Protein AF-A0A803LCQ5-F1 (afdb_monomer_lite)

pLDDT: mean 76.27, std 20.14, range [21.22, 98.44]

Sequence (984 aa):
MEDTMEASMRVIMSWDYETSDISPNTSLFNHHSREEVLEFMRAVKDLHAALQYFSSTSNFSYHYPSHKKISLGGHSIFSLSDPSSGCNNNNNNNNDLAVFTVSNNNYHEDSTTEEASTMADLKLIADCMMSAGFGKKCLKIYKLTRRSFVEDALLKLGARKLKKSQVQKLDWETIDAKMTKWLNSIKICVKIFSHEKNLCEHLFSACTLPSVTESCFSDVCKESALILFRIPGKLAKHAKKSPDKIFKFLTLYEGMSQDTSEIEKIFSSEFTSVIRSQLRSSIGRVTEGVKTMEADFEAHVYKDSSKGVVSGGGIHPLTKYEMNYMVNLSYHASALDKILADYPVSLQSPLPESYFEGETMWSPVALHFAWLILILLGKLDSKSELCKDASLSYLFLANNLQYVVTKVKSTKLYNVLGEKWVNKHSSKVVQYAANYERMGWGRVISSLPKDLTVEISLDKVKECFKRFNVDFEEEYRKEVDWVVQDSKLRDKMKNSIIRKVDARYRKMYDKYKVVLAKTREKGKIDYVVKFTPEDLKNYLSDLLDGHEEDDVVSPSIEKVETTLHDRKENPVLQRRSRRLLLLAVVSSGIGEETYAPRNILKGKEESPSSKDSLEEMDEFFKDSIEKLLSKSKISPQEIDILVINVSMFASEPCLASRVVNHYKMRDDVKVYNLSGMGCSASLISISIVQSVFKHEKERYALVVTSESLSSNWYTGNDRSMILSNCLFRSGGSAILLTNKWGLRKKAMLKLKCLVRTHHGGRDDSYGCCMQMEDSVGRLGFHLSKNLPISAARCLVDNLKELAPKILPTKEVVRFVLAVMARRFFSGPNKQAGNKPSINFKTGVEHFCIHTGGKAVIDGLGENLKLSEYDLEPARMTLHRFGNTSAGSLWYVLGYMESKKRLKKGDRVLMVSFGAGFKCNSCLWEVVRDLDGCDNVWKEFIEDYPPKNLANPYLEMFGWIQNEDASTFPEDHEAKMNYYQEKMN

Foldseek 3Di:
DVVLLVVLVVLQPVQDPPPDPDDPLDASDNDPDPVSLVSNLVSLVSNLVVVVVVVVPPDDDDDDPPVPSLLSNLLNLLVVPDPPPPDDDDDDDDCVCVVVPPDPDDDDDDDDPVNVVSLVSLLSSQLSCVVSVNNVSNLVSLLVSLLVVLLVVLVVLPLDQDDLVVLLPDDPVVLLVVLVSLLVCVVVNLVSLVVLLVSLCSSCVVPPDCVSSLLSSLSRCPVSLLSSLQSQLSNLQRPDAELVCLLSLLSSLVSLPVCLVSVCVSQVDPSSVVSNVSNVSSSVSSLVSNLVRLVNVLVVLLPDPDLDDDWQLAADVSLVVLLVSLLSCLVSLVSVLVSQVPPPPPPVDPDDPVVCPPVVPAGRSLVSVVSSVVSNLVVLLVSLVSDPFVLSSLSNSLQSLVSSLVSCVVGSVCVRNHDVNSVVSVVVSVVSLVRSCCRQCVQLLVLFDPDPPDPDDPVSLLVSLQSNVVSVVVSLVRFQQHARPDVVSVVVSLVVSLCSNLVRVVVSCVVCVVVVVPDPPVPPPCVRNVDDSVRVNVSSVSGRHHPDPDDDDDDDDDDDDDDPDDDPAAPQLDDVVVLLLLVLLLQFLAADQAAAFPCVVNRNLPPQDLVSLVVLLVVQLCVFVVVVCVVVVHQLQQAQEEEEEEAPDADVVGSQVVSCVVSVYDPNHHYHYDYNWWLQVLLVSVVVVVVVCVPDAFHKYKYWYFYRCRNAQFSDDDSQFSSCNSFAGGDIHIDMDHRRPVCLLVDFKDFQDKFKFAPLVDPLLQPQWDFDADPVRTTGIGHDPCLLVLLVVRVVVRCVVVVVRFADPVLVVVLVVVVVCCVVVDDPPDDPDDDRDRQNVRRAVAEQEQLRGDVRLVSVCVNNVHDCVRSQLSSVLCHNHGRRMNRSSVSSVLLCLQVQVAAAQGKYKHWTAGNSGMIMITIIGGHHRRNNPDDPCNPCSVCPPPPDSSHVSCVLPVVSVVDDPVPQDPDDVSNVVVSVVSRD

Organism: Chenopodium quinoa (NCBI:txid63459)

Radius of gyration: 40.97 Å; chains: 1; bounding box: 96×91×131 Å

Secondary structure (DSSP, 8-state):
-HHHHHHHHHHHHTT-GGGS---TTS-SSSS--HHHHHHHHHHHHHHHHHHHHHHHSS-------HHHHHHHHHHHHHHH--TTTT--S---SS-TTGGG---SS-------HHHHHHHHHHHHHHHHHHHTT-HHHHHHHHHHHHHHHHHHHHHHHT-----HHHHTT--HHHHHHHHHHHHHHHHHHHHHHHHHHHHHHHHTTTSS-HHHHHHHHHHHHHHHHHHHTTTHHHHHHHS---GGGHHHHHHHHHHHHHTHHHHHHHT-SSTTHHHHHHHHHHHHHHHHHHHHHHHHHHHHHHT-----PPGGG---HHHHHHHHHHHHHHTTHHHHHHHHTT------SSS-GGGTTT-TT--HHHHHHHHHHHHHHHHHHHHHTTSSSHHHHHHHHHHHHHHHHHHHHTSTTHHHHHHHHHHHHHHHHHHHHHHHHHHSTHHHHHHS-S---S---HHHHHHHHHHHHHHHHHHHHHHTT-----HHHHHHHHHHHHHHHHHHHHHHHHHHHHHHTTSS-TTTSTTT----HHHHHHHHHSTTT-S--S---------------S----TTS-THHHHHHHHHHHHHT--TT----TTGGGT-TTS--HHHHHHHHHHHHHHHHHHHHHHHT--GGG--EEEEE-SS---SS-HHHHHHHHHT--TT-EEEEE-S-GGGHHHHHHHHHHHHHTTS-S-EEEEEEE---TTT---S--HHHHHHHHHB-S-EEEEEEE--GGGTTT-SEEEEEEEEE---S-HHHHTTEEEEE-TTS-EEEEE-TTHHHHHHHHHHHHHHHHHHHHS-HHHHHHHHHHHHHHHHH--TT---PPPP---GGGT-SEEEE--S-HHHHHHHHHHHT--HHHHHHHHHHHHHH-B-GGGHHHHHHHHHHHTT---TT-EEEEEEE-STT-EEEEEEEE-S-----S-TTTTTTTT-S-S--S-HHHHHHGGGGTS-GGGS-SSHHHHHHHHHHTT-

Structure (mmCIF, N/CA/C/O backbone):
data_AF-A0A803LCQ5-F1
#
_entry.id   AF-A0A803LCQ5-F1
#
loop_
_atom_site.group_PDB
_atom_site.id
_atom_site.type_symbol
_atom_site.label_atom_id
_atom_site.label_alt_id
_atom_site.label_comp_id
_atom_site.label_asym_id
_atom_site.label_entity_id
_atom_site.label_seq_id
_atom_site.pdbx_PDB_ins_code
_atom_site.Cartn_x
_atom_site.Cartn_y
_atom_site.Cartn_z
_atom_site.occupancy
_atom_site.B_iso_or_equiv
_atom_site.auth_seq_id
_atom_site.auth_comp_id
_atom_site.auth_asym_id
_atom_site.auth_atom_id
_atom_site.pdbx_PDB_model_num
ATOM 1 N N . MET A 1 1 ? 64.372 9.054 -49.537 1.00 61.84 1 MET A N 1
ATOM 2 C CA . MET A 1 1 ? 63.220 9.986 -49.384 1.00 61.84 1 MET A CA 1
ATOM 3 C C . MET A 1 1 ? 62.149 9.683 -50.415 1.00 61.84 1 MET A C 1
ATOM 5 O O . MET A 1 1 ? 60.997 9.552 -50.029 1.00 61.84 1 MET A O 1
ATOM 9 N N . GLU A 1 2 ? 62.497 9.525 -51.694 1.00 51.59 2 GLU A N 1
ATOM 10 C CA . GLU A 1 2 ? 61.549 9.023 -52.703 1.00 51.59 2 GLU A CA 1
ATOM 11 C C . GLU A 1 2 ? 61.060 7.608 -52.338 1.00 51.59 2 GLU A C 1
ATOM 13 O O . GLU A 1 2 ? 59.860 7.367 -52.292 1.00 51.59 2 GLU A O 1
ATOM 18 N N . ASP A 1 3 ? 61.965 6.731 -51.897 1.00 58.62 3 ASP A N 1
ATOM 19 C CA . ASP A 1 3 ? 61.662 5.388 -51.362 1.00 58.62 3 ASP A CA 1
ATOM 20 C C . ASP A 1 3 ? 60.721 5.450 -50.148 1.00 58.62 3 ASP A C 1
ATOM 22 O O . ASP A 1 3 ? 59.783 4.667 -50.020 1.00 58.62 3 ASP A O 1
ATOM 26 N N . THR A 1 4 ? 60.951 6.422 -49.260 1.00 59.69 4 THR A N 1
ATOM 27 C CA . THR A 1 4 ? 60.127 6.695 -48.073 1.00 59.69 4 THR A CA 1
ATOM 28 C C . THR A 1 4 ? 58.711 7.113 -48.474 1.00 59.69 4 THR A C 1
ATOM 30 O O . THR A 1 4 ? 57.734 6.664 -47.874 1.00 59.69 4 THR A O 1
ATOM 33 N N . MET A 1 5 ? 58.597 7.943 -49.514 1.00 56.19 5 MET A N 1
ATOM 34 C CA . MET A 1 5 ? 57.328 8.387 -50.084 1.00 56.19 5 MET A CA 1
ATOM 35 C C . MET A 1 5 ? 56.580 7.223 -50.748 1.00 56.19 5 MET A C 1
ATOM 37 O O . MET A 1 5 ? 55.389 7.052 -50.503 1.00 56.19 5 MET A O 1
ATOM 41 N N . GLU A 1 6 ? 57.269 6.394 -51.536 1.00 55.91 6 GLU A N 1
ATOM 42 C CA . GLU A 1 6 ? 56.669 5.268 -52.259 1.00 55.91 6 GLU A CA 1
ATOM 43 C C . GLU A 1 6 ? 56.252 4.120 -51.322 1.00 55.91 6 GLU A C 1
ATOM 45 O O . GLU A 1 6 ? 55.155 3.578 -51.462 1.00 55.91 6 GLU A O 1
ATOM 50 N N . ALA A 1 7 ? 57.072 3.780 -50.321 1.00 61.62 7 ALA A N 1
ATOM 51 C CA . ALA A 1 7 ? 56.710 2.812 -49.285 1.00 61.62 7 ALA A CA 1
ATOM 52 C C . ALA A 1 7 ? 55.478 3.283 -48.493 1.00 61.62 7 ALA A C 1
ATOM 54 O O . ALA A 1 7 ? 54.523 2.525 -48.317 1.00 61.62 7 ALA A O 1
ATOM 55 N N . SER A 1 8 ? 55.449 4.562 -48.102 1.00 59.44 8 SER A N 1
ATOM 56 C CA . SER A 1 8 ? 54.298 5.154 -47.413 1.00 59.44 8 SER A CA 1
ATOM 57 C C . SER A 1 8 ? 53.042 5.179 -48.289 1.00 59.44 8 SER A C 1
ATOM 59 O O . SER A 1 8 ? 51.948 4.886 -47.810 1.00 59.44 8 SER A O 1
ATOM 61 N N . MET A 1 9 ? 53.174 5.484 -49.585 1.00 55.78 9 MET A N 1
ATOM 62 C CA . MET A 1 9 ? 52.055 5.419 -50.529 1.00 55.78 9 MET A CA 1
ATOM 63 C C . MET A 1 9 ? 51.518 3.995 -50.685 1.00 55.78 9 MET A C 1
ATOM 65 O O . MET A 1 9 ? 50.300 3.832 -50.689 1.00 55.78 9 MET A O 1
ATOM 69 N N . ARG A 1 10 ? 52.378 2.967 -50.741 1.00 58.88 10 ARG A N 1
ATOM 70 C CA . ARG A 1 10 ? 51.946 1.558 -50.790 1.00 58.88 10 ARG A CA 1
ATOM 71 C C . ARG A 1 10 ? 51.113 1.170 -49.561 1.00 58.88 10 ARG A C 1
ATOM 73 O O . ARG A 1 10 ? 50.017 0.645 -49.734 1.00 58.88 10 ARG A O 1
ATOM 80 N N . VAL A 1 11 ? 51.572 1.516 -48.354 1.00 61.47 11 VAL A N 1
ATOM 81 C CA . VAL A 1 11 ? 50.850 1.267 -47.083 1.00 61.47 11 VAL A CA 1
ATOM 82 C C . VAL A 1 11 ? 49.527 2.042 -46.984 1.00 61.47 11 VAL A C 1
ATOM 84 O O . VAL A 1 11 ? 48.614 1.613 -46.287 1.00 61.47 11 VAL A O 1
ATOM 87 N N . ILE A 1 12 ? 49.383 3.173 -47.682 1.00 58.53 12 ILE A N 1
ATOM 88 C CA . ILE A 1 12 ? 48.133 3.954 -47.716 1.00 58.53 12 ILE A CA 1
ATOM 89 C C . ILE A 1 12 ? 47.180 3.465 -48.824 1.00 58.53 12 ILE A C 1
ATOM 91 O O . ILE A 1 12 ? 45.964 3.526 -48.651 1.00 58.53 12 ILE A O 1
ATOM 95 N N . MET A 1 13 ? 47.701 2.969 -49.952 1.00 55.12 13 MET A N 1
ATOM 96 C CA . MET A 1 13 ? 46.905 2.476 -51.086 1.00 55.12 13 MET A CA 1
ATOM 97 C C . MET A 1 13 ? 46.366 1.052 -50.902 1.00 55.12 13 MET A C 1
ATOM 99 O O . MET A 1 13 ? 45.404 0.692 -51.572 1.00 55.12 13 MET A O 1
ATOM 103 N N . SER A 1 14 ? 46.900 0.256 -49.971 1.00 54.22 14 SER A N 1
ATOM 104 C CA . SER A 1 14 ? 46.355 -1.073 -49.640 1.00 54.22 14 SER A CA 1
ATOM 105 C C . SER A 1 14 ? 44.959 -1.053 -48.990 1.00 54.22 14 SER A C 1
ATOM 107 O O . SER A 1 14 ? 44.373 -2.112 -48.792 1.00 54.22 14 SER A O 1
ATOM 109 N N . TRP A 1 15 ? 44.416 0.130 -48.678 1.00 54.56 15 TRP A N 1
ATOM 110 C CA . TRP A 1 15 ? 43.130 0.338 -47.991 1.00 54.56 15 TRP A CA 1
ATOM 111 C C . TRP A 1 15 ? 42.105 1.079 -48.868 1.00 54.56 15 TRP A C 1
ATOM 113 O O . TRP A 1 15 ? 41.286 1.854 -48.368 1.00 54.56 15 TRP A O 1
ATOM 123 N N . ASP A 1 16 ? 42.189 0.922 -50.192 1.00 46.50 16 ASP A N 1
ATOM 124 C CA . ASP A 1 16 ? 41.364 1.689 -51.126 1.00 46.50 16 ASP A CA 1
ATOM 125 C C . ASP A 1 16 ? 39.941 1.127 -51.274 1.00 46.50 16 ASP A C 1
ATOM 127 O O . ASP A 1 16 ? 39.741 -0.017 -51.675 1.00 46.50 16 ASP A O 1
ATOM 131 N N . TYR A 1 17 ? 38.934 1.948 -50.972 1.00 45.78 17 TYR A N 1
ATOM 132 C CA . TYR A 1 17 ? 37.535 1.506 -50.851 1.00 45.78 17 TYR A CA 1
ATOM 133 C C . TYR A 1 17 ? 36.795 1.389 -52.199 1.00 45.78 17 TYR A C 1
ATOM 135 O O . TYR A 1 17 ? 35.650 0.950 -52.233 1.00 45.78 17 TYR A O 1
ATOM 143 N N . GLU A 1 18 ? 37.411 1.787 -53.319 1.00 39.31 18 GLU A N 1
ATOM 144 C CA . GLU A 1 18 ? 36.764 1.819 -54.646 1.00 39.31 18 GLU A CA 1
ATOM 145 C C . GLU A 1 18 ? 36.667 0.435 -55.336 1.00 39.31 18 GLU A C 1
ATOM 147 O O . GLU A 1 18 ? 36.181 0.347 -56.461 1.00 39.31 18 GLU A O 1
ATOM 152 N N . THR A 1 19 ? 37.093 -0.651 -54.676 1.00 38.41 19 THR A N 1
ATOM 153 C CA . THR A 1 19 ? 37.156 -2.017 -55.245 1.00 38.41 19 THR A CA 1
ATOM 154 C C . THR A 1 19 ? 36.374 -3.091 -54.471 1.00 38.41 19 THR A C 1
ATOM 156 O O . THR A 1 19 ? 36.505 -4.272 -54.794 1.00 38.41 19 THR A O 1
ATOM 159 N N . SER A 1 20 ? 35.555 -2.735 -53.469 1.00 36.69 20 SER A N 1
ATOM 160 C CA . SER A 1 20 ? 34.793 -3.723 -52.679 1.00 36.69 20 SER A CA 1
ATOM 161 C C . SER A 1 20 ? 33.344 -3.308 -52.380 1.00 36.69 20 SER A C 1
ATOM 163 O O . SER A 1 20 ? 33.081 -2.196 -51.926 1.00 36.69 20 SER A O 1
ATOM 165 N N . ASP A 1 21 ? 32.399 -4.229 -52.610 1.00 36.62 21 ASP A N 1
ATOM 166 C CA . ASP A 1 21 ? 30.954 -4.064 -52.363 1.00 36.62 21 ASP A CA 1
ATOM 167 C C . ASP A 1 21 ? 30.620 -4.127 -50.857 1.00 36.62 21 ASP A C 1
ATOM 169 O O . ASP A 1 21 ? 30.003 -5.073 -50.360 1.00 36.62 21 ASP A O 1
ATOM 173 N N . ILE A 1 22 ? 31.070 -3.123 -50.100 1.00 37.59 22 ILE A N 1
ATOM 174 C CA . ILE A 1 22 ? 30.958 -3.065 -48.637 1.00 37.59 22 ILE A CA 1
ATOM 175 C C . ILE A 1 22 ? 30.169 -1.820 -48.196 1.00 37.59 22 ILE A C 1
ATOM 177 O O . ILE A 1 22 ? 30.219 -0.756 -48.812 1.00 37.59 22 ILE A O 1
ATOM 181 N N . SER A 1 23 ? 29.365 -1.971 -47.137 1.00 32.66 23 SER A N 1
ATOM 182 C CA . SER A 1 23 ? 28.371 -0.968 -46.734 1.00 32.66 23 SER A CA 1
ATOM 183 C C . SER A 1 23 ? 28.989 0.306 -46.124 1.00 32.66 23 SER A C 1
ATOM 185 O O . SER A 1 23 ? 30.032 0.222 -45.477 1.00 32.66 23 SER A O 1
ATOM 187 N N . PRO A 1 24 ? 28.300 1.468 -46.170 1.00 38.53 24 PRO A N 1
ATOM 188 C CA . PRO A 1 24 ? 28.792 2.720 -45.573 1.00 38.53 24 PRO A CA 1
ATOM 189 C C . PRO A 1 24 ? 29.022 2.713 -44.049 1.00 38.53 24 PRO A C 1
ATOM 191 O O . PRO A 1 24 ? 29.529 3.699 -43.520 1.00 38.53 24 PRO A O 1
ATOM 194 N N . ASN A 1 25 ? 28.631 1.645 -43.344 1.00 35.56 25 ASN A N 1
ATOM 195 C CA . ASN A 1 25 ? 28.748 1.505 -41.888 1.00 35.56 25 ASN A CA 1
ATOM 196 C C . ASN A 1 25 ? 29.865 0.528 -41.463 1.00 35.56 25 ASN A C 1
ATOM 198 O O . ASN A 1 25 ? 29.903 0.113 -40.306 1.00 35.56 25 ASN A O 1
ATOM 202 N N . THR A 1 26 ? 30.734 0.099 -42.381 1.00 36.03 26 THR A N 1
ATOM 203 C CA . THR A 1 26 ? 31.749 -0.930 -42.108 1.00 36.03 26 THR A CA 1
ATOM 204 C C . THR A 1 26 ? 33.104 -0.302 -41.746 1.00 36.03 26 THR A C 1
ATOM 206 O O . THR A 1 26 ? 33.487 0.731 -42.297 1.00 36.03 26 THR A O 1
ATOM 209 N N . SER A 1 27 ? 33.816 -0.905 -40.784 1.00 41.69 27 SER A N 1
ATOM 210 C CA . SER A 1 27 ? 35.098 -0.406 -40.255 1.00 41.69 27 SER A CA 1
ATOM 211 C C . SER A 1 27 ? 36.146 -0.182 -41.354 1.00 41.69 27 SER A C 1
ATOM 213 O O . SER A 1 27 ? 36.173 -0.899 -42.351 1.00 41.69 27 SER A O 1
ATOM 215 N N . LEU A 1 28 ? 37.043 0.792 -41.151 1.00 42.94 28 LEU A N 1
ATOM 216 C CA . LEU A 1 28 ? 38.211 0.984 -42.021 1.00 42.94 28 LEU A CA 1
ATOM 217 C C . LEU A 1 28 ? 39.282 -0.103 -41.796 1.00 42.94 28 LEU A C 1
ATOM 219 O O . LEU A 1 28 ? 40.047 -0.410 -42.703 1.00 42.94 28 LEU A O 1
ATOM 223 N N . PHE A 1 29 ? 39.313 -0.683 -40.593 1.00 53.62 29 PHE A N 1
ATOM 224 C CA . PHE A 1 29 ? 40.199 -1.778 -40.201 1.00 53.62 29 PHE A CA 1
ATOM 225 C C . PHE A 1 29 ? 39.332 -3.015 -39.950 1.00 53.62 29 PHE A C 1
ATOM 227 O O . PHE A 1 29 ? 38.492 -3.010 -39.044 1.00 53.62 29 PHE A O 1
ATOM 234 N N . ASN A 1 30 ? 39.473 -4.044 -40.790 1.00 43.56 30 ASN A N 1
ATOM 235 C CA . ASN A 1 30 ? 38.623 -5.244 -40.743 1.00 43.56 30 ASN A CA 1
ATOM 236 C C . ASN A 1 30 ? 39.026 -6.233 -39.636 1.00 43.56 30 ASN A C 1
ATOM 238 O O . ASN A 1 30 ? 38.240 -7.112 -39.284 1.00 43.56 30 ASN A O 1
ATOM 242 N N . HIS A 1 31 ? 40.213 -6.060 -39.053 1.00 46.31 31 HIS A N 1
ATOM 243 C CA . HIS A 1 31 ? 40.632 -6.721 -37.826 1.00 46.31 31 HIS A CA 1
ATOM 244 C C . HIS A 1 31 ? 41.037 -5.661 -36.796 1.00 46.31 31 HIS A C 1
ATOM 246 O O . HIS A 1 31 ? 41.550 -4.601 -37.141 1.00 46.31 31 HIS A O 1
ATOM 252 N N . HIS A 1 32 ? 40.787 -5.927 -35.513 1.00 48.62 32 HIS A N 1
ATOM 253 C CA . HIS A 1 32 ? 41.060 -4.979 -34.426 1.00 48.62 32 HIS A CA 1
ATOM 254 C C . HIS A 1 32 ? 42.548 -4.959 -34.016 1.00 48.62 32 HIS A C 1
ATOM 256 O O . HIS A 1 32 ? 42.859 -4.898 -32.827 1.00 48.62 32 HIS A O 1
ATOM 262 N N . SER A 1 33 ? 43.486 -5.041 -34.969 1.00 51.88 33 SER A N 1
ATOM 263 C CA . SER A 1 33 ? 44.906 -4.930 -34.635 1.00 51.88 33 SER A CA 1
ATOM 264 C C . SER A 1 33 ? 45.298 -3.458 -34.481 1.00 51.88 33 SER A C 1
ATOM 266 O O . SER A 1 33 ? 45.124 -2.615 -35.363 1.00 51.88 33 SER A O 1
ATOM 268 N N . ARG A 1 34 ? 45.843 -3.131 -33.309 1.00 53.91 34 ARG A N 1
ATOM 269 C CA . ARG A 1 34 ? 46.372 -1.794 -33.007 1.00 53.91 34 ARG A CA 1
ATOM 270 C C . ARG A 1 34 ? 47.593 -1.456 -33.874 1.00 53.91 34 ARG A C 1
ATOM 272 O O . ARG A 1 34 ? 47.919 -0.288 -34.077 1.00 53.91 34 ARG A O 1
ATOM 279 N N . GLU A 1 35 ? 48.256 -2.485 -34.393 1.00 59.62 35 GLU A N 1
ATOM 280 C CA . GLU A 1 35 ? 49.462 -2.393 -35.210 1.00 59.62 35 GLU A CA 1
ATOM 281 C C . GLU A 1 35 ? 49.161 -1.833 -36.607 1.00 59.62 35 GLU A C 1
ATOM 283 O O . GLU A 1 35 ? 49.857 -0.903 -37.013 1.00 59.62 35 GLU A O 1
ATOM 288 N N . GLU A 1 36 ? 48.078 -2.270 -37.269 1.00 61.28 36 GLU A N 1
ATOM 289 C CA . GLU A 1 36 ? 47.590 -1.701 -38.544 1.00 61.28 36 GLU A CA 1
ATOM 290 C C . GLU A 1 36 ? 47.362 -0.183 -38.438 1.00 61.28 36 GLU A C 1
ATOM 292 O O . GLU A 1 36 ? 47.822 0.594 -39.280 1.00 61.28 36 GLU A O 1
ATOM 297 N N . VAL A 1 37 ? 46.704 0.261 -37.359 1.00 59.12 37 VAL A N 1
ATOM 298 C CA . VAL A 1 37 ? 46.457 1.688 -37.100 1.00 59.12 37 VAL A CA 1
ATOM 299 C C . VAL A 1 37 ? 47.781 2.431 -36.911 1.00 59.12 37 VAL A C 1
ATOM 301 O O . VAL A 1 37 ? 48.004 3.469 -37.534 1.00 59.12 37 VAL A O 1
ATOM 304 N N . LEU A 1 38 ? 48.691 1.904 -36.087 1.00 62.19 38 LEU A N 1
ATOM 305 C CA . LEU A 1 38 ? 49.995 2.522 -35.828 1.00 62.19 38 LEU A CA 1
ATOM 306 C C . LEU A 1 38 ? 50.917 2.524 -37.057 1.00 62.19 38 LEU A C 1
ATOM 308 O O . LEU A 1 38 ? 51.780 3.395 -37.164 1.00 62.19 38 LEU A O 1
ATOM 312 N N . GLU A 1 39 ? 50.791 1.562 -37.969 1.00 67.38 39 GLU A N 1
ATOM 313 C CA . GLU A 1 39 ? 51.532 1.496 -39.233 1.00 67.38 39 GLU A CA 1
ATOM 314 C C . GLU A 1 39 ? 51.004 2.510 -40.256 1.00 67.38 39 GLU A C 1
ATOM 316 O O . GLU A 1 39 ? 51.773 3.357 -40.719 1.00 67.38 39 GLU A O 1
ATOM 321 N N . PHE A 1 40 ? 49.691 2.532 -40.511 1.00 65.25 40 PHE A N 1
ATOM 322 C CA . PHE A 1 40 ? 49.046 3.546 -41.357 1.00 65.25 40 PHE A CA 1
ATOM 323 C C . PHE A 1 40 ? 49.377 4.973 -40.882 1.00 65.25 40 PHE A C 1
ATOM 325 O O . PHE A 1 40 ? 49.702 5.861 -41.672 1.00 65.25 40 PHE A O 1
ATOM 332 N N . MET A 1 41 ? 49.368 5.187 -39.565 1.00 61.38 41 MET A N 1
ATOM 333 C CA . MET A 1 41 ? 49.677 6.473 -38.936 1.00 61.38 41 MET A CA 1
ATOM 334 C C . MET A 1 41 ? 51.159 6.873 -39.010 1.00 61.38 41 MET A C 1
ATOM 336 O O . MET A 1 41 ? 51.459 8.068 -38.968 1.00 61.38 41 MET A O 1
ATOM 340 N N . ARG A 1 42 ? 52.086 5.913 -39.145 1.00 65.69 42 ARG A N 1
ATOM 341 C CA . ARG A 1 42 ? 53.497 6.187 -39.472 1.00 65.69 42 ARG A CA 1
ATOM 342 C C . ARG A 1 42 ? 53.633 6.570 -40.943 1.00 65.69 42 ARG A C 1
ATOM 344 O O . ARG A 1 42 ? 54.080 7.679 -41.221 1.00 65.69 42 ARG A O 1
ATOM 351 N N . ALA A 1 43 ? 53.094 5.761 -41.857 1.00 64.19 43 ALA A N 1
ATOM 352 C CA . ALA A 1 43 ? 53.097 6.047 -43.294 1.00 64.19 43 ALA A CA 1
ATOM 353 C C . ALA A 1 43 ? 52.511 7.434 -43.635 1.00 64.19 43 ALA A C 1
ATOM 355 O O . ALA A 1 43 ? 53.071 8.165 -44.448 1.00 64.19 43 ALA A O 1
ATOM 356 N N . VAL A 1 44 ? 51.423 7.862 -42.980 1.00 61.12 44 VAL A N 1
ATOM 357 C CA . VAL A 1 44 ? 50.856 9.211 -43.181 1.00 61.12 44 VAL A CA 1
ATOM 358 C C . VAL A 1 44 ? 51.804 10.327 -42.712 1.00 61.12 44 VAL A C 1
ATOM 360 O O . VAL A 1 44 ? 51.873 11.369 -43.370 1.00 61.12 44 VAL A O 1
ATOM 363 N N . LYS A 1 45 ? 52.553 10.135 -41.617 1.00 62.09 45 LYS A N 1
ATOM 364 C CA . LYS A 1 45 ? 53.551 11.111 -41.137 1.00 62.09 45 LYS A CA 1
ATOM 365 C C . LYS A 1 45 ? 54.778 11.155 -42.042 1.00 62.09 45 LYS A C 1
ATOM 367 O O . LYS A 1 45 ? 55.197 12.247 -42.424 1.00 62.09 45 LYS A O 1
ATOM 372 N N . ASP A 1 46 ? 55.297 9.997 -42.430 1.00 64.50 46 ASP A N 1
ATOM 373 C CA . ASP A 1 46 ? 56.504 9.871 -43.248 1.00 64.50 46 ASP A CA 1
ATOM 374 C C . ASP A 1 46 ? 56.264 10.393 -44.677 1.00 64.50 46 ASP A C 1
ATOM 376 O O . ASP A 1 46 ? 57.071 11.163 -45.203 1.00 64.50 46 ASP A O 1
ATOM 380 N N . LEU A 1 47 ? 55.087 10.116 -45.257 1.00 62.66 47 LEU A N 1
ATOM 381 C CA . LEU A 1 47 ? 54.622 10.743 -46.500 1.00 62.66 47 LEU A CA 1
ATOM 382 C C . LEU A 1 47 ? 54.514 12.271 -46.372 1.00 62.66 47 LEU A C 1
ATOM 384 O O . LEU A 1 47 ? 54.908 12.993 -47.287 1.00 62.66 47 LEU A O 1
ATOM 388 N N . HIS A 1 48 ? 53.993 12.790 -45.256 1.00 59.72 48 HIS A N 1
ATOM 389 C CA . HIS A 1 48 ? 53.872 14.237 -45.061 1.00 59.72 48 HIS A CA 1
ATOM 390 C C . HIS A 1 48 ? 55.245 14.917 -44.918 1.00 59.72 48 HIS A C 1
ATOM 392 O O . HIS A 1 48 ? 55.462 15.977 -45.503 1.00 59.72 48 HIS A O 1
ATOM 398 N N . ALA A 1 49 ? 56.188 14.291 -44.207 1.00 62.81 49 ALA A N 1
ATOM 399 C CA . ALA A 1 49 ? 57.564 14.770 -44.083 1.00 62.81 49 ALA A CA 1
ATOM 400 C C . ALA A 1 49 ? 58.304 14.758 -45.434 1.00 62.81 49 ALA A C 1
ATOM 402 O O . ALA A 1 49 ? 58.953 15.746 -45.786 1.00 62.81 49 ALA A O 1
ATOM 403 N N . ALA A 1 50 ? 58.149 13.692 -46.228 1.00 62.00 50 ALA A N 1
ATOM 404 C CA . ALA A 1 50 ? 58.685 13.623 -47.587 1.00 62.00 50 ALA A CA 1
ATOM 405 C C . ALA A 1 50 ? 58.103 14.729 -48.485 1.00 62.00 50 ALA A C 1
ATOM 407 O O . ALA A 1 50 ? 58.853 15.460 -49.130 1.00 62.00 50 ALA A O 1
ATOM 408 N N . LEU A 1 51 ? 56.779 14.928 -48.475 1.00 59.16 51 LEU A N 1
ATOM 409 C CA . LEU A 1 51 ? 56.125 15.979 -49.262 1.00 59.16 51 LEU A CA 1
ATOM 410 C C . LEU A 1 51 ? 56.556 17.396 -48.846 1.00 59.16 51 LEU A C 1
ATOM 412 O O . LEU A 1 51 ? 56.706 18.252 -49.716 1.00 59.16 51 LEU A O 1
ATOM 416 N N . GLN A 1 52 ? 56.803 17.665 -47.558 1.00 59.44 52 GLN A N 1
ATOM 417 C CA . GLN A 1 52 ? 57.360 18.954 -47.118 1.00 59.44 52 GLN A CA 1
ATOM 418 C C . GLN A 1 52 ? 58.805 19.150 -47.607 1.00 59.44 52 GLN A C 1
ATOM 420 O O . GLN A 1 52 ? 59.135 20.218 -48.125 1.00 59.44 52 GLN A O 1
ATOM 425 N N . TYR A 1 53 ? 59.647 18.116 -47.526 1.00 63.16 53 TYR A N 1
ATOM 426 C CA . TYR A 1 53 ? 61.022 18.141 -48.039 1.00 63.16 53 TYR A CA 1
ATOM 427 C C . TYR A 1 53 ? 61.065 18.437 -49.551 1.00 63.16 53 TYR A C 1
ATOM 429 O O . TYR A 1 53 ? 61.753 19.368 -49.979 1.00 63.16 53 TYR A O 1
ATOM 437 N N . PHE A 1 54 ? 60.239 17.748 -50.344 1.00 58.19 54 PHE A N 1
ATOM 438 C CA . PHE A 1 54 ? 60.091 17.991 -51.786 1.00 58.19 54 PHE A CA 1
ATOM 439 C C . PHE A 1 54 ? 59.337 19.284 -52.146 1.00 58.19 54 PHE A C 1
ATOM 441 O O . PHE A 1 54 ? 59.414 19.736 -53.281 1.00 58.19 54 PHE A O 1
ATOM 448 N N . SER A 1 55 ? 58.649 19.923 -51.193 1.00 54.72 55 SER A N 1
ATOM 449 C CA . SER A 1 55 ? 58.089 21.274 -51.379 1.00 54.72 55 SER A CA 1
ATOM 450 C C . SER A 1 55 ? 59.118 22.381 -51.111 1.00 54.72 55 SER A C 1
ATOM 452 O O . SER A 1 55 ? 58.980 23.486 -51.629 1.00 54.72 55 SER A O 1
ATOM 454 N N . SER A 1 56 ? 60.145 22.103 -50.297 1.00 54.81 56 SER A N 1
ATOM 455 C CA . SER A 1 56 ? 61.251 23.035 -50.009 1.00 54.81 56 SER A CA 1
ATOM 456 C C . SER A 1 56 ? 62.413 22.958 -51.007 1.00 54.81 56 SER A C 1
ATOM 458 O O . SER A 1 56 ? 63.178 23.912 -51.134 1.00 54.81 56 SER A O 1
ATOM 460 N N . THR A 1 57 ? 62.537 21.848 -51.739 1.00 51.06 57 THR A N 1
ATOM 461 C CA . THR A 1 57 ? 63.507 21.669 -52.827 1.00 51.06 57 THR A CA 1
ATOM 462 C C . THR A 1 57 ? 62.795 21.870 -54.165 1.00 51.06 57 THR A C 1
ATOM 464 O O . THR A 1 57 ? 61.813 21.203 -54.466 1.00 51.06 57 THR A O 1
ATOM 467 N N . SER A 1 58 ? 63.235 22.847 -54.962 1.00 46.03 58 SER A N 1
ATOM 468 C CA . SER A 1 58 ? 62.441 23.418 -56.062 1.00 46.03 58 SER A CA 1
ATOM 469 C C . SER A 1 58 ? 62.427 22.571 -57.347 1.00 46.03 58 SER A C 1
ATOM 471 O O . SER A 1 58 ? 62.873 23.035 -58.394 1.00 46.03 58 SER A O 1
ATOM 473 N N . ASN A 1 59 ? 61.937 21.330 -57.267 1.00 51.00 59 ASN A N 1
ATOM 474 C CA . ASN A 1 59 ? 61.694 20.439 -58.407 1.00 51.00 59 ASN A CA 1
ATOM 475 C C . ASN A 1 59 ? 60.697 19.324 -58.027 1.00 51.00 59 ASN A C 1
ATOM 477 O O . ASN A 1 59 ? 61.102 18.207 -57.721 1.00 51.00 59 ASN A O 1
ATOM 481 N N . PHE A 1 60 ? 59.387 19.595 -58.075 1.00 43.56 60 PHE A N 1
ATOM 482 C CA . PHE A 1 60 ? 58.375 18.532 -58.008 1.00 43.56 60 PHE A CA 1
ATOM 483 C C . PHE A 1 60 ? 57.139 18.858 -58.855 1.00 43.56 60 PHE A C 1
ATOM 485 O O . PHE A 1 60 ? 56.559 19.936 -58.738 1.00 43.56 60 PHE A O 1
ATOM 492 N N . SER A 1 61 ? 56.732 17.917 -59.713 1.00 42.44 61 SER A N 1
ATOM 493 C CA . SER A 1 61 ? 55.585 18.059 -60.620 1.00 42.44 61 SER A CA 1
ATOM 494 C C . SER A 1 61 ? 54.843 16.727 -60.761 1.00 42.44 61 SER A C 1
ATOM 496 O O . SER A 1 61 ? 54.989 16.014 -61.749 1.00 42.44 61 SER A O 1
ATOM 498 N N . TYR A 1 62 ? 54.061 16.376 -59.737 1.00 43.31 62 TYR A N 1
ATOM 499 C CA . TYR A 1 62 ? 53.129 15.247 -59.764 1.00 43.31 62 TYR A CA 1
ATOM 500 C C . TYR A 1 62 ? 51.869 15.565 -58.950 1.00 43.31 62 TYR A C 1
ATOM 502 O O . TYR A 1 62 ? 51.942 16.063 -57.827 1.00 43.31 62 TYR A O 1
ATOM 510 N N . HIS A 1 63 ? 50.700 15.261 -59.515 1.00 42.16 63 HIS A N 1
ATOM 511 C CA . HIS A 1 63 ? 49.395 15.502 -58.895 1.00 42.16 63 HIS A CA 1
ATOM 512 C C . HIS A 1 63 ? 48.898 14.215 -58.211 1.00 42.16 63 HIS A C 1
ATOM 514 O O . HIS A 1 63 ? 48.619 13.236 -58.897 1.00 42.16 63 HIS A O 1
ATOM 520 N N . TYR A 1 64 ? 48.753 14.211 -56.878 1.00 47.62 64 TYR A N 1
ATOM 521 C CA . TYR A 1 64 ? 48.311 13.031 -56.113 1.00 47.62 64 TYR A CA 1
ATOM 522 C C . TYR A 1 64 ? 47.049 13.289 -55.255 1.00 47.62 64 TYR A C 1
ATOM 524 O O . TYR A 1 64 ? 46.958 14.321 -54.586 1.00 47.62 64 TYR A O 1
ATOM 532 N N . PRO A 1 65 ? 46.071 12.356 -55.204 1.00 42.09 65 PRO A N 1
ATOM 533 C CA . PRO A 1 65 ? 44.755 12.568 -54.581 1.00 42.09 65 PRO A CA 1
ATOM 534 C C . PRO A 1 65 ? 44.695 12.297 -53.057 1.00 42.09 65 PRO A C 1
ATOM 536 O O . PRO A 1 65 ? 43.648 11.923 -52.521 1.00 42.09 65 PRO A O 1
ATOM 539 N N . SER A 1 66 ? 45.792 12.500 -52.320 1.00 44.56 66 SER A N 1
ATOM 540 C CA . SER A 1 66 ? 45.901 12.165 -50.884 1.00 44.56 66 SER A CA 1
ATOM 541 C C . SER A 1 66 ? 44.924 12.939 -49.976 1.00 44.56 66 SER A C 1
ATOM 543 O O . SER A 1 66 ? 44.429 12.405 -48.982 1.00 44.56 66 SER A O 1
ATOM 545 N N . HIS A 1 67 ? 44.569 14.178 -50.340 1.00 40.50 67 HIS A N 1
ATOM 546 C CA . HIS A 1 67 ? 43.773 15.105 -49.517 1.00 40.50 67 HIS A CA 1
ATOM 547 C C . HIS A 1 67 ? 42.330 14.661 -49.187 1.00 40.50 67 HIS A C 1
ATOM 549 O O . HIS A 1 67 ? 41.679 15.286 -48.336 1.00 40.50 67 HIS A O 1
ATOM 555 N N . LYS A 1 68 ? 41.805 13.625 -49.860 1.00 38.25 68 LYS A N 1
ATOM 556 C CA . LYS A 1 68 ? 40.440 13.103 -49.656 1.00 38.25 68 LYS A CA 1
ATOM 557 C C . LYS A 1 68 ? 40.391 11.950 -48.641 1.00 38.25 68 LYS A C 1
ATOM 559 O O . LYS A 1 68 ? 39.533 11.970 -47.762 1.00 38.25 68 LYS A O 1
ATOM 564 N N . LYS A 1 69 ? 41.314 10.983 -48.728 1.00 45.34 69 LYS A N 1
ATOM 565 C CA . LYS A 1 69 ? 41.202 9.668 -48.057 1.00 45.34 69 LYS A CA 1
ATOM 566 C C . LYS A 1 69 ? 41.412 9.723 -46.537 1.00 45.34 69 LYS A C 1
ATOM 568 O O . LYS A 1 69 ? 40.604 9.166 -45.799 1.00 45.34 69 LYS A O 1
ATOM 573 N N . ILE A 1 70 ? 42.360 10.537 -46.053 1.00 44.25 70 ILE A N 1
ATOM 574 C CA . ILE A 1 70 ? 42.559 10.816 -44.608 1.00 44.25 70 ILE A CA 1
ATOM 575 C C . ILE A 1 70 ? 41.264 11.339 -43.942 1.00 44.25 70 ILE A C 1
ATOM 577 O O . ILE A 1 70 ? 41.029 11.131 -42.753 1.00 44.25 70 ILE A O 1
ATOM 581 N N . SER A 1 71 ? 40.382 11.993 -44.709 1.00 38.09 71 SER A N 1
ATOM 582 C CA . SER A 1 71 ? 39.121 12.541 -44.199 1.00 38.09 71 SER A CA 1
ATOM 583 C C . SER A 1 71 ? 38.014 11.502 -43.979 1.00 38.09 71 SER A C 1
ATOM 585 O O . SER A 1 71 ? 37.048 11.843 -43.299 1.00 38.09 71 SER A O 1
ATOM 587 N N . LEU A 1 72 ? 38.113 10.292 -44.550 1.00 40.28 72 LEU A N 1
ATOM 588 C CA . LEU A 1 72 ? 37.143 9.211 -44.324 1.00 40.28 72 LEU A CA 1
ATOM 589 C C . LEU A 1 72 ? 37.515 8.389 -43.087 1.00 40.28 72 LEU A C 1
ATOM 591 O O . LEU A 1 72 ? 36.670 8.210 -42.217 1.00 40.28 72 LEU A O 1
ATOM 595 N N . GLY A 1 73 ? 38.783 7.979 -42.954 1.00 42.84 73 GLY A N 1
ATOM 596 C CA . GLY A 1 73 ? 39.237 7.188 -41.803 1.00 42.84 73 GLY A CA 1
ATOM 597 C C . GLY A 1 73 ? 38.929 7.855 -40.459 1.00 42.84 73 GLY A C 1
ATOM 598 O O . GLY A 1 73 ? 38.372 7.223 -39.566 1.00 42.84 73 GLY A O 1
ATOM 599 N N . GLY A 1 74 ? 39.163 9.168 -40.347 1.00 40.72 74 GLY A N 1
ATOM 600 C CA . GLY A 1 74 ? 38.789 9.928 -39.149 1.00 40.72 74 GLY A CA 1
ATOM 601 C C . GLY A 1 74 ? 37.285 9.898 -38.829 1.00 40.72 74 GLY A C 1
ATOM 602 O O . GLY A 1 74 ? 36.918 9.860 -37.659 1.00 40.72 74 GLY A O 1
ATOM 603 N N . HIS A 1 75 ? 36.400 9.866 -39.833 1.00 38.59 75 HIS A N 1
ATOM 604 C CA . HIS A 1 75 ? 34.955 9.748 -39.601 1.00 38.59 75 HIS A CA 1
ATOM 605 C C . HIS A 1 75 ? 34.568 8.369 -39.040 1.00 38.59 75 HIS A C 1
ATOM 607 O O . HIS A 1 75 ? 33.800 8.305 -38.076 1.00 38.59 75 HIS A O 1
ATOM 613 N N . SER A 1 76 ? 35.119 7.286 -39.596 1.00 37.62 76 SER A N 1
ATOM 614 C CA . SER A 1 76 ? 34.834 5.918 -39.139 1.00 37.62 76 SER A CA 1
ATOM 615 C C . SER A 1 76 ? 35.387 5.644 -37.736 1.00 37.62 76 SER A C 1
ATOM 617 O O . SER A 1 76 ? 34.730 4.998 -36.928 1.00 37.62 76 SER A O 1
ATOM 619 N N . ILE A 1 77 ? 36.563 6.179 -37.387 1.00 40.59 77 ILE A N 1
ATOM 620 C CA . ILE A 1 77 ? 37.167 5.913 -36.070 1.00 40.59 77 ILE A CA 1
ATOM 621 C C . ILE A 1 77 ? 36.460 6.700 -34.953 1.00 40.59 77 ILE A C 1
ATOM 623 O O . ILE A 1 77 ? 36.159 6.131 -33.907 1.00 40.59 77 ILE A O 1
ATOM 627 N N . PHE A 1 78 ? 36.077 7.965 -35.184 1.00 37.34 78 PHE A N 1
ATOM 628 C CA . PHE A 1 78 ? 35.277 8.728 -34.207 1.00 37.34 78 PHE A CA 1
ATOM 629 C C . PHE A 1 78 ? 33.842 8.192 -34.016 1.00 37.34 78 PHE A C 1
ATOM 631 O O . PHE A 1 78 ? 33.154 8.646 -33.102 1.00 37.34 78 PHE A O 1
ATOM 638 N N . SER A 1 79 ? 33.381 7.250 -34.850 1.00 36.34 79 SER A N 1
ATOM 639 C CA . SER A 1 79 ? 32.130 6.499 -34.641 1.00 36.34 79 SER A CA 1
ATOM 640 C C . SER A 1 79 ? 32.337 5.101 -34.037 1.00 36.34 79 SER A C 1
ATOM 642 O O . SER A 1 79 ? 31.387 4.552 -33.490 1.00 36.34 79 SER A O 1
ATOM 644 N N . LEU A 1 80 ? 33.562 4.559 -34.057 1.00 34.00 80 LEU A N 1
ATOM 645 C CA . LEU A 1 80 ? 33.930 3.310 -33.371 1.00 34.00 80 LEU A CA 1
ATOM 646 C C . LEU A 1 80 ? 34.207 3.501 -31.872 1.00 34.00 80 LEU A C 1
ATOM 648 O O . LEU A 1 80 ? 34.074 2.559 -31.101 1.00 34.00 80 LEU A O 1
ATOM 652 N N . SER A 1 81 ? 34.538 4.717 -31.431 1.00 37.41 81 SER A N 1
ATOM 653 C CA . SER A 1 81 ? 34.692 5.065 -30.012 1.00 37.41 81 SER A CA 1
ATOM 654 C C . SER A 1 81 ? 33.347 5.264 -29.281 1.00 37.41 81 SER A C 1
ATOM 656 O O . SER A 1 81 ? 33.168 6.239 -28.545 1.00 37.41 81 SER A O 1
ATOM 658 N N . ASP A 1 82 ? 32.388 4.369 -29.520 1.00 35.75 82 ASP A N 1
ATOM 659 C CA . ASP A 1 82 ? 31.126 4.247 -28.788 1.00 35.75 82 ASP A CA 1
ATOM 660 C C . ASP A 1 82 ? 31.203 2.973 -27.922 1.00 35.75 82 ASP A C 1
ATOM 662 O O . ASP A 1 82 ? 31.179 1.873 -28.478 1.00 35.75 82 ASP A O 1
ATOM 666 N N . PRO A 1 83 ? 31.286 3.069 -26.576 1.00 31.55 83 PRO A N 1
ATOM 667 C CA . PRO A 1 83 ? 31.447 1.904 -25.693 1.00 31.55 83 PRO A CA 1
ATOM 668 C C . PRO A 1 83 ? 30.292 0.883 -25.717 1.00 31.55 83 PRO A C 1
ATOM 670 O O . PRO A 1 83 ? 30.287 -0.057 -24.927 1.00 31.55 83 PRO A O 1
ATOM 673 N N . SER A 1 84 ? 29.279 1.070 -26.571 1.00 34.06 84 SER A N 1
ATOM 674 C CA . SER A 1 84 ? 28.108 0.198 -26.683 1.00 34.06 84 SER A CA 1
ATOM 675 C C . SER A 1 84 ? 28.142 -0.805 -27.846 1.00 34.06 84 SER A C 1
ATOM 677 O O . SER A 1 84 ? 27.314 -1.719 -27.864 1.00 34.06 84 SER A O 1
ATOM 679 N N . SER A 1 85 ? 29.100 -0.728 -28.782 1.00 29.61 85 SER A N 1
ATOM 680 C CA . SER A 1 85 ? 29.151 -1.623 -29.960 1.00 29.61 85 SER A CA 1
ATOM 681 C C . SER A 1 85 ? 29.572 -3.078 -29.665 1.00 29.61 85 SER A C 1
ATOM 683 O O . SER A 1 85 ? 29.773 -3.860 -30.592 1.00 29.61 85 SER A O 1
ATOM 685 N N . GLY A 1 86 ? 29.676 -3.457 -28.386 1.00 28.30 86 GLY A N 1
ATOM 686 C CA . GLY A 1 86 ? 30.004 -4.804 -27.901 1.00 28.30 86 GLY A CA 1
ATOM 687 C C . GLY A 1 86 ? 28.807 -5.685 -27.502 1.00 28.30 86 GLY A C 1
ATOM 688 O O . GLY A 1 86 ? 29.017 -6.734 -26.901 1.00 28.30 86 GLY A O 1
ATOM 689 N N . CYS A 1 87 ? 27.559 -5.297 -27.802 1.00 24.08 87 CYS A N 1
ATOM 690 C CA . CYS A 1 87 ? 26.366 -6.085 -27.454 1.00 24.08 87 CYS A CA 1
ATOM 691 C C . CYS A 1 87 ? 25.448 -6.342 -28.658 1.00 24.08 87 CYS A C 1
ATOM 693 O O . CYS A 1 87 ? 24.831 -5.430 -29.205 1.00 24.08 87 CYS A O 1
ATOM 695 N N . ASN A 1 88 ? 25.316 -7.615 -29.042 1.00 23.58 88 ASN A N 1
ATOM 696 C CA . ASN A 1 88 ? 24.437 -8.046 -30.129 1.00 23.58 88 ASN A CA 1
ATOM 697 C C . ASN A 1 88 ? 22.987 -8.252 -29.634 1.00 23.58 88 ASN A C 1
ATOM 699 O O . ASN A 1 88 ? 22.749 -8.559 -28.465 1.00 23.58 88 ASN A O 1
ATOM 703 N N . ASN A 1 89 ? 21.998 -8.080 -30.513 1.00 30.50 89 ASN A N 1
ATOM 704 C CA . ASN A 1 89 ? 20.580 -8.060 -30.133 1.00 30.50 89 ASN A CA 1
ATOM 705 C C . ASN A 1 89 ? 20.087 -9.404 -29.565 1.00 30.50 89 ASN A C 1
ATOM 707 O O . ASN A 1 89 ? 20.009 -10.376 -30.314 1.00 30.50 89 ASN A O 1
ATOM 711 N N . ASN A 1 90 ? 19.642 -9.424 -28.297 1.00 27.69 90 ASN A N 1
ATOM 712 C CA . ASN A 1 90 ? 18.344 -9.991 -27.866 1.00 27.69 90 ASN A CA 1
ATOM 713 C C . ASN A 1 90 ? 18.161 -9.985 -26.330 1.00 27.69 90 ASN A C 1
ATOM 715 O O . ASN A 1 90 ? 18.589 -10.922 -25.660 1.00 27.69 90 ASN A O 1
ATOM 719 N N . ASN A 1 91 ? 17.438 -8.995 -25.784 1.00 26.20 91 ASN A N 1
ATOM 720 C CA . ASN A 1 91 ? 16.325 -9.188 -24.827 1.00 26.20 91 ASN A CA 1
ATOM 721 C C . ASN A 1 91 ? 15.776 -7.848 -24.302 1.00 26.20 91 ASN A C 1
ATOM 723 O O . ASN A 1 91 ? 16.528 -6.972 -23.892 1.00 26.20 91 ASN A O 1
ATOM 727 N N . ASN A 1 92 ? 14.448 -7.717 -24.215 1.00 35.25 92 ASN A N 1
ATOM 728 C CA . ASN A 1 92 ? 13.819 -6.627 -23.460 1.00 35.25 92 ASN A CA 1
ATOM 729 C C . ASN A 1 92 ? 13.879 -6.934 -21.955 1.00 35.25 92 ASN A C 1
ATOM 731 O O . ASN A 1 92 ? 13.194 -7.865 -21.539 1.00 35.25 92 ASN A O 1
ATOM 735 N N . ASN A 1 93 ? 14.613 -6.145 -21.153 1.00 27.08 93 ASN A N 1
ATOM 736 C CA . ASN A 1 93 ? 14.276 -5.824 -19.748 1.00 27.08 93 ASN A CA 1
ATOM 737 C C . ASN A 1 93 ? 15.300 -4.868 -19.085 1.00 27.08 93 ASN A C 1
ATOM 739 O O . ASN A 1 93 ? 16.319 -5.322 -18.579 1.00 27.08 93 ASN A O 1
ATOM 743 N N . ASN A 1 94 ? 14.961 -3.574 -19.000 1.00 29.38 94 ASN A N 1
ATOM 744 C CA . ASN A 1 94 ? 15.337 -2.577 -17.968 1.00 29.38 94 ASN A CA 1
ATOM 745 C C . ASN A 1 94 ? 16.799 -2.398 -17.466 1.00 29.38 94 ASN A C 1
ATOM 747 O O . ASN A 1 94 ? 17.003 -1.521 -16.626 1.00 29.38 94 ASN A O 1
ATOM 751 N N . ASN A 1 95 ? 17.807 -3.127 -17.950 1.00 27.16 95 ASN A N 1
ATOM 752 C CA . ASN A 1 95 ? 19.175 -3.077 -17.406 1.00 27.16 95 ASN A CA 1
ATOM 753 C C . ASN A 1 95 ? 20.139 -2.110 -18.125 1.00 27.16 95 ASN A C 1
ATOM 755 O O . ASN A 1 95 ? 21.261 -1.929 -17.654 1.00 27.16 95 ASN A O 1
ATOM 759 N N . ASP A 1 96 ? 19.707 -1.413 -19.181 1.00 27.34 96 ASP A N 1
ATOM 760 C CA . ASP A 1 96 ? 20.543 -0.513 -20.010 1.00 27.34 96 ASP A CA 1
ATOM 761 C C . ASP A 1 96 ? 21.071 0.750 -19.284 1.00 27.34 96 ASP A C 1
ATOM 763 O O . ASP A 1 96 ? 21.649 1.644 -19.901 1.00 27.34 96 ASP A O 1
ATOM 767 N N . LEU A 1 97 ? 20.869 0.851 -17.966 1.00 30.58 97 LEU A N 1
ATOM 768 C CA . LEU A 1 97 ? 21.470 1.877 -17.110 1.00 30.58 97 LEU A CA 1
ATOM 769 C C . LEU A 1 97 ? 22.750 1.394 -16.397 1.00 30.58 97 LEU A C 1
ATOM 771 O O . LEU A 1 97 ? 23.469 2.220 -15.839 1.00 30.58 97 LEU A O 1
ATOM 775 N N . ALA A 1 98 ? 23.055 0.089 -16.440 1.00 26.41 98 ALA A N 1
ATOM 776 C CA . ALA A 1 98 ? 24.175 -0.522 -15.718 1.00 26.41 98 ALA A CA 1
ATOM 777 C C . ALA A 1 98 ? 25.547 0.067 -16.104 1.00 26.41 98 ALA A C 1
ATOM 779 O O . ALA A 1 98 ? 26.386 0.300 -15.234 1.00 26.41 98 ALA A O 1
ATOM 780 N N . VAL A 1 99 ? 25.741 0.385 -17.391 1.00 29.53 99 VAL A N 1
ATOM 781 C CA . VAL A 1 99 ? 26.994 0.939 -17.950 1.00 29.53 99 VAL A CA 1
ATOM 782 C C . VAL A 1 99 ? 27.331 2.329 -17.379 1.00 29.53 99 VAL A C 1
ATOM 784 O O . VAL A 1 99 ? 28.489 2.724 -17.351 1.00 29.53 99 VAL A O 1
ATOM 787 N N . PHE A 1 100 ? 26.344 3.061 -16.845 1.00 28.73 100 PHE A N 1
ATOM 788 C CA . PHE A 1 100 ? 26.553 4.371 -16.206 1.00 28.73 100 PHE A CA 1
ATOM 789 C C . PHE A 1 100 ? 26.546 4.324 -14.668 1.00 28.73 100 PHE A C 1
ATOM 791 O O . PHE A 1 100 ? 26.635 5.369 -14.021 1.00 28.73 100 PHE A O 1
ATOM 798 N N . THR A 1 101 ? 26.484 3.131 -14.067 1.00 24.78 101 THR A N 1
ATOM 799 C CA . THR A 1 101 ? 26.587 2.918 -12.611 1.00 24.78 101 THR A CA 1
ATOM 800 C C . THR A 1 101 ? 27.953 2.383 -12.178 1.00 24.78 101 THR A C 1
ATOM 802 O O . THR A 1 101 ? 28.045 1.533 -11.294 1.00 24.78 101 THR A O 1
ATOM 805 N N . VAL A 1 102 ? 29.033 2.940 -12.736 1.00 26.83 102 VAL A N 1
ATOM 806 C CA . VAL A 1 102 ? 30.356 2.835 -12.106 1.00 26.83 102 VAL A CA 1
ATOM 807 C C . VAL A 1 102 ? 30.338 3.620 -10.789 1.00 26.83 102 VAL A C 1
ATOM 809 O O . VAL A 1 102 ? 30.263 4.850 -10.770 1.00 26.83 102 VAL A O 1
ATOM 812 N N . SER A 1 103 ? 30.360 2.854 -9.699 1.00 25.62 103 SER A N 1
ATOM 813 C CA . SER A 1 103 ? 30.869 3.168 -8.361 1.00 25.62 103 SER A CA 1
ATOM 814 C C . SER A 1 103 ? 30.661 4.589 -7.817 1.00 25.62 103 SER A C 1
ATOM 816 O O . SER A 1 103 ? 31.394 5.527 -8.118 1.00 25.62 103 SER A O 1
ATOM 818 N N . ASN A 1 104 ? 29.740 4.715 -6.854 1.00 24.50 104 ASN A N 1
ATOM 819 C CA . ASN A 1 104 ? 29.704 5.850 -5.919 1.00 24.50 104 ASN A CA 1
ATOM 820 C C . ASN A 1 104 ? 30.551 5.595 -4.646 1.00 24.50 104 ASN A C 1
ATOM 822 O O . ASN A 1 104 ? 30.346 6.258 -3.635 1.00 24.50 104 ASN A O 1
ATOM 826 N N . ASN A 1 105 ? 31.473 4.628 -4.692 1.00 24.56 105 ASN A N 1
ATOM 827 C CA . ASN A 1 105 ? 32.404 4.269 -3.621 1.00 24.56 105 ASN A CA 1
ATOM 828 C C . ASN A 1 105 ? 33.809 4.093 -4.210 1.00 24.56 105 ASN A C 1
ATOM 830 O O . ASN A 1 105 ? 33.953 3.408 -5.217 1.00 24.56 105 ASN A O 1
ATOM 834 N N . ASN A 1 106 ? 34.799 4.662 -3.520 1.00 22.09 106 ASN A N 1
ATOM 835 C CA . ASN A 1 106 ? 36.247 4.612 -3.755 1.00 22.09 106 ASN A CA 1
ATOM 836 C C . ASN A 1 106 ? 36.767 5.085 -5.126 1.00 22.09 106 ASN A C 1
ATOM 838 O O . ASN A 1 106 ? 36.412 4.578 -6.185 1.00 22.09 106 ASN A O 1
ATOM 842 N N . TYR A 1 107 ? 37.754 5.983 -5.066 1.00 24.94 107 TYR A N 1
ATOM 843 C CA . TYR A 1 107 ? 38.833 5.981 -6.048 1.00 24.94 107 TYR A CA 1
ATOM 844 C C . TYR A 1 107 ? 39.627 4.683 -5.850 1.00 24.94 107 TYR A C 1
ATOM 846 O O . TYR A 1 107 ? 40.315 4.543 -4.842 1.00 24.94 107 TYR A O 1
ATOM 854 N N . HIS A 1 108 ? 39.534 3.760 -6.800 1.00 23.22 108 HIS A N 1
ATOM 855 C CA . HIS A 1 108 ? 40.581 2.775 -7.053 1.00 23.22 108 HIS A CA 1
ATOM 856 C C . HIS A 1 108 ? 40.887 2.764 -8.545 1.00 23.22 108 HIS A C 1
ATOM 858 O O . HIS A 1 108 ? 40.013 3.012 -9.378 1.00 23.22 108 HIS A O 1
ATOM 864 N N . GLU A 1 109 ? 42.155 2.532 -8.854 1.00 29.27 109 GLU A N 1
ATOM 865 C CA . GLU A 1 109 ? 42.664 2.400 -10.208 1.00 29.27 109 GLU A CA 1
ATOM 866 C C . GLU A 1 109 ? 42.206 1.055 -10.780 1.00 29.27 109 GLU A C 1
ATOM 868 O O . GLU A 1 109 ? 42.649 0.018 -10.308 1.00 29.27 109 GLU A O 1
ATOM 873 N N . ASP A 1 110 ? 41.300 1.092 -11.759 1.00 28.25 110 ASP A N 1
ATOM 874 C CA . ASP A 1 110 ? 41.134 0.062 -12.795 1.00 28.25 110 ASP A CA 1
ATOM 875 C C . ASP A 1 110 ? 40.179 0.600 -13.878 1.00 28.25 110 ASP A C 1
ATOM 877 O O . ASP A 1 110 ? 38.991 0.280 -13.947 1.00 28.25 110 ASP A O 1
ATOM 881 N N . SER A 1 111 ? 40.699 1.484 -14.735 1.00 29.44 111 SER A N 1
ATOM 882 C CA . SER A 1 111 ? 40.096 1.709 -16.055 1.00 29.44 111 SER A CA 1
ATOM 883 C C . SER A 1 111 ? 40.335 0.464 -16.901 1.00 29.44 111 SER A C 1
ATOM 885 O O . SER A 1 111 ? 41.484 0.019 -16.985 1.00 29.44 111 SER A O 1
ATOM 887 N N . THR A 1 112 ? 39.307 -0.075 -17.559 1.00 38.81 112 THR A N 1
ATOM 888 C CA . THR A 1 112 ? 39.486 -1.289 -18.367 1.00 38.81 112 THR A CA 1
ATOM 889 C C . THR A 1 112 ? 40.518 -1.056 -19.477 1.00 38.81 112 THR A C 1
ATOM 891 O O . THR A 1 112 ? 40.614 0.033 -20.054 1.00 38.81 112 THR A O 1
ATOM 894 N N . THR A 1 113 ? 41.342 -2.067 -19.761 1.00 46.09 113 THR A N 1
ATOM 895 C CA . THR A 1 113 ? 42.548 -1.906 -20.593 1.00 46.09 113 THR A CA 1
ATOM 896 C C . THR A 1 113 ? 42.239 -1.467 -22.031 1.00 46.09 113 THR A C 1
ATOM 898 O O . THR A 1 113 ? 43.064 -0.807 -22.664 1.00 46.09 113 THR A O 1
ATOM 901 N N . GLU A 1 114 ? 41.039 -1.772 -22.534 1.00 43.78 114 GLU A N 1
ATOM 902 C CA . GLU A 1 114 ? 40.548 -1.340 -23.850 1.00 43.78 114 GLU A CA 1
ATOM 903 C C . GLU A 1 114 ? 40.154 0.147 -23.891 1.00 43.78 114 GLU A C 1
ATOM 905 O O . GLU A 1 114 ? 40.484 0.836 -24.860 1.00 43.78 114 GLU A O 1
ATOM 910 N N . GLU A 1 115 ? 39.508 0.683 -22.848 1.00 47.19 115 GLU A N 1
ATOM 911 C CA . GLU A 1 115 ? 39.122 2.103 -22.788 1.00 47.19 115 GLU A CA 1
ATOM 912 C C . GLU A 1 115 ? 40.361 3.009 -22.797 1.00 47.19 115 GLU A C 1
ATOM 914 O O . GLU A 1 115 ? 40.429 3.985 -23.551 1.00 47.19 115 GLU A O 1
ATOM 919 N N . ALA A 1 116 ? 41.381 2.640 -22.014 1.00 55.09 116 ALA A N 1
ATOM 920 C CA . ALA A 1 116 ? 42.666 3.334 -21.986 1.00 55.09 116 ALA A CA 1
ATOM 921 C C . ALA A 1 116 ? 43.418 3.235 -23.330 1.00 55.09 116 ALA A C 1
ATOM 923 O O . ALA A 1 116 ? 44.032 4.214 -23.761 1.00 55.09 116 ALA A O 1
ATOM 924 N N . SER A 1 117 ? 43.335 2.090 -24.025 1.00 56.91 117 SER A N 1
ATOM 925 C CA . SER A 1 117 ? 43.891 1.934 -25.377 1.00 56.91 117 SER A CA 1
ATOM 926 C C . SER A 1 117 ? 43.198 2.865 -26.371 1.00 56.91 117 SER A C 1
ATOM 928 O O . SER A 1 117 ? 43.854 3.694 -26.997 1.00 56.91 117 SER A O 1
ATOM 930 N N . THR A 1 118 ? 41.867 2.791 -26.448 1.00 63.19 118 THR A N 1
ATOM 931 C CA . THR A 1 118 ? 41.044 3.564 -27.392 1.00 63.19 118 THR A CA 1
ATOM 932 C C . THR A 1 118 ? 41.254 5.070 -27.219 1.00 63.19 118 THR A C 1
ATOM 934 O O . THR A 1 118 ? 41.395 5.797 -28.201 1.00 63.19 118 THR A O 1
ATOM 937 N N . MET A 1 119 ? 41.347 5.548 -25.975 1.00 65.94 119 MET A N 1
ATOM 938 C CA . MET A 1 119 ? 41.647 6.950 -25.664 1.00 65.94 119 MET A CA 1
ATOM 939 C C . MET A 1 119 ? 43.025 7.400 -26.169 1.00 65.94 119 MET A C 1
ATOM 941 O O . MET A 1 119 ? 43.144 8.486 -26.742 1.00 65.94 119 MET A O 1
ATOM 945 N N . ALA A 1 120 ? 44.058 6.569 -26.000 1.00 67.38 120 ALA A N 1
ATOM 946 C CA . ALA A 1 120 ? 45.392 6.854 -26.524 1.00 67.38 120 ALA A CA 1
ATOM 947 C C . ALA A 1 120 ? 45.420 6.841 -28.064 1.00 67.38 120 ALA A C 1
ATOM 949 O O . ALA A 1 120 ? 46.054 7.700 -28.679 1.00 67.38 120 ALA A O 1
ATOM 950 N N . ASP A 1 121 ? 44.690 5.922 -28.695 1.00 65.50 121 ASP A N 1
ATOM 951 C CA . ASP A 1 121 ? 44.658 5.779 -30.152 1.00 65.50 121 ASP A CA 1
ATOM 952 C C . ASP A 1 121 ? 43.902 6.948 -30.817 1.00 65.50 121 ASP A C 1
ATOM 954 O O . ASP A 1 121 ? 44.396 7.544 -31.779 1.00 65.50 121 ASP A O 1
ATOM 958 N N . LEU A 1 122 ? 42.777 7.391 -30.235 1.00 71.00 122 LEU A N 1
ATOM 959 C CA . LEU A 1 122 ? 42.089 8.631 -30.626 1.00 71.00 122 LEU A CA 1
ATOM 960 C C . LEU A 1 122 ? 42.989 9.869 -30.501 1.00 71.00 122 LEU A C 1
ATOM 962 O O . LEU A 1 122 ? 42.941 10.753 -31.362 1.00 71.00 122 LEU A O 1
ATOM 966 N N . LYS A 1 123 ? 43.811 9.946 -29.447 1.00 76.38 123 LYS A N 1
ATOM 967 C CA . LYS A 1 123 ? 44.763 11.047 -29.247 1.00 76.38 123 LYS A CA 1
ATOM 968 C C . LYS A 1 123 ? 45.828 11.061 -30.346 1.00 76.38 123 LYS A C 1
ATOM 970 O O . LYS A 1 123 ? 46.048 12.099 -30.961 1.00 76.38 123 LYS A O 1
ATOM 975 N N . LEU A 1 124 ? 46.424 9.907 -30.660 1.00 70.50 124 LEU A N 1
ATOM 976 C CA . LEU A 1 124 ? 47.402 9.773 -31.747 1.00 70.50 124 LEU A CA 1
ATOM 977 C C . LEU A 1 124 ? 46.816 10.191 -33.108 1.00 70.50 124 LEU A C 1
ATOM 979 O O . LEU A 1 124 ? 47.513 10.822 -33.910 1.00 70.50 124 LEU A O 1
ATOM 983 N N . ILE A 1 125 ? 45.535 9.889 -33.349 1.00 69.44 125 ILE A N 1
ATOM 984 C CA . ILE A 1 125 ? 44.781 10.332 -34.531 1.00 69.44 125 ILE A CA 1
ATOM 985 C C . ILE A 1 125 ? 44.605 11.853 -34.542 1.00 69.44 125 ILE A C 1
ATOM 987 O O . ILE A 1 125 ? 44.942 12.491 -35.542 1.00 69.44 125 ILE A O 1
ATOM 991 N N . ALA A 1 126 ? 44.142 12.446 -33.439 1.00 72.81 126 ALA A N 1
ATOM 992 C CA . ALA A 1 126 ? 43.987 13.893 -33.315 1.00 72.81 126 ALA A CA 1
ATOM 993 C C . ALA A 1 126 ? 45.323 14.627 -33.537 1.00 72.81 126 ALA A C 1
ATOM 995 O O . ALA A 1 126 ? 45.401 15.500 -34.405 1.00 72.81 126 ALA A O 1
ATOM 996 N N . ASP A 1 127 ? 46.388 14.215 -32.845 1.00 73.44 127 ASP A N 1
ATOM 997 C CA . ASP A 1 127 ? 47.727 14.806 -32.942 1.00 73.44 127 ASP A CA 1
ATOM 998 C C . ASP A 1 127 ? 48.275 14.750 -34.382 1.00 73.44 127 ASP A C 1
ATOM 1000 O O . ASP A 1 127 ? 48.831 15.732 -34.879 1.00 73.44 127 ASP A O 1
ATOM 1004 N N . CYS A 1 128 ? 48.060 13.644 -35.105 1.00 68.88 128 CYS A N 1
ATOM 1005 C CA . CYS A 1 128 ? 48.477 13.520 -36.506 1.00 68.88 128 CYS A CA 1
ATOM 1006 C C . CYS A 1 128 ? 47.621 14.354 -37.473 1.00 68.88 128 CYS A C 1
ATOM 1008 O O . CYS A 1 128 ? 48.147 14.954 -38.412 1.00 68.88 128 CYS A O 1
ATOM 1010 N N . MET A 1 129 ? 46.299 14.415 -37.268 1.00 68.81 129 MET A N 1
ATOM 1011 C CA . MET A 1 129 ? 45.424 15.280 -38.068 1.00 68.81 129 MET A CA 1
ATOM 1012 C C . MET A 1 129 ? 45.750 16.763 -37.847 1.00 68.81 129 MET A C 1
ATOM 1014 O O . MET A 1 129 ? 45.601 17.567 -38.770 1.00 68.81 129 MET A O 1
ATOM 1018 N N . MET A 1 130 ? 46.215 17.129 -36.651 1.00 73.00 130 MET A N 1
ATOM 1019 C CA . MET A 1 130 ? 46.732 18.460 -36.345 1.00 73.00 130 MET A CA 1
ATOM 1020 C C . MET A 1 130 ? 48.076 18.716 -37.040 1.00 73.00 130 MET A C 1
ATOM 1022 O O . MET A 1 130 ? 48.186 19.713 -37.756 1.00 73.00 130 MET A O 1
ATOM 1026 N N . SER A 1 131 ? 49.061 17.816 -36.908 1.00 68.12 131 SER A N 1
ATOM 1027 C CA . SER A 1 131 ? 50.395 17.992 -37.509 1.00 68.12 131 SER A CA 1
ATOM 1028 C C . SER A 1 131 ? 50.373 18.013 -39.041 1.00 68.12 131 SER A C 1
ATOM 1030 O O . SER A 1 131 ? 51.138 18.752 -39.648 1.00 68.12 131 SER A O 1
ATOM 1032 N N . ALA A 1 132 ? 49.459 17.269 -39.674 1.00 63.09 132 ALA A N 1
ATOM 1033 C CA . ALA A 1 132 ? 49.251 17.271 -41.126 1.00 63.09 132 ALA A CA 1
ATOM 1034 C C . ALA A 1 132 ? 48.390 18.453 -41.642 1.00 63.09 132 ALA A C 1
ATOM 1036 O O . ALA A 1 132 ? 47.924 18.437 -42.782 1.00 63.09 132 ALA A O 1
ATOM 1037 N N . GLY A 1 133 ? 48.115 19.467 -40.808 1.00 63.94 133 GLY A N 1
ATOM 1038 C CA . GLY A 1 133 ? 47.382 20.685 -41.189 1.00 63.94 133 GLY A CA 1
ATOM 1039 C C . GLY A 1 133 ? 45.853 20.545 -41.283 1.00 63.94 133 GLY A C 1
ATOM 1040 O O . GLY A 1 133 ? 45.154 21.520 -41.569 1.00 63.94 133 GLY A O 1
ATOM 1041 N N . PHE A 1 134 ? 45.290 19.368 -40.995 1.00 65.94 134 PHE A N 1
ATOM 1042 C CA . PHE A 1 134 ? 43.848 19.097 -41.068 1.00 65.94 134 PHE A CA 1
ATOM 1043 C C . PHE A 1 134 ? 43.071 19.432 -39.782 1.00 65.94 134 PHE A C 1
ATOM 1045 O O . PHE A 1 134 ? 41.870 19.160 -39.713 1.00 65.94 134 PHE A O 1
ATOM 1052 N N . GLY A 1 135 ? 43.688 20.080 -38.790 1.00 68.12 135 GLY A N 1
ATOM 1053 C CA . GLY A 1 135 ? 43.083 20.371 -37.481 1.00 68.12 135 GLY A CA 1
ATOM 1054 C C . GLY A 1 135 ? 41.689 21.015 -37.516 1.00 68.12 135 GLY A C 1
ATOM 1055 O O . GLY A 1 135 ? 40.789 20.600 -36.785 1.00 68.12 135 GLY A O 1
ATOM 1056 N N . LYS A 1 136 ? 41.442 21.953 -38.445 1.00 72.81 136 LYS A N 1
ATOM 1057 C CA . LYS A 1 136 ? 40.108 22.560 -38.650 1.00 72.81 136 LYS A CA 1
ATOM 1058 C C . LYS A 1 136 ? 39.037 21.544 -39.087 1.00 72.81 136 LYS A C 1
ATOM 1060 O O . LYS A 1 136 ? 37.867 21.730 -38.758 1.00 72.81 136 LYS A O 1
ATOM 1065 N N . LYS A 1 137 ? 39.410 20.475 -39.805 1.00 69.69 137 LYS A N 1
ATOM 1066 C CA . LYS A 1 137 ? 38.518 19.340 -40.109 1.00 69.69 137 LYS A CA 1
ATOM 1067 C C . LYS A 1 137 ? 38.345 18.441 -38.884 1.00 69.69 137 LYS A C 1
ATOM 1069 O O . LYS A 1 137 ? 37.207 18.131 -38.556 1.00 69.69 137 LYS A O 1
ATOM 1074 N N . CYS A 1 138 ? 39.431 18.087 -38.188 1.00 72.75 138 CYS A N 1
ATOM 1075 C CA . CYS A 1 138 ? 39.388 17.244 -36.983 1.00 72.75 138 CYS A CA 1
ATOM 1076 C C . CYS A 1 138 ? 38.424 17.813 -35.926 1.00 72.75 138 CYS A C 1
ATOM 1078 O O . CYS A 1 138 ? 37.476 17.144 -35.518 1.00 72.75 138 CYS A O 1
ATOM 1080 N N . LEU A 1 139 ? 38.579 19.098 -35.586 1.00 78.31 139 LEU A N 1
ATOM 1081 C CA . LEU A 1 139 ? 37.683 19.811 -34.671 1.00 78.31 139 LEU A CA 1
ATOM 1082 C C . LEU A 1 139 ? 36.232 19.862 -35.180 1.00 78.31 139 LEU A C 1
ATOM 1084 O O . LEU A 1 139 ? 35.306 19.781 -34.380 1.00 78.31 139 LEU A O 1
ATOM 1088 N N . LYS A 1 140 ? 35.999 19.977 -36.497 1.00 77.38 140 LYS A N 1
ATOM 1089 C CA . LYS A 1 140 ? 34.639 19.954 -37.066 1.00 77.38 140 LYS A CA 1
ATOM 1090 C C . LYS A 1 140 ? 33.985 18.573 -36.930 1.00 77.38 140 LYS A C 1
ATOM 1092 O O . LYS A 1 140 ? 32.804 18.517 -36.600 1.00 77.38 140 LYS A O 1
ATOM 1097 N N . ILE A 1 141 ? 34.728 17.493 -37.177 1.00 73.88 141 ILE A N 1
ATOM 1098 C CA . ILE A 1 141 ? 34.243 16.111 -37.028 1.00 73.88 141 ILE A CA 1
ATOM 1099 C C . ILE A 1 141 ? 33.894 15.853 -35.560 1.00 73.88 141 ILE A C 1
ATOM 1101 O O . ILE A 1 141 ? 32.745 15.535 -35.260 1.00 73.88 141 ILE A O 1
ATOM 1105 N N . TYR A 1 142 ? 34.836 16.120 -34.648 1.00 81.31 142 TYR A N 1
ATOM 1106 C CA . TYR A 1 142 ? 34.643 15.977 -33.204 1.00 81.31 142 TYR A CA 1
ATOM 1107 C C . TYR A 1 142 ? 33.389 16.721 -32.707 1.00 81.31 142 TYR A C 1
ATOM 1109 O O . TYR A 1 142 ? 32.506 16.117 -32.095 1.00 81.31 142 TYR A O 1
ATOM 1117 N N . LYS A 1 143 ? 33.258 18.015 -33.047 1.00 83.50 143 LYS A N 1
ATOM 1118 C CA . LYS A 1 143 ? 32.108 18.852 -32.656 1.00 83.50 143 LYS A CA 1
ATOM 1119 C C . LYS A 1 143 ? 30.768 18.309 -33.152 1.00 83.50 143 LYS A C 1
ATOM 1121 O O . LYS A 1 143 ? 29.772 18.476 -32.458 1.00 83.50 143 LYS A O 1
ATOM 1126 N N . LEU A 1 144 ? 30.715 17.704 -34.341 1.00 77.62 144 LEU A N 1
ATOM 1127 C CA . LEU A 1 144 ? 29.475 17.146 -34.890 1.00 77.62 144 LEU A CA 1
ATOM 1128 C C . LEU A 1 144 ? 29.090 15.844 -34.177 1.00 77.62 144 LEU A C 1
ATOM 1130 O O . LEU A 1 144 ? 27.971 15.744 -33.672 1.00 77.62 144 LEU A O 1
ATOM 1134 N N . THR A 1 145 ? 30.017 14.888 -34.078 1.00 75.75 145 THR A N 1
ATOM 1135 C CA . THR A 1 145 ? 29.755 13.577 -33.464 1.00 75.75 145 THR A CA 1
ATOM 1136 C C . THR A 1 145 ? 29.421 13.707 -31.976 1.00 75.75 145 THR A C 1
ATOM 1138 O O . THR A 1 145 ? 28.379 13.228 -31.525 1.00 75.75 145 THR A O 1
ATOM 1141 N N . ARG A 1 146 ? 30.255 14.420 -31.203 1.00 84.12 146 ARG A N 1
ATOM 1142 C CA . ARG A 1 146 ? 30.075 14.539 -29.746 1.00 84.12 146 ARG A CA 1
ATOM 1143 C C . ARG A 1 146 ? 28.862 15.381 -29.357 1.00 84.12 146 ARG A C 1
ATOM 1145 O O . ARG A 1 146 ? 28.193 15.041 -28.384 1.00 84.12 146 ARG A O 1
ATOM 1152 N N . ARG A 1 147 ? 28.500 16.413 -30.136 1.00 86.38 147 ARG A N 1
ATOM 1153 C CA . ARG A 1 147 ? 27.259 17.174 -29.891 1.00 86.38 147 ARG A CA 1
ATOM 1154 C C . ARG A 1 147 ? 26.029 16.276 -29.995 1.00 86.38 147 ARG A C 1
ATOM 1156 O O . ARG A 1 147 ? 25.195 16.326 -29.097 1.00 86.38 147 ARG A O 1
ATOM 1163 N N . SER A 1 148 ? 25.936 15.436 -31.031 1.00 79.75 148 SER A N 1
ATOM 1164 C CA . SER A 1 148 ? 24.799 14.516 -31.193 1.00 79.75 148 SER A CA 1
ATOM 1165 C C . SER A 1 148 ? 24.682 13.555 -30.005 1.00 79.75 148 SER A C 1
ATOM 1167 O O . SER A 1 148 ? 23.604 13.412 -29.434 1.00 79.75 148 SER A O 1
ATOM 1169 N N . PHE A 1 149 ? 25.805 12.973 -29.570 1.00 82.94 149 PHE A N 1
ATOM 1170 C CA . PHE A 1 149 ? 25.859 12.092 -28.399 1.00 82.94 149 PHE A CA 1
ATOM 1171 C C . PHE A 1 149 ? 25.388 12.792 -27.109 1.00 82.94 149 PHE A C 1
ATOM 1173 O O . PHE A 1 149 ? 24.538 12.266 -26.387 1.00 82.94 149 PHE A O 1
ATOM 1180 N N . VAL A 1 150 ? 25.891 14.002 -26.830 1.00 85.56 150 VAL A N 1
ATOM 1181 C CA . VAL A 1 150 ? 25.512 14.784 -25.638 1.00 85.56 150 VAL A CA 1
ATOM 1182 C C . VAL A 1 150 ? 24.046 15.233 -25.697 1.00 85.56 150 VAL A C 1
ATOM 1184 O O . VAL A 1 150 ? 23.358 15.199 -24.674 1.00 85.56 150 VAL A O 1
ATOM 1187 N N . GLU A 1 151 ? 23.532 15.620 -26.869 1.00 86.25 151 GLU A N 1
ATOM 1188 C CA . GLU A 1 151 ? 22.113 15.948 -27.061 1.00 86.25 151 GLU A CA 1
ATOM 1189 C C . GLU A 1 151 ? 21.209 14.731 -26.791 1.00 86.25 151 GLU A C 1
ATOM 1191 O O . GLU A 1 151 ? 20.276 14.838 -25.988 1.00 86.25 151 GLU A O 1
ATOM 1196 N N . ASP A 1 152 ? 21.506 13.558 -27.360 1.00 81.31 152 ASP A N 1
ATOM 1197 C CA . ASP A 1 152 ? 20.702 12.344 -27.159 1.00 81.31 152 ASP A CA 1
ATOM 1198 C C . ASP A 1 152 ? 20.772 11.800 -25.726 1.00 81.31 152 ASP A C 1
ATOM 1200 O O . ASP A 1 152 ? 19.742 11.411 -25.159 1.00 81.31 152 ASP A O 1
ATOM 1204 N N . ALA A 1 153 ? 21.949 11.816 -25.091 1.00 81.25 153 ALA A N 1
ATOM 1205 C CA . ALA A 1 153 ? 22.103 11.435 -23.687 1.00 81.25 153 ALA A CA 1
ATOM 1206 C C . ALA A 1 153 ? 21.219 12.307 -22.776 1.00 81.25 153 ALA A C 1
ATOM 1208 O O . ALA A 1 153 ? 20.436 11.796 -21.965 1.00 81.25 153 ALA A O 1
ATOM 1209 N N . LEU A 1 154 ? 21.253 13.632 -22.962 1.00 84.56 154 LEU A N 1
ATOM 1210 C CA . LEU A 1 154 ? 20.425 14.553 -22.184 1.00 84.56 154 LEU A CA 1
ATOM 1211 C C . LEU A 1 154 ? 18.930 14.457 -22.550 1.00 84.56 154 LEU A C 1
ATOM 1213 O O . LEU A 1 154 ? 18.077 14.630 -21.673 1.00 84.56 154 LEU A O 1
ATOM 1217 N N . LEU A 1 155 ? 18.567 14.109 -23.790 1.00 82.25 155 LEU A N 1
ATOM 1218 C CA . LEU A 1 155 ? 17.175 13.847 -24.186 1.00 82.25 155 LEU A CA 1
ATOM 1219 C C . LEU A 1 155 ? 16.600 12.568 -23.552 1.00 82.25 155 LEU A C 1
ATOM 1221 O O . LEU A 1 155 ? 15.433 12.591 -23.132 1.00 82.25 155 LEU A O 1
ATOM 1225 N N . LYS A 1 156 ? 17.400 11.498 -23.418 1.00 79.81 156 LYS A N 1
ATOM 1226 C CA . LYS A 1 156 ? 17.064 10.267 -22.668 1.00 79.81 156 LYS A CA 1
ATOM 1227 C C . LYS A 1 156 ? 16.859 10.581 -21.177 1.00 79.81 156 LYS A C 1
ATOM 1229 O O . LYS A 1 156 ? 15.802 10.276 -20.605 1.00 79.81 156 LYS A O 1
ATOM 1234 N N . LEU A 1 157 ? 17.789 11.327 -20.573 1.00 77.56 1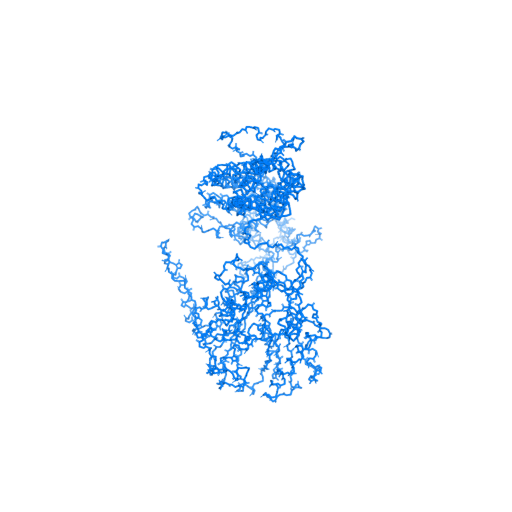57 LEU A N 1
ATOM 1235 C CA . LEU A 1 157 ? 17.674 11.860 -19.205 1.00 77.56 157 LEU A CA 1
ATOM 1236 C C . LEU A 1 157 ? 16.508 12.863 -19.045 1.00 77.56 157 LEU A C 1
ATOM 1238 O O . LEU A 1 157 ? 15.959 13.031 -17.961 1.00 77.56 157 LEU A O 1
ATOM 1242 N N . GLY A 1 158 ? 15.966 13.399 -20.141 1.00 73.38 158 GLY A N 1
ATOM 1243 C CA . GLY A 1 158 ? 14.687 14.119 -20.171 1.00 73.38 158 GLY A CA 1
ATOM 1244 C C . GLY A 1 158 ? 14.796 15.642 -20.216 1.00 73.38 158 GLY A C 1
ATOM 1245 O O . GLY A 1 158 ? 13.790 16.316 -19.978 1.00 73.38 158 GLY A O 1
ATOM 1246 N N . ALA A 1 159 ? 15.963 16.187 -20.565 1.00 77.81 159 ALA A N 1
ATOM 1247 C CA . ALA A 1 159 ? 16.222 17.613 -20.749 1.00 77.81 159 ALA A CA 1
ATOM 1248 C C . ALA A 1 159 ? 15.518 18.179 -22.006 1.00 77.81 159 ALA A C 1
ATOM 1250 O O . ALA A 1 159 ? 16.142 18.623 -22.964 1.00 77.81 159 ALA A O 1
ATOM 1251 N N . ARG A 1 160 ? 14.180 18.149 -22.035 1.00 81.31 160 ARG A N 1
ATOM 1252 C CA . ARG A 1 160 ? 13.372 18.589 -23.185 1.00 81.31 160 ARG A CA 1
ATOM 1253 C C . ARG A 1 160 ? 13.012 20.079 -23.100 1.00 81.31 160 ARG A C 1
ATOM 1255 O O . ARG A 1 160 ? 12.587 20.583 -22.063 1.00 81.31 160 ARG A O 1
ATOM 1262 N N . LYS A 1 161 ? 13.116 20.783 -24.232 1.00 81.38 161 LYS A N 1
ATOM 1263 C CA . LYS A 1 161 ? 12.893 22.236 -24.383 1.00 81.38 161 LYS A CA 1
ATOM 1264 C C . LYS A 1 161 ? 11.430 22.649 -24.111 1.00 81.38 161 LYS A C 1
ATOM 1266 O O . LYS A 1 161 ? 10.587 22.621 -25.002 1.00 81.38 161 LYS A O 1
ATOM 1271 N N . LEU A 1 162 ? 11.132 23.081 -22.881 1.00 81.88 162 LEU A N 1
ATOM 1272 C CA . LEU A 1 162 ? 9.783 23.496 -22.447 1.00 81.88 162 LEU A CA 1
ATOM 1273 C C . LEU A 1 162 ? 9.328 24.845 -23.055 1.00 81.88 162 LEU A C 1
ATOM 1275 O O . LEU A 1 162 ? 10.050 25.848 -22.961 1.00 81.88 162 LEU A O 1
ATOM 1279 N N . LYS A 1 163 ? 8.104 24.913 -23.605 1.00 82.06 163 LYS A N 1
ATOM 1280 C CA . LYS A 1 163 ? 7.432 26.164 -24.034 1.00 82.06 163 LYS A CA 1
ATOM 1281 C C . LYS A 1 163 ? 6.548 26.742 -22.909 1.00 82.06 163 LYS A C 1
ATOM 1283 O O . LYS A 1 163 ? 5.935 25.986 -22.161 1.00 82.06 163 LYS A O 1
ATOM 1288 N N . LYS A 1 164 ? 6.417 28.078 -22.823 1.00 76.06 164 LYS A N 1
ATOM 1289 C CA . LYS A 1 164 ? 5.574 28.785 -21.819 1.00 76.06 164 LYS A CA 1
ATOM 1290 C C . LYS A 1 164 ? 4.139 28.234 -21.778 1.00 76.06 164 LYS A C 1
ATOM 1292 O O . LYS A 1 164 ? 3.654 27.840 -20.723 1.00 76.06 164 LYS A O 1
ATOM 1297 N N . SER A 1 165 ? 3.505 28.146 -22.947 1.00 74.25 165 SER A N 1
ATOM 1298 C CA . SER A 1 165 ? 2.125 27.676 -23.131 1.00 74.25 165 SER A CA 1
ATOM 1299 C C . SER A 1 165 ? 1.903 26.190 -22.827 1.00 74.25 165 SER A C 1
ATOM 1301 O O . SER A 1 165 ? 0.755 25.773 -22.717 1.00 74.25 165 SER A O 1
ATOM 1303 N N . GLN A 1 166 ? 2.973 25.398 -22.688 1.00 78.50 166 GLN A N 1
ATOM 1304 C CA . GLN A 1 166 ? 2.890 24.028 -22.183 1.00 78.50 166 GLN A CA 1
ATOM 1305 C C . GLN A 1 166 ? 2.871 24.041 -20.654 1.00 78.50 166 GLN A C 1
ATOM 1307 O O . GLN A 1 166 ? 1.930 23.525 -20.070 1.00 78.50 166 GLN A O 1
ATOM 1312 N N . VAL A 1 167 ? 3.852 24.687 -20.005 1.00 79.06 167 VAL A N 1
ATOM 1313 C CA . VAL A 1 167 ? 3.978 24.692 -18.532 1.00 79.06 167 VAL A CA 1
ATOM 1314 C C . VAL A 1 167 ? 2.734 25.267 -17.847 1.00 79.06 167 VAL A C 1
ATOM 1316 O O . VAL A 1 167 ? 2.266 24.689 -16.876 1.00 79.06 167 VAL A O 1
ATOM 1319 N N . GLN A 1 168 ? 2.141 26.337 -18.389 1.00 80.94 168 GLN A N 1
ATOM 1320 C CA . GLN A 1 168 ? 0.910 26.933 -17.842 1.00 80.94 168 GLN A CA 1
ATOM 1321 C C . GLN A 1 168 ? -0.357 26.068 -18.017 1.00 80.94 168 GLN A C 1
ATOM 1323 O O . GLN A 1 168 ? -1.406 26.432 -17.494 1.00 80.94 168 GLN A O 1
ATOM 1328 N N . LYS A 1 169 ? -0.287 24.965 -18.774 1.00 81.62 169 LYS A N 1
ATOM 1329 C CA . LYS A 1 169 ? -1.392 24.017 -19.006 1.00 81.62 169 LYS A CA 1
ATOM 1330 C C . LYS A 1 169 ? -1.157 22.646 -18.359 1.00 81.62 169 LYS A C 1
ATOM 1332 O O . LYS A 1 169 ? -1.964 21.748 -18.572 1.00 81.62 169 LYS A O 1
ATOM 1337 N N . LEU A 1 170 ? -0.057 22.469 -17.624 1.00 86.19 170 LEU A N 1
ATOM 1338 C CA . LEU A 1 170 ? 0.209 21.240 -16.882 1.00 86.19 170 LEU A CA 1
ATOM 1339 C C . LEU A 1 170 ? -0.454 21.282 -15.504 1.00 86.19 170 LEU A C 1
ATOM 1341 O O . LEU A 1 170 ? -0.443 22.300 -14.813 1.00 86.19 170 LEU A O 1
ATOM 1345 N N . ASP A 1 171 ? -0.985 20.133 -15.116 1.00 86.69 171 ASP A N 1
ATOM 1346 C CA . ASP A 1 171 ? -1.323 19.763 -13.749 1.00 86.69 171 ASP A CA 1
ATOM 1347 C C . ASP A 1 171 ? -0.083 19.743 -12.833 1.00 86.69 171 ASP A C 1
ATOM 1349 O O . ASP A 1 171 ? 1.066 19.704 -13.288 1.00 86.69 171 ASP A O 1
ATOM 1353 N N . TRP A 1 172 ? -0.315 19.779 -11.518 1.00 87.75 172 TRP A N 1
ATOM 1354 C CA . TRP A 1 172 ? 0.772 19.801 -10.538 1.00 87.75 172 TRP A CA 1
ATOM 1355 C C . TRP A 1 172 ? 1.563 18.488 -10.500 1.00 87.75 172 TRP A C 1
ATOM 1357 O O . TRP A 1 172 ? 2.786 18.544 -10.447 1.00 87.75 172 TRP A O 1
ATOM 1367 N N . GLU A 1 173 ? 0.908 17.329 -10.612 1.00 88.00 173 GLU A N 1
ATOM 1368 C CA . GLU A 1 173 ? 1.566 16.012 -10.601 1.00 88.00 173 GLU A CA 1
ATOM 1369 C C . GLU A 1 173 ? 2.601 15.892 -11.735 1.00 88.00 173 GLU A C 1
ATOM 1371 O O . GLU A 1 173 ? 3.740 15.476 -11.524 1.00 88.00 173 GLU A O 1
ATOM 1376 N N . THR A 1 174 ? 2.257 16.358 -12.936 1.00 87.19 174 THR A N 1
ATOM 1377 C CA . THR A 1 174 ? 3.148 16.377 -14.103 1.00 87.19 174 THR A CA 1
ATOM 1378 C C . THR A 1 174 ? 4.258 17.430 -13.995 1.00 87.19 174 THR A C 1
ATOM 1380 O O . THR A 1 174 ? 5.299 17.288 -14.647 1.00 87.19 174 THR A O 1
ATOM 1383 N N . ILE A 1 175 ? 4.087 18.482 -13.186 1.00 86.38 175 ILE A N 1
ATOM 1384 C CA . ILE A 1 175 ? 5.159 19.436 -12.852 1.00 86.38 175 ILE A CA 1
ATOM 1385 C C . ILE A 1 175 ? 6.100 18.829 -11.803 1.00 86.38 175 ILE A C 1
ATOM 1387 O O . ILE A 1 175 ? 7.314 18.840 -12.011 1.00 86.38 175 ILE A O 1
ATOM 1391 N N . ASP A 1 176 ? 5.561 18.233 -10.740 1.00 86.75 176 ASP A N 1
ATOM 1392 C CA . ASP A 1 176 ? 6.309 17.557 -9.678 1.00 86.75 176 ASP A CA 1
ATOM 1393 C C . ASP A 1 176 ? 7.154 16.395 -10.227 1.00 86.75 176 ASP A C 1
ATOM 1395 O O . ASP A 1 176 ? 8.362 16.328 -9.989 1.00 86.75 176 ASP A O 1
ATOM 1399 N N . ALA A 1 177 ? 6.570 15.545 -11.076 1.00 87.25 177 ALA A N 1
ATOM 1400 C CA . ALA A 1 177 ? 7.281 14.462 -11.750 1.00 87.25 177 ALA A CA 1
ATOM 1401 C C . ALA A 1 177 ? 8.424 14.976 -12.650 1.00 87.25 177 ALA A C 1
ATOM 1403 O O . ALA A 1 177 ? 9.449 14.307 -12.802 1.00 87.25 177 ALA A O 1
ATOM 1404 N N . LYS A 1 178 ? 8.296 16.181 -13.229 1.00 88.81 178 LYS A N 1
ATOM 1405 C CA . LYS A 1 178 ? 9.371 16.822 -14.012 1.00 88.81 178 LYS A CA 1
ATOM 1406 C C . LYS A 1 178 ? 10.469 17.405 -13.132 1.00 88.81 178 LYS A C 1
ATOM 1408 O O . LYS A 1 178 ? 11.633 17.263 -13.496 1.00 88.81 178 LYS A O 1
ATOM 1413 N N . MET A 1 179 ? 10.124 18.018 -11.999 1.00 89.81 179 MET A N 1
ATOM 1414 C CA . MET A 1 179 ? 11.107 18.459 -11.002 1.00 89.81 179 MET A CA 1
ATOM 1415 C C . MET A 1 179 ? 11.884 17.257 -10.451 1.00 89.81 179 MET A C 1
ATOM 1417 O O . MET A 1 179 ? 13.109 17.274 -10.448 1.00 89.81 179 MET A O 1
ATOM 1421 N N . THR A 1 180 ? 11.180 16.176 -10.104 1.00 89.75 180 THR A N 1
ATOM 1422 C CA . THR A 1 180 ? 11.765 14.923 -9.604 1.00 89.75 180 THR A CA 1
ATOM 1423 C C . THR A 1 180 ? 12.676 14.265 -10.642 1.00 89.75 180 THR A C 1
ATOM 1425 O O . THR A 1 180 ? 13.820 13.949 -10.327 1.00 89.75 180 THR A O 1
ATOM 1428 N N . LYS A 1 181 ? 12.246 14.119 -11.911 1.00 89.25 181 LYS A N 1
ATOM 1429 C CA . LYS A 1 181 ? 13.140 13.566 -12.946 1.00 89.25 181 LYS A CA 1
ATOM 1430 C C . LYS A 1 181 ? 14.373 14.451 -13.161 1.00 89.25 181 LYS A C 1
ATOM 1432 O O . LYS A 1 181 ? 15.464 13.915 -13.332 1.00 89.25 181 LYS A O 1
ATOM 1437 N N . TRP A 1 182 ? 14.222 15.778 -13.142 1.00 91.75 182 TRP A N 1
ATOM 1438 C CA . TRP A 1 182 ? 15.355 16.698 -13.280 1.00 91.75 182 TRP A CA 1
ATOM 1439 C C . TRP A 1 182 ? 16.354 16.542 -12.121 1.00 91.75 182 TRP A C 1
ATOM 1441 O O . TRP A 1 182 ? 17.539 16.358 -12.383 1.00 91.75 182 TRP A O 1
ATOM 1451 N N . LEU A 1 183 ? 15.873 16.506 -10.872 1.00 89.75 183 LEU A N 1
ATOM 1452 C CA . LEU A 1 183 ? 16.691 16.288 -9.670 1.00 89.75 183 LEU A CA 1
ATOM 1453 C C . LEU A 1 183 ? 17.449 14.955 -9.708 1.00 89.75 183 LEU A C 1
ATOM 1455 O O . LEU A 1 183 ? 18.643 14.922 -9.431 1.00 89.75 183 LEU A O 1
ATOM 1459 N N . ASN A 1 184 ? 16.799 13.870 -10.133 1.00 88.75 184 ASN A N 1
ATOM 1460 C CA . ASN A 1 184 ? 17.453 12.563 -10.247 1.00 88.75 184 ASN A CA 1
ATOM 1461 C C . ASN A 1 184 ? 18.468 12.499 -11.408 1.00 88.75 184 ASN A C 1
ATOM 1463 O O . ASN A 1 184 ? 19.334 11.630 -11.415 1.00 88.75 184 ASN A O 1
ATOM 1467 N N . SER A 1 185 ? 18.362 13.394 -12.397 1.00 87.50 185 SER A N 1
ATOM 1468 C CA . SER A 1 185 ? 19.210 13.380 -13.599 1.00 87.50 185 SER A CA 1
ATOM 1469 C C . SER A 1 185 ? 20.380 14.364 -13.543 1.00 87.50 185 SER A C 1
ATOM 1471 O O . SER A 1 185 ? 21.358 14.163 -14.261 1.00 87.50 185 SER A O 1
ATOM 1473 N N . ILE A 1 186 ? 20.303 15.431 -12.735 1.00 88.69 186 ILE A N 1
ATOM 1474 C CA . ILE A 1 186 ? 21.263 16.545 -12.808 1.00 88.69 186 ILE A CA 1
ATOM 1475 C C . ILE A 1 186 ? 22.707 16.094 -12.565 1.00 88.69 186 ILE A C 1
ATOM 1477 O O . ILE A 1 186 ? 23.579 16.426 -13.362 1.00 88.69 186 ILE A O 1
ATOM 1481 N N . LYS A 1 187 ? 22.942 15.239 -11.565 1.00 87.00 187 LYS A N 1
ATOM 1482 C CA . LYS A 1 187 ? 24.277 14.717 -11.226 1.00 87.00 187 LYS A CA 1
ATOM 1483 C C . LYS A 1 187 ? 24.888 13.862 -12.336 1.00 87.00 187 LYS A C 1
ATOM 1485 O O . LYS A 1 187 ? 26.089 13.935 -12.578 1.00 87.00 187 LYS A O 1
ATOM 1490 N N . ILE A 1 188 ? 24.060 13.112 -13.066 1.00 87.12 188 ILE A N 1
ATOM 1491 C CA . ILE A 1 188 ? 24.496 12.343 -14.240 1.00 87.12 188 ILE A CA 1
ATOM 1492 C C . ILE A 1 188 ? 24.888 13.309 -15.368 1.00 87.12 188 ILE A C 1
ATOM 1494 O O . ILE A 1 188 ? 25.962 13.175 -15.947 1.00 87.12 188 ILE A O 1
ATOM 1498 N N . CYS A 1 189 ? 24.075 14.338 -15.634 1.00 88.38 189 CYS A N 1
ATOM 1499 C CA . CYS A 1 189 ? 24.401 15.367 -16.625 1.00 88.38 189 CYS A CA 1
ATOM 1500 C C . CYS A 1 189 ? 25.689 16.142 -16.286 1.00 88.38 189 CYS A C 1
ATOM 1502 O O . CYS A 1 189 ? 26.470 16.433 -17.187 1.00 88.38 189 CYS A O 1
ATOM 1504 N N . VAL A 1 190 ? 25.927 16.470 -15.009 1.00 88.00 190 VAL A N 1
ATOM 1505 C CA . VAL A 1 190 ? 27.157 17.151 -14.560 1.00 88.00 190 VAL A CA 1
ATOM 1506 C C . VAL A 1 190 ? 28.383 16.261 -14.786 1.00 88.00 190 VAL A C 1
ATOM 1508 O O . VAL A 1 190 ? 29.345 16.726 -15.396 1.00 88.00 190 VAL A O 1
ATOM 1511 N N . LYS A 1 191 ? 28.315 14.966 -14.435 1.00 88.31 191 LYS A N 1
ATOM 1512 C CA . LYS A 1 191 ? 29.375 13.993 -14.762 1.00 88.31 191 LYS A CA 1
ATOM 1513 C C . LYS A 1 191 ? 29.637 13.889 -16.273 1.00 88.31 191 LYS A C 1
ATOM 1515 O O . LYS A 1 191 ? 30.797 13.876 -16.672 1.00 88.31 191 LYS A O 1
ATOM 1520 N N . ILE A 1 192 ? 28.596 13.888 -17.116 1.00 87.44 192 ILE A N 1
ATOM 1521 C CA . ILE A 1 192 ? 28.741 13.890 -18.587 1.00 87.44 192 ILE A CA 1
ATOM 1522 C C . ILE A 1 192 ? 29.491 15.143 -19.071 1.00 87.44 192 ILE A C 1
ATOM 1524 O O . ILE A 1 192 ? 30.411 15.025 -19.877 1.00 87.44 192 ILE A O 1
ATOM 1528 N N . PHE A 1 193 ? 29.151 16.335 -18.566 1.00 90.81 193 PHE A N 1
ATOM 1529 C CA . PHE A 1 193 ? 29.859 17.568 -18.938 1.00 90.81 193 PHE A CA 1
ATOM 1530 C C . PHE A 1 193 ? 31.309 17.606 -18.434 1.00 90.81 193 PHE A C 1
ATOM 1532 O O . PHE A 1 193 ? 32.175 18.109 -19.142 1.00 90.81 193 PHE A O 1
ATOM 1539 N N . SER A 1 194 ? 31.579 17.060 -17.245 1.00 88.19 194 SER A N 1
ATOM 1540 C CA . SER A 1 194 ? 32.937 16.914 -16.704 1.00 88.19 194 SER A CA 1
ATOM 1541 C C . SER A 1 194 ? 33.788 15.983 -17.580 1.00 88.19 194 SER A C 1
ATOM 1543 O O . SER A 1 194 ? 34.870 16.358 -18.028 1.00 88.19 194 SER A O 1
ATOM 1545 N N . HIS A 1 195 ? 33.255 14.810 -17.938 1.00 85.69 195 HIS A N 1
ATOM 1546 C CA . HIS A 1 195 ? 33.931 13.860 -18.822 1.00 85.69 195 HIS A CA 1
ATOM 1547 C C . HIS A 1 195 ? 34.177 14.436 -20.229 1.00 85.69 195 HIS A C 1
ATOM 1549 O O . HIS A 1 195 ? 35.284 14.319 -20.744 1.00 85.69 195 HIS A O 1
ATOM 1555 N N . GLU A 1 196 ? 33.196 15.109 -20.842 1.00 88.38 196 GLU A N 1
ATOM 1556 C CA . GLU A 1 196 ? 33.361 15.737 -22.166 1.00 88.38 196 GLU A CA 1
ATOM 1557 C C . GLU A 1 196 ? 34.373 16.900 -22.153 1.00 88.38 196 GLU A C 1
ATOM 1559 O O . GLU A 1 196 ? 35.046 17.136 -23.159 1.00 88.38 196 GLU A O 1
ATOM 1564 N N . LYS A 1 197 ? 34.537 17.600 -21.019 1.00 87.25 197 LYS A N 1
ATOM 1565 C CA . LYS A 1 197 ? 35.615 18.585 -20.844 1.00 87.25 197 LYS A CA 1
ATOM 1566 C C . LYS A 1 197 ? 36.981 17.903 -20.812 1.00 87.25 197 LYS A C 1
ATOM 1568 O O . LYS A 1 197 ? 37.846 18.248 -21.614 1.00 87.25 197 LYS A O 1
ATOM 1573 N N . ASN A 1 198 ? 37.140 16.891 -19.959 1.00 85.62 198 ASN A N 1
ATOM 1574 C CA . ASN A 1 198 ? 38.386 16.132 -19.838 1.00 85.62 198 ASN A CA 1
ATOM 1575 C C . ASN A 1 198 ? 38.771 15.454 -21.169 1.00 85.62 198 ASN A C 1
ATOM 1577 O O . ASN A 1 198 ? 39.948 15.401 -21.513 1.00 85.62 198 ASN A O 1
ATOM 1581 N N . LEU A 1 199 ? 37.787 14.980 -21.944 1.00 83.69 199 LEU A N 1
ATOM 1582 C CA . LEU A 1 199 ? 37.978 14.397 -23.277 1.00 83.69 199 LEU A CA 1
ATOM 1583 C C . LEU A 1 199 ? 38.495 15.435 -24.288 1.00 83.69 199 LEU A C 1
ATOM 1585 O O . LEU A 1 199 ? 39.486 15.174 -24.971 1.00 83.69 199 LEU A O 1
ATOM 1589 N N . CYS A 1 200 ? 37.888 16.629 -24.334 1.00 83.88 200 CYS A N 1
ATOM 1590 C CA . CYS A 1 200 ? 38.392 17.753 -25.130 1.00 83.88 200 CYS A CA 1
ATOM 1591 C C . CYS A 1 200 ? 39.840 18.112 -24.751 1.00 83.88 200 CYS A C 1
ATOM 1593 O O . CYS A 1 200 ? 40.692 18.266 -25.626 1.00 83.88 200 CYS A O 1
ATOM 1595 N N . GLU A 1 201 ? 40.128 18.244 -23.454 1.00 84.44 201 GLU A N 1
ATOM 1596 C CA . GLU A 1 201 ? 41.456 18.604 -22.940 1.00 84.44 201 GLU A CA 1
ATOM 1597 C C . GLU A 1 201 ? 42.509 17.528 -23.229 1.00 84.44 201 GLU A C 1
ATOM 1599 O O . GLU A 1 201 ? 43.625 17.856 -23.631 1.00 84.44 201 GLU A O 1
ATOM 1604 N N . HIS A 1 202 ? 42.152 16.247 -23.109 1.00 82.75 202 HIS A N 1
ATOM 1605 C CA . HIS A 1 202 ? 43.058 15.138 -23.388 1.00 82.75 202 HIS A CA 1
ATOM 1606 C C . HIS A 1 202 ? 43.369 14.997 -24.885 1.00 82.75 202 HIS A C 1
ATOM 1608 O O . HIS A 1 202 ? 44.538 14.863 -25.252 1.00 82.75 202 HIS A O 1
ATOM 1614 N N . LEU A 1 203 ? 42.359 15.027 -25.759 1.00 80.38 203 LEU A N 1
ATOM 1615 C CA . LEU A 1 203 ? 42.546 14.807 -27.201 1.00 80.38 203 LEU A CA 1
ATOM 1616 C C . LEU A 1 203 ? 43.216 15.983 -27.913 1.00 80.38 203 LEU A C 1
ATOM 1618 O O . LEU A 1 203 ? 43.903 15.777 -28.907 1.00 80.38 203 LEU A O 1
ATOM 1622 N N . PHE A 1 204 ? 43.040 17.207 -27.410 1.00 81.12 204 PHE A N 1
ATOM 1623 C CA . PHE A 1 204 ? 43.600 18.413 -28.022 1.00 81.12 204 PHE A CA 1
ATOM 1624 C C . PHE A 1 204 ? 44.762 19.013 -27.211 1.00 81.12 204 PHE A C 1
ATOM 1626 O O . PHE A 1 204 ? 45.107 20.177 -27.401 1.00 81.12 204 PHE A O 1
ATOM 1633 N N . SER A 1 205 ? 45.417 18.233 -26.339 1.00 75.62 205 SER A N 1
ATOM 1634 C CA . SER A 1 205 ? 46.510 18.733 -25.484 1.00 75.62 205 SER A CA 1
ATOM 1635 C C . SER A 1 205 ? 47.760 19.182 -26.255 1.00 75.62 205 SER A C 1
ATOM 1637 O O . SER A 1 205 ? 48.516 20.003 -25.746 1.00 75.62 205 SER A O 1
ATOM 1639 N N . ALA A 1 206 ? 48.001 18.649 -27.459 1.00 66.88 206 ALA A N 1
ATOM 1640 C CA . ALA A 1 206 ? 49.093 19.081 -28.341 1.00 66.88 206 ALA A CA 1
ATOM 1641 C C . ALA A 1 206 ? 48.696 20.245 -29.275 1.00 66.88 206 ALA A C 1
ATOM 1643 O O . ALA A 1 206 ? 49.500 20.698 -30.090 1.00 66.88 206 ALA A O 1
ATOM 1644 N N . CYS A 1 207 ? 47.450 20.727 -29.197 1.00 60.97 207 CYS A N 1
ATOM 1645 C CA . CYS A 1 207 ? 46.958 21.813 -30.040 1.00 60.97 207 CYS A CA 1
ATOM 1646 C C . CYS A 1 207 ? 47.384 23.182 -29.501 1.00 60.97 207 CYS A C 1
ATOM 1648 O O . CYS A 1 207 ? 47.437 23.420 -28.295 1.00 60.97 207 CYS A O 1
ATOM 1650 N N . THR A 1 208 ? 47.627 24.129 -30.404 1.00 58.31 208 THR A N 1
ATOM 1651 C CA . THR A 1 208 ? 47.951 25.506 -30.032 1.00 58.31 208 THR A CA 1
ATOM 1652 C C . THR A 1 208 ? 46.743 26.249 -29.447 1.00 58.31 208 THR A C 1
ATOM 1654 O O . THR A 1 208 ? 45.666 26.270 -30.038 1.00 58.31 208 THR A O 1
ATOM 1657 N N . LEU A 1 209 ? 46.990 26.934 -28.321 1.00 67.06 209 LEU A N 1
ATOM 1658 C CA . LEU A 1 209 ? 46.080 27.801 -27.552 1.00 67.06 209 LEU A CA 1
ATOM 1659 C C . LEU A 1 209 ? 44.886 27.085 -26.864 1.00 67.06 209 LEU A C 1
ATOM 1661 O O . LEU A 1 209 ? 43.934 26.686 -27.536 1.00 67.06 209 LEU A O 1
ATOM 1665 N N . PRO A 1 210 ? 44.832 27.051 -25.509 1.00 73.25 210 PRO A N 1
ATOM 1666 C CA . PRO A 1 210 ? 43.711 26.473 -24.747 1.00 73.25 210 PRO A CA 1
ATOM 1667 C C . PRO A 1 210 ? 42.321 27.041 -25.082 1.00 73.25 210 PRO A C 1
ATOM 1669 O O . PRO A 1 210 ? 41.306 26.370 -24.891 1.00 73.25 210 PRO A O 1
ATOM 1672 N N . SER A 1 211 ? 42.254 28.261 -25.626 1.00 77.00 211 SER A N 1
ATOM 1673 C CA . SER A 1 211 ? 41.011 28.883 -26.096 1.00 77.00 211 SER A CA 1
ATOM 1674 C C . SER A 1 211 ? 40.330 28.104 -27.228 1.00 77.00 211 SER A C 1
ATOM 1676 O O . SER A 1 211 ? 39.105 28.153 -27.337 1.00 77.00 211 SER A O 1
ATOM 1678 N N . VAL A 1 212 ? 41.078 27.347 -28.041 1.00 80.06 212 VAL A N 1
ATOM 1679 C CA . VAL A 1 212 ? 40.518 26.489 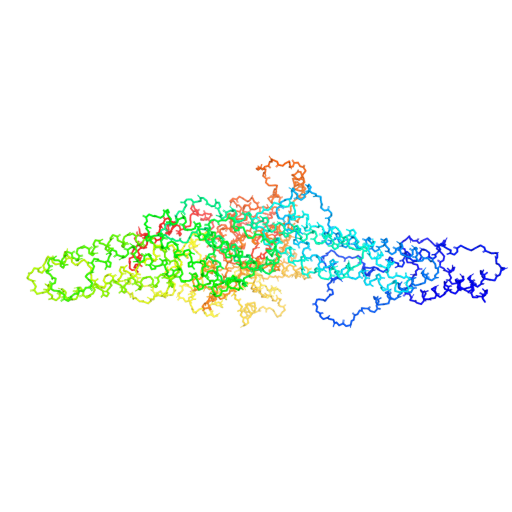-29.100 1.00 80.06 212 VAL A CA 1
ATOM 1680 C C . VAL A 1 212 ? 39.797 25.282 -28.494 1.00 80.06 212 VAL A C 1
ATOM 1682 O O . VAL A 1 212 ? 38.687 24.951 -28.916 1.00 80.06 212 VAL A O 1
ATOM 1685 N N . THR A 1 213 ? 40.382 24.671 -27.463 1.00 81.19 213 THR A N 1
ATOM 1686 C CA . THR A 1 213 ? 39.812 23.528 -26.734 1.00 81.19 213 THR A CA 1
ATOM 1687 C C . THR A 1 213 ? 38.571 23.930 -25.936 1.00 81.19 213 THR A C 1
ATOM 1689 O O . THR A 1 213 ? 37.530 23.287 -26.055 1.00 81.19 213 THR A O 1
ATOM 1692 N N . GLU A 1 214 ? 38.618 25.056 -25.219 1.00 83.75 214 GLU A N 1
ATOM 1693 C CA . GLU A 1 214 ? 37.458 25.624 -24.510 1.00 83.75 214 GLU A CA 1
ATOM 1694 C C . GLU A 1 214 ? 36.335 26.075 -25.469 1.00 83.75 214 GLU A C 1
ATOM 1696 O O . GLU A 1 214 ? 35.147 25.878 -25.198 1.00 83.75 214 GLU A O 1
ATOM 1701 N N . SER A 1 215 ? 36.682 26.609 -26.648 1.00 86.44 215 SER A N 1
ATOM 1702 C CA . SER A 1 215 ? 35.714 26.840 -27.731 1.00 86.44 215 SER A CA 1
ATOM 1703 C C . SER A 1 215 ? 35.099 25.528 -28.238 1.00 86.44 215 SER A C 1
ATOM 1705 O O . SER A 1 215 ? 33.912 25.497 -28.568 1.00 86.44 215 SER A O 1
ATOM 1707 N N . CYS A 1 216 ? 35.871 24.439 -28.289 1.00 86.31 216 CYS A N 1
ATOM 1708 C CA . CYS A 1 216 ? 35.394 23.128 -28.719 1.00 86.31 216 CYS A CA 1
ATOM 1709 C C . CYS A 1 216 ? 34.392 22.519 -27.733 1.00 86.31 216 CYS A C 1
ATOM 1711 O O . CYS A 1 216 ? 33.274 22.186 -28.130 1.00 86.31 216 CYS A O 1
ATOM 1713 N N . PHE A 1 217 ? 34.748 22.488 -26.448 1.00 90.12 217 PHE A N 1
ATOM 1714 C CA . PHE A 1 217 ? 33.869 22.048 -25.367 1.00 90.12 217 PHE A CA 1
ATOM 1715 C C . PHE A 1 217 ? 32.567 22.868 -25.312 1.00 90.12 217 PHE A C 1
ATOM 1717 O O . PHE A 1 217 ? 31.473 22.305 -25.201 1.00 90.12 217 PHE A O 1
ATOM 1724 N N . SER A 1 218 ? 32.656 24.195 -25.471 1.00 90.75 218 SER A N 1
ATOM 1725 C CA . SER A 1 218 ? 31.472 25.057 -25.552 1.00 90.75 218 SER A CA 1
ATOM 1726 C C . SER A 1 218 ? 30.584 24.699 -26.752 1.00 90.75 218 SER A C 1
ATOM 1728 O O . SER A 1 218 ? 29.382 24.499 -26.582 1.00 90.75 218 SER A O 1
ATOM 1730 N N . ASP A 1 219 ? 31.149 24.528 -27.951 1.00 88.50 219 ASP A N 1
ATOM 1731 C CA . ASP A 1 219 ? 30.373 24.156 -29.142 1.00 88.50 219 ASP A CA 1
ATOM 1732 C C . ASP A 1 219 ? 29.677 22.789 -29.026 1.00 88.50 219 ASP A C 1
ATOM 1734 O O . ASP A 1 219 ? 28.633 22.598 -29.656 1.00 88.50 219 ASP A O 1
ATOM 1738 N N . VAL A 1 220 ? 30.211 21.846 -28.246 1.00 89.50 220 VAL A N 1
ATOM 1739 C CA . VAL A 1 220 ? 29.563 20.549 -27.977 1.00 89.50 220 VAL A CA 1
ATOM 1740 C C . VAL A 1 220 ? 28.445 20.687 -26.937 1.00 89.50 220 VAL A C 1
ATOM 1742 O O . VAL A 1 220 ? 27.320 20.253 -27.179 1.00 89.50 220 VAL A O 1
ATOM 1745 N N . CYS A 1 221 ? 28.717 21.315 -25.790 1.00 92.12 221 CYS A N 1
ATOM 1746 C CA . CYS A 1 221 ? 27.847 21.220 -24.610 1.00 92.12 221 CYS A CA 1
ATOM 1747 C C . CYS A 1 221 ? 26.806 22.345 -24.462 1.00 92.12 221 CYS A C 1
ATOM 1749 O O . CYS A 1 221 ? 25.829 22.186 -23.722 1.00 92.12 221 CYS A O 1
ATOM 1751 N N . LYS A 1 222 ? 27.001 23.500 -25.112 1.00 90.19 222 LYS A N 1
ATOM 1752 C CA . LYS A 1 222 ? 26.320 24.764 -24.766 1.00 90.19 222 LYS A CA 1
ATOM 1753 C C . LYS A 1 222 ? 24.800 24.741 -24.884 1.00 90.19 222 LYS A C 1
ATOM 1755 O O . LYS A 1 222 ? 24.139 25.113 -23.917 1.00 90.19 222 LYS A O 1
ATOM 1760 N N . GLU A 1 223 ? 24.215 24.312 -26.003 1.00 89.44 223 GLU A N 1
ATOM 1761 C CA . GLU A 1 223 ? 22.745 24.291 -26.123 1.00 89.44 223 GLU A CA 1
ATOM 1762 C C . GLU A 1 223 ? 22.108 23.255 -25.185 1.00 89.44 223 GLU A C 1
ATOM 1764 O O . GLU A 1 223 ? 21.125 23.569 -24.509 1.00 89.44 223 GLU A O 1
ATOM 1769 N N . SER A 1 224 ? 22.703 22.069 -25.050 1.00 89.88 224 SER A N 1
ATOM 1770 C CA . SER A 1 224 ? 22.237 21.003 -24.152 1.00 89.88 224 SER A CA 1
ATOM 1771 C C . SER A 1 224 ? 22.237 21.455 -22.685 1.00 89.88 224 SER A C 1
ATOM 1773 O O . SER A 1 224 ? 21.223 21.329 -21.989 1.00 89.88 224 SER A O 1
ATOM 1775 N N . ALA A 1 225 ? 23.319 22.100 -22.233 1.00 91.69 225 ALA A N 1
ATOM 1776 C CA . ALA A 1 225 ? 23.413 22.726 -20.914 1.00 91.69 225 ALA A CA 1
ATOM 1777 C C . ALA A 1 225 ? 22.400 23.878 -20.741 1.00 91.69 225 ALA A C 1
ATOM 1779 O O . ALA A 1 225 ? 21.683 23.944 -19.737 1.00 91.69 225 ALA A O 1
ATOM 1780 N N . LEU A 1 226 ? 22.265 24.759 -21.740 1.00 92.06 226 LEU A N 1
ATOM 1781 C CA . LEU A 1 226 ? 21.292 25.859 -21.737 1.00 92.06 226 LEU A CA 1
ATOM 1782 C C . LEU A 1 226 ? 19.831 25.389 -21.809 1.00 92.06 226 LEU A C 1
ATOM 1784 O O . LEU A 1 226 ? 18.931 26.163 -21.477 1.00 92.06 226 LEU A O 1
ATOM 1788 N N . ILE A 1 227 ? 19.547 24.159 -22.236 1.00 90.81 227 ILE A N 1
ATOM 1789 C CA . ILE A 1 227 ? 18.220 23.548 -22.110 1.00 90.81 227 ILE A CA 1
ATOM 1790 C C . ILE A 1 227 ? 18.047 22.976 -20.698 1.00 90.81 227 ILE A C 1
ATOM 1792 O O . ILE A 1 227 ? 17.054 23.305 -20.044 1.00 90.81 227 ILE A O 1
ATOM 1796 N N . LEU A 1 228 ? 19.017 22.198 -20.206 1.00 92.25 228 LEU A N 1
ATOM 1797 C CA . LEU A 1 228 ? 18.981 21.544 -18.895 1.00 92.25 228 LEU A CA 1
ATOM 1798 C C . LEU A 1 228 ? 18.805 22.539 -17.737 1.00 92.25 228 LEU A C 1
ATOM 1800 O O . LEU A 1 228 ? 17.829 22.443 -16.989 1.00 92.25 228 LEU A O 1
ATOM 1804 N N . PHE A 1 229 ? 19.697 23.526 -17.608 1.00 92.38 229 PHE A N 1
ATOM 1805 C CA . PHE A 1 229 ? 19.661 24.499 -16.506 1.00 92.38 229 PHE A CA 1
ATOM 1806 C C . PHE A 1 229 ? 18.487 25.485 -16.610 1.00 92.38 229 PHE A C 1
ATOM 1808 O O . PHE A 1 229 ? 18.132 26.152 -15.641 1.00 92.38 229 PHE A O 1
ATOM 1815 N N . ARG A 1 230 ? 17.834 25.573 -17.774 1.00 91.88 230 ARG A N 1
ATOM 1816 C CA . ARG A 1 230 ? 16.667 26.435 -18.030 1.00 91.88 230 ARG A CA 1
ATOM 1817 C C . ARG A 1 230 ? 15.334 25.778 -17.652 1.00 91.88 230 ARG A C 1
ATOM 1819 O O . ARG A 1 230 ? 14.316 26.472 -17.633 1.00 91.88 230 ARG A O 1
ATOM 1826 N N . ILE A 1 231 ? 15.309 24.475 -17.352 1.00 91.31 231 ILE A N 1
ATOM 1827 C CA . ILE A 1 231 ? 14.090 23.759 -16.940 1.00 91.31 231 ILE A CA 1
ATOM 1828 C C . ILE A 1 231 ? 13.575 24.250 -15.570 1.00 91.31 231 ILE A C 1
ATOM 1830 O O . ILE A 1 231 ? 12.443 24.746 -15.551 1.00 91.31 231 ILE A O 1
ATOM 1834 N N . PRO A 1 232 ? 14.357 24.242 -14.467 1.00 91.88 232 PRO A N 1
ATOM 1835 C CA . PRO A 1 232 ? 13.887 24.708 -13.155 1.00 91.88 232 PRO A CA 1
ATOM 1836 C C . PRO A 1 232 ? 13.340 26.141 -13.184 1.00 91.88 232 PRO A C 1
ATOM 1838 O O . PRO A 1 232 ? 12.182 26.378 -12.840 1.00 91.88 232 PRO A O 1
ATOM 1841 N N . GLY A 1 233 ? 14.112 27.087 -13.734 1.00 90.69 233 GLY A N 1
ATOM 1842 C CA . GLY A 1 233 ? 13.723 28.498 -13.854 1.00 90.69 233 GLY A CA 1
ATOM 1843 C C . GLY A 1 233 ? 12.571 28.786 -14.830 1.00 90.69 233 GLY A C 1
ATOM 1844 O O . GLY A 1 233 ? 12.065 29.912 -14.872 1.00 90.69 233 GLY A O 1
ATOM 1845 N N . LYS A 1 234 ? 12.132 27.803 -15.631 1.00 90.06 234 LYS A N 1
ATOM 1846 C CA . LYS A 1 234 ? 10.876 27.872 -16.402 1.00 90.06 234 LYS A CA 1
ATOM 1847 C C . LYS A 1 234 ? 9.697 27.273 -15.647 1.00 90.06 234 LYS A C 1
ATOM 1849 O O . LYS A 1 234 ? 8.607 27.833 -15.743 1.00 90.06 234 LYS A O 1
ATOM 1854 N N . LEU A 1 235 ? 9.902 26.176 -14.917 1.00 90.62 235 LEU A N 1
ATOM 1855 C CA . LEU A 1 235 ? 8.870 25.586 -14.064 1.00 90.62 235 LEU A CA 1
ATOM 1856 C C . LEU A 1 235 ? 8.482 26.574 -12.956 1.00 90.62 235 LEU A C 1
ATOM 1858 O O . LEU A 1 235 ? 7.321 26.967 -12.886 1.00 90.62 235 LEU A O 1
ATOM 1862 N N . ALA A 1 236 ? 9.450 27.088 -12.191 1.00 89.44 236 ALA A N 1
ATOM 1863 C CA . ALA A 1 236 ? 9.184 27.999 -11.077 1.00 89.44 236 ALA A CA 1
ATOM 1864 C C . ALA A 1 236 ? 8.502 29.317 -11.502 1.00 89.44 236 ALA A C 1
ATOM 1866 O O . ALA A 1 236 ? 7.563 29.781 -10.852 1.00 89.44 236 ALA A O 1
ATOM 1867 N N . LYS A 1 237 ? 8.895 29.897 -12.649 1.00 89.12 237 LYS A N 1
ATOM 1868 C CA . LYS A 1 237 ? 8.273 31.135 -13.151 1.00 89.12 237 LYS A CA 1
ATOM 1869 C C . LYS A 1 237 ? 6.811 30.945 -13.589 1.00 89.12 237 LYS A C 1
ATOM 1871 O O . LYS A 1 237 ? 6.037 31.897 -13.489 1.00 89.12 237 LYS A O 1
ATOM 1876 N N . HIS A 1 238 ? 6.429 29.762 -14.081 1.00 87.06 238 HIS A N 1
ATOM 1877 C CA . HIS A 1 238 ? 5.141 29.545 -14.763 1.00 87.06 238 HIS A CA 1
ATOM 1878 C C . HIS A 1 238 ? 4.173 28.563 -14.085 1.00 87.06 238 HIS A C 1
ATOM 1880 O O . HIS A 1 238 ? 3.013 28.521 -14.491 1.00 87.06 238 HIS A O 1
ATOM 1886 N N . ALA A 1 239 ? 4.602 27.803 -13.077 1.00 86.38 239 ALA A N 1
ATOM 1887 C CA . ALA A 1 239 ? 3.713 26.979 -12.260 1.00 86.38 239 ALA A CA 1
ATOM 1888 C C . ALA A 1 239 ? 2.790 27.838 -11.369 1.00 86.38 239 ALA A C 1
ATOM 1890 O O . ALA A 1 239 ? 3.140 28.959 -10.984 1.00 86.38 239 ALA A O 1
ATOM 1891 N N . LYS A 1 240 ? 1.616 27.296 -11.009 1.00 84.88 240 LYS A N 1
ATOM 1892 C CA . LYS A 1 240 ? 0.710 27.909 -10.024 1.00 84.88 240 LYS A CA 1
ATOM 1893 C C . LYS A 1 240 ? 1.287 27.735 -8.613 1.00 84.88 240 LYS A C 1
ATOM 1895 O O . LYS A 1 240 ? 1.239 26.625 -8.074 1.00 84.88 240 LYS A O 1
ATOM 1900 N N . LYS A 1 241 ? 1.767 28.838 -8.032 1.00 85.56 241 LYS A N 1
ATOM 1901 C CA . LYS A 1 241 ? 2.178 28.945 -6.625 1.00 85.56 241 LYS A CA 1
ATOM 1902 C C . LYS A 1 241 ? 1.015 28.612 -5.680 1.00 85.56 241 LYS A C 1
ATOM 1904 O O . LYS A 1 241 ? -0.148 28.813 -6.036 1.00 85.56 241 LYS A O 1
ATOM 1909 N N . SER A 1 242 ? 1.347 28.016 -4.542 1.00 85.31 242 SER A N 1
ATOM 1910 C CA . SER A 1 242 ? 0.517 27.881 -3.337 1.00 85.31 242 SER A CA 1
ATOM 1911 C C . SER A 1 242 ? 1.402 27.304 -2.221 1.00 85.31 242 SER A C 1
ATOM 1913 O O . SER A 1 242 ? 2.268 26.487 -2.557 1.00 85.31 242 SER A O 1
ATOM 1915 N N . PRO A 1 243 ? 1.198 27.663 -0.939 1.00 84.19 243 PRO A N 1
ATOM 1916 C CA . PRO A 1 243 ? 2.096 27.277 0.156 1.00 84.19 243 PRO A CA 1
ATOM 1917 C C . PRO A 1 243 ? 2.443 25.783 0.209 1.00 84.19 243 PRO A C 1
ATOM 1919 O O . PRO A 1 243 ? 3.612 25.427 0.298 1.00 84.19 243 PRO A O 1
ATOM 1922 N N . ASP A 1 244 ? 1.471 24.887 -0.000 1.00 84.19 244 ASP A N 1
ATOM 1923 C CA . ASP A 1 244 ? 1.654 23.420 0.065 1.00 84.19 244 ASP A CA 1
ATOM 1924 C C . ASP A 1 244 ? 2.733 22.866 -0.891 1.00 84.19 244 ASP A C 1
ATOM 1926 O O . ASP A 1 244 ? 3.201 21.738 -0.738 1.00 84.19 244 ASP A O 1
ATOM 1930 N N . LYS A 1 245 ? 3.116 23.640 -1.915 1.00 90.56 245 LYS A N 1
ATOM 1931 C CA . LYS A 1 245 ? 4.101 23.256 -2.937 1.00 90.56 245 LYS A CA 1
ATOM 1932 C C . LYS A 1 245 ? 5.519 23.723 -2.630 1.00 90.56 245 LYS A C 1
ATOM 1934 O O . LYS A 1 245 ? 6.444 23.314 -3.338 1.00 90.56 245 LYS A O 1
ATOM 1939 N N . ILE A 1 246 ? 5.702 24.578 -1.622 1.00 91.75 246 ILE A N 1
ATOM 1940 C CA . ILE A 1 246 ? 6.983 25.229 -1.332 1.00 91.75 246 ILE A CA 1
ATOM 1941 C C . ILE A 1 246 ? 8.106 24.217 -1.111 1.00 91.75 246 ILE A C 1
ATOM 1943 O O . ILE A 1 246 ? 9.192 24.382 -1.660 1.00 91.75 246 ILE A O 1
ATOM 1947 N N . PHE A 1 247 ? 7.812 23.111 -0.423 1.00 91.38 247 PHE A N 1
ATOM 1948 C CA . PHE A 1 247 ? 8.767 22.050 -0.106 1.00 91.38 247 PHE A CA 1
ATOM 1949 C C . PHE A 1 247 ? 9.452 21.505 -1.364 1.00 91.38 247 PHE A C 1
ATOM 1951 O O . PHE A 1 247 ? 10.670 21.364 -1.387 1.00 91.38 247 PHE A O 1
ATOM 1958 N N . LYS A 1 248 ? 8.715 21.319 -2.470 1.00 91.69 248 LYS A N 1
ATOM 1959 C CA . LYS A 1 248 ? 9.315 20.841 -3.727 1.00 91.69 248 LYS A CA 1
ATOM 1960 C C . LYS A 1 248 ? 10.181 21.896 -4.416 1.00 91.69 248 LYS A C 1
ATOM 1962 O O . LYS A 1 248 ? 11.153 21.544 -5.082 1.00 91.69 248 LYS A O 1
ATOM 1967 N N . PHE A 1 249 ? 9.859 23.180 -4.255 1.00 91.94 249 PHE A N 1
ATOM 1968 C CA . PHE A 1 249 ? 10.703 24.276 -4.737 1.00 91.94 249 PHE A CA 1
ATOM 1969 C C . PHE A 1 249 ? 11.968 24.425 -3.878 1.00 91.94 249 PHE A C 1
ATOM 1971 O O . PHE A 1 249 ? 13.023 24.722 -4.431 1.00 91.94 249 PHE A O 1
ATOM 1978 N N . LEU A 1 250 ? 11.890 24.155 -2.571 1.00 92.38 250 LEU A N 1
ATOM 1979 C CA . LEU A 1 250 ? 13.046 24.096 -1.673 1.00 92.38 250 LEU A CA 1
ATOM 1980 C C . LEU A 1 250 ? 13.969 22.928 -2.045 1.00 92.38 250 LEU A C 1
ATOM 1982 O O . LEU A 1 250 ? 15.140 23.173 -2.319 1.00 92.38 250 LEU A O 1
ATOM 1986 N N . THR A 1 251 ? 13.444 21.710 -2.235 1.00 92.00 251 THR A N 1
ATOM 1987 C CA . THR A 1 251 ? 14.241 20.574 -2.751 1.00 92.00 251 THR A CA 1
ATOM 1988 C C . THR A 1 251 ? 14.855 20.871 -4.125 1.00 92.00 251 THR A C 1
ATOM 1990 O O . THR A 1 251 ? 15.982 20.470 -4.418 1.00 92.00 251 THR A O 1
ATOM 1993 N N . LEU A 1 252 ? 14.134 21.597 -4.990 1.00 92.44 252 LEU A N 1
ATOM 1994 C CA . LEU A 1 252 ? 14.642 22.016 -6.297 1.00 92.44 252 LEU A CA 1
ATOM 1995 C C . LEU A 1 252 ? 15.778 23.045 -6.174 1.00 92.44 252 LEU A C 1
ATOM 1997 O O . LEU A 1 252 ? 16.762 22.939 -6.900 1.00 92.44 252 LEU A O 1
ATOM 2001 N N . TYR A 1 253 ? 15.670 24.008 -5.255 1.00 92.69 253 TYR A N 1
ATOM 2002 C CA . TYR A 1 253 ? 16.737 24.961 -4.943 1.00 92.69 253 TYR A CA 1
ATOM 2003 C C . TYR A 1 253 ? 17.965 24.259 -4.348 1.00 92.69 253 TYR A C 1
ATOM 2005 O O . TYR A 1 253 ? 19.084 24.523 -4.783 1.00 92.69 253 TYR A O 1
ATOM 2013 N N . GLU A 1 254 ? 17.770 23.335 -3.404 1.00 90.81 254 GLU A N 1
ATOM 2014 C CA . GLU A 1 254 ? 18.832 22.541 -2.773 1.00 90.81 254 GLU A CA 1
ATOM 2015 C C . GLU A 1 254 ? 19.614 21.734 -3.814 1.00 90.81 254 GLU A C 1
ATOM 2017 O O . GLU A 1 254 ? 20.835 21.865 -3.899 1.00 90.81 254 GLU A O 1
ATOM 2022 N N . GLY A 1 255 ? 18.916 20.982 -4.673 1.00 89.00 255 GLY A N 1
ATOM 2023 C CA . GLY A 1 255 ? 19.542 20.196 -5.739 1.00 89.00 255 GLY A CA 1
ATOM 2024 C C . GLY A 1 255 ? 20.182 21.031 -6.854 1.00 89.00 255 GLY A C 1
ATOM 2025 O O . GLY A 1 255 ? 21.107 20.562 -7.507 1.00 89.00 255 GLY A O 1
ATOM 2026 N N . MET A 1 256 ? 19.750 22.279 -7.068 1.00 88.94 256 MET A N 1
ATOM 2027 C CA . MET A 1 256 ? 20.479 23.222 -7.928 1.00 88.94 256 MET A CA 1
ATOM 2028 C C . MET A 1 256 ? 21.729 23.788 -7.242 1.00 88.94 256 MET A C 1
ATOM 2030 O O . MET A 1 256 ? 22.759 23.977 -7.888 1.00 88.94 256 MET A O 1
ATOM 2034 N N . SER A 1 257 ? 21.643 24.075 -5.943 1.00 87.31 257 SER A N 1
ATOM 2035 C CA . SER A 1 257 ? 22.701 24.750 -5.186 1.00 87.31 257 SER A CA 1
ATOM 2036 C C . SER A 1 257 ? 23.849 23.815 -4.811 1.00 87.31 257 SER A C 1
ATOM 2038 O O . SER A 1 257 ? 24.993 24.264 -4.791 1.00 87.31 257 SER A O 1
ATOM 2040 N N . GLN A 1 258 ? 23.570 22.530 -4.554 1.00 86.31 258 GLN A N 1
ATOM 2041 C CA . GLN A 1 258 ? 24.576 21.541 -4.151 1.00 86.31 258 GLN A CA 1
ATOM 2042 C C . GLN A 1 258 ? 25.722 21.440 -5.168 1.00 86.31 258 GLN A C 1
ATOM 2044 O O . GLN A 1 258 ? 26.888 21.565 -4.799 1.00 86.31 258 GLN A O 1
ATOM 2049 N N . ASP A 1 259 ? 25.384 21.291 -6.449 1.00 81.19 259 ASP A N 1
ATOM 2050 C CA . ASP A 1 259 ? 26.361 21.011 -7.506 1.00 81.19 259 ASP A CA 1
ATOM 2051 C C . ASP A 1 259 ? 26.900 22.305 -8.167 1.00 81.19 259 ASP A C 1
ATOM 2053 O O . ASP A 1 259 ? 27.748 22.258 -9.058 1.00 81.19 259 ASP A O 1
ATOM 2057 N N . THR A 1 260 ? 26.440 23.495 -7.740 1.00 87.69 260 THR A N 1
ATOM 2058 C CA . THR A 1 260 ? 26.768 24.783 -8.392 1.00 87.69 260 THR A CA 1
ATOM 2059 C C . THR A 1 260 ? 28.278 25.059 -8.444 1.00 87.69 260 THR A C 1
ATOM 2061 O O . THR A 1 260 ? 28.765 25.535 -9.468 1.00 87.69 260 THR A O 1
ATOM 2064 N N . SER A 1 261 ? 29.048 24.722 -7.401 1.00 86.50 261 SER A N 1
ATOM 2065 C CA . SER A 1 261 ? 30.509 24.930 -7.409 1.00 86.50 261 SER A CA 1
ATOM 2066 C C . SER A 1 261 ? 31.227 24.057 -8.449 1.00 86.50 261 SER A C 1
ATOM 2068 O O . SER A 1 261 ? 32.185 24.509 -9.074 1.00 86.50 261 SER A O 1
ATOM 2070 N N . GLU A 1 262 ? 30.757 22.829 -8.677 1.00 87.44 262 GLU A N 1
ATOM 2071 C CA . GLU A 1 262 ? 31.302 21.935 -9.705 1.00 87.44 262 GLU A CA 1
ATOM 2072 C C . GLU A 1 262 ? 30.936 22.437 -11.108 1.00 87.44 262 GLU A C 1
ATOM 2074 O O . GLU A 1 262 ? 31.804 22.578 -11.970 1.00 87.44 262 GLU A O 1
ATOM 2079 N N . ILE A 1 263 ? 29.673 22.825 -11.308 1.00 88.38 263 ILE A N 1
ATOM 2080 C CA . ILE A 1 263 ? 29.180 23.385 -12.573 1.00 88.38 263 ILE A CA 1
ATOM 2081 C C . ILE A 1 263 ? 29.952 24.663 -12.952 1.00 88.38 263 ILE A C 1
ATOM 2083 O O . ILE A 1 263 ? 30.297 24.854 -14.119 1.00 88.38 263 ILE A O 1
ATOM 2087 N N . GLU A 1 264 ? 30.273 25.534 -11.989 1.00 88.06 264 GLU A N 1
ATOM 2088 C CA . GLU A 1 264 ? 31.058 26.745 -12.259 1.00 88.06 264 GLU A CA 1
ATOM 2089 C C . GLU A 1 264 ? 32.547 26.480 -12.539 1.00 88.06 264 GLU A C 1
ATOM 2091 O O . GLU A 1 264 ? 33.147 27.257 -13.284 1.00 88.06 264 GLU A O 1
ATOM 2096 N N . LYS A 1 265 ? 33.124 25.377 -12.037 1.00 89.38 265 LYS A N 1
ATOM 2097 C CA . LYS A 1 265 ? 34.477 24.916 -12.412 1.00 89.38 265 LYS A CA 1
ATOM 2098 C C . LYS A 1 265 ? 34.508 24.337 -13.829 1.00 89.38 265 LYS A C 1
ATOM 2100 O O . LYS A 1 265 ? 35.390 24.690 -14.609 1.00 89.38 265 LYS A O 1
ATOM 2105 N N . ILE A 1 266 ? 33.528 23.502 -14.186 1.00 89.81 266 ILE A N 1
ATOM 2106 C CA . ILE A 1 266 ? 33.401 22.917 -15.532 1.00 89.81 266 ILE A CA 1
ATOM 2107 C C . ILE A 1 266 ? 33.239 24.033 -16.577 1.00 89.81 266 ILE A C 1
ATOM 2109 O O . ILE A 1 266 ? 33.981 24.092 -17.558 1.00 89.81 266 ILE A O 1
ATOM 2113 N N . PHE A 1 267 ? 32.317 24.970 -16.340 1.00 90.69 267 PHE A N 1
ATOM 2114 C CA . PHE A 1 267 ? 31.995 26.067 -17.261 1.00 90.69 267 PHE A CA 1
ATOM 2115 C C . PHE A 1 267 ? 32.726 27.385 -16.939 1.00 90.69 267 PHE A C 1
ATOM 2117 O O . PHE A 1 267 ? 32.191 28.467 -17.213 1.00 90.69 267 PHE A O 1
ATOM 2124 N N . SER A 1 268 ? 33.936 27.307 -16.377 1.00 86.25 268 SER A N 1
ATOM 2125 C CA . SER A 1 268 ? 34.758 28.444 -15.923 1.00 86.25 268 SER A CA 1
ATOM 2126 C C . SER A 1 268 ? 35.112 29.457 -17.021 1.00 86.25 268 SER A C 1
ATOM 2128 O O . SER A 1 268 ? 35.221 30.652 -16.744 1.00 86.25 268 SER A O 1
ATOM 2130 N N . SER A 1 269 ? 35.226 28.996 -18.266 1.00 85.81 269 SER A N 1
ATOM 2131 C CA . SER A 1 269 ? 35.588 29.775 -19.453 1.00 85.81 269 SER A CA 1
ATOM 2132 C C . SER A 1 269 ? 34.612 30.911 -19.803 1.00 85.81 269 SER A C 1
ATOM 2134 O O . SER A 1 269 ? 33.442 30.941 -19.393 1.00 85.81 269 SER A O 1
ATOM 2136 N N . GLU A 1 270 ? 35.101 31.868 -20.594 1.00 85.19 270 GLU A N 1
ATOM 2137 C CA . GLU A 1 270 ? 34.303 32.947 -21.181 1.00 85.19 270 GLU A CA 1
ATOM 2138 C C . GLU A 1 270 ? 33.308 32.402 -22.218 1.00 85.19 270 GLU A C 1
ATOM 2140 O O . GLU A 1 270 ? 32.131 32.772 -22.196 1.00 85.19 270 GLU A O 1
ATOM 2145 N N . PHE A 1 271 ? 33.723 31.434 -23.048 1.00 83.38 271 PHE A N 1
ATOM 2146 C CA . PHE A 1 271 ? 32.866 30.803 -24.065 1.00 83.38 271 PHE A CA 1
ATOM 2147 C C . PHE A 1 271 ? 31.622 30.120 -23.471 1.00 83.38 271 PHE A C 1
ATOM 2149 O O . PHE A 1 271 ? 30.623 29.923 -24.175 1.00 83.38 271 PHE A O 1
ATOM 2156 N N . THR A 1 272 ? 31.676 29.764 -22.184 1.00 87.81 272 THR A N 1
ATOM 2157 C CA . THR A 1 272 ? 30.630 29.074 -21.415 1.00 87.81 272 THR A CA 1
ATOM 2158 C C . THR A 1 272 ? 29.964 29.964 -20.354 1.00 87.81 272 THR A C 1
ATOM 2160 O O . THR A 1 272 ? 29.041 29.521 -19.670 1.00 87.81 272 THR A O 1
ATOM 2163 N N . SER A 1 273 ? 30.349 31.241 -20.244 1.00 88.56 273 SER A N 1
ATOM 2164 C CA . SER A 1 273 ? 29.794 32.236 -19.301 1.00 88.56 273 SER A CA 1
ATOM 2165 C C . SER A 1 273 ? 28.257 32.326 -19.311 1.00 88.56 273 SER A C 1
ATOM 2167 O O . SER A 1 273 ? 27.619 32.414 -18.258 1.00 88.56 273 SER A O 1
ATOM 2169 N N . VAL A 1 274 ? 27.641 32.218 -20.493 1.00 90.75 274 VAL A N 1
ATOM 2170 C CA . VAL A 1 274 ? 26.180 32.224 -20.690 1.00 90.75 274 VAL A CA 1
ATOM 2171 C C . VAL A 1 274 ? 25.493 31.066 -19.947 1.00 90.75 274 VAL A C 1
ATOM 2173 O O . VAL A 1 274 ? 24.357 31.212 -19.499 1.00 90.75 274 VAL A O 1
ATOM 2176 N N . ILE A 1 275 ? 26.180 29.933 -19.761 1.00 91.19 275 ILE A N 1
ATOM 2177 C CA . ILE A 1 275 ? 25.674 28.761 -19.029 1.00 91.19 275 ILE A CA 1
ATOM 2178 C C . ILE A 1 275 ? 25.623 29.067 -17.527 1.00 91.19 275 ILE A C 1
ATOM 2180 O O . ILE A 1 275 ? 24.577 28.876 -16.906 1.00 91.19 275 ILE A O 1
ATOM 2184 N N . ARG A 1 276 ? 26.697 29.642 -16.962 1.00 90.75 276 ARG A N 1
ATOM 2185 C CA . ARG A 1 276 ? 26.739 30.113 -15.561 1.00 90.75 276 ARG A CA 1
ATOM 2186 C C . ARG A 1 276 ? 25.670 31.180 -15.295 1.00 90.75 276 ARG A C 1
ATOM 2188 O O . ARG A 1 276 ? 24.924 31.085 -14.323 1.00 90.75 276 ARG A O 1
ATOM 2195 N N . SER A 1 277 ? 25.514 32.141 -16.209 1.00 91.00 277 SER A N 1
ATOM 2196 C CA . SER A 1 277 ? 24.440 33.146 -16.155 1.00 91.00 277 SER A CA 1
ATOM 2197 C C . SER A 1 277 ? 23.039 32.511 -16.198 1.00 91.00 277 SER A C 1
ATOM 2199 O O . SER A 1 277 ? 22.166 32.859 -15.399 1.00 91.00 277 SER A O 1
ATOM 2201 N N . GLN A 1 278 ? 22.817 31.507 -17.057 1.00 93.75 278 GLN A N 1
ATOM 2202 C CA . GLN A 1 278 ? 21.547 30.778 -17.124 1.00 93.75 278 GLN A CA 1
ATOM 2203 C C . GLN A 1 278 ? 21.267 29.948 -15.859 1.00 93.75 278 GLN A C 1
ATOM 2205 O O . GLN A 1 278 ? 20.108 29.893 -15.443 1.00 93.75 278 GLN A O 1
ATOM 2210 N N . LEU A 1 279 ? 22.278 29.335 -15.233 1.00 91.94 279 LEU A N 1
ATOM 2211 C CA . LEU A 1 279 ? 22.122 28.649 -13.946 1.00 91.94 279 LEU A CA 1
ATOM 2212 C C . LEU A 1 279 ? 21.686 29.640 -12.861 1.00 91.94 279 LEU A C 1
ATOM 2214 O O . LEU A 1 279 ? 20.604 29.479 -12.298 1.00 91.94 279 LEU A O 1
ATOM 2218 N N . ARG A 1 280 ? 22.460 30.712 -12.643 1.00 90.62 280 ARG A N 1
ATOM 2219 C CA . ARG A 1 280 ? 22.171 31.751 -11.637 1.00 90.62 280 ARG A CA 1
ATOM 2220 C C . ARG A 1 280 ? 20.791 32.392 -11.858 1.00 90.62 280 ARG A C 1
ATOM 2222 O O . ARG A 1 280 ? 20.006 32.511 -10.920 1.00 90.62 280 ARG A O 1
ATOM 2229 N N . SER A 1 281 ? 20.428 32.693 -13.111 1.00 93.31 281 SER A N 1
ATOM 2230 C CA . SER A 1 281 ? 19.093 33.203 -13.477 1.00 93.31 281 SER A CA 1
ATOM 2231 C C . SER A 1 281 ? 17.959 32.194 -13.245 1.00 93.31 281 SER A C 1
ATOM 2233 O O . SER A 1 281 ? 16.822 32.596 -12.995 1.00 93.31 281 SER A O 1
ATOM 2235 N N . SER A 1 282 ? 18.227 30.888 -13.322 1.00 93.44 282 SER A N 1
ATOM 2236 C CA . SER A 1 282 ? 17.248 29.865 -12.950 1.00 93.44 282 SER A CA 1
ATOM 2237 C C . SER A 1 282 ? 17.122 29.705 -11.437 1.00 93.44 282 SER A C 1
ATOM 2239 O O . SER A 1 282 ? 15.988 29.629 -10.970 1.00 93.44 282 SER A O 1
ATOM 2241 N N . ILE A 1 283 ? 18.230 29.718 -10.682 1.00 92.12 283 ILE A N 1
ATOM 2242 C CA . ILE A 1 283 ? 18.217 29.662 -9.209 1.00 92.12 283 ILE A CA 1
ATOM 2243 C C . ILE A 1 283 ? 17.400 30.835 -8.665 1.00 92.12 283 ILE A C 1
ATOM 2245 O O . ILE A 1 283 ? 16.411 30.607 -7.977 1.00 92.12 283 ILE A O 1
ATOM 2249 N N . GLY A 1 284 ? 17.703 32.069 -9.087 1.00 91.44 284 GLY A N 1
ATOM 2250 C CA . GLY A 1 284 ? 16.964 33.261 -8.653 1.00 91.44 284 GLY A CA 1
ATOM 2251 C C . GLY A 1 284 ? 15.457 33.212 -8.947 1.00 91.44 284 GLY A C 1
ATOM 2252 O O . GLY A 1 284 ? 14.667 33.775 -8.201 1.00 91.44 284 GLY A O 1
ATOM 2253 N N . ARG A 1 285 ? 15.014 32.478 -9.980 1.00 92.56 285 ARG A N 1
ATOM 2254 C CA . ARG A 1 285 ? 13.578 32.257 -10.257 1.00 92.56 285 ARG A CA 1
ATOM 2255 C C . ARG A 1 285 ? 12.934 31.180 -9.388 1.00 92.56 285 ARG A C 1
ATOM 2257 O O . ARG A 1 285 ? 11.711 31.185 -9.270 1.00 92.56 285 ARG A O 1
ATOM 2264 N N . VAL A 1 286 ? 13.715 30.251 -8.838 1.00 92.94 286 VAL A N 1
ATOM 2265 C CA . VAL A 1 286 ? 13.245 29.325 -7.798 1.00 92.94 286 VAL A CA 1
ATOM 2266 C C . VAL A 1 286 ? 13.169 30.078 -6.470 1.00 92.94 286 VAL A C 1
ATOM 2268 O O . VAL A 1 286 ? 12.101 30.068 -5.868 1.00 92.94 286 VAL A O 1
ATOM 2271 N N . THR A 1 287 ? 14.216 30.827 -6.096 1.00 91.75 287 THR A N 1
ATOM 2272 C CA . THR A 1 287 ? 14.244 31.746 -4.939 1.00 91.75 287 THR A CA 1
ATOM 2273 C C . THR A 1 287 ? 13.028 32.675 -4.925 1.00 91.75 287 THR A C 1
ATOM 2275 O O . THR A 1 287 ? 12.289 32.701 -3.949 1.00 91.75 287 THR A O 1
ATOM 2278 N N . GLU A 1 288 ? 12.755 33.370 -6.033 1.00 90.31 288 GLU A N 1
ATOM 2279 C CA . GLU A 1 288 ? 11.591 34.256 -6.177 1.00 90.31 288 GLU A CA 1
ATOM 2280 C C . GLU A 1 288 ? 10.254 33.505 -6.051 1.00 90.31 288 GLU A C 1
ATOM 2282 O O . GLU A 1 288 ? 9.291 34.008 -5.476 1.00 90.31 288 GLU A O 1
ATOM 2287 N N . GLY A 1 289 ? 10.187 32.269 -6.558 1.00 90.88 289 GLY A N 1
ATOM 2288 C CA . GLY A 1 289 ? 9.015 31.406 -6.408 1.00 90.88 289 GLY A CA 1
ATOM 2289 C C . GLY A 1 289 ? 8.761 30.989 -4.958 1.00 90.88 289 GLY A C 1
ATOM 2290 O O . GLY A 1 289 ? 7.605 30.954 -4.547 1.00 90.88 289 GLY A O 1
ATOM 2291 N N . VAL A 1 290 ? 9.822 30.717 -4.191 1.00 92.06 290 VAL A N 1
ATOM 2292 C CA . VAL A 1 290 ? 9.762 30.430 -2.748 1.00 92.06 290 VAL A CA 1
ATOM 2293 C C . VAL A 1 290 ? 9.338 31.684 -1.977 1.00 92.06 290 VAL A C 1
ATOM 2295 O O . VAL A 1 290 ? 8.354 31.619 -1.250 1.00 92.06 290 VAL A O 1
ATOM 2298 N N . LYS A 1 291 ? 9.978 32.841 -2.222 1.00 89.25 291 LYS A N 1
ATOM 2299 C CA . LYS A 1 291 ? 9.594 34.143 -1.636 1.00 89.25 291 LYS A CA 1
ATOM 2300 C C . LYS A 1 291 ? 8.119 34.484 -1.891 1.00 89.25 291 LYS A C 1
ATOM 2302 O O . LYS A 1 291 ? 7.420 34.890 -0.972 1.00 89.25 291 LYS A O 1
ATOM 2307 N N . THR A 1 292 ? 7.618 34.240 -3.109 1.00 89.50 292 THR A N 1
ATOM 2308 C CA . THR A 1 292 ? 6.187 34.413 -3.434 1.00 89.50 292 THR A CA 1
ATOM 2309 C C . THR A 1 292 ? 5.290 33.512 -2.576 1.00 89.50 292 THR A C 1
ATOM 2311 O O . THR A 1 292 ? 4.246 33.958 -2.118 1.00 89.50 292 THR A O 1
ATOM 2314 N N . MET A 1 293 ? 5.667 32.244 -2.366 1.00 90.88 293 MET A N 1
ATOM 2315 C CA . MET A 1 293 ? 4.836 31.283 -1.627 1.00 90.88 293 MET A CA 1
ATOM 2316 C C . MET A 1 293 ? 4.844 31.516 -0.113 1.00 90.88 293 MET A C 1
ATOM 2318 O O . MET A 1 293 ? 3.816 31.281 0.515 1.00 90.88 293 MET A O 1
ATOM 2322 N N . GLU A 1 294 ? 5.937 32.037 0.452 1.00 87.44 294 GLU A N 1
ATOM 2323 C CA . GLU A 1 294 ? 5.944 32.514 1.842 1.00 87.44 294 GLU A CA 1
ATOM 2324 C C . GLU A 1 294 ? 5.076 33.763 2.013 1.00 87.44 294 GLU A C 1
ATOM 2326 O O . GLU A 1 294 ? 4.273 33.806 2.937 1.00 87.44 294 GLU A O 1
ATOM 2331 N N . ALA A 1 295 ? 5.132 34.728 1.088 1.00 86.31 295 ALA A N 1
ATOM 2332 C CA . ALA A 1 295 ? 4.235 35.886 1.114 1.00 86.31 295 ALA A CA 1
ATOM 2333 C C . ALA A 1 295 ? 2.749 35.490 0.940 1.00 86.31 295 ALA A C 1
ATOM 2335 O O . ALA A 1 295 ? 1.877 36.054 1.602 1.00 86.31 295 ALA A O 1
ATOM 2336 N N . ASP A 1 296 ? 2.447 34.495 0.092 1.00 86.25 296 ASP A N 1
ATOM 2337 C CA . ASP A 1 296 ? 1.102 33.907 -0.032 1.00 86.25 296 ASP A CA 1
ATOM 2338 C C . ASP A 1 296 ? 0.653 33.232 1.287 1.00 86.25 296 ASP A C 1
ATOM 2340 O O . ASP A 1 296 ? -0.525 33.318 1.643 1.00 86.25 296 ASP A O 1
ATOM 2344 N N . PHE A 1 297 ? 1.565 32.572 2.017 1.00 88.44 297 PHE A N 1
ATOM 2345 C CA . PHE A 1 297 ? 1.291 31.929 3.310 1.00 88.44 297 PHE A CA 1
ATOM 2346 C C . PHE A 1 297 ? 1.076 32.953 4.434 1.00 88.44 297 PHE A C 1
ATOM 2348 O O . PHE A 1 297 ? 0.051 32.921 5.111 1.00 88.44 297 PHE A O 1
ATOM 2355 N N . GLU A 1 298 ? 1.991 33.910 4.580 1.00 85.75 298 GLU A N 1
ATOM 2356 C CA . GLU A 1 298 ? 1.912 35.026 5.528 1.00 85.75 298 GLU A CA 1
ATOM 2357 C C . GLU A 1 298 ? 0.596 35.800 5.347 1.00 85.75 298 GLU A C 1
ATOM 2359 O O . GLU A 1 298 ? -0.156 36.027 6.299 1.00 85.75 298 GLU A O 1
ATOM 2364 N N . ALA A 1 299 ? 0.245 36.116 4.096 1.00 84.19 299 ALA A N 1
ATOM 2365 C CA . ALA A 1 299 ? -1.018 36.760 3.765 1.00 84.19 299 ALA A CA 1
ATOM 2366 C C . ALA A 1 299 ? -2.246 35.868 4.022 1.00 84.19 299 ALA A C 1
ATOM 2368 O O . ALA A 1 299 ? -3.328 36.413 4.242 1.00 84.19 299 ALA A O 1
ATOM 2369 N N . HIS A 1 300 ? -2.121 34.537 3.993 1.00 83.25 300 HIS A N 1
ATOM 2370 C CA . HIS A 1 300 ? -3.206 33.615 4.337 1.00 83.25 300 HIS A CA 1
ATOM 2371 C C . HIS A 1 300 ? -3.465 33.594 5.850 1.00 83.25 300 HIS A C 1
ATOM 2373 O O . HIS A 1 300 ? -4.607 33.804 6.257 1.00 83.25 300 HIS A O 1
ATOM 2379 N N . VAL A 1 301 ? -2.418 33.447 6.672 1.00 80.69 301 VAL A N 1
ATOM 2380 C CA . VAL A 1 301 ? -2.514 33.513 8.143 1.00 80.69 301 VAL A CA 1
ATOM 2381 C C . VAL A 1 301 ? -3.043 34.881 8.585 1.00 80.69 301 VAL A C 1
ATOM 2383 O O . VAL A 1 301 ? -4.004 34.970 9.350 1.00 80.69 301 VAL A O 1
ATOM 2386 N N . TYR A 1 302 ? -2.489 35.972 8.045 1.00 78.50 302 TYR A N 1
ATOM 2387 C CA . TYR A 1 302 ? -2.915 37.325 8.403 1.00 78.50 302 TYR A CA 1
ATOM 2388 C C . TYR A 1 302 ? -4.379 37.616 8.022 1.00 78.50 302 TYR A C 1
ATOM 2390 O O . TYR A 1 302 ? -5.062 38.366 8.727 1.00 78.50 302 TYR A O 1
ATOM 2398 N N . LYS A 1 303 ? -4.889 37.029 6.931 1.00 80.12 303 LYS A N 1
ATOM 2399 C CA . LYS A 1 303 ? -6.272 37.223 6.453 1.00 80.12 303 LYS A CA 1
ATOM 2400 C C . LYS A 1 303 ? -7.261 36.175 6.976 1.00 80.12 303 LYS A C 1
ATOM 2402 O O . LYS A 1 303 ? -8.415 36.187 6.536 1.00 80.12 303 LYS A O 1
ATOM 2407 N N . ASP A 1 304 ? -6.865 35.310 7.916 1.00 74.75 304 ASP A N 1
ATOM 2408 C CA . ASP A 1 304 ? -7.828 34.440 8.592 1.00 74.75 304 ASP A CA 1
ATOM 2409 C C . ASP A 1 304 ? -8.918 35.283 9.271 1.00 74.75 304 ASP A C 1
ATOM 2411 O O . ASP A 1 304 ? -8.662 36.155 10.101 1.00 74.75 304 ASP A O 1
ATOM 2415 N N . SER A 1 305 ? -10.155 35.003 8.875 1.00 62.84 305 SER A N 1
ATOM 2416 C CA . SER A 1 305 ? -11.387 35.641 9.340 1.00 62.84 305 SER A CA 1
ATOM 2417 C C . SER A 1 305 ? -12.385 34.606 9.875 1.00 62.84 305 SER A C 1
ATOM 2419 O O . SER A 1 305 ? -13.565 34.905 10.075 1.00 62.84 305 SER A O 1
ATOM 2421 N N . SER A 1 306 ? -11.922 33.374 10.126 1.00 66.44 306 SER A N 1
ATOM 2422 C CA . SER A 1 306 ? -12.736 32.310 10.707 1.00 66.44 306 SER A CA 1
ATOM 2423 C C . SER A 1 306 ? -13.215 32.688 12.115 1.00 66.44 306 SER A C 1
ATOM 2425 O O . SER A 1 306 ? -12.432 32.887 13.046 1.00 66.44 306 SER A O 1
ATOM 2427 N N . LYS A 1 307 ? -14.542 32.763 12.273 1.00 57.56 307 LYS A N 1
ATOM 2428 C CA . LYS A 1 307 ? -15.234 33.116 13.528 1.00 57.56 307 LYS A CA 1
ATOM 2429 C C . LYS A 1 307 ? -15.327 31.955 14.536 1.00 57.56 307 LYS A C 1
ATOM 2431 O O . LYS A 1 307 ? -16.072 32.045 15.506 1.00 57.56 307 LYS A O 1
ATOM 2436 N N . GLY A 1 308 ? -14.631 30.846 14.281 1.00 57.81 308 GLY A N 1
ATOM 2437 C CA . GLY A 1 308 ? -14.687 29.640 15.104 1.00 57.81 308 GLY A CA 1
ATOM 2438 C C . GLY A 1 308 ? -13.850 29.770 16.372 1.00 57.81 308 GLY A C 1
ATOM 2439 O O . GLY A 1 308 ? -12.660 29.468 16.355 1.00 57.81 308 GLY A O 1
ATOM 2440 N N . VAL A 1 309 ? -14.476 30.183 17.474 1.00 61.25 309 VAL A N 1
ATOM 2441 C CA . VAL A 1 309 ? -13.914 29.985 18.819 1.00 61.25 309 VAL A CA 1
ATOM 2442 C C . VAL A 1 309 ? -14.021 28.499 19.163 1.00 61.25 309 VAL A C 1
ATOM 2444 O O . VAL A 1 309 ? -15.075 27.895 18.967 1.00 61.25 309 VAL A O 1
ATOM 2447 N N . VAL A 1 310 ? -12.939 27.899 19.665 1.00 65.38 310 VAL A N 1
ATOM 2448 C CA . VAL A 1 310 ? -12.949 26.500 20.116 1.00 65.38 310 VAL A CA 1
ATOM 2449 C C . VAL A 1 310 ? -13.660 26.423 21.468 1.00 65.38 310 VAL A C 1
ATOM 2451 O O . VAL A 1 310 ? -13.245 27.081 22.426 1.00 65.38 310 VAL A O 1
ATOM 2454 N N . SER A 1 311 ? -14.724 25.623 21.552 1.00 63.31 311 SER A N 1
ATOM 2455 C CA . SER A 1 311 ? -15.407 25.301 22.810 1.00 63.31 311 SER A CA 1
ATOM 2456 C C . SER A 1 311 ? -14.419 24.734 23.837 1.00 63.31 311 SER A C 1
ATOM 2458 O O . SER A 1 311 ? -13.478 24.026 23.481 1.00 63.31 311 SER A O 1
ATOM 2460 N N . GLY A 1 312 ? -14.579 25.107 25.107 1.00 72.44 312 GLY A N 1
ATOM 2461 C CA . GLY A 1 312 ? -13.660 24.700 26.175 1.00 72.44 312 GLY A CA 1
ATOM 2462 C C . GLY A 1 312 ? -12.251 25.314 26.117 1.00 72.44 312 GLY A C 1
ATOM 2463 O O . GLY A 1 312 ? -11.380 24.904 26.878 1.00 72.44 312 GLY A O 1
ATOM 2464 N N . GLY A 1 313 ? -11.985 26.280 25.225 1.00 75.44 313 GLY A N 1
ATOM 2465 C CA . GLY A 1 313 ? -10.702 27.000 25.180 1.00 75.44 313 GLY A CA 1
ATOM 2466 C C . GLY A 1 313 ? -9.534 26.199 24.591 1.00 75.44 313 GLY A C 1
ATOM 2467 O O . GLY A 1 313 ? -8.373 26.547 24.814 1.00 75.44 313 GLY A O 1
ATOM 2468 N N . GLY A 1 314 ? -9.824 25.127 23.849 1.00 83.06 314 GLY A N 1
ATOM 2469 C CA . GLY A 1 314 ? -8.822 24.235 23.266 1.00 83.06 314 GLY A CA 1
ATOM 2470 C C . GLY A 1 314 ? -7.939 24.854 22.167 1.00 83.06 314 GLY A C 1
ATOM 2471 O O . GLY A 1 314 ? -8.053 26.020 21.779 1.00 83.06 314 GLY A O 1
ATOM 2472 N N . ILE A 1 315 ? -7.028 24.036 21.632 1.00 88.56 315 ILE A N 1
ATOM 2473 C CA . ILE A 1 315 ? -6.052 24.459 20.616 1.00 88.56 315 ILE A CA 1
ATOM 2474 C C . ILE A 1 315 ? -6.752 24.735 19.274 1.00 88.56 315 ILE A C 1
ATOM 2476 O O . ILE A 1 315 ? -7.334 23.832 18.669 1.00 88.56 315 ILE A O 1
ATOM 2480 N N . HIS A 1 316 ? -6.630 25.966 18.777 1.00 88.25 316 HIS A N 1
ATOM 2481 C CA . HIS A 1 316 ? -7.257 26.438 17.545 1.00 88.25 316 HIS A CA 1
ATOM 2482 C C . HIS A 1 316 ? -6.679 25.739 16.291 1.00 88.25 316 HIS A C 1
ATOM 2484 O O . HIS A 1 316 ? -5.465 25.518 16.214 1.00 88.25 316 HIS A O 1
ATOM 2490 N N . PRO A 1 317 ? -7.501 25.417 15.268 1.00 87.69 317 PRO A N 1
ATOM 2491 C CA . PRO A 1 317 ? -7.034 24.735 14.058 1.00 87.69 317 PRO A CA 1
ATOM 2492 C C . PRO A 1 317 ? -5.902 25.455 13.310 1.00 87.69 317 PRO A C 1
ATOM 2494 O O . PRO A 1 317 ? -4.992 24.784 12.827 1.00 87.69 317 PRO A O 1
ATOM 2497 N N . LEU A 1 318 ? -5.904 26.797 13.271 1.00 87.44 318 LEU A N 1
ATOM 2498 C CA . LEU A 1 318 ? -4.813 27.594 12.676 1.00 87.44 318 LEU A CA 1
ATOM 2499 C C . LEU A 1 318 ? -3.462 27.279 13.338 1.00 87.44 318 LEU A C 1
ATOM 2501 O O . LEU A 1 318 ? -2.498 26.988 12.642 1.00 87.44 318 LEU A O 1
ATOM 2505 N N . THR A 1 319 ? -3.423 27.215 14.673 1.00 90.50 319 THR A N 1
ATOM 2506 C CA . THR A 1 319 ? -2.231 26.871 15.464 1.00 90.50 319 THR A CA 1
ATOM 2507 C C . THR A 1 319 ? -1.695 25.483 15.108 1.00 90.50 319 THR A C 1
ATOM 2509 O O . THR A 1 319 ? -0.485 25.283 15.041 1.00 90.50 319 THR A O 1
ATOM 2512 N N . LYS A 1 320 ? -2.583 24.512 14.843 1.00 89.88 320 LYS A N 1
ATOM 2513 C CA . LYS A 1 320 ? -2.191 23.163 14.398 1.00 89.88 320 LYS A CA 1
ATOM 2514 C C . LYS A 1 320 ? -1.684 23.172 12.947 1.00 89.88 320 LYS A C 1
ATOM 2516 O O . LYS A 1 320 ? -0.685 22.520 12.660 1.00 89.88 320 LYS A O 1
ATOM 2521 N N . TYR A 1 321 ? -2.338 23.908 12.046 1.00 88.88 321 TYR A N 1
ATOM 2522 C CA . TYR A 1 321 ? -1.949 24.024 10.634 1.00 88.88 321 TYR A CA 1
ATOM 2523 C C . TYR A 1 321 ? -0.582 24.705 10.462 1.00 88.88 321 TYR A C 1
ATOM 2525 O O . TYR A 1 321 ? 0.326 24.131 9.860 1.00 88.88 321 TYR A O 1
ATOM 2533 N N . GLU A 1 322 ? -0.412 25.887 11.048 1.00 90.38 322 GLU A N 1
ATOM 2534 C CA . GLU A 1 322 ? 0.779 26.721 10.892 1.00 90.38 322 GLU A CA 1
ATOM 2535 C C . GLU A 1 322 ? 2.014 26.114 11.559 1.00 90.38 322 GLU A C 1
ATOM 2537 O O . GLU A 1 322 ? 3.065 26.020 10.924 1.00 90.38 322 GLU A O 1
ATOM 2542 N N . MET A 1 323 ? 1.885 25.570 12.776 1.00 93.25 323 MET A N 1
ATOM 2543 C CA . MET A 1 323 ? 3.005 24.859 13.400 1.00 93.25 323 MET A CA 1
ATOM 2544 C C . MET A 1 323 ? 3.416 23.618 12.603 1.00 93.25 323 MET A C 1
ATOM 2546 O O . MET A 1 323 ? 4.606 23.332 12.515 1.00 93.25 323 MET A O 1
ATOM 2550 N N . ASN A 1 324 ? 2.482 22.897 11.973 1.00 91.44 324 ASN A N 1
ATOM 2551 C CA . ASN A 1 324 ? 2.838 21.780 11.092 1.00 91.44 324 ASN A CA 1
ATOM 2552 C C . ASN A 1 324 ? 3.544 22.263 9.806 1.00 91.44 324 ASN A C 1
ATOM 2554 O O . ASN A 1 324 ? 4.509 21.631 9.373 1.00 91.44 324 ASN A O 1
ATOM 2558 N N . TYR A 1 325 ? 3.120 23.390 9.222 1.00 90.38 325 TYR A N 1
ATOM 2559 C CA . TYR A 1 325 ? 3.783 24.013 8.068 1.00 90.38 325 TYR A CA 1
ATOM 2560 C C . TYR A 1 325 ? 5.223 24.439 8.403 1.00 90.38 325 TYR A C 1
ATOM 2562 O O . TYR A 1 325 ? 6.164 24.010 7.734 1.00 90.38 325 TYR A O 1
ATOM 2570 N N . MET A 1 326 ? 5.417 25.180 9.498 1.00 90.25 326 MET A N 1
ATOM 2571 C CA . MET A 1 326 ? 6.737 25.591 9.992 1.00 90.25 326 MET A CA 1
ATOM 2572 C C . MET A 1 326 ? 7.639 24.405 10.355 1.00 90.25 326 MET A C 1
ATOM 2574 O O . MET A 1 326 ? 8.828 24.413 10.035 1.00 90.25 326 MET A O 1
ATOM 2578 N N . VAL A 1 327 ? 7.099 23.365 11.005 1.00 91.19 327 VAL A N 1
ATOM 2579 C CA . VAL A 1 327 ? 7.862 22.144 11.312 1.00 91.19 327 VAL A CA 1
ATOM 2580 C C . VAL A 1 327 ? 8.376 21.512 10.021 1.00 91.19 327 VAL A C 1
ATOM 2582 O O . VAL A 1 327 ? 9.561 21.191 9.955 1.00 91.19 327 VAL A O 1
ATOM 2585 N N . ASN A 1 328 ? 7.555 21.419 8.973 1.00 89.56 328 ASN A N 1
ATOM 2586 C CA . ASN A 1 328 ? 7.991 20.915 7.669 1.00 89.56 328 ASN A CA 1
ATOM 2587 C C . ASN A 1 328 ? 9.028 21.840 6.999 1.00 89.56 328 ASN A C 1
ATOM 2589 O O . ASN A 1 328 ? 10.026 21.348 6.469 1.00 89.56 328 ASN A O 1
ATOM 2593 N N . LEU A 1 329 ? 8.868 23.168 7.080 1.00 89.94 329 LEU A N 1
ATOM 2594 C CA . LEU A 1 329 ? 9.867 24.128 6.582 1.00 89.94 329 LEU A CA 1
ATOM 2595 C C . LEU A 1 329 ? 11.218 23.988 7.302 1.00 89.94 329 LEU A C 1
ATOM 2597 O O . LEU A 1 329 ? 12.265 24.116 6.670 1.00 89.94 329 LEU A O 1
ATOM 2601 N N . SER A 1 330 ? 11.222 23.668 8.600 1.00 90.31 330 SER A N 1
ATOM 2602 C CA . SER A 1 330 ? 12.451 23.550 9.401 1.00 90.31 330 SER A CA 1
ATOM 2603 C C . SER A 1 330 ? 13.403 22.433 8.941 1.00 90.31 330 SER A C 1
ATOM 2605 O O . SER A 1 330 ? 14.598 22.484 9.235 1.00 90.31 330 SER A O 1
ATOM 2607 N N . TYR A 1 331 ? 12.929 21.457 8.153 1.00 88.94 331 TYR A N 1
ATOM 2608 C CA . TYR A 1 331 ? 13.800 20.467 7.503 1.00 88.94 331 TYR A CA 1
ATOM 2609 C C . TYR A 1 331 ? 14.669 21.080 6.393 1.00 88.94 331 TYR A C 1
ATOM 2611 O O . TYR A 1 331 ? 15.757 20.566 6.144 1.00 88.94 331 TYR A O 1
ATOM 2619 N N . HIS A 1 332 ? 14.226 22.195 5.805 1.00 90.44 332 HIS A N 1
ATOM 2620 C CA . HIS A 1 332 ? 14.887 22.957 4.739 1.00 90.44 332 HIS A CA 1
ATOM 2621 C C . HIS A 1 332 ? 15.500 24.279 5.245 1.00 90.44 332 HIS A C 1
ATOM 2623 O O . HIS A 1 332 ? 15.785 25.185 4.458 1.00 90.44 332 HIS A O 1
ATOM 2629 N N . ALA A 1 333 ? 15.708 24.424 6.561 1.00 87.88 333 ALA A N 1
ATOM 2630 C CA . ALA A 1 333 ? 16.138 25.683 7.177 1.00 87.88 333 ALA A CA 1
ATOM 2631 C C . ALA A 1 333 ? 17.429 26.265 6.562 1.00 87.88 333 ALA A C 1
ATOM 2633 O O . ALA A 1 333 ? 17.511 27.468 6.348 1.00 87.88 333 ALA A O 1
ATOM 2634 N N . SER A 1 334 ? 18.407 25.428 6.192 1.00 87.75 334 SER A N 1
ATOM 2635 C CA . SER A 1 334 ? 19.675 25.866 5.576 1.00 87.75 334 SER A CA 1
ATOM 2636 C C . SER A 1 334 ? 19.556 26.322 4.113 1.00 87.75 334 SER A C 1
ATOM 2638 O O . SER A 1 334 ? 20.470 26.974 3.596 1.00 87.75 334 SER A O 1
ATOM 2640 N N . ALA A 1 335 ? 18.450 25.992 3.440 1.00 89.44 335 ALA A N 1
ATOM 2641 C CA . ALA A 1 335 ? 18.082 26.536 2.136 1.00 89.44 335 ALA A CA 1
ATOM 2642 C C . ALA A 1 335 ? 17.282 27.834 2.294 1.00 89.44 335 ALA A C 1
ATOM 2644 O O . ALA A 1 335 ? 17.585 28.825 1.630 1.00 89.44 335 ALA A O 1
ATOM 2645 N N . LEU A 1 336 ? 16.313 27.845 3.217 1.00 88.75 336 LEU A N 1
ATOM 2646 C CA . LEU A 1 336 ? 15.526 29.030 3.565 1.00 88.75 336 LEU A CA 1
ATOM 2647 C C . LEU A 1 336 ? 16.414 30.188 4.022 1.00 88.75 336 LEU A C 1
ATOM 2649 O O . LEU A 1 336 ? 16.241 31.291 3.526 1.00 88.75 336 LEU A O 1
ATOM 2653 N N . ASP A 1 337 ? 17.414 29.945 4.868 1.00 88.00 337 ASP A N 1
ATOM 2654 C CA . ASP A 1 337 ? 18.322 30.986 5.369 1.00 88.00 337 ASP A CA 1
ATOM 2655 C C . ASP A 1 337 ? 19.030 31.751 4.231 1.00 88.00 337 ASP A C 1
ATOM 2657 O O . ASP A 1 337 ? 19.066 32.980 4.209 1.00 88.00 337 ASP A O 1
ATOM 2661 N N . LYS A 1 338 ? 19.480 31.022 3.199 1.00 88.19 338 LYS A N 1
ATOM 2662 C CA . LYS A 1 338 ? 20.120 31.580 1.992 1.00 88.19 338 LYS A CA 1
ATOM 2663 C C . LYS A 1 338 ? 19.135 32.237 1.024 1.00 88.19 338 LYS A C 1
ATOM 2665 O O . LYS A 1 338 ? 19.526 33.098 0.243 1.00 88.19 338 LYS A O 1
ATOM 2670 N N . ILE A 1 339 ? 17.872 31.816 1.036 1.00 88.62 339 ILE A N 1
ATOM 2671 C CA . ILE A 1 339 ? 16.788 32.431 0.256 1.00 88.62 339 ILE A CA 1
ATOM 2672 C C . ILE A 1 339 ? 16.322 33.734 0.922 1.00 88.62 339 ILE A C 1
ATOM 2674 O O . ILE A 1 339 ? 15.991 34.693 0.223 1.00 88.62 339 ILE A O 1
ATOM 2678 N N . LEU A 1 340 ? 16.306 33.768 2.256 1.00 83.94 340 LEU A N 1
ATOM 2679 C CA . LEU A 1 340 ? 15.755 34.843 3.077 1.00 83.94 340 LEU A CA 1
ATOM 2680 C C . LEU A 1 340 ? 16.778 35.918 3.471 1.00 83.94 340 LEU A C 1
ATOM 2682 O O . LEU A 1 340 ? 16.363 36.984 3.906 1.00 83.94 340 LEU A O 1
ATOM 2686 N N . ALA A 1 341 ? 18.080 35.699 3.254 1.00 80.81 341 ALA A N 1
ATOM 2687 C CA . ALA A 1 341 ? 19.124 36.710 3.474 1.00 80.81 341 ALA A CA 1
ATOM 2688 C C . ALA A 1 341 ? 18.825 38.063 2.789 1.00 80.81 341 ALA A C 1
ATOM 2690 O O . ALA A 1 341 ? 19.009 39.111 3.399 1.00 80.81 341 ALA A O 1
ATOM 2691 N N . ASP A 1 342 ? 18.283 38.031 1.564 1.00 69.06 342 ASP A N 1
ATOM 2692 C CA . ASP A 1 342 ? 17.819 39.216 0.821 1.00 69.06 342 ASP A CA 1
ATOM 2693 C C . ASP A 1 342 ? 16.278 39.369 0.855 1.00 69.06 342 ASP A C 1
ATOM 2695 O O . ASP A 1 342 ? 15.665 39.790 -0.135 1.00 69.06 342 ASP A O 1
ATOM 2699 N N . TYR A 1 343 ? 15.587 38.891 1.895 1.00 68.19 343 TYR A N 1
ATOM 2700 C CA . TYR A 1 343 ? 14.137 39.070 2.041 1.00 68.19 343 TYR A CA 1
ATOM 2701 C C . TYR A 1 343 ? 13.852 40.228 3.003 1.00 68.19 343 TYR A C 1
ATOM 2703 O O . TYR A 1 343 ? 14.282 40.171 4.156 1.00 68.19 343 TYR A O 1
ATOM 2711 N N . PRO A 1 344 ? 13.140 41.285 2.570 1.00 57.31 344 PRO A N 1
ATOM 2712 C CA . PRO A 1 344 ? 12.754 42.353 3.474 1.00 57.31 344 PRO A CA 1
ATOM 2713 C C . PRO A 1 344 ? 11.708 41.815 4.454 1.00 57.31 344 PRO A C 1
ATOM 2715 O O . PRO A 1 344 ? 10.543 41.648 4.093 1.00 57.31 344 PRO A O 1
ATOM 2718 N N . VAL A 1 345 ? 12.115 41.562 5.702 1.00 55.06 345 VAL A N 1
ATOM 2719 C CA . VAL A 1 345 ? 11.171 41.351 6.806 1.00 55.06 345 VAL A CA 1
ATOM 2720 C C . VAL A 1 345 ? 10.306 42.605 6.894 1.00 55.06 345 VAL A C 1
ATOM 2722 O O . VAL A 1 345 ? 10.807 43.700 7.157 1.00 55.06 345 VAL A O 1
ATOM 2725 N N . SER A 1 346 ? 9.014 42.457 6.601 1.00 48.94 346 SER A N 1
ATOM 2726 C CA . SER A 1 346 ? 8.096 43.580 6.423 1.00 48.94 346 SER A CA 1
ATOM 2727 C C . SER A 1 346 ? 7.670 44.176 7.769 1.00 48.94 346 SER A C 1
ATOM 2729 O O . SER A 1 346 ? 6.520 44.054 8.188 1.00 48.94 346 SER A O 1
ATOM 2731 N N . LEU A 1 347 ? 8.586 44.913 8.405 1.00 46.69 347 LEU A N 1
ATOM 2732 C CA . LEU A 1 347 ? 8.380 45.732 9.611 1.00 46.69 347 LEU A CA 1
ATOM 2733 C C . LEU A 1 347 ? 7.415 46.927 9.405 1.00 46.69 347 LEU A C 1
ATOM 2735 O O . LEU A 1 347 ? 7.417 47.889 10.163 1.00 46.69 347 LEU A O 1
ATOM 2739 N N . GLN A 1 348 ? 6.539 46.861 8.398 1.00 43.69 348 GLN A N 1
ATOM 2740 C CA . GLN A 1 348 ? 5.389 47.748 8.216 1.00 43.69 348 GLN A CA 1
ATOM 2741 C C . GLN A 1 348 ? 4.150 47.148 8.902 1.00 43.69 348 GLN A C 1
ATOM 2743 O O . GLN A 1 348 ? 3.145 46.835 8.267 1.00 43.69 348 GLN A O 1
ATOM 2748 N N . SER A 1 349 ? 4.244 46.967 10.222 1.00 41.44 349 SER A N 1
ATOM 2749 C CA . SER A 1 349 ? 3.158 46.506 11.095 1.00 41.44 349 SER A CA 1
ATOM 2750 C C . SER A 1 349 ? 3.226 47.257 12.435 1.00 41.44 349 SER A C 1
ATOM 2752 O O . SER A 1 349 ? 4.339 47.501 12.897 1.00 41.44 349 SER A O 1
ATOM 2754 N N . PRO A 1 350 ? 2.108 47.631 13.093 1.00 41.12 350 PRO A N 1
ATOM 2755 C CA . PRO A 1 350 ? 2.124 48.557 14.238 1.00 41.12 350 PRO A CA 1
ATOM 2756 C C . PRO A 1 350 ? 2.560 47.933 15.581 1.00 41.12 350 PRO A C 1
ATOM 2758 O O . PRO A 1 350 ? 2.092 48.358 16.637 1.00 41.12 350 PRO A O 1
ATOM 2761 N N . LEU A 1 351 ? 3.385 46.882 15.560 1.00 44.81 351 LEU A N 1
ATOM 2762 C CA . LEU A 1 351 ? 3.736 46.083 16.740 1.00 44.81 351 LEU A CA 1
ATOM 2763 C C . LEU A 1 351 ? 5.131 46.441 17.289 1.00 44.81 351 LEU A C 1
ATOM 2765 O O . LEU A 1 351 ? 5.995 46.841 16.510 1.00 44.81 351 LEU A O 1
ATOM 2769 N N . PRO A 1 352 ? 5.375 46.319 18.611 1.00 47.12 352 PRO A N 1
ATOM 2770 C CA . PRO A 1 352 ? 6.533 46.954 19.240 1.00 47.12 352 PRO A CA 1
ATOM 2771 C C . PRO A 1 352 ? 7.879 46.315 18.881 1.00 47.12 352 PRO A C 1
ATOM 2773 O O . PRO A 1 352 ? 8.034 45.092 18.919 1.00 47.12 352 PRO A O 1
ATOM 2776 N N . GLU A 1 353 ? 8.886 47.164 18.668 1.00 48.12 353 GLU A N 1
ATOM 2777 C CA . GLU A 1 353 ? 10.289 46.775 18.447 1.00 48.12 353 GLU A CA 1
ATOM 2778 C C . GLU A 1 353 ? 10.843 45.910 19.600 1.00 48.12 353 GLU A C 1
ATOM 2780 O O . GLU A 1 353 ? 11.657 45.013 19.376 1.00 48.12 353 GLU A O 1
ATOM 2785 N N . SER A 1 354 ? 10.304 46.079 20.815 1.00 49.81 354 SER A N 1
ATOM 2786 C CA . SER A 1 354 ? 10.645 45.311 22.021 1.00 49.81 354 SER A CA 1
ATOM 2787 C C . SER A 1 354 ? 10.322 43.813 21.981 1.00 49.81 354 SER A C 1
ATOM 2789 O O . SER A 1 354 ? 10.740 43.073 22.874 1.00 49.81 354 SER A O 1
ATOM 2791 N N . TYR A 1 355 ? 9.652 43.306 20.937 1.00 54.72 355 TYR A N 1
ATOM 2792 C CA . TYR A 1 355 ? 9.630 41.857 20.704 1.00 54.72 355 TYR A CA 1
ATOM 2793 C C . TYR A 1 355 ? 11.003 41.321 20.256 1.00 54.72 355 TYR A C 1
ATOM 2795 O O . TYR A 1 355 ? 11.333 40.195 20.624 1.00 54.72 355 TYR A O 1
ATOM 2803 N N . PHE A 1 356 ? 11.809 42.119 19.544 1.00 55.97 356 PHE A N 1
ATOM 2804 C CA . PHE A 1 356 ? 13.107 41.732 18.960 1.00 55.97 356 PHE A CA 1
ATOM 2805 C C . PHE A 1 356 ? 14.329 42.417 19.617 1.00 55.97 356 PHE A C 1
ATOM 2807 O O . PHE A 1 356 ? 15.473 42.182 19.215 1.00 55.97 356 PHE A O 1
ATOM 2814 N N . GLU A 1 357 ? 14.122 43.263 20.632 1.00 46.81 357 GLU A N 1
ATOM 2815 C CA . GLU A 1 357 ? 15.209 43.923 21.370 1.00 46.81 357 GLU A CA 1
ATOM 2816 C C . GLU A 1 357 ? 16.204 42.902 21.962 1.00 46.81 357 GLU A C 1
ATOM 2818 O O . GLU A 1 357 ? 15.862 42.068 22.802 1.00 46.81 357 GLU A O 1
ATOM 2823 N N . GLY A 1 358 ? 17.466 42.990 21.521 1.00 52.62 358 GLY A N 1
ATOM 2824 C CA . GLY A 1 358 ? 18.574 42.139 21.974 1.00 52.62 358 GLY A CA 1
ATOM 2825 C C . GLY A 1 358 ? 18.900 40.921 21.093 1.00 52.62 358 GLY A C 1
ATOM 2826 O O . GLY A 1 358 ? 19.772 40.133 21.463 1.00 52.62 358 GLY A O 1
ATOM 2827 N N . GLU A 1 359 ? 18.246 40.747 19.939 1.00 54.19 359 GLU A N 1
ATOM 2828 C CA . GLU A 1 359 ? 18.333 39.519 19.119 1.00 54.19 359 GLU A CA 1
ATOM 2829 C C . GLU A 1 359 ? 19.219 39.660 17.849 1.00 54.19 359 GLU A C 1
ATOM 2831 O O . GLU A 1 359 ? 19.060 38.932 16.871 1.00 54.19 359 GLU A O 1
ATOM 2836 N N . THR A 1 360 ? 20.249 40.522 17.889 1.00 50.81 360 THR A N 1
ATOM 2837 C CA . THR A 1 360 ? 21.228 40.823 16.804 1.00 50.81 360 THR A CA 1
ATOM 2838 C C . THR A 1 360 ? 22.126 39.660 16.331 1.00 50.81 360 THR A C 1
ATOM 2840 O O . THR A 1 360 ? 23.075 39.879 15.580 1.00 50.81 360 THR A O 1
ATOM 2843 N N . MET A 1 361 ? 21.848 38.419 16.739 1.00 57.06 361 MET A N 1
ATOM 2844 C CA . MET A 1 361 ? 22.573 37.208 16.312 1.00 57.06 361 MET A CA 1
ATOM 2845 C C . MET A 1 361 ? 21.671 36.142 15.669 1.00 57.06 361 MET A C 1
ATOM 2847 O O . MET A 1 361 ? 22.131 35.028 15.421 1.00 57.06 361 MET A O 1
ATOM 2851 N N . TRP A 1 362 ? 20.388 36.426 15.430 1.00 70.00 362 TRP A N 1
ATOM 2852 C CA . TRP A 1 362 ? 19.501 35.474 14.756 1.00 70.00 362 TRP A CA 1
ATOM 2853 C C . TRP A 1 362 ? 19.739 35.458 13.248 1.00 70.00 362 TRP A C 1
ATOM 2855 O O . TRP A 1 362 ? 19.943 36.498 12.623 1.00 70.00 362 TRP A O 1
ATOM 2865 N N . SER A 1 363 ? 19.695 34.265 12.655 1.00 81.88 363 SER A N 1
ATOM 2866 C CA . SER A 1 363 ? 19.805 34.116 11.206 1.00 81.88 363 SER A CA 1
ATOM 2867 C C . SER A 1 363 ? 18.477 34.479 10.511 1.00 81.88 363 SER A C 1
ATOM 2869 O O . SER A 1 363 ? 17.419 34.440 11.155 1.00 81.88 363 SER A O 1
ATOM 2871 N N . PRO A 1 364 ? 18.487 34.811 9.206 1.00 83.38 364 PRO A N 1
ATOM 2872 C CA . PRO A 1 364 ? 17.279 35.155 8.452 1.00 83.38 364 PRO A CA 1
ATOM 2873 C C . PRO A 1 364 ? 16.115 34.163 8.607 1.00 83.38 364 PRO A C 1
ATOM 2875 O O . PRO A 1 364 ? 14.972 34.592 8.764 1.00 83.38 364 PRO A O 1
ATOM 2878 N N . VAL A 1 365 ? 16.372 32.847 8.633 1.00 86.88 365 VAL A N 1
ATOM 2879 C CA . VAL A 1 365 ? 15.293 31.856 8.836 1.00 86.88 365 VAL A CA 1
ATOM 2880 C C . VAL A 1 365 ? 14.752 31.834 10.275 1.00 86.88 365 VAL A C 1
ATOM 2882 O O . VAL A 1 365 ? 13.569 31.559 10.476 1.00 86.88 365 VAL A O 1
ATOM 2885 N N . ALA A 1 366 ? 15.567 32.174 11.279 1.00 85.81 366 ALA A N 1
ATOM 2886 C CA . ALA A 1 366 ? 15.120 32.278 12.670 1.00 85.81 366 ALA A CA 1
ATOM 2887 C C . ALA A 1 366 ? 14.226 33.506 12.897 1.00 85.81 366 ALA A C 1
ATOM 2889 O O . ALA A 1 366 ? 13.161 33.379 13.502 1.00 85.81 366 ALA A O 1
ATOM 2890 N N . LEU A 1 367 ? 14.609 34.661 12.339 1.00 84.31 367 LEU A N 1
ATOM 2891 C CA . LEU A 1 367 ? 13.772 35.866 12.323 1.00 84.31 367 LEU A CA 1
ATOM 2892 C C . LEU A 1 367 ? 12.431 35.602 11.622 1.00 84.31 367 LEU A C 1
ATOM 2894 O O . LEU A 1 367 ? 11.383 35.957 12.154 1.00 84.31 367 LEU A O 1
ATOM 2898 N N . HIS A 1 368 ? 12.450 34.914 10.476 1.00 85.50 368 HIS A N 1
ATOM 2899 C CA . HIS A 1 368 ? 11.239 34.586 9.718 1.00 85.50 368 HIS A CA 1
ATOM 2900 C C . HIS A 1 368 ? 10.297 33.620 10.456 1.00 85.50 368 HIS A C 1
ATOM 2902 O O . HIS A 1 368 ? 9.097 33.874 10.536 1.00 85.50 368 HIS A O 1
ATOM 2908 N N . PHE A 1 369 ? 10.810 32.548 11.075 1.00 88.62 369 PHE A N 1
ATOM 2909 C CA . PHE A 1 369 ? 9.963 31.670 11.896 1.00 88.62 369 PHE A CA 1
ATOM 2910 C C . PHE A 1 369 ? 9.423 32.376 13.148 1.00 88.62 369 PHE A C 1
ATOM 2912 O O . PHE A 1 369 ? 8.274 32.143 13.519 1.00 88.62 369 PHE A O 1
ATOM 2919 N N . ALA A 1 370 ? 10.198 33.259 13.785 1.00 86.50 370 ALA A N 1
ATOM 2920 C CA . ALA A 1 370 ? 9.701 34.063 14.901 1.00 86.50 370 ALA A CA 1
ATOM 2921 C C . ALA A 1 370 ? 8.627 35.076 14.462 1.00 86.50 370 ALA A C 1
ATOM 2923 O O . ALA A 1 370 ? 7.673 35.302 15.204 1.00 86.50 370 ALA A O 1
ATOM 2924 N N . TRP A 1 371 ? 8.743 35.637 13.253 1.00 85.38 371 TRP A N 1
ATOM 2925 C CA . TRP A 1 371 ? 7.752 36.528 12.646 1.00 85.38 371 TRP A CA 1
ATOM 2926 C C . TRP A 1 371 ? 6.423 35.818 12.355 1.00 85.38 371 TRP A C 1
ATOM 2928 O O . TRP A 1 371 ? 5.375 36.314 12.766 1.00 85.38 371 TRP A O 1
ATOM 2938 N N . LEU A 1 372 ? 6.450 34.623 11.749 1.00 87.75 372 LEU A N 1
ATOM 2939 C CA . LEU A 1 372 ? 5.238 33.814 11.547 1.00 87.75 372 LEU A CA 1
ATOM 2940 C C . LEU A 1 372 ? 4.553 33.489 12.887 1.00 87.75 372 LEU A C 1
ATOM 2942 O O . LEU A 1 372 ? 3.368 33.773 13.060 1.00 87.75 372 LEU A O 1
ATOM 2946 N N . ILE A 1 373 ? 5.309 33.027 13.895 1.00 90.19 373 ILE A N 1
ATOM 2947 C CA . ILE A 1 373 ? 4.751 32.788 15.239 1.00 90.19 373 ILE A CA 1
ATOM 2948 C C . ILE A 1 373 ? 4.171 34.077 15.849 1.00 90.19 373 ILE A C 1
ATOM 2950 O O . ILE A 1 373 ? 3.139 34.019 16.515 1.00 90.19 373 ILE A O 1
ATOM 2954 N N . LEU A 1 374 ? 4.786 35.243 15.631 1.00 86.50 374 LEU A N 1
ATOM 2955 C CA . LEU A 1 374 ? 4.254 36.518 16.119 1.00 86.50 374 LEU A CA 1
ATOM 2956 C C . LEU A 1 374 ? 2.914 36.876 15.449 1.00 86.50 374 LEU A C 1
ATOM 2958 O O . LEU A 1 374 ? 1.996 37.313 16.146 1.00 86.50 374 LEU A O 1
ATOM 2962 N N . ILE A 1 375 ? 2.763 36.635 14.141 1.00 86.00 375 ILE A N 1
ATOM 2963 C CA . ILE A 1 375 ? 1.484 36.804 13.429 1.00 86.00 375 ILE A CA 1
ATOM 2964 C C . ILE A 1 375 ? 0.430 35.842 13.992 1.00 86.00 375 ILE A C 1
ATOM 2966 O O . ILE A 1 375 ? -0.668 36.288 14.337 1.00 86.00 375 ILE A O 1
ATOM 2970 N N . LEU A 1 376 ? 0.761 34.555 14.151 1.00 89.25 376 LEU A N 1
ATOM 2971 C CA . LEU A 1 376 ? -0.117 33.551 14.760 1.00 89.25 376 LEU A CA 1
ATOM 2972 C C . LEU A 1 376 ? -0.582 33.981 16.156 1.00 89.25 376 LEU A C 1
ATOM 2974 O O . LEU A 1 376 ? -1.778 33.968 16.446 1.00 89.25 376 LEU A O 1
ATOM 2978 N N . LEU A 1 377 ? 0.347 34.400 17.019 1.00 89.00 377 LEU A N 1
ATOM 2979 C CA . LEU A 1 377 ? 0.032 34.834 18.379 1.00 89.00 377 LEU A CA 1
ATOM 2980 C C . LEU A 1 377 ? -0.829 36.101 18.392 1.00 89.00 377 LEU A C 1
ATOM 2982 O O . LEU A 1 377 ? -1.782 36.147 19.161 1.00 89.00 377 LEU A O 1
ATOM 2986 N N . GLY A 1 378 ? -0.577 37.076 17.512 1.00 86.38 378 GLY A N 1
ATOM 2987 C CA . GLY A 1 378 ? -1.442 38.252 17.361 1.00 86.38 378 GLY A CA 1
ATOM 2988 C C . GLY A 1 378 ? -2.857 37.898 16.883 1.00 86.38 378 GLY A C 1
ATOM 2989 O O . GLY A 1 378 ? -3.839 38.435 17.392 1.00 86.38 378 GLY A O 1
ATOM 2990 N N . LYS A 1 379 ? -2.992 36.941 15.954 1.00 86.94 379 LYS A N 1
ATOM 2991 C CA . LYS A 1 379 ? -4.297 36.436 15.488 1.00 86.94 379 LYS A CA 1
ATOM 2992 C C . LYS A 1 379 ? -5.040 35.651 16.571 1.00 86.94 379 LYS A C 1
ATOM 2994 O O . LYS A 1 379 ? -6.267 35.713 16.624 1.00 86.94 379 LYS A O 1
ATOM 2999 N N . LEU A 1 380 ? -4.322 34.936 17.437 1.00 88.12 380 LEU A N 1
ATOM 3000 C CA . LEU A 1 380 ? -4.890 34.259 18.605 1.00 88.12 380 LEU A CA 1
ATOM 3001 C C . LEU A 1 380 ? -5.322 35.251 19.695 1.00 88.12 380 LEU A C 1
ATOM 3003 O O . LEU A 1 380 ? -6.380 35.045 20.284 1.00 88.12 380 LEU A O 1
ATOM 3007 N N . ASP A 1 381 ? -4.576 36.339 19.908 1.00 86.75 381 ASP A N 1
ATOM 3008 C CA . ASP A 1 381 ? -4.940 37.438 20.819 1.00 86.75 381 ASP A CA 1
ATOM 3009 C C . ASP A 1 381 ? -6.291 38.050 20.398 1.00 86.75 381 ASP A C 1
ATOM 3011 O O . ASP A 1 381 ? -7.253 37.980 21.163 1.00 86.75 381 ASP A O 1
ATOM 3015 N N . SER A 1 382 ? -6.435 38.475 19.133 1.00 85.38 382 SER A N 1
ATOM 3016 C CA . SER A 1 382 ? -7.710 38.992 18.592 1.00 85.38 382 SER A CA 1
ATOM 3017 C C . SER A 1 382 ? -8.853 37.963 18.575 1.00 85.38 382 SER A C 1
ATOM 3019 O O . SER A 1 382 ? -10.022 38.336 18.609 1.00 85.38 382 SER A O 1
ATOM 3021 N N . LYS A 1 383 ? -8.558 36.657 18.511 1.00 85.19 383 LYS A N 1
ATOM 3022 C CA . LYS A 1 383 ? -9.582 35.602 18.655 1.00 85.19 383 LYS A CA 1
ATOM 3023 C C . LYS A 1 383 ? -9.976 35.367 20.115 1.00 85.19 383 LYS A C 1
ATOM 3025 O O . LYS A 1 383 ? -11.102 34.945 20.361 1.00 85.19 383 LYS A O 1
ATOM 3030 N N . SER A 1 384 ? -9.097 35.656 21.076 1.00 86.88 384 SER A N 1
ATOM 3031 C CA . SER A 1 384 ? -9.389 35.523 22.509 1.00 86.88 384 SER A CA 1
ATOM 3032 C C . SER A 1 384 ? -10.388 36.573 23.016 1.00 86.88 384 SER A C 1
ATOM 3034 O O . SER A 1 384 ? -11.110 36.308 23.976 1.00 86.88 384 SER A O 1
ATOM 3036 N N . GLU A 1 385 ? -10.508 37.712 22.324 1.00 84.94 385 GLU A N 1
ATOM 3037 C CA . GLU A 1 385 ? -11.548 38.734 22.547 1.00 84.94 385 GLU A CA 1
ATOM 3038 C C . GLU A 1 385 ? -12.970 38.226 22.235 1.00 84.94 385 GLU A C 1
ATOM 3040 O O . GLU A 1 385 ? -13.952 38.808 22.687 1.00 84.94 385 GLU A O 1
ATOM 3045 N N . LEU A 1 386 ? -13.097 37.129 21.474 1.00 81.75 386 LEU A N 1
ATOM 3046 C CA . LEU A 1 386 ? -14.379 36.499 21.136 1.00 81.75 386 LEU A CA 1
ATOM 3047 C C . LEU A 1 386 ? -14.833 35.456 22.178 1.00 81.75 386 LEU A C 1
ATOM 3049 O O . LEU A 1 386 ? -15.924 34.893 22.051 1.00 81.75 386 LEU A O 1
ATOM 3053 N N . CYS A 1 387 ? -14.014 35.169 23.196 1.00 81.50 387 CYS A N 1
ATOM 3054 C CA . CYS A 1 387 ? -14.394 34.302 24.310 1.00 81.50 387 CYS A CA 1
ATOM 3055 C C . CYS A 1 387 ? -15.386 35.015 25.246 1.00 81.50 387 CYS A C 1
ATOM 3057 O O . CYS A 1 387 ? -15.301 36.217 25.473 1.00 81.50 387 CYS A O 1
ATOM 3059 N N . LYS A 1 388 ? -16.329 34.259 25.826 1.00 79.06 388 LYS A N 1
ATOM 3060 C CA . LYS A 1 388 ? -17.402 34.814 26.678 1.00 79.06 388 LYS A CA 1
ATOM 3061 C C . LYS A 1 388 ? -16.949 35.259 28.077 1.00 79.06 388 LYS A C 1
ATOM 3063 O O . LYS A 1 388 ? -17.688 35.989 28.728 1.00 79.06 388 LYS A O 1
ATOM 3068 N N . ASP A 1 389 ? -15.786 34.802 28.538 1.00 83.06 389 ASP A N 1
ATOM 3069 C CA . ASP A 1 389 ? -15.193 35.157 29.833 1.00 83.06 389 ASP A CA 1
ATOM 3070 C C . ASP A 1 389 ? -13.689 35.419 29.651 1.00 83.06 389 ASP A C 1
ATOM 3072 O O . ASP A 1 389 ? -13.029 34.769 28.835 1.00 83.06 389 ASP A O 1
ATOM 3076 N N . ALA A 1 390 ? -13.139 36.349 30.430 1.00 86.88 390 ALA A N 1
ATOM 3077 C CA . ALA A 1 390 ? -11.721 36.683 30.430 1.00 86.88 390 ALA A CA 1
ATOM 3078 C C . ALA A 1 390 ? -10.844 35.541 30.977 1.00 86.88 390 ALA A C 1
ATOM 3080 O O . ALA A 1 390 ? -9.688 35.414 30.563 1.00 86.88 390 ALA A O 1
ATOM 3081 N N . SER A 1 391 ? -11.360 34.687 31.873 1.00 88.00 391 SER A N 1
ATOM 3082 C CA . SER A 1 391 ? -10.642 33.467 32.278 1.00 88.00 391 SER A CA 1
ATOM 3083 C C . SER A 1 391 ? -10.478 32.510 31.089 1.00 88.00 391 SER A C 1
ATOM 3085 O O . SER A 1 391 ? -9.365 32.042 30.837 1.00 88.00 391 SER A O 1
ATOM 3087 N N . LEU A 1 392 ? -11.530 32.324 30.282 1.00 88.75 392 LEU A N 1
ATOM 3088 C CA . LEU A 1 392 ? -11.502 31.530 29.049 1.00 88.75 392 LEU A CA 1
ATOM 3089 C C . LEU A 1 392 ? -10.565 32.125 27.983 1.00 88.75 392 LEU A C 1
ATOM 3091 O O . LEU A 1 392 ? -9.839 31.373 27.331 1.00 88.75 392 LEU A O 1
ATOM 3095 N N . SER A 1 393 ? -10.519 33.456 27.822 1.00 90.81 393 SER A N 1
ATOM 3096 C CA . SER A 1 393 ? -9.544 34.128 26.942 1.00 90.81 393 SER A CA 1
ATOM 3097 C C . SER A 1 393 ? -8.102 33.778 27.326 1.00 90.81 393 SER A C 1
ATOM 3099 O O . SER A 1 393 ? -7.308 33.373 26.475 1.00 90.81 393 SER A O 1
ATOM 3101 N N . TYR A 1 394 ? -7.758 33.875 28.616 1.00 91.50 394 TYR A N 1
ATOM 3102 C CA . TYR A 1 394 ? -6.411 33.549 29.090 1.00 91.50 394 TYR A CA 1
ATOM 3103 C C . TYR A 1 394 ? -6.094 32.050 29.035 1.00 91.50 394 TYR A C 1
ATOM 3105 O O . TYR A 1 394 ? -4.954 31.695 28.725 1.00 91.50 394 TYR A O 1
ATOM 3113 N N . LEU A 1 395 ? -7.077 31.174 29.264 1.00 91.00 395 LEU A N 1
ATOM 3114 C CA . LEU A 1 395 ? -6.912 29.728 29.110 1.00 91.00 395 LEU A CA 1
ATOM 3115 C C . LEU A 1 395 ? -6.618 29.348 27.650 1.00 91.00 395 LEU A C 1
ATOM 3117 O O . LEU A 1 395 ? -5.667 28.616 27.375 1.00 91.00 395 LEU A O 1
ATOM 3121 N N . PHE A 1 396 ? -7.374 29.915 26.707 1.00 91.38 396 PHE A N 1
ATOM 3122 C CA . PHE A 1 396 ? -7.170 29.735 25.269 1.00 91.38 396 PHE A CA 1
ATOM 3123 C C . PHE A 1 396 ? -5.768 30.180 24.822 1.00 91.38 396 PHE A C 1
ATOM 3125 O O . PHE A 1 396 ? -5.085 29.450 24.095 1.00 91.38 396 PHE A O 1
ATOM 3132 N N . LEU A 1 397 ? -5.299 31.338 25.299 1.00 91.94 397 LEU A N 1
ATOM 3133 C CA . LEU A 1 397 ? -3.946 31.829 25.016 1.00 91.94 397 LEU A CA 1
ATOM 3134 C C . LEU A 1 397 ? -2.858 30.940 25.638 1.00 91.94 397 LEU A C 1
ATOM 3136 O O . LEU A 1 397 ? -1.867 30.640 24.967 1.00 91.94 397 LEU A O 1
ATOM 3140 N N . ALA A 1 398 ? -3.050 30.463 26.873 1.00 92.31 398 ALA A N 1
ATOM 3141 C CA . ALA A 1 398 ? -2.131 29.529 27.524 1.00 92.31 398 ALA A CA 1
ATOM 3142 C C . ALA A 1 398 ? -2.020 28.205 26.746 1.00 92.31 398 ALA A C 1
ATOM 3144 O O . ALA A 1 398 ? -0.910 27.779 26.430 1.00 92.31 398 ALA A O 1
ATOM 3145 N N . ASN A 1 399 ? -3.152 27.600 26.370 1.00 92.69 399 ASN A N 1
ATOM 3146 C CA . ASN A 1 399 ? -3.221 26.357 25.595 1.00 92.69 399 ASN A CA 1
ATOM 3147 C C . ASN A 1 399 ? -2.507 26.461 24.244 1.00 92.69 399 ASN A C 1
ATOM 3149 O O . ASN A 1 399 ? -1.669 25.621 23.901 1.00 92.69 399 ASN A O 1
ATOM 3153 N N . ASN A 1 400 ? -2.829 27.494 23.462 1.00 93.06 400 ASN A N 1
ATOM 3154 C CA . ASN A 1 400 ? -2.271 27.646 22.123 1.00 93.06 400 ASN A CA 1
ATOM 3155 C C . ASN A 1 400 ? -0.773 27.977 22.171 1.00 93.06 400 ASN A C 1
ATOM 3157 O O . ASN A 1 400 ? 0.001 27.371 21.429 1.00 93.06 400 ASN A O 1
ATOM 3161 N N . LEU A 1 401 ? -0.332 28.856 23.081 1.00 94.25 401 LEU A N 1
ATOM 3162 C CA . LEU A 1 401 ? 1.094 29.152 23.232 1.00 94.25 401 LEU A CA 1
ATOM 3163 C C . LEU A 1 401 ? 1.880 27.950 23.785 1.00 94.25 401 LEU A C 1
ATOM 3165 O O . LEU A 1 401 ? 2.987 27.693 23.316 1.00 94.25 401 LEU A O 1
ATOM 3169 N N . GLN A 1 402 ? 1.322 27.177 24.722 1.00 94.44 402 GLN A N 1
ATOM 3170 C CA . GLN A 1 402 ? 1.967 25.959 25.223 1.00 94.44 402 GLN A CA 1
ATOM 3171 C C . GLN A 1 402 ? 2.136 24.917 24.112 1.00 94.44 402 GLN A C 1
ATOM 3173 O O . GLN A 1 402 ? 3.203 24.317 24.007 1.00 94.44 402 GLN A O 1
ATOM 3178 N N . TYR A 1 403 ? 1.149 24.750 23.226 1.00 94.00 403 TYR A N 1
ATOM 3179 C CA . TYR A 1 403 ? 1.291 23.889 22.049 1.00 94.00 403 TYR A CA 1
ATOM 3180 C C . TYR A 1 403 ? 2.413 24.356 21.114 1.00 94.00 403 TYR A C 1
ATOM 3182 O O . TYR A 1 403 ? 3.239 23.538 20.709 1.00 94.00 403 TYR A O 1
ATOM 3190 N N . VAL A 1 404 ? 2.488 25.659 20.815 1.00 94.50 404 VAL A N 1
ATOM 3191 C CA . VAL A 1 404 ? 3.582 26.248 20.020 1.00 94.50 404 VAL A CA 1
ATOM 3192 C C . VAL A 1 404 ? 4.936 25.967 20.684 1.00 94.50 404 VAL A C 1
ATOM 3194 O O . VAL A 1 404 ? 5.831 25.420 20.043 1.00 94.50 404 VAL A O 1
ATOM 3197 N N . VAL A 1 405 ? 5.082 26.256 21.981 1.00 93.88 405 VAL A N 1
ATOM 3198 C CA . VAL A 1 405 ? 6.319 26.025 22.751 1.00 93.88 405 VAL A CA 1
ATOM 3199 C C . VAL A 1 405 ? 6.709 24.543 22.773 1.00 93.88 405 VAL A C 1
ATOM 3201 O O . VAL A 1 405 ? 7.875 24.215 22.550 1.00 93.88 405 VAL A O 1
ATOM 3204 N N . THR A 1 406 ? 5.758 23.634 22.993 1.00 93.12 406 THR A N 1
ATOM 3205 C CA . THR A 1 406 ? 5.992 22.183 22.990 1.00 93.12 406 THR A CA 1
ATOM 3206 C C . THR A 1 406 ? 6.347 21.671 21.590 1.00 93.12 406 THR A C 1
ATOM 3208 O O . THR A 1 406 ? 7.248 20.839 21.465 1.00 93.12 406 THR A O 1
ATOM 3211 N N . LYS A 1 407 ? 5.743 22.201 20.516 1.00 91.94 407 LYS A N 1
ATOM 3212 C CA . LYS A 1 407 ? 6.118 21.885 19.124 1.00 91.94 407 LYS A CA 1
ATOM 3213 C C . LYS A 1 407 ? 7.491 22.430 18.734 1.00 91.94 407 LYS A C 1
ATOM 3215 O O . LYS A 1 407 ? 8.228 21.720 18.055 1.00 91.94 407 LYS A O 1
ATOM 3220 N N . VAL A 1 408 ? 7.885 23.616 19.200 1.00 92.62 408 VAL A N 1
ATOM 3221 C CA . VAL A 1 408 ? 9.259 24.113 19.018 1.00 92.62 408 VAL A CA 1
ATOM 3222 C C . VAL A 1 408 ? 10.253 23.210 19.758 1.00 92.62 408 VAL A C 1
ATOM 3224 O O . VAL A 1 408 ? 11.171 22.707 19.123 1.00 92.62 408 VAL A O 1
ATOM 3227 N N . LYS A 1 409 ? 10.032 22.913 21.051 1.00 91.50 409 LYS A N 1
ATOM 3228 C CA . LYS A 1 409 ? 10.901 22.036 21.873 1.00 91.50 409 LYS A CA 1
ATOM 3229 C C . LYS A 1 409 ? 11.081 20.617 21.315 1.00 91.50 409 LYS A C 1
ATOM 3231 O O . LYS A 1 409 ? 12.119 20.011 21.549 1.00 91.50 409 LYS A O 1
ATOM 3236 N N . SER A 1 410 ? 10.075 20.069 20.631 1.00 89.50 410 SER A N 1
ATOM 3237 C CA . SER A 1 410 ? 10.058 18.670 20.164 1.00 89.50 410 SER A CA 1
ATOM 3238 C C . SER A 1 410 ? 10.462 18.473 18.697 1.00 89.50 410 SER A C 1
ATOM 3240 O O . SER A 1 410 ? 10.383 17.354 18.190 1.00 89.50 410 SER A O 1
ATOM 3242 N N . THR A 1 411 ? 10.884 19.525 17.986 1.00 92.56 411 THR A N 1
ATOM 3243 C CA . THR A 1 411 ? 11.194 19.458 16.546 1.00 92.56 411 THR A CA 1
ATOM 3244 C C . THR A 1 411 ? 12.449 20.255 16.184 1.00 92.56 411 THR A C 1
ATOM 3246 O O . THR A 1 411 ? 13.019 20.965 17.011 1.00 92.56 411 THR A O 1
ATOM 3249 N N . LYS A 1 412 ? 12.881 20.178 14.9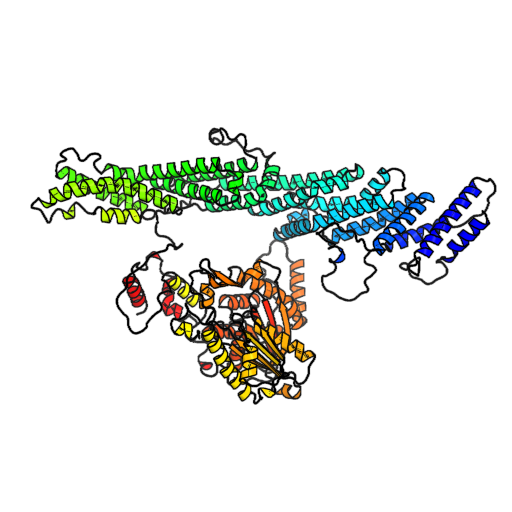15 1.00 87.69 412 LYS A N 1
ATOM 3250 C CA . LYS A 1 412 ? 14.047 20.921 14.403 1.00 87.69 412 LYS A CA 1
ATOM 3251 C C . LYS A 1 412 ? 13.929 22.447 14.541 1.00 87.69 412 LYS A C 1
ATOM 3253 O O . LYS A 1 412 ? 14.956 23.116 14.480 1.00 87.69 412 LYS A O 1
ATOM 3258 N N . LEU A 1 413 ? 12.733 22.994 14.790 1.00 89.12 413 LEU A N 1
ATOM 3259 C CA . LEU A 1 413 ? 12.545 24.408 15.141 1.00 89.12 413 LEU A CA 1
ATOM 3260 C C . LEU A 1 413 ? 13.350 24.820 16.387 1.00 89.12 413 LEU A C 1
ATOM 3262 O O . LEU A 1 413 ? 13.813 25.959 16.443 1.00 89.12 413 LEU A O 1
ATOM 3266 N N . TYR A 1 414 ? 13.590 23.910 17.343 1.00 90.06 414 TYR A N 1
ATOM 3267 C CA . TYR A 1 414 ? 14.457 24.178 18.498 1.00 90.06 414 TYR A CA 1
ATOM 3268 C C . TYR A 1 414 ? 15.870 24.610 18.081 1.00 90.06 414 TYR A C 1
ATOM 3270 O O . TYR A 1 414 ? 16.423 25.551 18.643 1.00 90.06 414 TYR A O 1
ATOM 3278 N N . ASN A 1 415 ? 16.424 23.976 17.044 1.00 87.75 415 ASN A N 1
ATOM 3279 C CA . ASN A 1 415 ? 17.775 24.249 16.546 1.00 87.75 415 ASN A CA 1
ATOM 3280 C C . ASN A 1 415 ? 17.883 25.599 15.813 1.00 87.75 415 ASN A C 1
ATOM 3282 O O . ASN A 1 415 ? 18.991 26.024 15.499 1.00 87.75 415 ASN A O 1
ATOM 3286 N N . VAL A 1 416 ? 16.749 26.239 15.509 1.00 85.56 416 VAL A N 1
ATOM 3287 C CA . VAL A 1 416 ? 16.669 27.507 14.769 1.00 85.56 416 VAL A CA 1
ATOM 3288 C C . VAL A 1 416 ? 16.301 28.668 15.699 1.00 85.56 416 VAL A C 1
ATOM 3290 O O . VAL A 1 416 ? 16.934 29.715 15.643 1.00 85.56 416 VAL A O 1
ATOM 3293 N N . LEU A 1 417 ? 15.308 28.484 16.578 1.00 87.56 417 LEU A N 1
ATOM 3294 C CA . LEU A 1 417 ? 14.837 29.517 17.517 1.00 87.56 417 LEU A CA 1
ATOM 3295 C C . LEU A 1 417 ? 15.613 29.525 18.849 1.00 87.56 417 LEU A C 1
ATOM 3297 O O . LEU A 1 417 ? 15.705 30.555 19.518 1.00 87.56 417 LEU A O 1
ATOM 3301 N N . GLY A 1 418 ? 16.194 28.386 19.235 1.00 86.44 418 GLY A N 1
ATOM 3302 C CA . GLY A 1 418 ? 17.053 28.249 20.408 1.00 86.44 418 GLY A CA 1
ATOM 3303 C C . GLY A 1 418 ? 16.351 28.370 21.767 1.00 86.44 418 GLY A C 1
ATOM 3304 O O . GLY A 1 418 ? 15.170 28.698 21.900 1.00 86.44 418 GLY A O 1
ATOM 3305 N N . GLU A 1 419 ? 17.123 28.114 22.824 1.00 86.50 419 GLU A N 1
ATOM 3306 C CA . GLU A 1 419 ? 16.610 28.051 24.197 1.00 86.50 419 GLU A CA 1
ATOM 3307 C C . GLU A 1 419 ? 16.061 29.401 24.700 1.00 86.50 419 GLU A C 1
ATOM 3309 O O . GLU A 1 419 ? 15.043 29.442 25.389 1.00 86.50 419 GLU A O 1
ATOM 3314 N N . LYS A 1 420 ? 16.680 30.528 24.312 1.00 84.81 420 LYS A N 1
ATOM 3315 C CA . LYS A 1 420 ? 16.245 31.875 24.731 1.00 84.81 420 LYS A CA 1
ATOM 3316 C C . LYS A 1 420 ? 14.803 32.170 24.308 1.00 84.81 420 LYS A C 1
ATOM 3318 O O . LYS A 1 420 ? 13.998 32.576 25.147 1.00 84.81 420 LYS A O 1
ATOM 3323 N N . TRP A 1 421 ? 14.461 31.911 23.041 1.00 89.69 421 TRP A N 1
ATOM 3324 C CA . TRP A 1 421 ? 13.098 32.067 22.520 1.00 89.69 421 TRP A CA 1
ATOM 3325 C C . TRP A 1 421 ? 12.114 31.182 23.292 1.00 89.69 421 TRP A C 1
ATOM 3327 O O . TRP A 1 421 ? 11.043 31.624 23.715 1.00 89.69 421 TRP A O 1
ATOM 3337 N N . VAL A 1 422 ? 12.516 29.932 23.523 1.00 89.94 422 VAL A N 1
ATOM 3338 C CA . VAL A 1 422 ? 11.727 28.914 24.216 1.00 89.94 422 VAL A CA 1
ATOM 3339 C C . VAL A 1 422 ? 11.454 29.286 25.678 1.00 89.94 422 VAL A C 1
ATOM 3341 O O . VAL A 1 422 ? 10.333 29.090 26.155 1.00 89.94 422 VAL A O 1
ATOM 3344 N N . ASN A 1 423 ? 12.429 29.858 26.382 1.00 88.56 423 ASN A N 1
ATOM 3345 C CA . ASN A 1 423 ? 12.288 30.292 27.771 1.00 88.56 423 ASN A CA 1
ATOM 3346 C C . ASN A 1 423 ? 11.433 31.571 27.877 1.00 88.56 423 ASN A C 1
ATOM 3348 O O . ASN A 1 423 ? 10.509 31.608 28.690 1.00 88.56 423 ASN A O 1
ATOM 3352 N N . LYS A 1 424 ? 11.643 32.559 26.987 1.00 88.12 424 LYS A N 1
ATOM 3353 C CA . LYS A 1 424 ? 10.818 33.783 26.839 1.00 88.12 424 LYS A CA 1
ATOM 3354 C C . LYS A 1 424 ? 9.325 33.433 26.719 1.00 88.12 424 LYS A C 1
ATOM 3356 O O . LYS A 1 424 ? 8.497 33.952 27.467 1.00 88.12 424 LYS A O 1
ATOM 3361 N N . HIS A 1 425 ? 8.987 32.474 25.855 1.00 90.38 425 HIS A N 1
ATOM 3362 C CA . HIS A 1 425 ? 7.602 32.047 25.641 1.00 90.38 425 HIS A CA 1
ATOM 3363 C C . HIS A 1 425 ? 7.072 31.084 26.715 1.00 90.38 425 HIS A C 1
ATOM 3365 O O . HIS A 1 425 ? 5.907 31.199 27.089 1.00 90.38 425 HIS A O 1
ATOM 3371 N N . SER A 1 426 ? 7.909 30.209 27.292 1.00 90.94 426 SER A N 1
ATOM 3372 C CA . SER A 1 426 ? 7.512 29.374 28.443 1.00 90.94 426 SER A CA 1
ATOM 3373 C C . SER A 1 426 ? 7.082 30.236 29.643 1.00 90.94 426 SER A C 1
ATOM 3375 O O . SER A 1 426 ? 6.077 29.936 30.286 1.00 90.94 426 SER A O 1
ATOM 3377 N N . SER A 1 427 ? 7.778 31.347 29.908 1.00 90.06 427 SER A N 1
ATOM 3378 C CA . SER A 1 427 ? 7.384 32.316 30.943 1.00 90.06 427 SER A CA 1
ATOM 3379 C C . SER A 1 427 ? 6.049 33.004 30.634 1.00 90.06 427 SER A C 1
ATOM 3381 O O . SER A 1 427 ? 5.238 33.196 31.540 1.00 90.06 427 SER A O 1
ATOM 3383 N N . LYS A 1 428 ? 5.766 33.314 29.359 1.00 90.56 428 LYS A N 1
ATOM 3384 C CA . LYS A 1 428 ? 4.482 33.908 28.946 1.00 90.56 428 LYS A CA 1
ATOM 3385 C C . LYS A 1 428 ? 3.304 32.926 29.091 1.00 90.56 428 LYS A C 1
ATOM 3387 O O . LYS A 1 428 ? 2.225 33.351 29.492 1.00 90.56 428 LYS A O 1
ATOM 3392 N N . VAL A 1 429 ? 3.503 31.615 28.886 1.00 92.75 429 VAL A N 1
ATOM 3393 C CA . VAL A 1 429 ? 2.491 30.584 29.228 1.00 92.75 429 VAL A CA 1
ATOM 3394 C C . VAL A 1 429 ? 2.153 30.624 30.721 1.00 92.75 429 VAL A C 1
ATOM 3396 O O . VAL A 1 429 ? 0.978 30.656 31.082 1.00 92.75 429 VAL A O 1
ATOM 3399 N N . VAL A 1 430 ? 3.166 30.677 31.596 1.00 91.12 430 VAL A N 1
ATOM 3400 C CA . VAL A 1 430 ? 2.961 30.768 33.055 1.00 91.12 430 VAL A CA 1
ATOM 3401 C C . VAL A 1 430 ? 2.226 32.061 33.436 1.00 91.12 430 VAL A C 1
ATOM 3403 O O . VAL A 1 430 ? 1.355 32.034 34.304 1.00 91.12 430 VAL A O 1
ATOM 3406 N N . GLN A 1 431 ? 2.508 33.176 32.756 1.00 92.38 431 GLN A N 1
ATOM 3407 C CA . GLN A 1 431 ? 1.785 34.437 32.944 1.00 92.38 431 GLN A CA 1
ATOM 3408 C C . GLN A 1 431 ? 0.307 34.336 32.527 1.00 92.38 431 GLN A C 1
ATOM 3410 O O . GLN A 1 431 ? -0.561 34.815 33.257 1.00 92.38 431 GLN A O 1
ATOM 3415 N N . TYR A 1 432 ? -0.003 33.697 31.393 1.00 93.31 432 TYR A N 1
ATOM 3416 C CA . TYR A 1 432 ? -1.388 33.473 30.963 1.00 93.31 432 TYR A CA 1
ATOM 3417 C C . TYR A 1 432 ? -2.144 32.540 31.925 1.00 93.31 432 TYR A C 1
ATOM 3419 O O . TYR A 1 432 ? -3.254 32.874 32.336 1.00 93.31 432 TYR A O 1
ATOM 3427 N N . ALA A 1 433 ? -1.526 31.445 32.381 1.00 91.38 433 ALA A N 1
ATOM 3428 C CA . ALA A 1 433 ? -2.112 30.560 33.392 1.00 91.38 433 ALA A CA 1
ATOM 3429 C C . ALA A 1 433 ? -2.409 31.301 34.712 1.00 91.38 433 ALA A C 1
ATOM 3431 O O . ALA A 1 433 ? -3.521 31.229 35.233 1.00 91.38 433 ALA A O 1
ATOM 3432 N N . ALA A 1 434 ? -1.461 32.102 35.210 1.00 90.06 434 ALA A N 1
ATOM 3433 C CA . ALA A 1 434 ? -1.652 32.920 36.410 1.00 90.06 434 ALA A CA 1
ATOM 3434 C C . ALA A 1 434 ? -2.729 34.013 36.240 1.00 90.06 434 ALA A C 1
ATOM 3436 O O . ALA A 1 434 ? -3.366 34.408 37.219 1.00 90.06 434 ALA A O 1
ATOM 3437 N N . ASN A 1 435 ? -2.957 34.497 35.013 1.00 91.69 435 ASN A N 1
ATOM 3438 C CA . ASN A 1 435 ? -4.053 35.414 34.703 1.00 91.69 435 ASN A CA 1
ATOM 3439 C C . ASN A 1 435 ? -5.415 34.708 34.713 1.00 91.69 435 ASN A C 1
ATOM 3441 O O . ASN A 1 435 ? -6.336 35.228 35.338 1.00 91.69 435 ASN A O 1
ATOM 3445 N N . TYR A 1 436 ? -5.535 33.523 34.107 1.00 91.94 436 TYR A N 1
ATOM 3446 C CA . TYR A 1 436 ? -6.739 32.687 34.194 1.00 91.94 436 TYR A CA 1
ATOM 3447 C C . TYR A 1 436 ? -7.106 32.395 35.667 1.00 91.94 436 TYR A C 1
ATOM 3449 O O . TYR A 1 436 ? -8.212 32.725 36.098 1.00 91.94 436 TYR A O 1
ATOM 3457 N N . GLU A 1 437 ? -6.143 31.931 36.480 1.00 89.81 437 GLU A N 1
ATOM 3458 C CA . GLU A 1 437 ? -6.341 31.648 37.915 1.00 89.81 437 GLU A CA 1
ATOM 3459 C C . GLU A 1 437 ? -6.790 32.884 38.715 1.00 89.81 437 GLU A C 1
ATOM 3461 O O . GLU A 1 437 ? -7.430 32.765 39.760 1.00 89.81 437 GLU A O 1
ATOM 3466 N N . ARG A 1 438 ? -6.415 34.085 38.258 1.00 88.75 438 ARG A N 1
ATOM 3467 C CA . ARG A 1 438 ? -6.785 35.358 38.885 1.00 88.75 438 ARG A CA 1
ATOM 3468 C C . ARG A 1 438 ? -8.184 35.825 38.481 1.00 88.75 438 ARG A C 1
ATOM 3470 O O . ARG A 1 438 ? -8.850 36.428 39.319 1.00 88.75 438 ARG A O 1
ATOM 3477 N N . MET A 1 439 ? -8.609 35.584 37.240 1.00 88.38 439 MET A N 1
ATOM 3478 C CA . MET A 1 439 ? -9.890 36.085 36.722 1.00 88.38 439 MET A CA 1
ATOM 3479 C C . MET A 1 439 ? -11.079 35.184 37.073 1.00 88.38 439 MET A C 1
ATOM 3481 O O . MET A 1 439 ? -12.119 35.716 37.457 1.00 88.38 439 MET A O 1
ATOM 3485 N N . GLY A 1 440 ? -10.924 33.856 37.003 1.00 86.75 440 GLY A N 1
ATOM 3486 C CA . GLY A 1 440 ? -11.984 32.919 37.398 1.00 86.75 440 GLY A CA 1
ATOM 3487 C C . GLY A 1 440 ? -12.016 32.720 38.914 1.00 86.75 440 GLY A C 1
ATOM 3488 O O . GLY A 1 440 ? -12.778 33.353 39.652 1.00 86.75 440 GLY A O 1
ATOM 3489 N N . TRP A 1 441 ? -11.066 31.926 39.414 1.00 89.50 441 TRP A N 1
ATOM 3490 C CA . TRP A 1 441 ? -10.934 31.554 40.831 1.00 89.50 441 TRP A CA 1
ATOM 3491 C C . TRP A 1 441 ? -10.687 32.719 41.802 1.00 89.50 441 TRP A C 1
ATOM 3493 O O . TRP A 1 441 ? -10.790 32.537 43.017 1.00 89.50 441 TRP A O 1
ATOM 3503 N N . GLY A 1 442 ? -10.419 33.932 41.308 1.00 87.88 442 GLY A N 1
ATOM 3504 C CA . GLY A 1 442 ? -10.278 35.137 42.128 1.00 87.88 442 GLY A CA 1
ATOM 3505 C C . GLY A 1 442 ? -11.495 35.422 43.018 1.00 87.88 442 GLY A C 1
ATOM 3506 O O . GLY A 1 442 ? -11.311 35.762 44.189 1.00 87.88 442 GLY A O 1
ATOM 3507 N N . ARG A 1 443 ? -12.724 35.216 42.510 1.00 85.94 443 ARG A N 1
ATOM 3508 C CA . ARG A 1 443 ? -13.968 35.357 43.298 1.00 85.94 443 ARG A CA 1
ATOM 3509 C C . ARG A 1 443 ? -14.003 34.346 44.443 1.00 85.94 443 ARG A C 1
ATOM 3511 O O . ARG A 1 443 ? -13.984 34.747 45.608 1.00 85.94 443 ARG A O 1
ATOM 3518 N N . VAL A 1 444 ? -13.911 33.058 44.109 1.00 87.38 444 VAL A N 1
ATOM 3519 C CA . VAL A 1 444 ? -13.895 31.921 45.047 1.00 87.38 444 VAL A CA 1
ATOM 3520 C C . VAL A 1 444 ? -12.861 32.123 46.161 1.00 87.38 444 VAL A C 1
ATOM 3522 O O . VAL A 1 444 ? -13.194 32.078 47.345 1.00 87.38 444 VAL A O 1
ATOM 3525 N N . ILE A 1 445 ? -11.615 32.445 45.799 1.00 86.06 445 ILE A N 1
ATOM 3526 C CA . ILE A 1 445 ? -10.494 32.653 46.734 1.00 86.06 445 ILE A CA 1
ATOM 3527 C C . ILE A 1 445 ? -10.696 33.898 47.624 1.00 86.06 445 ILE A C 1
ATOM 3529 O O . ILE A 1 445 ? -10.113 33.968 48.712 1.00 86.06 445 ILE A O 1
ATOM 3533 N N . SER A 1 446 ? -11.509 34.873 47.194 1.00 85.62 446 SER A N 1
ATOM 3534 C CA . SER A 1 446 ? -11.851 36.080 47.966 1.00 85.62 446 SER A CA 1
ATOM 3535 C C . SER A 1 446 ? -13.037 35.909 48.924 1.00 85.62 446 SER A C 1
ATOM 3537 O O . SER A 1 446 ? -13.110 36.638 49.912 1.00 85.62 446 SER A O 1
ATOM 3539 N N . SER A 1 447 ? -13.928 34.940 48.673 1.00 82.94 447 SER A N 1
ATOM 3540 C CA . SER A 1 447 ? -15.041 34.598 49.576 1.00 82.94 447 SER A CA 1
ATOM 3541 C C . SER A 1 447 ? -14.565 33.988 50.906 1.00 82.94 447 SER A C 1
ATOM 3543 O O . SER A 1 447 ? -15.247 34.089 51.928 1.00 82.94 447 SER A O 1
ATOM 3545 N N . LEU A 1 448 ? -13.365 33.395 50.899 1.00 81.38 448 LEU A N 1
ATOM 3546 C CA . LEU A 1 448 ? -12.719 32.793 52.060 1.00 81.38 448 LEU A CA 1
ATOM 3547 C C . LEU A 1 448 ? -11.972 33.846 52.903 1.00 81.38 448 LEU A C 1
ATOM 3549 O O . LEU A 1 448 ? -11.191 34.626 52.344 1.00 81.38 448 LEU A O 1
ATOM 3553 N N . PRO A 1 449 ? -12.129 33.849 54.244 1.00 71.50 449 PRO A N 1
ATOM 3554 C CA . PRO A 1 449 ? -11.400 34.752 55.130 1.00 71.50 449 PRO A CA 1
ATOM 3555 C C . PRO A 1 449 ? -9.881 34.671 54.929 1.00 71.50 449 PRO A C 1
ATOM 3557 O O . PRO A 1 449 ? -9.305 33.583 54.880 1.00 71.50 449 PRO A O 1
ATOM 3560 N N . LYS A 1 450 ? -9.222 35.834 54.845 1.00 65.81 450 LYS A N 1
ATOM 3561 C CA . LYS A 1 450 ? -7.753 35.918 54.760 1.00 65.81 450 LYS A CA 1
ATOM 3562 C C . LYS A 1 450 ? -7.091 35.501 56.075 1.00 65.81 450 LYS A C 1
ATOM 3564 O O . LYS A 1 450 ? -6.133 34.736 56.047 1.00 65.81 450 LYS A O 1
ATOM 3569 N N . ASP A 1 451 ? -7.667 35.941 57.194 1.00 62.03 451 ASP A N 1
ATOM 3570 C CA . ASP A 1 451 ? -7.217 35.645 58.551 1.00 62.03 451 ASP A CA 1
ATOM 3571 C C . ASP A 1 451 ? -8.384 35.155 59.414 1.00 62.03 451 ASP A C 1
ATOM 3573 O O . ASP A 1 451 ? -9.480 35.714 59.396 1.00 62.03 451 ASP A O 1
ATOM 3577 N N . LEU A 1 452 ? -8.133 34.096 60.187 1.00 59.06 452 LEU A N 1
ATOM 3578 C CA . LEU A 1 452 ? -9.101 33.453 61.090 1.00 59.06 452 LEU A CA 1
ATOM 3579 C C . LEU A 1 452 ? -8.817 33.768 62.572 1.00 59.06 452 LEU A C 1
ATOM 3581 O O . LEU A 1 452 ? -9.366 33.108 63.457 1.00 59.06 452 LEU A O 1
ATOM 3585 N N . THR A 1 453 ? -7.952 34.745 62.846 1.00 53.66 453 THR A N 1
ATOM 3586 C CA . THR A 1 453 ? -7.509 35.164 64.190 1.00 53.66 453 THR A CA 1
ATOM 3587 C C . THR A 1 453 ? -8.485 36.108 64.894 1.00 53.66 453 THR A C 1
ATOM 3589 O O . THR A 1 453 ? -8.479 36.177 66.118 1.00 53.66 453 THR A O 1
ATOM 3592 N N . VAL A 1 454 ? -9.350 36.798 64.146 1.00 56.97 454 VAL A N 1
ATOM 3593 C CA . VAL A 1 454 ? -10.421 37.650 64.688 1.00 56.97 454 VAL A CA 1
ATOM 3594 C C . VAL A 1 454 ? -11.626 36.791 65.103 1.00 56.97 454 VAL A C 1
ATOM 3596 O O . VAL A 1 454 ? -11.921 35.765 64.478 1.00 56.97 454 VAL A O 1
ATOM 3599 N N . GLU A 1 455 ? -12.365 37.216 66.131 1.00 55.72 455 GLU A N 1
ATOM 3600 C CA . GLU A 1 455 ? -13.660 36.626 66.493 1.00 55.72 455 GLU A CA 1
ATOM 3601 C C . GLU A 1 455 ? -14.747 36.987 65.465 1.00 55.72 455 GLU A C 1
ATOM 3603 O O . GLU A 1 455 ? -15.518 37.933 65.612 1.00 55.72 455 GLU A O 1
ATOM 3608 N N . ILE A 1 456 ? -14.803 36.214 64.379 1.00 63.12 456 ILE A N 1
ATOM 3609 C CA . ILE A 1 456 ? -15.889 36.284 63.397 1.00 63.12 456 ILE A CA 1
ATOM 3610 C C . ILE A 1 456 ? -17.147 35.656 64.014 1.00 63.12 456 ILE A C 1
ATOM 3612 O O . ILE A 1 456 ? -17.127 34.485 64.404 1.00 63.12 456 ILE A O 1
ATOM 3616 N N . SER A 1 457 ? -18.242 36.422 64.076 1.00 66.19 457 SER A N 1
ATOM 3617 C CA . SER A 1 457 ? -19.530 35.957 64.603 1.00 66.19 457 SER A CA 1
ATOM 3618 C C . SER A 1 457 ? -20.122 34.815 63.769 1.00 66.19 457 SER A C 1
ATOM 3620 O O . SER A 1 457 ? -19.932 34.741 62.553 1.00 66.19 457 SER A O 1
ATOM 3622 N N . LEU A 1 458 ? -20.875 33.928 64.428 1.0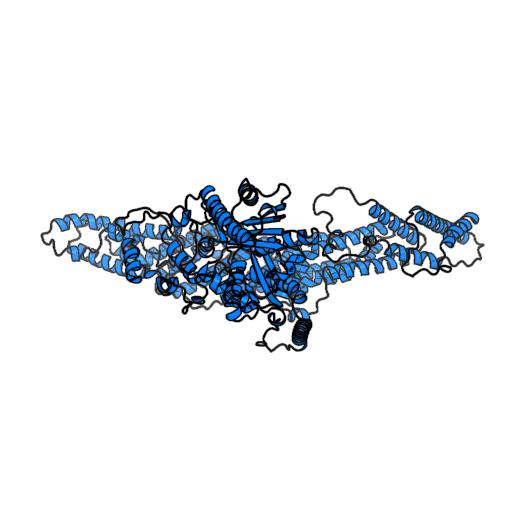0 66.56 458 LEU A N 1
ATOM 3623 C CA . LEU A 1 458 ? -21.375 32.684 63.833 1.00 66.56 458 LEU A CA 1
ATOM 3624 C C . LEU A 1 458 ? -22.172 32.908 62.536 1.00 66.56 458 LEU A C 1
ATOM 3626 O O . LEU A 1 458 ? -22.057 32.121 61.599 1.00 66.56 458 LEU A O 1
ATOM 3630 N N . ASP A 1 459 ? -22.944 33.990 62.446 1.00 67.38 459 ASP A N 1
ATOM 3631 C CA . ASP A 1 459 ? -23.766 34.270 61.266 1.00 67.38 459 ASP A CA 1
ATOM 3632 C C . ASP A 1 459 ? -22.956 34.812 60.081 1.00 67.38 459 ASP A C 1
ATOM 3634 O O . ASP A 1 459 ? -23.233 34.427 58.947 1.00 67.38 459 ASP A O 1
ATOM 3638 N N . LYS A 1 460 ? -21.871 35.562 60.329 1.00 70.69 460 LYS A N 1
ATOM 3639 C CA . LYS A 1 460 ? -20.894 35.920 59.283 1.00 70.69 460 LYS A CA 1
ATOM 3640 C C . LYS A 1 460 ? -20.152 34.689 58.755 1.00 70.69 460 LYS A C 1
ATOM 3642 O O . LYS A 1 460 ? -19.853 34.611 57.570 1.00 70.69 460 LYS A O 1
ATOM 3647 N N . VAL A 1 461 ? -19.900 33.686 59.601 1.00 71.19 461 VAL A N 1
ATOM 3648 C CA . VAL A 1 461 ? -19.325 32.401 59.159 1.00 71.19 461 VAL A CA 1
ATOM 3649 C C . VAL A 1 461 ? -20.308 31.634 58.264 1.00 71.19 461 VAL A C 1
ATOM 3651 O O . VAL A 1 461 ? -19.906 31.136 57.212 1.00 71.19 461 VAL A O 1
ATOM 3654 N N . LYS A 1 462 ? -21.600 31.580 58.628 1.00 72.25 462 LYS A N 1
ATOM 3655 C CA . LYS A 1 462 ? -22.658 31.002 57.772 1.00 72.25 462 LYS A CA 1
ATOM 3656 C C . LYS A 1 462 ? -22.779 31.744 56.434 1.00 72.25 462 LYS A C 1
ATOM 3658 O O . LYS A 1 462 ? -22.995 31.106 55.408 1.00 72.25 462 LYS A O 1
ATOM 3663 N N . GLU A 1 463 ? -22.639 33.069 56.440 1.00 77.38 463 GLU A N 1
ATOM 3664 C CA . GLU A 1 463 ? -22.628 33.908 55.236 1.00 77.38 463 GLU A CA 1
ATOM 3665 C C . GLU A 1 463 ? -21.424 33.588 54.334 1.00 77.38 463 GLU A C 1
ATOM 3667 O O . GLU A 1 463 ? -21.617 33.329 53.147 1.00 77.38 463 GLU A O 1
ATOM 3672 N N . CYS A 1 464 ? -20.209 33.489 54.892 1.00 79.38 464 CYS A N 1
ATOM 3673 C CA . CYS A 1 464 ? -19.017 33.059 54.152 1.00 79.38 464 CYS A CA 1
ATOM 3674 C C . CYS A 1 464 ? -19.184 31.668 53.519 1.00 79.38 464 CYS A C 1
ATOM 3676 O O . CYS A 1 464 ? -18.838 31.506 52.353 1.00 79.38 464 CYS A O 1
ATOM 3678 N N . PHE A 1 465 ? -19.744 30.680 54.232 1.00 79.25 465 PHE A N 1
ATOM 3679 C CA . PHE A 1 465 ? -20.022 29.358 53.645 1.00 79.25 465 PHE A CA 1
ATOM 3680 C C . PHE A 1 465 ? -21.030 29.440 52.493 1.00 79.25 465 PHE A C 1
ATOM 3682 O O . PHE A 1 465 ? -20.761 28.917 51.416 1.00 79.25 465 PHE A O 1
ATOM 3689 N N . LYS A 1 466 ? -22.163 30.134 52.675 1.00 81.19 466 LYS A N 1
ATOM 3690 C CA . LYS A 1 466 ? -23.166 30.306 51.609 1.00 81.19 466 LYS A CA 1
ATOM 3691 C C . LYS A 1 466 ? -22.581 30.987 50.375 1.00 81.19 466 LYS A C 1
ATOM 3693 O O . LYS A 1 466 ? -22.819 30.526 49.263 1.00 81.19 466 LYS A O 1
ATOM 3698 N N . ARG A 1 467 ? -21.804 32.054 50.576 1.00 83.31 467 ARG A N 1
ATOM 3699 C CA . ARG A 1 467 ? -21.138 32.782 49.496 1.00 83.31 467 ARG A CA 1
ATOM 3700 C C . ARG A 1 467 ? -20.110 31.912 48.780 1.00 83.31 467 ARG A C 1
ATOM 3702 O O . ARG A 1 467 ? -20.147 31.856 47.560 1.00 83.31 467 ARG A O 1
ATOM 3709 N N . PHE A 1 468 ? -19.253 31.206 49.519 1.00 87.88 468 PHE A N 1
ATOM 3710 C CA . PHE A 1 468 ? -18.288 30.281 48.928 1.00 87.88 468 PHE A CA 1
ATOM 3711 C C . PHE A 1 468 ? -18.983 29.209 48.085 1.00 87.88 468 PHE A C 1
ATOM 3713 O O . PHE A 1 468 ? -18.554 28.978 46.964 1.00 87.88 468 PHE A O 1
ATOM 3720 N N . ASN A 1 469 ? -20.061 28.587 48.582 1.00 85.06 469 ASN A N 1
ATOM 3721 C CA . ASN A 1 469 ? -20.774 27.548 47.831 1.00 85.06 469 ASN A CA 1
ATOM 3722 C C . ASN A 1 469 ? -21.302 28.096 46.489 1.00 85.06 469 ASN A C 1
ATOM 3724 O O . ASN A 1 469 ? -21.131 27.448 45.464 1.00 85.06 469 ASN A O 1
ATOM 3728 N N . VAL A 1 470 ? -21.885 29.304 46.477 1.00 84.81 470 VAL A N 1
ATOM 3729 C CA . VAL A 1 470 ? -22.373 29.954 45.244 1.00 84.81 470 VAL A CA 1
ATOM 3730 C C . VAL A 1 470 ? -21.220 30.339 44.313 1.00 84.81 470 VAL A C 1
ATOM 3732 O O . VAL A 1 470 ? -21.237 29.938 43.152 1.00 84.81 470 VAL A O 1
ATOM 3735 N N . ASP A 1 471 ? -20.208 31.055 44.818 1.00 86.38 471 ASP A N 1
ATOM 3736 C CA . ASP A 1 471 ? -19.046 31.489 44.029 1.00 86.38 471 ASP A CA 1
ATOM 3737 C C . ASP A 1 471 ? -18.303 30.267 43.428 1.00 86.38 471 ASP A C 1
ATOM 3739 O O . ASP A 1 471 ? -17.849 30.320 42.286 1.00 86.38 471 ASP A O 1
ATOM 3743 N N . PHE A 1 472 ? -18.202 29.152 44.168 1.00 87.50 472 PHE A N 1
ATOM 3744 C CA . PHE A 1 472 ? -17.581 27.893 43.731 1.00 87.50 472 PHE A CA 1
ATOM 3745 C C . PHE A 1 472 ? -18.426 27.147 42.691 1.00 87.50 472 PHE A C 1
ATOM 3747 O O . PHE A 1 472 ? -17.897 26.735 41.662 1.00 87.50 472 PHE A O 1
ATOM 3754 N N . GLU A 1 473 ? -19.731 26.977 42.926 1.00 84.06 473 GLU A N 1
ATOM 3755 C CA . GLU A 1 473 ? -20.625 26.268 41.999 1.00 84.06 473 GLU A CA 1
ATOM 3756 C C . GLU A 1 473 ? -20.848 27.014 40.682 1.00 84.06 473 GLU A C 1
ATOM 3758 O O . GLU A 1 473 ? -21.094 26.370 39.661 1.00 84.06 473 GLU A O 1
ATOM 3763 N N . GLU A 1 474 ? -20.791 28.348 40.690 1.00 84.81 474 GLU A N 1
ATOM 3764 C CA . GLU A 1 474 ? -20.866 29.145 39.465 1.00 84.81 474 GLU A CA 1
ATOM 3765 C C . GLU A 1 474 ? -19.597 28.976 38.621 1.00 84.81 474 GLU A C 1
ATOM 3767 O O . GLU A 1 474 ? -19.696 28.787 37.410 1.00 84.81 474 GLU A O 1
ATOM 3772 N N . GLU A 1 475 ? -18.412 28.997 39.241 1.00 85.94 475 GLU A N 1
ATOM 3773 C CA . GLU A 1 475 ? -17.147 28.881 38.510 1.00 85.94 475 GLU A CA 1
ATOM 3774 C C . GLU A 1 475 ? -16.876 27.447 38.045 1.00 85.94 475 GLU A C 1
ATOM 3776 O O . GLU A 1 475 ? -16.613 27.228 36.865 1.00 85.94 475 GLU A O 1
ATOM 3781 N N . TYR A 1 476 ? -17.055 26.454 38.922 1.00 83.94 476 TYR A N 1
ATOM 3782 C CA . TYR A 1 476 ? -16.902 25.039 38.571 1.00 83.94 476 TYR A CA 1
ATOM 3783 C C . TYR A 1 476 ? -17.790 24.643 37.379 1.00 83.94 476 TYR A C 1
ATOM 3785 O O . TYR A 1 476 ? -17.335 23.982 36.449 1.00 83.94 476 TYR A O 1
ATOM 3793 N N . ARG A 1 477 ? -19.041 25.126 37.342 1.00 82.69 477 ARG A N 1
ATOM 3794 C CA . ARG A 1 477 ? -19.983 24.853 36.243 1.00 82.69 477 ARG A CA 1
ATOM 3795 C C . ARG A 1 477 ? -19.611 25.538 34.924 1.00 82.69 477 ARG A C 1
ATOM 3797 O O . ARG A 1 477 ? -20.056 25.077 33.880 1.00 82.69 477 ARG A O 1
ATOM 3804 N N . LYS A 1 478 ? -18.829 26.624 34.938 1.00 81.38 478 LYS A N 1
ATOM 3805 C CA . LYS A 1 478 ? -18.276 27.209 33.702 1.00 81.38 478 LYS A CA 1
ATOM 3806 C C . LYS A 1 478 ? -17.118 26.371 33.180 1.00 81.38 478 LYS A C 1
ATOM 3808 O O . LYS A 1 478 ? -17.028 26.166 31.976 1.00 81.38 478 LYS A O 1
ATOM 3813 N N . GLU A 1 479 ? -16.236 25.948 34.081 1.00 82.25 479 GLU A N 1
ATOM 3814 C CA . GLU A 1 479 ? -14.904 25.438 33.747 1.00 82.25 479 GLU A CA 1
ATOM 3815 C C . GLU A 1 479 ? -14.819 23.907 33.610 1.00 82.25 479 GLU A C 1
ATOM 3817 O O . GLU A 1 479 ? -13.812 23.403 33.115 1.00 82.25 479 GLU A O 1
ATOM 3822 N N . VAL A 1 480 ? -15.865 23.159 33.988 1.00 76.62 480 VAL A N 1
ATOM 3823 C CA . VAL A 1 480 ? -15.932 21.693 33.805 1.00 76.62 480 VAL A CA 1
ATOM 3824 C C . VAL A 1 480 ? -15.844 21.271 32.329 1.00 76.62 480 VAL A C 1
ATOM 3826 O O . VAL A 1 480 ? -15.201 20.276 32.018 1.00 76.62 480 VAL A O 1
ATOM 3829 N N . ASP A 1 481 ? -16.387 22.072 31.406 1.00 75.88 481 ASP A N 1
ATOM 3830 C CA . ASP A 1 481 ? -16.311 21.837 29.953 1.00 75.88 481 ASP A CA 1
ATOM 3831 C C . ASP A 1 481 ? -14.980 22.312 29.323 1.00 75.88 481 ASP A C 1
ATOM 3833 O O . ASP A 1 481 ? -14.834 22.317 28.096 1.00 75.88 481 ASP A O 1
ATOM 3837 N N . TRP A 1 482 ? -14.029 22.827 30.114 1.00 87.12 482 TRP A N 1
ATOM 3838 C CA . TRP A 1 482 ? -12.804 23.447 29.593 1.00 87.12 482 TRP A CA 1
ATOM 3839 C C . TRP A 1 482 ? -11.643 22.451 29.568 1.00 87.12 482 TRP A C 1
ATOM 3841 O O . TRP A 1 482 ? -11.523 21.595 30.435 1.00 87.12 482 TRP A O 1
ATOM 3851 N N . VAL A 1 483 ? -10.779 22.556 28.554 1.00 83.56 483 VAL A N 1
ATOM 3852 C CA . VAL A 1 483 ? -9.782 21.523 28.219 1.00 83.56 483 VAL A CA 1
ATOM 3853 C C . VAL A 1 483 ? -8.374 22.112 28.207 1.00 83.56 483 VAL A C 1
ATOM 3855 O O . VAL A 1 483 ? -8.097 23.039 27.445 1.00 83.56 483 VAL A O 1
ATOM 3858 N N . VAL A 1 484 ? -7.438 21.519 28.954 1.00 86.56 484 VAL A N 1
ATOM 3859 C CA . VAL A 1 484 ? -5.993 21.798 28.848 1.00 86.56 484 VAL A CA 1
ATOM 3860 C C . VAL A 1 484 ? -5.247 20.558 28.357 1.00 86.56 484 VAL A C 1
ATOM 3862 O O . VAL A 1 484 ? -4.946 19.646 29.123 1.00 86.56 484 VAL A O 1
ATOM 3865 N N . GLN A 1 485 ? -4.915 20.527 27.061 1.00 83.25 485 GLN A N 1
ATOM 3866 C CA . GLN A 1 485 ? -4.342 19.334 26.409 1.00 83.25 485 GLN A CA 1
ATOM 3867 C C . GLN A 1 485 ? -2.902 19.000 26.852 1.00 83.25 485 GLN A C 1
ATOM 3869 O O . GLN A 1 485 ? -2.457 17.870 26.677 1.00 83.25 485 GLN A O 1
ATOM 3874 N N . ASP A 1 486 ? -2.158 19.950 27.428 1.00 86.94 486 ASP A N 1
ATOM 3875 C CA . ASP A 1 486 ? -0.834 19.682 28.006 1.00 86.94 486 ASP A CA 1
ATOM 3876 C C . ASP A 1 486 ? -0.977 19.325 29.492 1.00 86.94 486 ASP A C 1
ATOM 3878 O O . ASP A 1 486 ? -1.203 20.202 30.327 1.00 86.94 486 ASP A O 1
ATOM 3882 N N . SER A 1 487 ? -0.828 18.042 29.832 1.00 85.44 487 SER A N 1
ATOM 3883 C CA . SER A 1 487 ? -0.978 17.551 31.211 1.00 85.44 487 SER A CA 1
ATOM 3884 C C . SER A 1 487 ? -0.049 18.254 32.205 1.00 85.44 487 SER A C 1
ATOM 3886 O O . SER A 1 487 ? -0.471 18.611 33.298 1.00 85.44 487 SER A O 1
ATOM 3888 N N . LYS A 1 488 ? 1.190 18.585 31.814 1.00 87.81 488 LYS A N 1
ATOM 3889 C CA . LYS A 1 488 ? 2.152 19.277 32.693 1.00 87.81 488 LYS A CA 1
ATOM 3890 C C . LYS A 1 488 ? 1.783 20.738 32.952 1.00 87.81 488 LYS A C 1
ATOM 3892 O O . LYS A 1 488 ? 2.276 21.314 33.925 1.00 87.81 488 LYS A O 1
ATOM 3897 N N . LEU A 1 489 ? 0.973 21.351 32.090 1.00 88.56 489 LEU A N 1
ATOM 3898 C CA . LEU A 1 489 ? 0.339 22.644 32.338 1.00 88.56 489 LEU A CA 1
ATOM 3899 C C . LEU A 1 489 ? -0.934 22.468 33.183 1.00 88.56 489 LEU A C 1
ATOM 3901 O O . LEU A 1 489 ? -1.066 23.142 34.206 1.00 88.56 489 LEU A O 1
ATOM 3905 N N . ARG A 1 490 ? -1.801 21.514 32.814 1.00 89.88 490 ARG A N 1
ATOM 3906 C CA . ARG A 1 490 ? -3.051 21.169 33.514 1.00 89.88 490 ARG A CA 1
ATOM 3907 C C . ARG A 1 490 ? -2.811 20.879 34.995 1.00 89.88 490 ARG A C 1
ATOM 3909 O O . ARG A 1 490 ? -3.373 21.558 35.851 1.00 89.88 490 ARG A O 1
ATOM 3916 N N . ASP A 1 491 ? -1.881 19.978 35.300 1.00 86.94 491 ASP A N 1
ATOM 3917 C CA . ASP A 1 491 ? -1.502 19.596 36.662 1.00 86.94 491 ASP A CA 1
ATOM 3918 C C . ASP A 1 491 ? -0.984 20.785 37.475 1.00 86.94 491 ASP A C 1
ATOM 3920 O O . ASP A 1 491 ? -1.291 20.907 38.661 1.00 86.94 491 ASP A O 1
ATOM 3924 N N . LYS A 1 492 ? -0.212 21.695 36.866 1.00 87.88 492 LYS A N 1
ATOM 3925 C CA . LYS A 1 492 ? 0.287 22.895 37.561 1.00 87.88 492 LYS A CA 1
ATOM 3926 C C . LYS A 1 492 ? -0.846 23.849 37.920 1.00 87.88 492 LYS A C 1
ATOM 3928 O O . LYS A 1 492 ? -0.837 24.390 39.024 1.00 87.88 492 LYS A O 1
ATOM 3933 N N . MET A 1 493 ? -1.806 24.029 37.017 1.00 89.12 493 MET A N 1
ATOM 3934 C CA . MET A 1 493 ? -2.968 24.897 37.219 1.00 89.12 493 MET A CA 1
ATOM 3935 C C . MET A 1 493 ? -3.908 24.299 38.276 1.00 89.12 493 MET A C 1
ATOM 3937 O O . MET A 1 493 ? -4.187 24.971 39.271 1.00 89.12 493 MET A O 1
ATOM 3941 N N . LYS A 1 494 ? -4.263 23.008 38.158 1.00 88.31 494 LYS A N 1
ATOM 3942 C CA . LYS A 1 494 ? -4.984 22.235 39.190 1.00 88.31 494 LYS A CA 1
ATOM 3943 C C . LYS A 1 494 ? -4.330 22.386 40.566 1.00 88.31 494 LYS A C 1
ATOM 3945 O O . LYS A 1 494 ? -4.950 22.889 41.500 1.00 88.31 494 LYS A O 1
ATOM 3950 N N . ASN A 1 495 ? -3.047 22.034 40.697 1.00 86.81 495 ASN A N 1
ATOM 3951 C CA . ASN A 1 495 ? -2.333 22.099 41.978 1.00 86.81 495 ASN A CA 1
ATOM 3952 C C . ASN A 1 495 ? -2.206 23.534 42.527 1.00 86.81 495 ASN A C 1
ATOM 3954 O O . ASN A 1 495 ? -2.218 23.725 43.745 1.00 86.81 495 ASN A O 1
ATOM 3958 N N . SER A 1 496 ? -2.109 24.555 41.668 1.00 89.00 496 SER A N 1
ATOM 3959 C CA . SER A 1 496 ? -2.111 25.959 42.096 1.00 89.00 496 SER A CA 1
ATOM 3960 C C . SER A 1 496 ? -3.467 26.371 42.680 1.00 89.00 496 SER A C 1
ATOM 3962 O O . SER A 1 496 ? -3.499 26.957 43.766 1.00 89.00 496 SER A O 1
ATOM 3964 N N . ILE A 1 497 ? -4.575 26.015 42.017 1.00 87.81 497 ILE A N 1
ATOM 3965 C CA . ILE A 1 497 ? -5.948 26.285 42.476 1.00 87.81 497 ILE A CA 1
ATOM 3966 C C . ILE A 1 497 ? -6.238 25.519 43.771 1.00 87.81 497 ILE A C 1
ATOM 3968 O O . ILE A 1 497 ? -6.563 26.148 44.779 1.00 87.81 497 ILE A O 1
ATOM 3972 N N . ILE A 1 498 ? -6.023 24.197 43.791 1.00 85.94 498 ILE A N 1
ATOM 3973 C CA . ILE A 1 498 ? -6.214 23.334 44.971 1.00 85.94 498 ILE A CA 1
ATOM 3974 C C . ILE A 1 498 ? -5.468 23.912 46.178 1.00 85.94 498 ILE A C 1
ATOM 3976 O O . ILE A 1 498 ? -6.072 24.150 47.221 1.00 85.94 498 ILE A O 1
ATOM 3980 N N . ARG A 1 499 ? -4.178 24.252 46.033 1.00 85.19 499 ARG A N 1
ATOM 3981 C CA . ARG A 1 499 ? -3.373 24.838 47.120 1.00 85.19 499 ARG A CA 1
ATOM 3982 C C . ARG A 1 499 ? -3.893 26.201 47.600 1.00 85.19 499 ARG A C 1
ATOM 3984 O O . ARG A 1 499 ? -3.700 26.538 48.767 1.00 85.19 499 ARG A O 1
ATOM 3991 N N . LYS A 1 500 ? -4.516 27.006 46.732 1.00 84.75 500 LYS A N 1
ATOM 3992 C CA . LYS A 1 500 ? -5.092 28.316 47.093 1.00 84.75 500 LYS A CA 1
ATOM 3993 C C . LYS A 1 500 ? -6.461 28.197 47.772 1.00 84.75 500 LYS A C 1
ATOM 3995 O O . LYS A 1 500 ? -6.771 29.042 48.614 1.00 84.75 500 LYS A O 1
ATOM 4000 N N . VAL A 1 501 ? -7.250 27.180 47.418 1.00 85.38 501 VAL A N 1
ATOM 4001 C CA . VAL A 1 501 ? -8.610 26.952 47.933 1.00 85.38 501 VAL A CA 1
ATOM 4002 C C . VAL A 1 501 ? -8.597 26.068 49.185 1.00 85.38 501 VAL A C 1
ATOM 4004 O O . VAL A 1 501 ? -9.002 26.545 50.245 1.00 85.38 501 VAL A O 1
ATOM 4007 N N . ASP A 1 502 ? -8.071 24.837 49.121 1.00 82.00 502 ASP A N 1
ATOM 4008 C CA . ASP A 1 502 ? -8.076 23.871 50.239 1.00 82.00 502 ASP A CA 1
ATOM 4009 C C . ASP A 1 502 ? -7.419 24.454 51.497 1.00 82.00 502 ASP A C 1
ATOM 4011 O O . ASP A 1 502 ? -8.037 24.499 52.559 1.00 82.00 502 ASP A O 1
ATOM 4015 N N . ALA A 1 503 ? -6.215 25.023 51.370 1.00 78.19 503 ALA A N 1
ATOM 4016 C CA . ALA A 1 503 ? -5.453 25.541 52.510 1.00 78.19 503 ALA A CA 1
ATOM 4017 C C . ALA A 1 503 ? -6.125 26.726 53.241 1.00 78.19 503 ALA A C 1
ATOM 4019 O O . ALA A 1 503 ? -5.679 27.107 54.330 1.00 78.19 503 ALA A O 1
ATOM 4020 N N . ARG A 1 504 ? -7.177 27.317 52.654 1.00 82.19 504 ARG A N 1
ATOM 4021 C CA . ARG A 1 504 ? -8.060 28.311 53.286 1.00 82.19 504 ARG A CA 1
ATOM 4022 C C . ARG A 1 504 ? -9.371 27.680 53.752 1.00 82.19 504 ARG A C 1
ATOM 4024 O O . ARG A 1 504 ? -9.754 27.883 54.904 1.00 82.19 504 ARG A O 1
ATOM 4031 N N . TYR A 1 505 ? -10.024 26.893 52.894 1.00 84.19 505 TYR A N 1
ATOM 4032 C CA . TYR A 1 505 ? -11.298 26.244 53.198 1.00 84.19 505 TYR A CA 1
ATOM 4033 C C . TYR A 1 505 ? -11.173 25.285 54.382 1.00 84.19 505 TYR A C 1
ATOM 4035 O O . TYR A 1 505 ? -11.915 25.413 55.349 1.00 84.19 505 TYR A O 1
ATOM 4043 N N . ARG A 1 506 ? -10.176 24.393 54.365 1.00 84.25 506 ARG A N 1
ATOM 4044 C CA . ARG A 1 506 ? -9.894 23.411 55.421 1.00 84.25 506 ARG A CA 1
ATOM 4045 C C . ARG A 1 506 ? -9.703 24.079 56.785 1.00 84.25 506 ARG A C 1
ATOM 4047 O O . ARG A 1 506 ? -10.360 23.704 57.747 1.00 84.25 506 ARG A O 1
ATOM 4054 N N . LYS A 1 507 ? -8.926 25.169 56.854 1.00 79.94 507 LYS A N 1
ATOM 4055 C CA . LYS A 1 507 ? -8.735 25.954 58.094 1.00 79.94 507 LYS A CA 1
ATOM 4056 C C . LYS A 1 507 ? -10.031 26.573 58.628 1.00 79.94 507 LYS A C 1
ATOM 4058 O O . LYS A 1 507 ? -10.215 26.645 59.842 1.00 79.94 507 LYS A O 1
ATOM 4063 N N . MET A 1 508 ? -10.916 27.037 57.744 1.00 79.81 508 MET A N 1
ATOM 4064 C CA . MET A 1 508 ? -12.231 27.566 58.120 1.00 79.81 508 MET A CA 1
ATOM 4065 C C . MET A 1 508 ? -13.174 26.437 58.566 1.00 79.81 508 MET A C 1
ATOM 4067 O O . MET A 1 508 ? -13.799 26.541 59.621 1.00 79.81 508 MET A O 1
ATOM 4071 N N . TYR A 1 509 ? -13.226 25.345 57.804 1.00 79.38 509 TYR A N 1
ATOM 4072 C CA . TYR A 1 509 ? -14.017 24.151 58.081 1.00 79.38 509 TYR A CA 1
ATOM 4073 C C . TYR A 1 509 ? -13.641 23.530 59.433 1.00 79.38 509 TYR A C 1
ATOM 4075 O O . TYR A 1 509 ? -14.501 23.432 60.303 1.00 79.38 509 TYR A O 1
ATOM 4083 N N . ASP A 1 510 ? -12.367 23.217 59.674 1.00 78.62 510 ASP A N 1
ATOM 4084 C CA . ASP A 1 510 ? -11.912 22.568 60.911 1.00 78.62 510 ASP A CA 1
ATOM 4085 C C . ASP A 1 510 ? -12.149 23.443 62.151 1.00 78.62 510 ASP A C 1
ATOM 4087 O O . ASP A 1 510 ? -12.678 22.960 63.158 1.00 78.62 510 ASP A O 1
ATOM 4091 N N . LYS A 1 511 ? -11.843 24.753 62.073 1.00 75.06 511 LYS A N 1
ATOM 4092 C CA . LYS A 1 511 ? -12.083 25.698 63.180 1.00 75.06 511 LYS A CA 1
ATOM 4093 C C . LYS A 1 511 ? -13.561 25.730 63.573 1.00 75.06 511 LYS A C 1
ATOM 4095 O O . LYS A 1 511 ? -13.880 25.687 64.761 1.00 75.06 511 LYS A O 1
ATOM 4100 N N . TYR A 1 512 ? -14.465 25.818 62.596 1.00 69.88 512 TYR A N 1
ATOM 4101 C CA . TYR A 1 512 ? -15.889 26.004 62.877 1.00 69.88 512 TYR A CA 1
ATOM 4102 C C . TYR A 1 512 ? -16.675 24.697 63.032 1.00 69.88 512 TYR A C 1
ATOM 4104 O O . TYR A 1 512 ? -17.661 24.701 63.763 1.00 69.88 512 TYR A O 1
ATOM 4112 N N . LYS A 1 513 ? -16.205 23.558 62.507 1.00 67.69 513 LYS A N 1
ATOM 4113 C CA . LYS A 1 513 ? -16.764 22.215 62.767 1.00 67.69 513 LYS A CA 1
ATOM 4114 C C . LYS A 1 513 ? -16.828 21.905 64.265 1.00 67.69 513 LYS A C 1
ATOM 4116 O O . LYS A 1 513 ? -17.858 21.446 64.752 1.00 67.69 513 LYS A O 1
ATOM 4121 N N . VAL A 1 514 ? -15.776 22.240 65.018 1.00 60.81 514 VAL A N 1
ATOM 4122 C CA . VAL A 1 514 ? -15.715 22.045 66.483 1.00 60.81 514 VAL A CA 1
ATOM 4123 C C . VAL A 1 514 ? -16.662 22.985 67.249 1.00 60.81 514 VAL A C 1
ATOM 4125 O O . VAL A 1 514 ? -17.164 22.623 68.313 1.00 60.81 514 VAL A O 1
ATOM 4128 N N . VAL A 1 515 ? -16.943 24.179 66.714 1.00 61.59 515 VAL A N 1
ATOM 4129 C CA . VAL A 1 515 ? -17.889 25.148 67.303 1.00 61.59 515 VAL A CA 1
ATOM 4130 C C . VAL A 1 515 ? -19.340 24.743 67.010 1.00 61.59 515 VAL A C 1
ATOM 4132 O O . VAL A 1 515 ? -20.175 24.713 67.915 1.00 61.59 515 VAL A O 1
ATOM 4135 N N . LEU A 1 516 ? -19.626 24.363 65.762 1.00 56.94 516 LEU A N 1
ATOM 4136 C CA . LEU A 1 516 ? -20.937 23.908 65.290 1.00 56.94 516 LEU A CA 1
ATOM 4137 C C . LEU A 1 516 ? -21.363 22.593 65.964 1.00 56.94 516 LEU A C 1
ATOM 4139 O O . LEU A 1 516 ? -22.511 22.461 66.379 1.00 56.94 516 LEU A O 1
ATOM 4143 N N . ALA A 1 517 ? -20.432 21.658 66.182 1.00 55.81 517 ALA A N 1
ATOM 4144 C CA . ALA A 1 517 ? -20.704 20.397 66.881 1.00 55.81 517 ALA A CA 1
ATOM 4145 C C . ALA A 1 517 ? -21.147 20.566 68.351 1.00 55.81 517 ALA A C 1
ATOM 4147 O O . ALA A 1 517 ? -21.708 19.635 68.929 1.00 55.81 517 ALA A O 1
ATOM 4148 N N . LYS A 1 518 ? -20.916 21.738 68.965 1.00 54.84 518 LYS A N 1
ATOM 4149 C CA . LYS A 1 518 ? -21.348 22.053 70.340 1.00 54.84 518 LYS A CA 1
ATOM 4150 C C . LYS A 1 518 ? -22.727 22.718 70.418 1.00 54.84 518 LYS A C 1
ATOM 4152 O O . LYS A 1 518 ? -23.245 22.889 71.520 1.00 54.84 518 LYS A O 1
ATOM 4157 N N . THR A 1 519 ? -23.331 23.116 69.295 1.00 54.06 519 THR A N 1
ATOM 4158 C CA . THR A 1 519 ? -24.630 23.815 69.285 1.00 54.06 519 THR A CA 1
ATOM 4159 C C . THR A 1 519 ? -25.797 22.828 69.140 1.00 54.06 519 THR A C 1
ATOM 4161 O O . THR A 1 519 ? -25.724 21.873 68.373 1.00 54.06 519 THR A O 1
ATOM 4164 N N . ARG A 1 520 ? -26.909 23.043 69.863 1.00 46.16 520 ARG A N 1
ATOM 4165 C CA . ARG A 1 520 ? -28.042 22.087 69.935 1.00 46.16 520 ARG A CA 1
ATOM 4166 C C . ARG A 1 520 ? -28.893 21.949 68.652 1.00 46.16 520 ARG A C 1
ATOM 4168 O O . ARG A 1 520 ? -29.811 21.137 68.637 1.00 46.16 520 ARG A O 1
ATOM 4175 N N . GLU A 1 521 ? -28.601 22.671 67.568 1.00 51.41 521 GLU A N 1
ATOM 4176 C CA . GLU A 1 521 ? -29.376 22.640 66.309 1.00 51.41 521 GLU A CA 1
ATOM 4177 C C . GLU A 1 521 ? -28.832 21.640 65.268 1.00 51.41 521 GLU A C 1
ATOM 4179 O O . GLU A 1 521 ? -28.618 21.976 64.102 1.00 51.41 521 GLU A O 1
ATOM 4184 N N . LYS A 1 522 ? -28.625 20.383 65.682 1.00 46.41 522 LYS A N 1
ATOM 4185 C CA . LYS A 1 522 ? -27.934 19.348 64.886 1.00 46.41 522 LYS A CA 1
ATOM 4186 C C . LYS A 1 522 ? -28.545 19.069 63.495 1.00 46.41 522 LYS A C 1
ATOM 4188 O O . LYS A 1 522 ? -27.846 18.544 62.646 1.00 46.41 522 LYS A O 1
ATOM 4193 N N . GLY A 1 523 ? -29.813 19.429 63.259 1.00 47.84 523 GLY A N 1
ATOM 4194 C CA . GLY A 1 523 ? -30.533 19.216 61.991 1.00 47.84 523 GLY A CA 1
ATOM 4195 C C . GLY A 1 523 ? -30.679 20.437 61.064 1.00 47.84 523 GLY A C 1
ATOM 4196 O O . GLY A 1 523 ? -31.370 20.332 60.059 1.00 47.84 523 GLY A O 1
ATOM 4197 N N . LYS A 1 524 ? -30.085 21.601 61.381 1.00 48.31 524 LYS A N 1
ATOM 4198 C CA . LYS A 1 524 ? -30.094 22.792 60.490 1.00 48.31 524 LYS A CA 1
ATOM 4199 C C . LYS A 1 524 ? -28.747 23.082 59.816 1.00 48.31 524 LYS A C 1
ATOM 4201 O O . LYS A 1 524 ? -28.664 23.980 58.981 1.00 48.31 524 LYS A O 1
ATOM 4206 N N . ILE A 1 525 ? -27.684 22.383 60.214 1.00 49.81 525 ILE A N 1
ATOM 4207 C CA . ILE A 1 525 ? -26.296 22.755 59.891 1.00 49.81 525 ILE A CA 1
ATOM 4208 C C . ILE A 1 525 ? -25.848 22.188 58.533 1.00 49.81 525 ILE A C 1
ATOM 4210 O O . ILE A 1 525 ? -25.188 22.900 57.773 1.00 49.81 525 ILE A O 1
ATOM 4214 N N . ASP A 1 526 ? -26.301 20.984 58.177 1.00 50.38 526 ASP A N 1
ATOM 4215 C CA . ASP A 1 526 ? -26.017 20.336 56.882 1.00 50.38 526 ASP A CA 1
ATOM 4216 C C . ASP A 1 526 ? -26.558 21.147 55.683 1.00 50.38 526 ASP A C 1
ATOM 4218 O O . ASP A 1 526 ? -26.067 21.039 54.565 1.00 50.38 526 ASP A O 1
ATOM 4222 N N . TYR A 1 527 ? -27.514 22.052 55.926 1.00 53.38 527 TYR A N 1
ATOM 4223 C CA . TYR A 1 527 ? -28.066 22.982 54.932 1.00 53.38 527 TYR A CA 1
ATOM 4224 C C . TYR A 1 527 ? -27.172 24.210 54.636 1.00 53.38 527 TYR A C 1
ATOM 4226 O O . TYR A 1 527 ? -27.556 25.079 53.850 1.00 53.38 527 TYR A O 1
ATOM 4234 N N . VAL A 1 528 ? -26.013 24.342 55.295 1.00 59.78 528 VAL A N 1
ATOM 4235 C CA . VAL A 1 528 ? -25.105 25.503 55.159 1.00 59.78 528 VAL A CA 1
ATOM 4236 C C . VAL A 1 528 ? -23.722 25.104 54.639 1.00 59.78 528 VAL A C 1
ATOM 4238 O O . VAL A 1 528 ? -23.149 25.822 53.816 1.00 59.78 528 VAL A O 1
ATOM 4241 N N . VAL A 1 529 ? -23.184 23.968 55.087 1.00 68.62 529 VAL A N 1
ATOM 4242 C CA . VAL A 1 529 ? -21.863 23.466 54.677 1.00 68.62 529 VAL A CA 1
ATOM 4243 C C . VAL A 1 529 ? -22.062 22.333 53.670 1.00 68.62 529 VAL A C 1
ATOM 4245 O O . VAL A 1 529 ? -22.186 21.176 54.051 1.00 68.62 529 VAL A O 1
ATOM 4248 N N . LYS A 1 530 ? -22.137 22.688 52.382 1.00 71.38 530 LYS A N 1
ATOM 4249 C CA . LYS A 1 530 ? -22.498 21.769 51.286 1.00 71.38 530 LYS A CA 1
ATOM 4250 C C . LYS A 1 530 ? -21.363 20.836 50.840 1.00 71.38 530 LYS A C 1
ATOM 4252 O O . LYS A 1 530 ? -21.632 19.814 50.222 1.00 71.38 530 LYS A O 1
ATOM 4257 N N . PHE A 1 531 ? -20.117 21.185 51.150 1.00 78.56 531 PHE A N 1
ATOM 4258 C CA . PHE A 1 531 ? -18.928 20.442 50.742 1.00 78.56 531 PHE A CA 1
ATOM 4259 C C . PHE A 1 531 ? -18.012 20.209 51.947 1.00 78.56 531 PHE A C 1
ATOM 4261 O O . PHE A 1 531 ? -17.828 21.102 52.777 1.00 78.56 531 PHE A O 1
ATOM 4268 N N . THR A 1 532 ? -17.399 19.035 52.046 1.00 80.00 532 THR A N 1
ATOM 4269 C CA . THR A 1 532 ? -16.230 18.819 52.906 1.00 80.00 532 THR A CA 1
ATOM 4270 C C . THR A 1 532 ? -14.941 19.254 52.186 1.00 80.00 532 THR A C 1
ATOM 4272 O O . THR A 1 532 ? -14.940 19.422 50.963 1.00 80.00 532 THR A O 1
ATOM 4275 N N . PRO A 1 533 ? -13.815 19.442 52.903 1.00 78.81 533 PRO A N 1
ATOM 4276 C CA . PRO A 1 533 ? -12.514 19.679 52.271 1.00 78.81 533 PRO A CA 1
ATOM 4277 C C . PRO A 1 533 ? -12.098 18.547 51.316 1.00 78.81 533 PRO A C 1
ATOM 4279 O O . PRO A 1 533 ? -11.371 18.784 50.355 1.00 78.81 533 PRO A O 1
ATOM 4282 N N . GLU A 1 534 ? -12.576 17.328 51.567 1.00 78.06 534 GLU A N 1
ATOM 4283 C CA . GLU A 1 534 ? -12.360 16.149 50.730 1.00 78.06 534 GLU A CA 1
ATOM 4284 C C . GLU A 1 534 ? -13.200 16.224 49.444 1.00 78.06 534 GLU A C 1
ATOM 4286 O O . GLU A 1 534 ? -12.648 16.050 48.360 1.00 78.06 534 GLU A O 1
ATOM 4291 N N . ASP A 1 535 ? -14.484 16.595 49.532 1.00 76.62 535 ASP A N 1
ATOM 4292 C CA . ASP A 1 535 ? -15.345 16.782 48.350 1.00 76.62 535 ASP A CA 1
ATOM 4293 C C . ASP A 1 535 ? -14.797 17.879 47.430 1.00 76.62 535 ASP A C 1
ATOM 4295 O O . ASP A 1 535 ? -14.682 17.683 46.222 1.00 76.62 535 ASP A O 1
ATOM 4299 N N . LEU A 1 536 ? -14.393 19.027 47.993 1.00 79.12 536 LEU A N 1
ATOM 4300 C CA . LEU A 1 536 ? -13.792 20.116 47.213 1.00 79.12 536 LEU A CA 1
ATOM 4301 C C . LEU A 1 536 ? -12.492 19.699 46.529 1.00 79.12 536 LEU A C 1
ATOM 4303 O O . LEU A 1 536 ? -12.208 20.164 45.427 1.00 79.12 536 LEU A O 1
ATOM 4307 N N . LYS A 1 537 ? -11.695 18.837 47.166 1.00 75.56 537 LYS A N 1
ATOM 4308 C CA . LYS A 1 537 ? -10.481 18.297 46.556 1.00 75.56 537 LYS A CA 1
ATOM 4309 C C . LYS A 1 537 ? -10.817 17.387 45.371 1.00 75.56 537 LYS A C 1
ATOM 4311 O O . LYS A 1 537 ? -10.091 17.443 44.381 1.00 75.56 537 LYS A O 1
ATOM 4316 N N . ASN A 1 538 ? -11.892 16.602 45.450 1.00 78.94 538 ASN A N 1
ATOM 4317 C CA . ASN A 1 538 ? -12.370 15.773 44.341 1.00 78.94 538 ASN A CA 1
ATOM 4318 C C . ASN A 1 538 ? -12.850 16.662 43.180 1.00 78.94 538 ASN A C 1
ATOM 4320 O O . ASN A 1 538 ? -12.210 16.650 42.137 1.00 78.94 538 ASN A O 1
ATOM 4324 N N . TYR A 1 539 ? -13.823 17.560 43.400 1.00 77.69 539 TYR A N 1
ATOM 4325 C CA . TYR A 1 539 ? -14.298 18.496 42.363 1.00 77.69 539 TYR A CA 1
ATOM 4326 C C . TYR A 1 539 ? -13.163 19.313 41.708 1.00 77.69 539 TYR A C 1
ATOM 4328 O O . TYR A 1 539 ? -13.159 19.534 40.502 1.00 77.69 539 TYR A O 1
ATOM 4336 N N . LEU A 1 540 ? -12.161 19.762 42.477 1.00 80.06 540 LEU A N 1
ATOM 4337 C CA . LEU A 1 540 ? -11.004 20.485 41.923 1.00 80.06 540 LEU A CA 1
ATOM 4338 C C . LEU A 1 540 ? -9.961 19.589 41.226 1.00 80.06 540 LEU A C 1
ATOM 4340 O O . LEU A 1 540 ? -9.071 20.118 40.556 1.00 80.06 540 LEU A O 1
ATOM 4344 N N . SER A 1 541 ? -10.037 18.267 41.383 1.00 77.12 541 SER A N 1
ATOM 4345 C CA . SER A 1 541 ? -9.193 17.308 40.662 1.00 77.12 541 SER A CA 1
ATOM 4346 C C . SER A 1 541 ? -9.704 17.018 39.251 1.00 77.12 541 SER A C 1
ATOM 4348 O O . SER A 1 541 ? -8.872 16.687 38.411 1.00 77.12 541 SER A O 1
ATOM 4350 N N . ASP A 1 542 ? -10.996 17.217 38.975 1.00 74.19 542 ASP A N 1
ATOM 4351 C CA . ASP A 1 542 ? -11.648 16.920 37.680 1.00 74.19 542 ASP A CA 1
ATOM 4352 C C . ASP A 1 542 ? -11.650 18.139 36.720 1.00 74.19 542 ASP A C 1
ATOM 4354 O O . ASP A 1 542 ? -12.047 18.079 35.556 1.00 74.19 542 ASP A O 1
ATOM 4358 N N . LEU A 1 543 ? -11.199 19.293 37.221 1.00 79.38 543 LEU A N 1
ATOM 4359 C CA . LEU A 1 543 ? -11.203 20.578 36.524 1.00 79.38 543 LEU A CA 1
ATOM 4360 C C . LEU A 1 543 ? -10.190 20.621 35.361 1.00 79.38 543 LEU A C 1
ATOM 4362 O O . LEU A 1 543 ? -9.044 20.211 35.521 1.00 79.38 543 LEU A O 1
ATOM 4366 N N . LEU A 1 544 ? -10.541 21.247 34.233 1.00 77.69 544 LEU A N 1
ATOM 4367 C CA . LEU A 1 544 ? -9.672 21.440 33.056 1.00 77.69 544 LEU A CA 1
ATOM 4368 C C . LEU A 1 544 ? -9.274 20.171 32.272 1.00 77.69 544 LEU A C 1
ATOM 4370 O O . LEU A 1 544 ? -8.529 20.293 31.292 1.00 77.69 544 LEU A O 1
ATOM 4374 N N . ASP A 1 545 ? -9.703 18.968 32.669 1.00 70.56 545 ASP A N 1
ATOM 4375 C CA . ASP A 1 545 ? -9.623 17.795 31.780 1.00 70.56 545 ASP A CA 1
ATOM 4376 C C . ASP A 1 545 ? -10.626 17.958 30.625 1.00 70.56 545 ASP A C 1
ATOM 4378 O O . ASP A 1 545 ? -10.272 17.784 29.457 1.00 70.56 545 ASP A O 1
ATOM 4382 N N . GLY A 1 546 ? -11.842 18.394 30.973 1.00 56.38 546 GLY A N 1
ATOM 4383 C CA . GLY A 1 546 ? -13.000 18.462 30.092 1.00 56.38 546 GLY A CA 1
ATOM 4384 C C . GLY A 1 546 ? -13.599 17.084 29.816 1.00 56.38 546 GLY A C 1
ATOM 4385 O O . GLY A 1 546 ? -13.049 16.050 30.196 1.00 56.38 546 GLY A O 1
ATOM 4386 N N . HIS A 1 547 ? -14.721 17.053 29.098 1.00 45.00 547 HIS A N 1
ATOM 4387 C CA . HIS A 1 547 ? -15.204 15.812 28.497 1.00 45.00 547 HIS A CA 1
ATOM 4388 C C . HIS A 1 547 ? -14.256 15.399 27.354 1.00 45.00 547 HIS A C 1
ATOM 4390 O O . HIS A 1 547 ? -14.397 15.856 26.219 1.00 45.00 547 HIS A O 1
ATOM 4396 N N . GLU A 1 548 ? -13.252 14.569 27.663 1.00 31.36 548 GLU A N 1
ATOM 4397 C CA . GLU A 1 548 ? -12.305 14.041 26.673 1.00 31.36 548 GLU A CA 1
ATOM 4398 C C . GLU A 1 548 ? -13.023 13.142 25.644 1.00 31.36 548 GLU A C 1
ATOM 4400 O O . GLU A 1 548 ? -13.453 12.029 25.953 1.00 31.36 548 GLU A O 1
ATOM 4405 N N . GLU A 1 549 ? -13.061 13.577 24.378 1.00 31.31 549 GLU A N 1
ATOM 4406 C CA . GLU A 1 549 ? -13.103 12.644 23.246 1.00 31.31 549 GLU A CA 1
ATOM 4407 C C . GLU A 1 549 ? -11.830 11.770 23.304 1.00 31.31 549 GLU A C 1
ATOM 4409 O O . GLU A 1 549 ? -10.755 12.223 22.921 1.00 31.31 549 GLU A O 1
ATOM 4414 N N . ASP A 1 550 ? -11.968 10.548 23.839 1.00 23.38 550 ASP A N 1
ATOM 4415 C CA . ASP A 1 550 ? -10.938 9.516 24.090 1.00 23.38 550 ASP A CA 1
ATOM 4416 C C . ASP A 1 550 ? -9.547 9.723 23.431 1.00 23.38 550 ASP A C 1
ATOM 4418 O O . ASP A 1 550 ? -9.338 9.325 22.280 1.00 23.38 550 ASP A O 1
ATOM 4422 N N . ASP A 1 551 ? -8.544 10.174 24.205 1.00 23.27 551 ASP A N 1
ATOM 4423 C CA . ASP A 1 551 ? -7.116 10.031 23.840 1.00 23.27 551 ASP A CA 1
ATOM 4424 C C . ASP A 1 551 ? -6.210 9.627 25.037 1.00 23.27 551 ASP A C 1
ATOM 4426 O O . ASP A 1 551 ? -5.172 10.216 25.319 1.00 23.27 551 ASP A O 1
ATOM 4430 N N . VAL A 1 552 ? -6.621 8.536 25.702 1.00 26.42 552 VAL A N 1
ATOM 4431 C CA . VAL A 1 552 ? -5.822 7.618 26.555 1.00 26.42 552 VAL A CA 1
ATOM 4432 C C . VAL A 1 552 ? -5.179 8.167 27.849 1.00 26.42 552 VAL A C 1
ATOM 4434 O O . VAL A 1 552 ? -4.130 8.806 27.850 1.00 26.42 552 VAL A O 1
ATOM 4437 N N . VAL A 1 553 ? -5.681 7.662 28.986 1.00 24.95 553 VAL A N 1
ATOM 4438 C CA . VAL A 1 553 ? -5.005 7.674 30.304 1.00 24.95 553 VAL A CA 1
ATOM 4439 C C . VAL A 1 553 ? -4.997 6.262 30.920 1.00 24.95 553 VAL A C 1
ATOM 4441 O O . VAL A 1 553 ? -5.938 5.492 30.716 1.00 24.95 553 VAL A O 1
ATOM 4444 N N . SER A 1 554 ? -3.934 5.958 31.678 1.00 24.38 554 SER A N 1
ATOM 4445 C CA . SER A 1 554 ? -3.724 4.804 32.579 1.00 24.38 554 SER A CA 1
ATOM 4446 C C . SER A 1 554 ? -2.794 5.238 33.729 1.00 24.38 554 SER A C 1
ATOM 4448 O O . SER A 1 554 ? -2.009 6.163 33.497 1.00 24.38 554 SER A O 1
ATOM 4450 N N . PRO A 1 555 ? -2.757 4.568 34.908 1.00 28.41 555 PRO A N 1
ATOM 4451 C CA . PRO A 1 555 ? -3.487 3.366 35.364 1.00 28.41 555 PRO A CA 1
ATOM 4452 C C . PRO A 1 555 ? -4.602 3.773 36.394 1.00 28.41 555 PRO A C 1
ATOM 4454 O O . PRO A 1 555 ? -5.116 4.872 36.243 1.00 28.41 555 PRO A O 1
ATOM 4457 N N . SER A 1 556 ? -5.120 3.033 37.399 1.00 21.22 556 SER A N 1
ATOM 4458 C CA . SER A 1 556 ? -4.681 1.806 38.099 1.00 21.22 556 SER A CA 1
ATOM 4459 C C . SER A 1 556 ? -5.808 1.026 38.813 1.00 21.22 556 SER A C 1
ATOM 4461 O O . SER A 1 556 ? -6.734 1.621 39.340 1.00 21.22 556 SER A O 1
ATOM 4463 N N . ILE A 1 557 ? -5.631 -0.302 38.877 1.00 22.48 557 ILE A N 1
ATOM 4464 C CA . ILE A 1 557 ? -5.813 -1.231 40.025 1.00 22.48 557 ILE A CA 1
ATOM 4465 C C . ILE A 1 557 ? -7.094 -1.161 40.907 1.00 22.48 557 ILE A C 1
ATOM 4467 O O . ILE A 1 557 ? -7.243 -0.272 41.732 1.00 22.48 557 ILE A O 1
ATOM 4471 N N . GLU A 1 558 ? -7.858 -2.270 40.835 1.00 23.97 558 GLU A N 1
ATOM 4472 C CA . GLU A 1 558 ? -8.787 -2.872 41.833 1.00 23.97 558 GLU A CA 1
ATOM 4473 C C . GLU A 1 558 ? -10.043 -2.092 42.304 1.00 23.97 558 GLU A C 1
ATOM 4475 O O . GLU A 1 558 ? -10.087 -0.873 42.272 1.00 23.97 558 GLU A O 1
ATOM 4480 N N . LYS A 1 559 ? -11.144 -2.753 42.715 1.00 22.41 559 LYS A N 1
ATOM 4481 C CA . LYS A 1 559 ? -11.399 -4.201 42.962 1.00 22.41 559 LYS A CA 1
ATOM 4482 C C . LYS A 1 559 ? -12.774 -4.644 42.403 1.00 22.41 559 LYS A C 1
ATOM 4484 O O . LYS A 1 559 ? -13.488 -3.815 41.851 1.00 22.41 559 LYS A O 1
ATOM 4489 N N . VAL A 1 560 ? -13.107 -5.942 42.460 1.00 27.94 560 VAL A N 1
ATOM 4490 C CA . VAL A 1 560 ? -14.299 -6.546 41.809 1.00 27.94 560 VAL A CA 1
ATOM 4491 C C . VAL A 1 560 ? -14.885 -7.690 42.648 1.00 27.94 560 VAL A C 1
ATOM 4493 O O . VAL A 1 560 ? -14.120 -8.557 43.051 1.00 27.94 560 VAL A O 1
ATOM 4496 N N . GLU A 1 561 ? -16.215 -7.715 42.791 1.00 22.97 561 GLU A N 1
ATOM 4497 C CA . GLU A 1 561 ? -17.142 -8.818 43.149 1.00 22.97 561 GLU A CA 1
ATOM 4498 C C . GLU A 1 561 ? -18.563 -8.340 42.699 1.00 22.97 561 GLU A C 1
ATOM 4500 O O . GLU A 1 561 ? -18.752 -7.133 42.611 1.00 22.97 561 GLU A O 1
ATOM 4505 N N . THR A 1 562 ? -19.576 -9.137 42.308 1.00 23.75 562 THR A N 1
ATOM 4506 C CA . THR A 1 562 ? -19.707 -10.613 42.271 1.00 23.75 562 THR A CA 1
ATOM 4507 C C . THR A 1 562 ? -20.571 -11.120 41.084 1.00 23.75 562 THR A C 1
ATOM 4509 O O . THR A 1 562 ? -21.739 -10.780 40.955 1.00 23.75 562 THR A O 1
ATOM 4512 N N . THR A 1 563 ? -19.994 -12.006 40.263 1.00 27.17 563 THR A N 1
ATOM 4513 C CA . THR A 1 563 ? -20.624 -13.157 39.557 1.00 27.17 563 THR A CA 1
ATOM 4514 C C . THR A 1 563 ? -21.980 -13.061 38.812 1.00 27.17 563 THR A C 1
ATOM 4516 O O . THR A 1 563 ? -23.034 -13.386 39.354 1.00 27.17 563 THR A O 1
ATOM 4519 N N . LEU A 1 564 ? -21.889 -12.981 37.475 1.00 28.28 564 LEU A N 1
ATOM 4520 C CA . LEU A 1 564 ? -22.474 -14.003 36.578 1.00 28.28 564 LEU A CA 1
ATOM 4521 C C . LEU A 1 564 ? -21.349 -14.975 36.152 1.00 28.28 564 LEU A C 1
ATOM 4523 O O . LEU A 1 564 ? -20.716 -14.800 35.119 1.00 28.28 564 LEU A O 1
ATOM 4527 N N . HIS A 1 565 ? -20.826 -15.773 37.083 1.00 28.38 565 HIS A N 1
ATOM 4528 C CA . HIS A 1 565 ? -21.111 -17.211 37.201 1.00 28.38 565 HIS A CA 1
ATOM 4529 C C . HIS A 1 565 ? -20.729 -18.066 35.969 1.00 28.38 565 HIS A C 1
ATOM 4531 O O . HIS A 1 565 ? -21.273 -17.941 34.879 1.00 28.38 565 HIS A O 1
ATOM 4537 N N . ASP A 1 566 ? -19.793 -18.987 36.217 1.00 25.47 566 ASP A N 1
ATOM 4538 C CA . ASP A 1 566 ? -19.387 -20.141 35.400 1.00 25.47 566 ASP A CA 1
ATOM 4539 C C . ASP A 1 566 ? -18.637 -19.914 34.074 1.00 25.47 566 ASP A C 1
ATOM 4541 O O . ASP A 1 566 ? -18.547 -20.803 33.223 1.00 25.47 566 ASP A O 1
ATOM 4545 N N . ARG A 1 567 ? -17.882 -18.809 33.991 1.00 28.59 567 ARG A N 1
ATOM 4546 C CA . ARG A 1 567 ? -16.583 -18.796 33.287 1.00 28.59 567 ARG A CA 1
ATOM 4547 C C . ARG A 1 567 ? -15.480 -18.189 34.154 1.00 28.59 567 ARG A C 1
ATOM 4549 O O . ARG A 1 567 ? -15.645 -17.121 34.733 1.00 28.59 567 ARG A O 1
ATOM 4556 N N . LYS A 1 568 ? -14.318 -18.854 34.211 1.00 27.80 568 LYS A N 1
ATOM 4557 C CA . LYS A 1 568 ? -13.066 -18.246 34.696 1.00 27.80 568 LYS A CA 1
ATOM 4558 C C . LYS A 1 568 ? -12.463 -17.427 33.556 1.00 27.80 568 LYS A C 1
ATOM 4560 O O . LYS A 1 568 ? -11.642 -17.942 32.802 1.00 27.80 568 LYS A O 1
ATOM 4565 N N . GLU A 1 569 ? -12.945 -16.200 33.388 1.00 31.86 569 GLU A N 1
ATOM 4566 C CA . GLU A 1 569 ? -12.495 -15.311 32.313 1.00 31.86 569 GLU A CA 1
ATOM 4567 C C . GLU A 1 569 ? -11.130 -14.668 32.594 1.00 31.86 569 GLU A C 1
ATOM 4569 O O . GLU A 1 569 ? -10.703 -14.523 33.742 1.00 31.86 569 GLU A O 1
ATOM 4574 N N . ASN A 1 570 ? -10.439 -14.302 31.515 1.00 30.66 570 ASN A N 1
ATOM 4575 C CA . ASN A 1 570 ? -9.049 -13.870 31.544 1.00 30.66 570 ASN A CA 1
ATOM 4576 C C . ASN A 1 570 ? -8.926 -12.335 31.775 1.00 30.66 570 ASN A C 1
ATOM 4578 O O . ASN A 1 570 ? -9.581 -11.574 31.053 1.00 30.66 570 ASN A O 1
ATOM 4582 N N . PRO A 1 571 ? -8.129 -11.823 32.744 1.00 29.75 571 PRO A N 1
ATOM 4583 C CA . PRO A 1 571 ? -8.278 -10.434 33.218 1.00 29.75 571 PRO A CA 1
ATOM 4584 C C . PRO A 1 571 ? -7.814 -9.303 32.280 1.00 29.75 571 PRO A C 1
ATOM 4586 O O . PRO A 1 571 ? -8.110 -8.136 32.552 1.00 29.75 571 PRO A O 1
ATOM 4589 N N . VAL A 1 572 ? -7.041 -9.588 31.225 1.00 34.94 572 VAL A N 1
ATOM 4590 C CA . VAL A 1 572 ? -6.187 -8.567 30.572 1.00 34.94 572 VAL A CA 1
ATOM 4591 C C . VAL A 1 572 ? -6.789 -7.936 29.307 1.00 34.94 572 VAL A C 1
ATOM 4593 O O . VAL A 1 572 ? -6.279 -6.922 28.830 1.00 34.94 572 VAL A O 1
ATOM 4596 N N . LEU A 1 573 ? -7.941 -8.412 28.817 1.00 35.25 573 LEU A N 1
ATOM 4597 C CA . LEU A 1 573 ? -8.715 -7.756 27.742 1.00 35.25 573 LEU A CA 1
ATOM 4598 C C . LEU A 1 573 ? -9.428 -6.476 28.241 1.00 35.25 573 LEU A C 1
ATOM 4600 O O . LEU A 1 573 ? -10.659 -6.402 28.353 1.00 35.25 573 LEU A O 1
ATOM 4604 N N . GLN A 1 574 ? -8.629 -5.455 28.568 1.00 42.59 574 GLN A N 1
ATOM 4605 C CA . GLN A 1 574 ? -9.053 -4.264 29.300 1.00 42.59 574 GLN A CA 1
ATOM 4606 C C . GLN A 1 574 ? -9.922 -3.289 28.486 1.00 42.59 574 GLN A C 1
ATOM 4608 O O . GLN A 1 574 ? -9.449 -2.497 27.671 1.00 42.59 574 GLN A O 1
ATOM 4613 N N . ARG A 1 575 ? -11.202 -3.251 28.868 1.00 39.94 575 ARG A N 1
ATOM 4614 C CA . ARG A 1 575 ? -12.049 -2.047 29.013 1.00 39.94 575 ARG A CA 1
ATOM 4615 C C . ARG A 1 575 ? -12.159 -1.131 27.774 1.00 39.94 575 ARG A C 1
ATOM 4617 O O . ARG A 1 575 ? -13.147 -1.267 27.057 1.00 39.94 575 ARG A O 1
ATOM 4624 N N . ARG A 1 576 ? -11.197 -0.242 27.474 1.00 35.81 576 ARG A N 1
ATOM 4625 C CA . ARG A 1 576 ? -11.234 0.625 26.264 1.00 35.81 576 ARG A CA 1
ATOM 4626 C C . ARG A 1 576 ? -11.149 -0.191 24.962 1.00 35.81 576 ARG A C 1
ATOM 4628 O O . ARG A 1 576 ? -11.877 0.086 24.009 1.00 35.81 576 ARG A O 1
ATOM 4635 N N . SER A 1 577 ? -10.350 -1.258 24.942 1.00 45.38 577 SER A N 1
ATOM 4636 C CA . SER A 1 577 ? -10.151 -2.091 23.745 1.00 45.38 577 SER A CA 1
ATOM 4637 C C . SER A 1 577 ? -11.407 -2.871 23.330 1.00 45.38 577 SER A C 1
ATOM 4639 O O . SER A 1 577 ? -11.547 -3.204 22.155 1.00 45.38 577 SER A O 1
ATOM 4641 N N . ARG A 1 578 ? -12.372 -3.093 24.243 1.00 50.28 578 ARG A N 1
ATOM 4642 C CA . ARG A 1 578 ? -13.644 -3.773 23.931 1.00 50.28 578 ARG A CA 1
ATOM 4643 C C . ARG A 1 578 ? -14.543 -2.953 22.986 1.00 50.28 578 ARG A C 1
ATOM 4645 O O . ARG A 1 578 ? -15.000 -3.522 22.000 1.00 50.28 578 ARG A O 1
ATOM 4652 N N . ARG A 1 579 ? -14.742 -1.636 23.193 1.00 51.03 579 ARG A N 1
ATOM 4653 C CA . ARG A 1 579 ? -15.560 -0.796 22.274 1.00 51.03 579 ARG A CA 1
ATOM 4654 C C . ARG A 1 579 ? -14.977 -0.809 20.858 1.00 51.03 579 ARG A C 1
ATOM 4656 O O . ARG A 1 579 ? -15.708 -0.967 19.884 1.00 51.03 579 ARG A O 1
ATOM 4663 N N . LEU A 1 580 ? -13.652 -0.697 20.749 1.00 53.09 580 LEU A N 1
ATOM 4664 C CA . LEU A 1 580 ? -12.937 -0.742 19.472 1.00 53.09 580 LEU A CA 1
ATOM 4665 C C . LEU A 1 580 ? -13.057 -2.110 18.782 1.00 53.09 580 LEU A C 1
ATOM 4667 O O . LEU A 1 580 ? -13.341 -2.148 17.586 1.00 53.09 580 LEU A O 1
ATOM 4671 N N . LEU A 1 581 ? -12.855 -3.208 19.519 1.00 59.38 581 LEU A N 1
ATOM 4672 C CA . LEU A 1 581 ? -12.994 -4.573 19.004 1.00 59.38 581 LEU A CA 1
ATOM 4673 C C . LEU A 1 581 ? -14.418 -4.815 18.484 1.00 59.38 581 LEU A C 1
ATOM 4675 O O . LEU A 1 581 ? -14.582 -5.296 17.368 1.00 59.38 581 LEU A O 1
ATOM 4679 N N . LEU A 1 582 ? -15.440 -4.415 19.247 1.00 61.06 582 LEU A N 1
ATOM 4680 C CA . LEU A 1 582 ? -16.845 -4.532 18.850 1.00 61.06 582 LEU A CA 1
ATOM 4681 C C . LEU A 1 582 ? -17.138 -3.708 17.589 1.00 61.06 582 LEU A C 1
ATOM 4683 O O . LEU A 1 582 ? -17.617 -4.264 16.609 1.00 61.06 582 LEU A O 1
ATOM 4687 N N . LEU A 1 583 ? -16.763 -2.425 17.540 1.00 57.81 583 LEU A N 1
ATOM 4688 C CA . LEU A 1 583 ? -16.934 -1.591 16.339 1.00 57.81 583 LEU A CA 1
ATOM 4689 C C . LEU A 1 583 ? -16.207 -2.165 15.105 1.00 57.81 583 LEU A C 1
ATOM 4691 O O . LEU A 1 583 ? -16.729 -2.099 13.987 1.00 57.81 583 LEU A O 1
ATOM 4695 N N . ALA A 1 584 ? -15.021 -2.749 15.287 1.00 61.16 584 ALA A N 1
ATOM 4696 C CA . ALA A 1 584 ? -14.263 -3.401 14.222 1.00 61.16 584 ALA A CA 1
ATOM 4697 C C . ALA A 1 584 ? -14.913 -4.716 13.755 1.00 61.16 584 ALA A C 1
ATOM 4699 O O . ALA A 1 584 ? -15.025 -4.944 12.553 1.00 61.16 584 ALA A O 1
ATOM 4700 N N . VAL A 1 585 ? -15.401 -5.551 14.675 1.00 65.62 585 VAL A N 1
ATOM 4701 C CA . VAL A 1 585 ? -16.150 -6.777 14.362 1.00 65.62 585 VAL A CA 1
ATOM 4702 C C . VAL A 1 585 ? -17.459 -6.441 13.641 1.00 65.62 585 VAL A C 1
ATOM 4704 O O . VAL A 1 585 ? -17.702 -6.979 12.562 1.00 65.62 585 VAL A O 1
ATOM 4707 N N . VAL A 1 586 ? -18.233 -5.473 14.140 1.00 64.12 586 VAL A N 1
ATOM 4708 C CA . VAL A 1 586 ? -19.473 -4.981 13.513 1.00 64.12 586 VAL A CA 1
ATOM 4709 C C . VAL A 1 586 ? -19.230 -4.498 12.075 1.00 64.12 586 VAL A C 1
ATOM 4711 O O . VAL A 1 586 ? -19.993 -4.835 11.168 1.00 64.12 586 VAL A O 1
ATOM 4714 N N . SER A 1 587 ? -18.140 -3.763 11.831 1.00 64.44 587 SER A N 1
ATOM 4715 C CA . SER A 1 587 ? -17.795 -3.238 10.497 1.00 64.44 587 SER A CA 1
ATOM 4716 C C . SER A 1 587 ? -17.032 -4.214 9.582 1.00 64.44 587 SER A C 1
ATOM 4718 O O . SER A 1 587 ? -16.946 -3.967 8.376 1.00 64.44 587 SER A O 1
ATOM 4720 N N . SER A 1 588 ? -16.522 -5.335 10.106 1.00 67.56 588 SER A N 1
ATOM 4721 C CA . SER A 1 588 ? -15.689 -6.295 9.358 1.00 67.56 588 SER A CA 1
ATOM 4722 C C . SER A 1 588 ? -16.414 -7.003 8.203 1.00 67.56 588 SER A C 1
ATOM 4724 O O . SER A 1 588 ? -15.796 -7.275 7.168 1.00 67.56 588 SER A O 1
ATOM 4726 N N . GLY A 1 589 ? -17.715 -7.277 8.372 1.00 74.62 589 GLY A N 1
ATOM 4727 C CA . GLY A 1 589 ? -18.516 -8.149 7.503 1.00 74.62 589 GLY A CA 1
ATOM 4728 C C . GLY A 1 589 ? -18.474 -9.640 7.874 1.00 74.62 589 GLY A C 1
ATOM 4729 O O . GLY A 1 589 ? -18.852 -10.468 7.050 1.00 74.62 589 GLY A O 1
ATOM 4730 N N . ILE A 1 590 ? -17.989 -9.975 9.073 1.00 81.25 590 ILE A N 1
ATOM 4731 C CA . ILE A 1 590 ? -17.863 -11.342 9.599 1.00 81.25 590 ILE A CA 1
ATOM 4732 C C . ILE A 1 590 ? -19.060 -11.677 10.502 1.00 81.25 590 ILE A C 1
ATOM 4734 O O . ILE A 1 590 ? -19.471 -10.834 11.298 1.00 81.25 590 ILE A O 1
ATOM 4738 N N . GLY A 1 591 ? -19.590 -12.899 10.380 1.00 75.69 591 GLY A N 1
ATOM 4739 C CA . GLY A 1 591 ? -20.675 -13.430 11.207 1.00 75.69 591 GLY A CA 1
ATOM 4740 C C . GLY A 1 591 ? -20.196 -14.278 12.394 1.00 75.69 591 GLY A C 1
ATOM 4741 O O . GLY A 1 591 ? -19.003 -14.546 12.576 1.00 75.69 591 GLY A O 1
ATOM 4742 N N . GLU A 1 592 ? -21.156 -14.716 13.205 1.00 76.31 592 GLU A N 1
ATOM 4743 C CA . GLU A 1 592 ? -20.914 -15.364 14.504 1.00 76.31 592 GLU A CA 1
ATOM 4744 C C . GLU A 1 592 ? -20.345 -16.786 14.395 1.00 76.31 592 GLU A C 1
ATOM 4746 O O . GLU A 1 592 ? -19.605 -17.228 15.268 1.00 76.31 592 GLU A O 1
ATOM 4751 N N . GLU A 1 593 ? -20.620 -17.490 13.294 1.00 81.88 593 GLU A N 1
ATOM 4752 C CA . GLU A 1 593 ? -20.231 -18.894 13.073 1.00 81.88 593 GLU A CA 1
ATOM 4753 C C . GLU A 1 593 ? -18.723 -19.106 12.794 1.00 81.88 593 GLU A C 1
ATOM 4755 O O . GLU A 1 593 ? -18.314 -20.184 12.345 1.00 81.88 593 GLU A O 1
ATOM 4760 N N . THR A 1 594 ? -17.886 -18.080 12.984 1.00 84.62 594 THR A N 1
ATOM 4761 C CA . THR A 1 594 ? -16.474 -18.105 12.577 1.00 84.62 594 THR A CA 1
ATOM 4762 C C . THR A 1 594 ? -15.530 -18.728 13.602 1.00 84.62 594 THR A C 1
ATOM 4764 O O . THR A 1 594 ? -15.659 -18.554 14.811 1.00 84.62 594 THR A O 1
ATOM 4767 N N . TYR A 1 595 ? -14.525 -19.448 13.099 1.00 84.50 595 TYR A N 1
ATOM 4768 C CA . TYR A 1 595 ? -13.610 -20.239 13.921 1.00 84.50 595 TYR A CA 1
ATOM 4769 C C . TYR A 1 595 ? -12.401 -19.427 14.405 1.00 84.50 595 TYR A C 1
ATOM 4771 O O . TYR A 1 595 ? -11.757 -18.708 13.636 1.00 84.50 595 TYR A O 1
ATOM 4779 N N . ALA A 1 596 ? -12.067 -19.593 15.683 1.00 83.81 596 ALA A N 1
ATOM 4780 C CA . ALA A 1 596 ? -10.872 -19.056 16.326 1.00 83.81 596 ALA A CA 1
ATOM 4781 C C . ALA A 1 596 ? -10.080 -20.193 17.007 1.00 83.81 596 ALA A C 1
ATOM 4783 O O . ALA A 1 596 ? -10.655 -21.257 17.271 1.00 83.81 596 ALA A O 1
ATOM 4784 N N . PRO A 1 597 ? -8.784 -20.004 17.315 1.00 82.06 597 PRO A N 1
ATOM 4785 C CA . PRO A 1 597 ? -7.964 -21.074 17.867 1.00 82.06 597 PRO A CA 1
ATOM 4786 C C . PRO A 1 597 ? -8.380 -21.502 19.273 1.00 82.06 597 PRO A C 1
ATOM 4788 O O . PRO A 1 597 ? -8.920 -20.731 20.072 1.00 82.06 597 PRO A O 1
ATOM 4791 N N . ARG A 1 598 ? -8.053 -22.751 19.615 1.00 80.81 598 ARG A N 1
ATOM 4792 C CA . ARG A 1 598 ? -8.450 -23.371 20.886 1.00 80.81 598 ARG A CA 1
ATOM 4793 C C . ARG A 1 598 ? -7.859 -22.709 22.127 1.00 80.81 598 ARG A C 1
ATOM 4795 O O . ARG A 1 598 ? -8.468 -22.848 23.181 1.00 80.81 598 ARG A O 1
ATOM 4802 N N . ASN A 1 599 ? -6.702 -22.050 22.056 1.00 78.56 599 ASN A N 1
ATOM 4803 C CA . ASN A 1 599 ? -6.159 -21.317 23.202 1.00 78.56 599 ASN A CA 1
ATOM 4804 C C . ASN A 1 599 ? -6.954 -20.023 23.451 1.00 78.56 599 ASN A C 1
ATOM 4806 O O . ASN A 1 599 ? -7.312 -19.756 24.594 1.00 78.56 599 ASN A O 1
ATOM 4810 N N . ILE A 1 600 ? -7.334 -19.300 22.392 1.00 80.56 600 ILE A N 1
ATOM 4811 C CA . ILE A 1 600 ? -8.180 -18.096 22.470 1.00 80.56 600 ILE A CA 1
ATOM 4812 C C . ILE A 1 600 ? -9.569 -18.452 23.023 1.00 80.56 600 ILE A C 1
ATOM 4814 O O . ILE A 1 600 ? -10.034 -17.857 23.990 1.00 80.56 600 ILE A O 1
ATOM 4818 N N . LEU A 1 601 ? -10.193 -19.517 22.504 1.00 76.12 601 LEU A N 1
ATOM 4819 C CA . LEU A 1 601 ? -11.479 -20.035 23.007 1.00 76.12 601 LEU A CA 1
ATOM 4820 C C . LEU A 1 601 ? -11.420 -20.578 24.453 1.00 76.12 601 LEU A C 1
ATOM 4822 O O . LEU A 1 601 ? -12.461 -20.880 25.034 1.00 76.12 601 LEU A O 1
ATOM 4826 N N . LYS A 1 602 ? -10.222 -20.723 25.035 1.00 74.62 602 LYS A N 1
ATOM 4827 C CA . LYS A 1 602 ? -9.983 -21.173 26.419 1.00 74.62 602 LYS A CA 1
ATOM 4828 C C . LYS A 1 602 ? -9.442 -20.064 27.335 1.00 74.62 602 LYS A C 1
ATOM 4830 O O . LYS A 1 602 ? -9.063 -20.386 28.460 1.00 74.62 602 LYS A O 1
ATOM 4835 N N . GLY A 1 603 ? -9.376 -18.807 26.883 1.00 68.56 603 GLY A N 1
ATOM 4836 C CA . GLY A 1 603 ? -8.839 -17.692 27.676 1.00 68.56 603 GLY A CA 1
ATOM 4837 C C . GLY A 1 603 ? -7.333 -17.807 27.946 1.00 68.56 603 GLY A C 1
ATOM 4838 O O . GLY A 1 603 ? -6.896 -17.638 29.082 1.00 68.56 603 GLY A O 1
ATOM 4839 N N . LYS A 1 604 ? -6.548 -18.208 26.936 1.00 74.56 604 LYS A N 1
ATOM 4840 C CA . LYS A 1 604 ? -5.086 -18.417 27.014 1.00 74.56 604 LYS A CA 1
ATOM 4841 C C . LYS A 1 604 ? -4.292 -17.613 25.977 1.00 74.56 604 LYS A C 1
ATOM 4843 O O . LYS A 1 604 ? -3.157 -17.953 25.651 1.00 74.56 604 LYS A O 1
ATOM 4848 N N . GLU A 1 605 ? -4.883 -16.549 25.452 1.00 75.19 605 GLU A N 1
ATOM 4849 C CA . GLU A 1 605 ? -4.300 -15.661 24.443 1.00 75.19 605 GLU A CA 1
ATOM 4850 C C . GLU A 1 605 ? -3.040 -14.906 24.907 1.00 75.19 605 GLU A C 1
ATOM 4852 O O . GLU A 1 605 ? -2.233 -14.510 24.075 1.00 75.19 605 GLU A O 1
ATOM 4857 N N . GLU A 1 606 ? -2.828 -14.740 26.217 1.00 70.19 606 GLU A N 1
ATOM 4858 C CA . GLU A 1 606 ? -1.623 -14.099 26.778 1.00 70.19 606 GLU A CA 1
ATOM 4859 C C . GLU A 1 606 ? -0.402 -15.015 26.892 1.00 70.19 606 GLU A C 1
ATOM 4861 O O . GLU A 1 606 ? 0.728 -14.535 26.943 1.00 70.19 606 GLU A O 1
ATOM 4866 N N . SER A 1 607 ? -0.617 -16.329 26.967 1.00 73.88 607 SER A N 1
ATOM 4867 C CA . SER A 1 607 ? 0.448 -17.325 27.147 1.00 73.88 607 SER A CA 1
ATOM 4868 C C . SER A 1 607 ? 0.405 -18.411 26.063 1.00 73.88 607 SER A C 1
ATOM 4870 O O . SER A 1 607 ? 0.392 -19.604 26.380 1.00 73.88 607 SER A O 1
ATOM 4872 N N . PRO A 1 608 ? 0.369 -18.032 24.768 1.00 78.19 608 PRO A N 1
ATOM 4873 C CA . PRO A 1 608 ? 0.282 -18.995 23.687 1.00 78.19 608 PRO A CA 1
ATOM 4874 C C . PRO A 1 608 ? 1.589 -19.777 23.576 1.00 78.19 608 PRO A C 1
ATOM 4876 O O . PRO A 1 608 ? 2.667 -19.206 23.408 1.00 78.19 608 PRO A O 1
ATOM 4879 N N . SER A 1 609 ? 1.510 -21.102 23.626 1.00 82.88 609 SER A N 1
ATOM 4880 C CA . SER A 1 609 ? 2.687 -21.942 23.431 1.00 82.88 609 SER A CA 1
ATOM 4881 C C . SER A 1 609 ? 2.896 -22.253 21.948 1.00 82.88 609 SER A C 1
ATOM 4883 O O . SER A 1 609 ? 1.946 -22.335 21.167 1.00 82.88 609 SER A O 1
ATOM 4885 N N . SER A 1 610 ? 4.138 -22.539 21.549 1.00 84.75 610 SER A N 1
ATOM 4886 C CA . SER A 1 610 ? 4.423 -23.091 20.215 1.00 84.75 610 SER A CA 1
ATOM 4887 C C . SER A 1 610 ? 3.698 -24.424 19.978 1.00 84.75 610 SER A C 1
ATOM 4889 O O . SER A 1 610 ? 3.463 -24.806 18.834 1.00 84.75 610 SER A O 1
ATOM 4891 N N . LYS A 1 611 ? 3.315 -25.126 21.055 1.00 88.19 611 LYS A N 1
ATOM 4892 C CA . LYS A 1 611 ? 2.506 -26.343 20.999 1.00 88.19 611 LYS A CA 1
ATOM 4893 C C . LYS A 1 611 ? 1.061 -26.055 20.567 1.00 88.19 611 LYS A C 1
ATOM 4895 O O . LYS A 1 611 ? 0.543 -26.845 19.790 1.00 88.19 611 LYS A O 1
ATOM 4900 N N . ASP A 1 612 ? 0.444 -24.945 20.982 1.00 88.62 612 ASP A N 1
ATOM 4901 C CA . ASP A 1 612 ? -0.913 -24.582 20.534 1.00 88.62 612 ASP A CA 1
ATOM 4902 C C . ASP A 1 612 ? -0.942 -24.369 19.007 1.00 88.62 612 ASP A C 1
ATOM 4904 O O . ASP A 1 612 ? -1.768 -24.965 18.319 1.00 88.62 612 ASP A O 1
ATOM 4908 N N . SER A 1 613 ? 0.036 -23.631 18.459 1.00 90.44 613 SER A N 1
ATOM 4909 C CA . SER A 1 613 ? 0.209 -23.473 17.001 1.00 90.44 613 SER A CA 1
ATOM 4910 C C . SER A 1 613 ? 0.491 -24.798 16.274 1.00 90.44 613 SER A C 1
ATOM 4912 O O . SER A 1 613 ? 0.022 -25.000 15.154 1.00 90.44 613 SER A O 1
ATOM 4914 N N . LEU A 1 614 ? 1.248 -25.721 16.882 1.00 91.50 614 LEU A N 1
ATOM 4915 C CA . LEU A 1 614 ? 1.485 -27.048 16.299 1.00 91.50 614 LEU A CA 1
ATOM 4916 C C . LEU A 1 614 ? 0.231 -27.928 16.326 1.00 91.50 614 LEU A C 1
ATOM 4918 O O . LEU A 1 614 ? 0.005 -28.649 15.361 1.00 91.50 614 LEU A O 1
ATOM 4922 N N . GLU A 1 615 ? -0.582 -27.876 17.384 1.00 89.25 615 GLU A N 1
ATOM 4923 C CA . GLU A 1 615 ? -1.848 -28.615 17.461 1.00 89.25 615 GLU A CA 1
ATOM 4924 C C . GLU A 1 615 ? -2.890 -28.047 16.480 1.00 89.25 615 GLU A C 1
ATOM 4926 O O . GLU A 1 615 ? -3.516 -28.829 15.768 1.00 89.25 615 GLU A O 1
ATOM 4931 N N . GLU A 1 616 ? -3.009 -26.716 16.350 1.00 90.31 616 GLU A N 1
ATOM 4932 C CA . GLU A 1 616 ? -3.878 -26.057 15.353 1.00 90.31 616 GLU A CA 1
ATOM 4933 C C . GLU A 1 616 ? -3.540 -26.506 13.918 1.00 90.31 616 GLU A C 1
ATOM 4935 O O . GLU A 1 616 ? -4.432 -26.841 13.134 1.00 90.31 616 GLU A O 1
ATOM 4940 N N . MET A 1 617 ? -2.248 -26.572 13.576 1.00 92.19 617 MET A N 1
ATOM 4941 C CA . MET A 1 617 ? -1.799 -27.008 12.250 1.00 92.19 617 MET A CA 1
ATOM 4942 C C . MET A 1 617 ? -1.898 -28.527 12.049 1.00 92.19 617 MET A C 1
ATOM 4944 O O . MET A 1 617 ? -2.379 -28.965 11.005 1.00 92.19 617 MET A O 1
ATOM 4948 N N . ASP A 1 618 ? -1.488 -29.346 13.024 1.00 90.81 618 ASP A N 1
ATOM 4949 C CA . ASP A 1 618 ? -1.527 -30.811 12.913 1.00 90.81 618 ASP A CA 1
ATOM 4950 C C . ASP A 1 618 ? -2.963 -31.356 12.811 1.00 90.81 618 ASP A C 1
ATOM 4952 O O . ASP A 1 618 ? -3.176 -32.347 12.113 1.00 90.81 618 ASP A O 1
ATOM 4956 N N . GLU A 1 619 ? -3.945 -30.760 13.499 1.00 88.75 619 GLU A N 1
ATOM 4957 C CA . GLU A 1 619 ? -5.355 -31.160 13.372 1.00 88.75 619 GLU A CA 1
ATOM 4958 C C . GLU A 1 619 ? -5.913 -30.823 11.986 1.00 88.75 619 GLU A C 1
ATOM 4960 O O . GLU A 1 619 ? -6.499 -31.688 11.331 1.00 88.75 619 GLU A O 1
ATOM 4965 N N . PHE A 1 620 ? -5.659 -29.606 11.496 1.00 91.00 620 PHE A N 1
ATOM 4966 C CA . PHE A 1 620 ? -6.055 -29.193 10.151 1.00 91.00 620 PHE A CA 1
ATOM 4967 C C . PHE A 1 620 ? -5.401 -30.061 9.056 1.00 91.00 620 PHE A C 1
ATOM 4969 O O . PHE A 1 620 ? -6.083 -30.504 8.127 1.00 91.00 620 PHE A O 1
ATOM 4976 N N . PHE A 1 621 ? -4.096 -30.345 9.163 1.00 92.50 621 PHE A N 1
ATOM 4977 C CA . PHE A 1 621 ? -3.374 -31.167 8.185 1.00 92.50 621 PHE A CA 1
ATOM 4978 C C . PHE A 1 621 ? -3.826 -32.629 8.167 1.00 92.50 621 PHE A C 1
ATOM 4980 O O . PHE A 1 621 ? -3.713 -33.266 7.121 1.00 92.50 621 PHE A O 1
ATOM 4987 N N . LYS A 1 622 ? -4.328 -33.171 9.281 1.00 90.88 622 LYS A N 1
ATOM 4988 C CA . LYS A 1 622 ? -4.962 -34.498 9.306 1.00 90.88 622 LYS A CA 1
ATOM 4989 C C . LYS A 1 622 ? -6.280 -34.445 8.550 1.00 90.88 622 LYS A C 1
ATOM 4991 O O . LYS A 1 622 ? -6.381 -34.974 7.447 1.00 90.88 622 LYS A O 1
ATOM 4996 N N . ASP A 1 623 ? -7.231 -33.679 9.077 1.00 91.75 623 ASP A N 1
ATOM 4997 C CA . ASP A 1 623 ? -8.599 -33.610 8.566 1.00 91.75 623 ASP A CA 1
ATOM 4998 C C . ASP A 1 623 ? -8.667 -33.283 7.061 1.00 91.75 623 ASP A C 1
ATOM 5000 O O . ASP A 1 623 ? -9.280 -34.014 6.280 1.00 91.75 623 ASP A O 1
ATOM 5004 N N . SER A 1 624 ? -7.990 -32.217 6.621 1.00 93.25 624 SER A N 1
ATOM 5005 C CA . SER A 1 624 ? -8.114 -31.736 5.240 1.00 93.25 624 SER A CA 1
ATOM 5006 C C . SER A 1 624 ? -7.339 -32.567 4.215 1.00 93.25 624 SER A C 1
ATOM 5008 O O . SER A 1 624 ? -7.782 -32.671 3.068 1.00 93.25 624 SER A O 1
ATOM 5010 N N . ILE A 1 625 ? -6.204 -33.173 4.585 1.00 95.56 625 ILE A N 1
ATOM 5011 C CA . ILE A 1 625 ? -5.428 -34.005 3.651 1.00 95.56 625 ILE A CA 1
ATOM 5012 C C . ILE A 1 625 ? -6.016 -35.423 3.596 1.00 95.56 625 ILE A C 1
ATOM 5014 O O . ILE A 1 625 ? -6.169 -35.950 2.495 1.00 95.56 625 ILE A O 1
ATOM 5018 N N . GLU A 1 626 ? -6.453 -36.012 4.716 1.00 93.38 626 GLU A N 1
ATOM 5019 C CA . GLU A 1 626 ? -7.152 -37.308 4.713 1.00 93.38 626 GLU A CA 1
ATOM 5020 C C . GLU A 1 626 ? -8.454 -37.250 3.906 1.00 93.38 626 GLU A C 1
ATOM 5022 O O . GLU A 1 626 ? -8.680 -38.107 3.044 1.00 93.38 626 GLU A O 1
ATOM 5027 N N . LYS A 1 627 ? -9.282 -36.208 4.089 1.00 92.75 627 LYS A N 1
ATOM 5028 C CA . LYS A 1 627 ? -10.495 -35.992 3.274 1.00 92.75 627 LYS A CA 1
ATOM 5029 C C . LYS A 1 627 ? -10.173 -35.840 1.786 1.00 92.75 627 LYS A C 1
ATOM 5031 O O . LYS A 1 627 ? -10.868 -36.412 0.949 1.00 92.75 627 LYS A O 1
ATOM 5036 N N . LEU A 1 628 ? -9.107 -35.120 1.428 1.00 94.69 628 LEU A N 1
ATOM 5037 C CA . LEU A 1 628 ? -8.700 -34.949 0.029 1.00 94.69 628 LEU A CA 1
ATOM 5038 C C . LEU A 1 628 ? -8.189 -36.255 -0.602 1.00 94.69 628 LEU A C 1
ATOM 5040 O O . LEU A 1 628 ? -8.588 -36.596 -1.720 1.00 94.69 628 LEU A O 1
ATOM 5044 N N . LEU A 1 629 ? -7.312 -36.989 0.086 1.00 94.62 629 LEU A N 1
ATOM 5045 C CA . LEU A 1 629 ? -6.702 -38.219 -0.429 1.00 94.62 629 LEU A CA 1
ATOM 5046 C C . LEU A 1 629 ? -7.717 -39.368 -0.512 1.00 94.62 629 LEU A C 1
ATOM 5048 O O . LEU A 1 629 ? -7.775 -40.059 -1.530 1.00 94.62 629 LEU A O 1
ATOM 5052 N N . SER A 1 630 ? -8.603 -39.508 0.479 1.00 92.69 630 SER A N 1
ATOM 5053 C CA . SER A 1 630 ? -9.706 -40.482 0.439 1.00 92.69 630 SER A CA 1
ATOM 5054 C C . SER A 1 630 ? -10.722 -40.172 -0.670 1.00 92.69 630 SER A C 1
ATOM 5056 O O . SER A 1 630 ? -11.048 -41.058 -1.465 1.00 92.69 630 SER A O 1
ATOM 5058 N N . LYS A 1 631 ? -11.160 -38.910 -0.810 1.00 90.62 631 LYS A N 1
ATOM 5059 C CA . LYS A 1 631 ? -12.089 -38.468 -1.869 1.00 90.62 631 LYS A CA 1
ATOM 5060 C C . LYS A 1 631 ? -11.502 -38.613 -3.277 1.00 90.62 631 LYS A C 1
ATOM 5062 O O . LYS A 1 631 ? -12.229 -38.936 -4.215 1.00 90.62 631 LYS A O 1
ATOM 5067 N N . SER A 1 632 ? -10.194 -38.396 -3.436 1.00 90.88 632 SER A N 1
ATOM 5068 C CA . SER A 1 632 ? -9.495 -38.563 -4.721 1.00 90.88 632 SER A CA 1
ATOM 5069 C C . SER A 1 632 ? -9.023 -39.999 -5.002 1.00 90.88 632 SER A C 1
ATOM 5071 O O . SER A 1 632 ? -8.747 -40.316 -6.160 1.00 90.88 632 SER A O 1
ATOM 5073 N N . LYS A 1 633 ? -9.008 -40.871 -3.981 1.00 92.75 633 LYS A N 1
ATOM 5074 C CA . LYS A 1 633 ? -8.495 -42.255 -4.006 1.00 92.75 633 LYS A CA 1
ATOM 5075 C C . LYS A 1 633 ? -7.029 -42.344 -4.442 1.00 92.75 633 LYS A C 1
ATOM 5077 O O . LYS A 1 633 ? -6.678 -43.186 -5.265 1.00 92.75 633 LYS A O 1
ATOM 5082 N N . ILE A 1 634 ? -6.202 -41.454 -3.898 1.00 94.19 634 ILE A N 1
ATOM 5083 C CA . ILE A 1 634 ? -4.766 -41.350 -4.185 1.00 94.19 634 ILE A CA 1
ATOM 5084 C C . ILE A 1 634 ? -3.989 -41.579 -2.890 1.00 94.19 634 ILE A C 1
ATOM 5086 O O . ILE A 1 634 ? -4.314 -41.005 -1.852 1.00 94.19 634 ILE A O 1
ATOM 5090 N N . SER A 1 635 ? -2.965 -42.427 -2.946 1.00 95.94 635 SER A N 1
ATOM 5091 C CA . SER A 1 635 ? -2.093 -42.695 -1.801 1.00 95.94 635 SER A CA 1
ATOM 5092 C C . SER A 1 635 ? -1.182 -41.491 -1.517 1.00 95.94 635 SER A C 1
ATOM 5094 O O . SER A 1 635 ? -0.697 -40.874 -2.470 1.00 95.94 635 SER A O 1
ATOM 5096 N N . PRO A 1 636 ? -0.830 -41.187 -0.248 1.00 95.38 636 PRO A N 1
ATOM 5097 C CA . PRO A 1 636 ? 0.240 -40.230 0.045 1.00 95.38 636 PRO A CA 1
ATOM 5098 C C . PRO A 1 636 ? 1.557 -40.570 -0.671 1.00 95.38 636 PRO A C 1
ATOM 5100 O O . PRO A 1 636 ? 2.314 -39.670 -1.026 1.00 95.38 636 PRO A O 1
ATOM 5103 N N . GLN A 1 637 ? 1.793 -41.860 -0.949 1.00 96.31 637 GLN A N 1
ATOM 5104 C CA . GLN A 1 637 ? 2.960 -42.352 -1.686 1.00 96.31 637 GLN A CA 1
ATOM 5105 C C . GLN A 1 637 ? 2.962 -41.984 -3.176 1.00 96.31 637 GLN A C 1
ATOM 5107 O O . GLN A 1 637 ? 3.990 -42.103 -3.834 1.00 96.31 637 GLN A O 1
ATOM 5112 N N . GLU A 1 638 ? 1.844 -41.541 -3.750 1.00 96.50 638 GLU A N 1
ATOM 5113 C CA . GLU A 1 638 ? 1.799 -41.092 -5.147 1.00 96.50 638 GLU A CA 1
ATOM 5114 C C . GLU A 1 638 ? 2.146 -39.604 -5.307 1.00 96.50 638 GLU A C 1
ATOM 5116 O O . GLU A 1 638 ? 2.396 -39.162 -6.427 1.00 96.50 638 GLU A O 1
ATOM 5121 N N . ILE A 1 639 ? 2.160 -38.823 -4.223 1.00 97.88 639 ILE A N 1
ATOM 5122 C CA . ILE A 1 639 ? 2.404 -37.378 -4.267 1.00 97.88 639 ILE A CA 1
ATOM 5123 C C . ILE A 1 639 ? 3.892 -37.098 -4.509 1.00 97.88 639 ILE A C 1
ATOM 5125 O O . ILE A 1 639 ? 4.744 -37.494 -3.722 1.00 97.88 639 ILE A O 1
ATOM 5129 N N . ASP A 1 640 ? 4.202 -36.379 -5.589 1.00 97.94 640 ASP A N 1
ATOM 5130 C CA . ASP A 1 640 ? 5.580 -36.058 -5.986 1.00 97.94 640 ASP A CA 1
ATOM 5131 C C . ASP A 1 640 ? 6.068 -34.706 -5.447 1.00 97.94 640 ASP A C 1
ATOM 5133 O O . ASP A 1 640 ? 7.269 -34.467 -5.329 1.00 97.94 640 ASP A O 1
ATOM 5137 N N . ILE A 1 641 ? 5.136 -33.790 -5.172 1.00 98.44 641 ILE A N 1
ATOM 5138 C CA . ILE A 1 641 ? 5.416 -32.412 -4.760 1.00 98.44 641 ILE A CA 1
ATOM 5139 C C . ILE A 1 641 ? 4.485 -32.042 -3.605 1.00 98.44 641 ILE A C 1
ATOM 5141 O O . ILE A 1 641 ? 3.267 -32.174 -3.729 1.00 98.44 641 ILE A O 1
ATOM 5145 N N . LEU A 1 642 ? 5.043 -31.512 -2.520 1.00 98.25 642 LEU A N 1
ATOM 5146 C CA . LEU A 1 642 ? 4.308 -30.940 -1.395 1.00 98.25 642 LEU A CA 1
ATOM 5147 C C . LEU A 1 642 ? 4.644 -29.449 -1.276 1.00 98.25 642 LEU A C 1
ATOM 5149 O O . LEU A 1 642 ? 5.808 -29.089 -1.115 1.00 98.25 642 LEU A O 1
ATOM 5153 N N . VAL A 1 643 ? 3.634 -28.579 -1.314 1.00 98.06 643 VAL A N 1
ATOM 5154 C CA . VAL A 1 643 ? 3.791 -27.145 -1.027 1.00 98.06 643 VAL A CA 1
ATOM 5155 C C . VAL A 1 643 ? 2.881 -26.764 0.131 1.00 98.06 643 VAL A C 1
ATOM 5157 O O . VAL A 1 643 ? 1.666 -26.741 -0.039 1.00 98.06 643 VAL A O 1
ATOM 5160 N N . ILE A 1 644 ? 3.450 -26.431 1.288 1.00 96.00 644 ILE A N 1
ATOM 5161 C CA . ILE A 1 644 ? 2.693 -25.889 2.425 1.00 96.00 644 ILE A CA 1
ATOM 5162 C C . ILE A 1 644 ? 2.922 -24.383 2.509 1.00 96.00 644 ILE A C 1
ATOM 5164 O O . ILE A 1 644 ? 4.063 -23.925 2.443 1.00 96.00 644 ILE A O 1
ATOM 5168 N N . ASN A 1 645 ? 1.848 -23.611 2.683 1.00 93.56 645 ASN A N 1
ATOM 5169 C CA . ASN A 1 645 ? 1.928 -22.216 3.101 1.00 93.56 645 ASN A CA 1
ATOM 5170 C C . ASN A 1 645 ? 1.151 -21.961 4.401 1.00 93.56 645 ASN A C 1
ATOM 5172 O O . ASN A 1 645 ? -0.021 -22.319 4.510 1.00 93.56 645 ASN A O 1
ATOM 5176 N N . VAL A 1 646 ? 1.850 -21.343 5.355 1.00 92.69 646 VAL A N 1
ATOM 5177 C CA . VAL A 1 646 ? 1.367 -20.822 6.644 1.00 92.69 646 VAL A CA 1
ATOM 5178 C C . VAL A 1 646 ? 2.247 -19.607 6.933 1.00 92.69 646 VAL A C 1
ATOM 5180 O O . VAL A 1 646 ? 3.469 -19.733 6.981 1.00 92.69 646 VAL A O 1
ATOM 5183 N N . SER A 1 647 ? 1.673 -18.409 7.019 1.00 88.75 647 SER A N 1
ATOM 5184 C CA . SER A 1 647 ? 2.442 -17.161 6.942 1.00 88.75 647 SER A CA 1
ATOM 5185 C C . SER A 1 647 ? 3.070 -16.754 8.267 1.00 88.75 647 SER A C 1
ATOM 5187 O O . SER A 1 647 ? 4.222 -16.323 8.264 1.00 88.75 647 SER A O 1
ATOM 5189 N N . MET A 1 648 ? 2.305 -16.850 9.357 1.00 86.06 648 MET A N 1
ATOM 5190 C CA . MET A 1 648 ? 2.632 -16.290 10.675 1.00 86.06 648 MET A CA 1
ATOM 5191 C C . MET A 1 648 ? 3.178 -17.335 11.660 1.00 86.06 648 MET A C 1
ATOM 5193 O O . MET A 1 648 ? 3.364 -17.042 12.837 1.00 86.06 648 MET A O 1
ATOM 5197 N N . PHE A 1 649 ? 3.444 -18.561 11.205 1.00 89.00 649 PHE A N 1
ATOM 5198 C CA . PHE A 1 649 ? 4.074 -19.590 12.027 1.00 89.00 649 PHE A CA 1
ATOM 5199 C C . PHE A 1 649 ? 5.127 -20.365 11.236 1.00 89.00 649 PHE A C 1
ATOM 5201 O O . PHE A 1 649 ? 4.862 -20.903 10.160 1.00 89.00 649 PHE A O 1
ATOM 5208 N N . ALA A 1 650 ? 6.331 -20.408 11.798 1.00 88.38 650 ALA A N 1
ATOM 5209 C CA . ALA A 1 650 ? 7.450 -21.227 11.363 1.00 88.38 650 ALA A CA 1
ATOM 5210 C C . ALA A 1 650 ? 7.909 -22.082 12.552 1.00 88.38 650 ALA A C 1
ATOM 5212 O O . ALA A 1 650 ? 7.740 -21.687 13.706 1.00 88.38 650 ALA A O 1
ATOM 5213 N N . SER A 1 651 ? 8.441 -23.267 12.266 1.00 89.56 651 SER A N 1
ATOM 5214 C CA . SER A 1 651 ? 8.857 -24.234 13.278 1.00 89.56 651 SER A CA 1
ATOM 5215 C C . SER A 1 651 ? 10.013 -25.086 12.779 1.00 89.56 651 SER A C 1
ATOM 5217 O O . SER A 1 651 ? 10.107 -25.382 11.587 1.00 89.56 651 SER A O 1
ATOM 5219 N N . GLU A 1 652 ? 10.814 -25.591 13.709 1.00 90.38 652 GLU A N 1
ATOM 5220 C CA . GLU A 1 652 ? 11.859 -26.577 13.465 1.00 90.38 652 GLU A CA 1
ATOM 5221 C C . GLU A 1 652 ? 11.454 -27.911 14.131 1.00 90.38 652 GLU A C 1
ATOM 5223 O O . GLU A 1 652 ? 11.309 -27.959 15.353 1.00 90.38 652 GLU A O 1
ATOM 5228 N N . PRO A 1 653 ? 11.250 -29.012 13.376 1.00 92.38 653 PRO A N 1
ATOM 5229 C CA . PRO A 1 653 ? 11.209 -29.100 11.914 1.00 92.38 653 PRO A CA 1
ATOM 5230 C C . PRO A 1 653 ? 9.979 -28.396 11.313 1.00 92.38 653 PRO A C 1
ATOM 5232 O O . PRO A 1 653 ? 8.951 -28.220 11.975 1.00 92.38 653 PRO A O 1
ATOM 5235 N N . CYS A 1 654 ? 10.074 -28.025 10.032 1.00 93.38 654 CYS A N 1
ATOM 5236 C CA . CYS A 1 654 ? 9.020 -27.269 9.356 1.00 93.38 654 CYS A CA 1
ATOM 5237 C C . CYS A 1 654 ? 7.738 -28.088 9.153 1.00 93.38 654 CYS A C 1
ATOM 5239 O O . CYS A 1 654 ? 7.756 -29.321 9.089 1.00 93.38 654 CYS A O 1
ATOM 5241 N N . LEU A 1 655 ? 6.614 -27.382 9.017 1.00 94.31 655 LEU A N 1
ATOM 5242 C CA . LEU A 1 655 ? 5.279 -27.966 8.864 1.00 94.31 655 LEU A CA 1
ATOM 5243 C C . LEU A 1 655 ? 5.207 -28.970 7.705 1.00 94.31 655 LEU A C 1
ATOM 5245 O O . LEU A 1 655 ? 4.606 -30.035 7.838 1.00 94.31 655 LEU A O 1
ATOM 5249 N N . ALA A 1 656 ? 5.889 -28.684 6.595 1.00 94.94 656 ALA A N 1
ATOM 5250 C CA . ALA A 1 656 ? 5.953 -29.599 5.462 1.00 94.94 656 ALA A CA 1
ATOM 5251 C C . ALA A 1 656 ? 6.693 -30.916 5.791 1.00 94.94 656 ALA A C 1
ATOM 5253 O O . ALA A 1 656 ? 6.218 -31.989 5.419 1.00 94.94 656 ALA A O 1
ATOM 5254 N N . SER A 1 657 ? 7.773 -30.872 6.580 1.00 95.19 657 SER A N 1
ATOM 5255 C CA . SER A 1 657 ? 8.440 -32.078 7.098 1.00 95.19 657 SER A CA 1
ATOM 5256 C C . SER A 1 657 ? 7.576 -32.848 8.106 1.00 95.19 657 SER A C 1
ATOM 5258 O O . SER A 1 657 ? 7.649 -34.077 8.150 1.00 95.19 657 SER A O 1
ATOM 5260 N N . ARG A 1 658 ? 6.722 -32.165 8.890 1.00 94.12 658 ARG A N 1
ATOM 5261 C CA . ARG A 1 658 ? 5.738 -32.835 9.767 1.00 94.12 658 ARG A CA 1
ATOM 5262 C C . ARG A 1 658 ? 4.749 -33.663 8.947 1.00 94.12 658 ARG A C 1
ATOM 5264 O O . ARG A 1 658 ? 4.536 -34.828 9.266 1.00 94.12 658 ARG A O 1
ATOM 5271 N N . VAL A 1 659 ? 4.207 -33.092 7.868 1.00 95.81 659 VAL A N 1
ATOM 5272 C CA . VAL A 1 659 ? 3.273 -33.773 6.953 1.00 95.81 659 VAL A CA 1
ATOM 5273 C C . VAL A 1 659 ? 3.937 -34.968 6.257 1.00 95.81 659 VAL A C 1
ATOM 5275 O O . VAL A 1 659 ? 3.368 -36.059 6.281 1.00 95.81 659 VAL A O 1
ATOM 5278 N N . VAL A 1 660 ? 5.167 -34.819 5.744 1.00 96.88 660 VAL A N 1
ATOM 5279 C CA . VAL A 1 660 ? 5.949 -35.938 5.171 1.00 96.88 660 VAL A CA 1
ATOM 5280 C C . VAL A 1 660 ? 6.131 -37.076 6.180 1.00 96.88 660 VAL A C 1
ATOM 5282 O O . VAL A 1 660 ? 5.830 -38.229 5.868 1.00 96.88 660 VAL A O 1
ATOM 5285 N N . ASN A 1 661 ? 6.555 -36.764 7.410 1.00 95.75 661 ASN A N 1
ATOM 5286 C CA . ASN A 1 661 ? 6.740 -37.759 8.468 1.00 95.75 661 ASN A CA 1
ATOM 5287 C C . ASN A 1 661 ? 5.418 -38.399 8.931 1.00 95.75 661 ASN A C 1
ATOM 5289 O O . ASN A 1 661 ? 5.411 -39.574 9.298 1.00 95.75 661 ASN A O 1
ATOM 5293 N N . HIS A 1 662 ? 4.308 -37.657 8.935 1.00 94.94 662 HIS A N 1
ATOM 5294 C CA . HIS A 1 662 ? 3.014 -38.178 9.370 1.00 94.94 662 HIS A CA 1
ATOM 5295 C C . HIS A 1 662 ? 2.445 -39.183 8.364 1.00 94.94 662 HIS A C 1
ATOM 5297 O O . HIS A 1 662 ? 2.155 -40.318 8.735 1.00 94.94 662 HIS A O 1
ATOM 5303 N N . TYR A 1 663 ? 2.385 -38.806 7.083 1.00 96.06 663 TYR A N 1
ATOM 5304 C CA . TYR A 1 663 ? 1.862 -39.656 6.008 1.00 96.06 663 TYR A CA 1
ATOM 5305 C C . TYR A 1 663 ? 2.888 -40.645 5.425 1.00 96.06 663 TYR A C 1
ATOM 5307 O O . TYR A 1 663 ? 2.563 -41.383 4.495 1.00 96.06 663 TYR A O 1
ATOM 5315 N N . LYS A 1 664 ? 4.119 -40.660 5.959 1.00 95.94 664 LYS A N 1
ATOM 5316 C CA . LYS A 1 664 ? 5.247 -41.506 5.522 1.00 95.94 664 LYS A CA 1
ATOM 5317 C C . LYS A 1 664 ? 5.529 -41.403 4.021 1.00 95.94 664 LYS A C 1
ATOM 5319 O O . LYS A 1 664 ? 5.764 -42.415 3.371 1.00 95.94 664 LYS A O 1
ATOM 5324 N N . MET A 1 665 ? 5.463 -40.186 3.482 1.00 97.12 665 MET A N 1
ATOM 5325 C CA . MET A 1 665 ? 5.651 -39.912 2.051 1.00 97.12 665 MET A CA 1
ATOM 5326 C C . MET A 1 665 ? 7.059 -40.318 1.582 1.00 97.12 665 MET A C 1
ATOM 5328 O O . MET A 1 665 ? 7.995 -40.308 2.380 1.00 97.12 665 MET A O 1
ATOM 5332 N N . ARG A 1 666 ? 7.196 -40.649 0.291 1.00 97.19 666 ARG A N 1
ATOM 5333 C CA . ARG A 1 666 ? 8.445 -41.126 -0.332 1.00 97.19 666 ARG A CA 1
ATOM 5334 C C . ARG A 1 666 ? 9.633 -40.180 -0.117 1.00 97.19 666 ARG A C 1
ATOM 5336 O O . ARG A 1 666 ? 9.475 -38.963 -0.180 1.00 97.19 666 ARG A O 1
ATOM 5343 N N . ASP A 1 667 ? 10.833 -40.749 -0.029 1.00 95.81 667 ASP A N 1
ATOM 5344 C CA . ASP A 1 667 ? 12.090 -40.009 0.165 1.00 95.81 667 ASP A CA 1
ATOM 5345 C C . ASP A 1 667 ? 12.455 -39.050 -0.997 1.00 95.81 667 ASP A C 1
ATOM 5347 O O . ASP A 1 667 ? 13.259 -38.140 -0.809 1.00 95.81 667 ASP A O 1
ATOM 5351 N N . ASP A 1 668 ? 11.867 -39.214 -2.194 1.00 96.00 668 ASP A N 1
ATOM 5352 C CA . ASP A 1 668 ? 12.071 -38.331 -3.361 1.00 96.00 668 ASP A CA 1
ATOM 5353 C C . ASP A 1 668 ? 11.084 -37.147 -3.444 1.00 96.00 668 ASP A C 1
ATOM 5355 O O . ASP A 1 668 ? 11.134 -36.373 -4.406 1.00 96.00 668 ASP A O 1
ATOM 5359 N N . VAL A 1 669 ? 10.169 -36.995 -2.475 1.00 97.38 669 VAL A N 1
ATOM 5360 C CA . VAL A 1 669 ? 9.124 -35.959 -2.517 1.00 97.38 669 VAL A CA 1
ATOM 5361 C C . VAL A 1 669 ? 9.716 -34.544 -2.476 1.00 97.38 669 VAL A C 1
ATOM 5363 O O . VAL A 1 669 ? 10.517 -34.189 -1.611 1.00 97.38 669 VAL A O 1
ATOM 5366 N N . LYS A 1 670 ? 9.291 -33.681 -3.405 1.00 96.75 670 LYS A N 1
ATOM 5367 C CA . LYS A 1 670 ? 9.777 -32.295 -3.489 1.00 96.75 670 LYS A CA 1
ATOM 5368 C C . LYS A 1 670 ? 8.995 -31.384 -2.555 1.00 96.75 670 LYS A C 1
ATOM 5370 O O . LYS A 1 670 ? 7.849 -31.034 -2.837 1.00 96.75 670 LYS A O 1
ATOM 5375 N N . VAL A 1 671 ? 9.627 -30.995 -1.453 1.00 96.69 671 VAL A N 1
ATOM 5376 C CA . VAL A 1 671 ? 9.001 -30.234 -0.367 1.00 96.69 671 VAL A CA 1
ATOM 5377 C C . VAL A 1 671 ? 9.304 -28.737 -0.468 1.00 96.69 671 VAL A C 1
ATOM 5379 O O . VAL A 1 671 ? 10.459 -28.332 -0.573 1.00 96.69 671 VAL A O 1
ATOM 5382 N N . TYR A 1 672 ? 8.267 -27.907 -0.361 1.00 96.69 672 TYR A N 1
ATOM 5383 C CA . TYR A 1 672 ? 8.361 -26.449 -0.277 1.00 96.69 672 TYR A CA 1
ATOM 5384 C C . TYR A 1 672 ? 7.526 -25.939 0.908 1.00 96.69 672 TYR A C 1
ATOM 5386 O O . TYR A 1 672 ? 6.321 -26.181 0.972 1.00 96.69 672 TYR A O 1
ATOM 5394 N N . ASN A 1 673 ? 8.148 -25.204 1.832 1.00 95.31 673 ASN A N 1
ATOM 5395 C CA . ASN A 1 673 ? 7.484 -24.592 2.987 1.00 95.31 673 ASN A CA 1
ATOM 5396 C C . ASN A 1 673 ? 7.547 -23.060 2.862 1.00 95.31 673 ASN A C 1
ATOM 5398 O O . ASN A 1 673 ? 8.638 -22.503 2.759 1.00 95.31 673 ASN A O 1
ATOM 5402 N N . LEU A 1 674 ? 6.399 -22.379 2.855 1.00 93.62 674 LEU A N 1
ATOM 5403 C CA . LEU A 1 674 ? 6.287 -20.940 2.592 1.00 93.62 674 LEU A CA 1
ATOM 5404 C C . LEU A 1 674 ? 5.698 -20.187 3.795 1.00 93.62 674 LEU A C 1
ATOM 5406 O O . LEU A 1 674 ? 4.515 -20.342 4.097 1.00 93.62 674 LEU A O 1
ATOM 5410 N N . SER A 1 675 ? 6.497 -19.311 4.405 1.00 90.19 675 SER A N 1
ATOM 5411 C CA . SER A 1 675 ? 6.090 -18.360 5.451 1.00 90.19 675 SER A CA 1
ATOM 5412 C C . SER A 1 675 ? 6.205 -16.902 4.973 1.00 90.19 675 SER A C 1
ATOM 5414 O O . SER A 1 675 ? 6.699 -16.636 3.874 1.00 90.19 675 SER A O 1
ATOM 5416 N N . GLY A 1 676 ? 5.671 -15.937 5.734 1.00 86.31 676 GLY A N 1
ATOM 5417 C CA . GLY A 1 676 ? 5.776 -14.491 5.445 1.00 86.31 676 GLY A CA 1
ATOM 5418 C C . GLY A 1 676 ? 5.085 -13.979 4.163 1.00 86.31 676 GLY A C 1
ATOM 5419 O O . GLY A 1 676 ? 5.177 -12.796 3.823 1.00 86.31 676 GLY A O 1
ATOM 5420 N N . MET A 1 677 ? 4.382 -14.835 3.414 1.00 83.62 677 MET A N 1
ATOM 5421 C CA . MET A 1 677 ? 3.750 -14.465 2.135 1.00 83.62 677 MET A CA 1
ATOM 5422 C C . MET A 1 677 ? 2.350 -13.838 2.288 1.00 83.62 677 MET A C 1
ATOM 5424 O O . MET A 1 677 ? 1.878 -13.159 1.364 1.00 83.62 677 MET A O 1
ATOM 5428 N N . GLY A 1 678 ? 1.705 -14.030 3.445 1.00 86.00 678 GLY A N 1
ATOM 5429 C CA . GLY A 1 678 ? 0.343 -13.579 3.743 1.00 86.00 678 GLY A CA 1
ATOM 5430 C C . GLY A 1 678 ? -0.704 -14.216 2.826 1.00 86.00 678 GLY A C 1
ATOM 5431 O O . GLY A 1 678 ? -0.415 -15.152 2.079 1.00 86.00 678 GLY A O 1
ATOM 5432 N N . CYS A 1 679 ? -1.901 -13.627 2.780 1.00 90.31 679 CYS A N 1
ATOM 5433 C CA . CYS A 1 679 ? -3.055 -14.155 2.035 1.00 90.31 679 CYS A CA 1
ATOM 5434 C C . CYS A 1 679 ? -2.846 -14.339 0.508 1.00 90.31 679 CYS A C 1
ATOM 5436 O O . CYS A 1 679 ? -3.688 -14.908 -0.185 1.00 90.31 679 CYS A O 1
ATOM 5438 N N . SER A 1 680 ? -1.703 -13.901 -0.033 1.00 91.00 680 SER A N 1
ATOM 5439 C CA . SER A 1 680 ? -1.302 -14.094 -1.431 1.00 91.00 680 SER A CA 1
ATOM 5440 C C . SER A 1 680 ? -0.670 -15.468 -1.716 1.00 91.00 680 SER A C 1
ATOM 5442 O O . SER A 1 680 ? -0.490 -15.837 -2.882 1.00 91.00 680 SER A O 1
ATOM 5444 N N . ALA A 1 681 ? -0.322 -16.226 -0.667 1.00 92.69 681 ALA A N 1
ATOM 5445 C CA . ALA A 1 681 ? 0.530 -17.411 -0.739 1.00 92.69 681 ALA A CA 1
ATOM 5446 C C . ALA A 1 681 ? -0.040 -18.564 -1.582 1.00 92.69 681 ALA A C 1
ATOM 5448 O O . ALA A 1 681 ? 0.729 -19.274 -2.236 1.00 92.69 681 ALA A O 1
ATOM 5449 N N . SER A 1 682 ? -1.367 -18.721 -1.646 1.00 93.25 682 SER A N 1
ATOM 5450 C CA . SER A 1 682 ? -2.017 -19.753 -2.468 1.00 93.25 682 SER A CA 1
ATOM 5451 C C . SER A 1 682 ? -1.598 -19.659 -3.936 1.00 93.25 682 SER A C 1
ATOM 5453 O O . SER A 1 682 ? -1.094 -20.629 -4.496 1.00 93.25 682 SER A O 1
ATOM 5455 N N . LEU A 1 683 ? -1.697 -18.480 -4.559 1.00 95.44 683 LEU A N 1
ATOM 5456 C CA . LEU A 1 683 ? -1.320 -18.315 -5.969 1.00 95.44 683 LEU A CA 1
ATOM 5457 C C . LEU A 1 683 ? 0.201 -18.337 -6.195 1.00 95.44 683 LEU A C 1
ATOM 5459 O O . LEU A 1 683 ? 0.655 -18.689 -7.284 1.00 95.44 683 LEU A O 1
ATOM 5463 N N . ILE A 1 684 ? 1.001 -18.050 -5.164 1.00 95.44 684 ILE A N 1
ATOM 5464 C CA . ILE A 1 684 ? 2.454 -18.281 -5.190 1.00 95.44 684 ILE A CA 1
ATOM 5465 C C . ILE A 1 684 ? 2.749 -19.790 -5.200 1.00 95.44 684 ILE A C 1
ATOM 5467 O O . ILE A 1 684 ? 3.581 -20.239 -5.986 1.00 95.44 684 ILE A O 1
ATOM 5471 N N . SER A 1 685 ? 2.010 -20.584 -4.423 1.00 96.44 685 SER A N 1
ATOM 5472 C CA . SER A 1 685 ? 2.116 -22.049 -4.404 1.00 96.44 685 SER A CA 1
ATOM 5473 C C . SER A 1 685 ? 1.718 -22.663 -5.753 1.00 96.44 685 SER A C 1
ATOM 5475 O O . SER A 1 685 ? 2.472 -23.467 -6.303 1.00 96.44 685 SER A O 1
ATOM 5477 N N . ILE A 1 686 ? 0.610 -22.207 -6.360 1.00 97.31 686 ILE A N 1
ATOM 5478 C CA . ILE A 1 686 ? 0.234 -22.588 -7.737 1.00 97.31 686 ILE A CA 1
ATOM 5479 C C . ILE A 1 686 ? 1.348 -22.217 -8.733 1.00 97.31 686 ILE A C 1
ATOM 5481 O O . ILE A 1 686 ? 1.673 -23.010 -9.614 1.00 97.31 686 ILE A O 1
ATOM 5485 N N . SER A 1 687 ? 1.974 -21.043 -8.586 1.00 96.25 687 SER A N 1
ATOM 5486 C CA . SER A 1 687 ? 3.087 -20.602 -9.442 1.00 96.25 687 SER A CA 1
ATOM 5487 C C . SER A 1 687 ? 4.343 -21.473 -9.311 1.00 96.25 687 SER A C 1
ATOM 5489 O O . SER A 1 687 ? 5.063 -21.615 -10.299 1.00 96.25 687 SER A O 1
ATOM 5491 N N . ILE A 1 688 ? 4.621 -22.042 -8.134 1.00 96.56 688 ILE A N 1
ATOM 5492 C CA . ILE A 1 688 ? 5.741 -22.974 -7.919 1.00 96.56 688 ILE A CA 1
ATOM 5493 C C . ILE A 1 688 ? 5.429 -24.315 -8.587 1.00 96.56 688 ILE A C 1
ATOM 5495 O O . ILE A 1 688 ? 6.201 -24.767 -9.433 1.00 96.56 688 ILE A O 1
ATOM 5499 N N . VAL A 1 689 ? 4.257 -24.897 -8.307 1.00 97.81 689 VAL A N 1
ATOM 5500 C CA . VAL A 1 689 ? 3.815 -26.158 -8.931 1.00 97.81 689 VAL A CA 1
ATOM 5501 C C . VAL A 1 689 ? 3.774 -26.038 -10.456 1.00 97.81 689 VAL A C 1
ATOM 5503 O O . VAL A 1 689 ? 4.256 -26.931 -11.149 1.00 97.81 689 VAL A O 1
ATOM 5506 N N . GLN A 1 690 ? 3.285 -24.919 -11.004 1.00 96.75 690 GLN A N 1
ATOM 5507 C CA . GLN A 1 690 ? 3.277 -24.678 -12.451 1.00 96.75 690 GLN A CA 1
ATOM 5508 C C . GLN A 1 690 ? 4.693 -24.682 -13.051 1.00 96.75 690 GLN A C 1
ATOM 5510 O O . GLN A 1 690 ? 4.877 -25.165 -14.167 1.00 96.75 690 GLN A O 1
ATOM 5515 N N . SER A 1 691 ? 5.694 -24.157 -12.340 1.00 96.06 691 SER A N 1
ATOM 5516 C CA . SER A 1 691 ? 7.087 -24.170 -12.803 1.00 96.06 691 SER A CA 1
ATOM 5517 C C . SER A 1 691 ? 7.688 -25.576 -12.803 1.00 96.06 691 SER A C 1
ATOM 5519 O O . SER A 1 691 ? 8.402 -25.912 -13.745 1.00 96.06 691 SER A O 1
ATOM 5521 N N . VAL A 1 692 ? 7.354 -26.430 -11.830 1.00 96.69 692 VAL A N 1
ATOM 5522 C CA . VAL A 1 692 ? 7.789 -27.839 -11.840 1.00 96.69 692 VAL A CA 1
ATOM 5523 C C . VAL A 1 692 ? 7.053 -28.631 -12.931 1.00 96.69 692 VAL A C 1
ATOM 5525 O O . VAL A 1 692 ? 7.692 -29.268 -13.765 1.00 96.69 692 VAL A O 1
ATOM 5528 N N . PHE A 1 693 ? 5.725 -28.495 -13.031 1.00 96.88 693 PHE A N 1
ATOM 5529 C CA . PHE A 1 693 ? 4.879 -29.163 -14.037 1.00 96.88 693 PHE A CA 1
ATOM 5530 C C . PHE A 1 693 ? 5.170 -28.777 -15.501 1.00 96.88 693 PHE A C 1
ATOM 5532 O O . PHE A 1 693 ? 4.671 -29.447 -16.409 1.00 96.88 693 PHE A O 1
ATOM 5539 N N . LYS A 1 694 ? 5.942 -27.711 -15.757 1.00 95.19 694 LYS A N 1
ATOM 5540 C CA . LYS A 1 694 ? 6.471 -27.381 -17.097 1.00 95.19 694 LYS A CA 1
ATOM 5541 C C . LYS A 1 694 ? 7.634 -28.285 -17.518 1.00 95.19 694 LYS A C 1
ATOM 5543 O O . LYS A 1 694 ? 7.809 -28.501 -18.712 1.00 95.19 694 LYS A O 1
ATOM 5548 N N . HIS A 1 695 ? 8.406 -28.789 -16.557 1.00 95.12 695 HIS A N 1
ATOM 5549 C CA . HIS A 1 695 ? 9.614 -29.581 -16.793 1.00 95.12 695 HIS A CA 1
ATOM 5550 C C . HIS A 1 695 ? 9.369 -31.076 -16.543 1.00 95.12 695 HIS A C 1
ATOM 5552 O O . HIS A 1 695 ? 9.819 -31.914 -17.320 1.00 95.12 695 HIS A O 1
ATOM 5558 N N . GLU A 1 696 ? 8.599 -31.418 -15.508 1.00 94.94 696 GLU A N 1
ATOM 5559 C CA . GLU A 1 696 ? 8.333 -32.801 -15.101 1.00 94.94 696 GLU A CA 1
ATOM 5560 C C . GLU A 1 696 ? 6.888 -33.197 -15.403 1.00 94.94 696 GLU A C 1
ATOM 5562 O O . GLU A 1 696 ? 5.948 -32.570 -14.915 1.00 94.94 696 GLU A O 1
ATOM 5567 N N . LYS A 1 697 ? 6.709 -34.241 -16.219 1.00 94.19 697 LYS A N 1
ATOM 5568 C CA . LYS A 1 697 ? 5.406 -34.735 -16.695 1.00 94.19 697 LYS A CA 1
ATOM 5569 C C . LYS A 1 697 ? 4.851 -35.844 -15.800 1.00 94.19 697 LYS A C 1
ATOM 5571 O O . LYS A 1 697 ? 5.600 -36.491 -15.079 1.00 94.19 697 LYS A O 1
ATOM 5576 N N . GLU A 1 698 ? 3.543 -36.074 -15.910 1.00 95.19 698 GLU A N 1
ATOM 5577 C CA . GLU A 1 698 ? 2.798 -37.121 -15.199 1.00 95.19 698 GLU A CA 1
ATOM 5578 C C . GLU A 1 698 ? 2.990 -37.112 -13.665 1.00 95.19 698 GLU A C 1
ATOM 5580 O O . GLU A 1 698 ? 3.086 -38.164 -13.037 1.00 95.19 698 GLU A O 1
ATOM 5585 N N . ARG A 1 699 ? 3.004 -35.925 -13.042 1.00 96.88 699 ARG A N 1
ATOM 5586 C CA . ARG A 1 699 ? 3.187 -35.742 -11.588 1.00 96.88 699 ARG A CA 1
ATOM 5587 C C . ARG A 1 699 ? 1.889 -35.386 -10.846 1.00 96.88 699 ARG A C 1
ATOM 5589 O O . ARG A 1 699 ? 0.944 -34.843 -11.432 1.00 96.88 699 ARG A O 1
ATOM 5596 N N . TYR A 1 700 ? 1.853 -35.659 -9.543 1.00 97.75 700 TYR A N 1
ATOM 5597 C CA . TYR A 1 700 ? 0.892 -35.106 -8.582 1.00 97.75 700 TYR A CA 1
ATOM 5598 C C . TYR A 1 700 ? 1.561 -34.071 -7.673 1.00 97.75 700 TYR A C 1
ATOM 5600 O O . TYR A 1 700 ? 2.682 -34.270 -7.209 1.00 97.75 700 TYR A O 1
ATOM 5608 N N . ALA A 1 701 ? 0.842 -32.994 -7.364 1.00 98.25 701 ALA A N 1
ATOM 5609 C CA . ALA A 1 701 ? 1.258 -32.004 -6.379 1.00 98.25 701 ALA A CA 1
ATOM 5610 C C . ALA A 1 701 ? 0.138 -31.738 -5.372 1.00 98.25 701 ALA A C 1
ATOM 5612 O O . ALA A 1 701 ? -0.998 -31.463 -5.762 1.00 98.25 701 ALA A O 1
ATOM 5613 N N . LEU A 1 702 ? 0.478 -31.787 -4.089 1.00 98.31 702 LEU A N 1
ATOM 5614 C CA . LEU A 1 702 ? -0.385 -31.415 -2.979 1.00 98.31 702 LEU A CA 1
ATOM 5615 C C . LEU A 1 702 ? -0.003 -30.005 -2.516 1.00 98.31 702 LEU A C 1
ATOM 5617 O O . LEU A 1 702 ? 1.107 -29.780 -2.033 1.00 98.31 702 LEU A O 1
ATOM 5621 N N . VAL A 1 703 ? -0.918 -29.050 -2.674 1.00 97.88 703 VAL A N 1
ATOM 5622 C CA . VAL A 1 703 ? -0.786 -27.699 -2.118 1.00 97.88 703 VAL A CA 1
ATOM 5623 C C . VAL A 1 703 ? -1.666 -27.603 -0.881 1.00 97.88 703 VAL A C 1
ATOM 5625 O O . VAL A 1 703 ? -2.850 -27.915 -0.943 1.00 97.88 703 VAL A O 1
ATOM 5628 N N . VAL A 1 704 ? -1.102 -27.154 0.233 1.00 96.12 704 VAL A N 1
ATOM 5629 C CA . VAL A 1 704 ? -1.791 -26.990 1.513 1.00 96.12 704 VAL A CA 1
ATOM 5630 C C . VAL A 1 704 ? -1.642 -25.538 1.952 1.00 96.12 704 VAL A C 1
ATOM 5632 O O . VAL A 1 704 ? -0.548 -24.976 1.896 1.00 96.12 704 VAL A O 1
ATOM 5635 N N . THR A 1 705 ? -2.740 -24.912 2.355 1.00 94.00 705 THR A N 1
ATOM 5636 C CA . THR A 1 705 ? -2.784 -23.502 2.756 1.00 94.00 705 THR A CA 1
ATOM 5637 C C . THR A 1 705 ? -3.585 -23.361 4.042 1.00 94.00 705 THR A C 1
ATOM 5639 O O . THR A 1 705 ? -4.671 -23.921 4.149 1.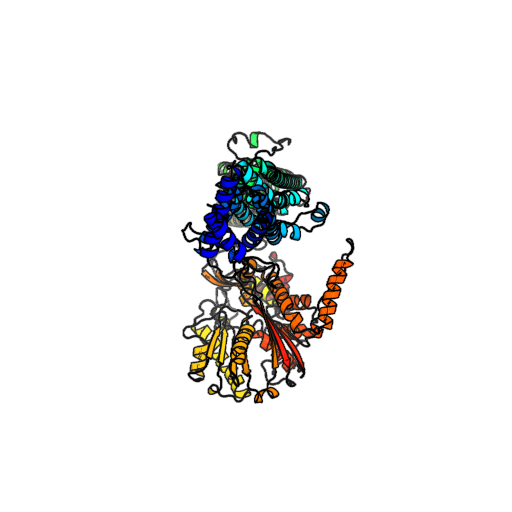00 94.00 705 THR A O 1
ATOM 5642 N N . SER A 1 706 ? -3.030 -22.666 5.030 1.00 92.00 706 SER A N 1
ATOM 5643 C CA . SER A 1 706 ? -3.661 -22.411 6.330 1.00 92.00 706 SER A CA 1
ATOM 5644 C C . SER A 1 706 ? -3.036 -21.172 6.975 1.00 92.00 706 SER A C 1
ATOM 5646 O O . SER A 1 706 ? -2.128 -20.561 6.408 1.00 92.00 706 SER A O 1
ATOM 5648 N N . GLU A 1 707 ? -3.490 -20.804 8.168 1.00 90.88 707 GLU A N 1
ATOM 5649 C CA . GLU A 1 707 ? -2.855 -19.778 8.991 1.00 90.88 707 GLU A CA 1
ATOM 5650 C C . GLU A 1 707 ? -2.933 -20.164 10.468 1.00 90.88 707 GLU A C 1
ATOM 5652 O O . GLU A 1 707 ? -3.998 -20.559 10.937 1.00 90.88 707 GLU A O 1
ATOM 5657 N N . SER A 1 708 ? -1.821 -20.048 11.198 1.00 89.25 708 SER A N 1
ATOM 5658 C CA . SER A 1 708 ? -1.815 -20.271 12.647 1.00 89.25 708 SER A CA 1
ATOM 5659 C C . SER A 1 708 ? -2.046 -18.950 13.365 1.00 89.25 708 SER A C 1
ATOM 5661 O O . SER A 1 708 ? -1.198 -18.049 13.320 1.00 89.25 708 SER A O 1
ATOM 5663 N N . LEU A 1 709 ? -3.192 -18.829 14.033 1.00 87.00 709 LEU A N 1
ATOM 5664 C CA . LEU A 1 709 ? -3.516 -17.641 14.822 1.00 87.00 709 LEU A CA 1
ATOM 5665 C C . LEU A 1 709 ? -3.195 -17.849 16.308 1.00 87.00 709 LEU A C 1
ATOM 5667 O O . LEU A 1 709 ? -3.030 -16.857 17.016 1.00 87.00 709 LEU A O 1
ATOM 5671 N N . SER A 1 710 ? -3.025 -19.101 16.764 1.00 84.88 710 SER A N 1
ATOM 5672 C CA . SER A 1 710 ? -2.785 -19.453 18.174 1.00 84.88 710 SER A CA 1
ATOM 5673 C C . SER A 1 710 ? -1.696 -18.610 18.845 1.00 84.88 710 SER A C 1
ATOM 5675 O O . SER A 1 710 ? -1.914 -18.104 19.943 1.00 84.88 710 SER A O 1
ATOM 5677 N N . SER A 1 711 ? -0.544 -18.424 18.189 1.00 81.06 711 SER A N 1
ATOM 5678 C CA . SER A 1 711 ? 0.600 -17.658 18.723 1.00 81.06 711 SER A CA 1
ATOM 5679 C C . SER A 1 711 ? 0.700 -16.212 18.219 1.00 81.06 711 SER A C 1
ATOM 5681 O O . SER A 1 711 ? 1.690 -15.547 18.504 1.00 81.06 711 SER A O 1
ATOM 5683 N N . ASN A 1 712 ? -0.295 -15.722 17.473 1.00 82.88 712 ASN A N 1
ATOM 5684 C CA . ASN A 1 712 ? -0.256 -14.418 16.790 1.00 82.88 712 ASN A CA 1
ATOM 5685 C C . ASN A 1 712 ? -1.430 -13.493 17.162 1.00 82.88 712 ASN A C 1
ATOM 5687 O O . ASN A 1 712 ? -1.646 -12.468 16.512 1.00 82.88 712 ASN A O 1
ATOM 5691 N N . TRP A 1 713 ? -2.205 -13.859 18.184 1.00 84.69 713 TRP A N 1
ATOM 5692 C CA . TRP A 1 713 ? -3.322 -13.064 18.680 1.00 84.69 713 TRP A CA 1
ATOM 5693 C C . TRP A 1 713 ? -2.812 -11.876 19.500 1.00 84.69 713 TRP A C 1
ATOM 5695 O O . TRP A 1 713 ? -2.146 -12.051 20.518 1.00 84.69 713 TRP A O 1
ATOM 5705 N N . TYR A 1 714 ? -3.113 -10.654 19.064 1.00 85.25 714 TYR A N 1
ATOM 5706 C CA . TYR A 1 714 ? -2.559 -9.455 19.690 1.00 85.25 714 TYR A CA 1
ATOM 5707 C C . TYR A 1 714 ? -3.296 -9.109 20.993 1.00 85.25 714 TYR A C 1
ATOM 5709 O O . TYR A 1 714 ? -4.507 -8.888 20.986 1.00 85.25 714 TYR A O 1
ATOM 5717 N N . THR A 1 715 ? -2.567 -9.031 22.108 1.00 79.62 715 THR A N 1
ATOM 5718 C CA . THR A 1 715 ? -3.111 -8.760 23.456 1.00 79.62 715 THR A CA 1
ATOM 5719 C C . THR A 1 715 ? -2.810 -7.350 23.975 1.00 79.62 715 THR A C 1
ATOM 5721 O O . THR A 1 715 ? -3.052 -7.055 25.145 1.00 79.62 715 THR A O 1
ATOM 5724 N N . GLY A 1 716 ? -2.234 -6.468 23.154 1.00 77.44 716 GLY A N 1
ATOM 5725 C CA . GLY A 1 716 ? -1.987 -5.067 23.508 1.00 77.44 716 GLY A CA 1
ATOM 5726 C C . GLY A 1 716 ? -3.122 -4.119 23.099 1.00 77.44 716 GLY A C 1
ATOM 5727 O O . GLY A 1 716 ? -4.223 -4.543 22.750 1.00 77.44 716 GLY A O 1
ATOM 5728 N N . ASN A 1 717 ? -2.838 -2.814 23.140 1.00 74.25 717 ASN A N 1
ATOM 5729 C CA . ASN A 1 717 ? -3.829 -1.750 22.930 1.00 74.25 717 ASN A CA 1
ATOM 5730 C C . ASN A 1 717 ? -3.651 -0.956 21.614 1.00 74.25 717 ASN A C 1
ATOM 5732 O O . ASN A 1 717 ? -4.406 -0.016 21.367 1.00 74.25 717 ASN A O 1
ATOM 5736 N N . ASP A 1 718 ? -2.690 -1.308 20.749 1.00 76.94 718 ASP A N 1
ATOM 5737 C CA . ASP A 1 718 ? -2.506 -0.642 19.453 1.00 76.94 718 ASP A CA 1
ATOM 5738 C C . ASP A 1 718 ? -3.685 -0.923 18.499 1.00 76.94 718 ASP A C 1
ATOM 5740 O O . ASP A 1 718 ? -3.913 -2.042 18.026 1.00 76.94 718 ASP A O 1
ATOM 5744 N N . ARG A 1 719 ? -4.419 0.143 18.160 1.00 76.25 719 ARG A N 1
ATOM 5745 C CA . ARG A 1 719 ? -5.580 0.132 17.256 1.00 76.25 719 ARG A CA 1
ATOM 5746 C C . ARG A 1 719 ? -5.276 -0.385 15.845 1.00 76.25 719 ARG A C 1
ATOM 5748 O O . ARG A 1 719 ? -6.187 -0.875 15.185 1.00 76.25 719 ARG A O 1
ATOM 5755 N N . SER A 1 720 ? -4.038 -0.278 15.369 1.00 82.19 720 SER A N 1
ATOM 5756 C CA . SER A 1 720 ? -3.596 -0.811 14.073 1.00 82.19 720 SER A CA 1
ATOM 5757 C C . SER A 1 720 ? -3.307 -2.314 14.096 1.00 82.19 720 SER A C 1
ATOM 5759 O O . SER A 1 720 ? -3.304 -2.936 13.034 1.00 82.19 720 SER A O 1
ATOM 5761 N N . MET A 1 721 ? -3.105 -2.895 15.285 1.00 85.69 721 MET A N 1
ATOM 5762 C CA . MET A 1 721 ? -2.868 -4.328 15.483 1.00 85.69 721 MET A CA 1
ATOM 5763 C C . MET A 1 721 ? -4.134 -5.066 15.943 1.00 85.69 721 MET A C 1
ATOM 5765 O O . MET A 1 721 ? -4.409 -6.142 15.433 1.00 85.69 721 MET A O 1
ATOM 5769 N N . ILE A 1 722 ? -4.983 -4.470 16.797 1.00 81.00 722 ILE A N 1
ATOM 5770 C CA . ILE A 1 722 ? -6.281 -5.053 17.231 1.00 81.00 722 ILE A CA 1
ATOM 5771 C C . ILE A 1 722 ? -7.181 -5.452 16.043 1.00 81.00 722 ILE A C 1
ATOM 5773 O O . ILE A 1 722 ? -7.952 -6.412 16.121 1.00 81.00 722 ILE A O 1
ATOM 5777 N N . LEU A 1 723 ? -7.073 -4.744 14.914 1.00 78.81 723 LEU A N 1
ATOM 5778 C CA . LEU A 1 723 ? -7.814 -5.057 13.690 1.00 78.81 723 LEU A CA 1
ATOM 5779 C C . LEU A 1 723 ? -7.479 -6.444 13.108 1.00 78.81 723 LEU A C 1
ATOM 5781 O O . LEU A 1 723 ? -8.337 -7.028 12.448 1.00 78.81 723 LEU A O 1
ATOM 5785 N N . SER A 1 724 ? -6.289 -7.005 13.361 1.00 82.12 724 SER A N 1
ATOM 5786 C CA . SER A 1 724 ? -5.924 -8.344 12.876 1.00 82.12 724 SER A CA 1
ATOM 5787 C C . SER A 1 724 ? -6.775 -9.437 13.541 1.00 82.12 724 SER A C 1
ATOM 5789 O O . SER A 1 724 ? -7.361 -10.256 12.833 1.00 82.12 724 SER A O 1
ATOM 5791 N N . ASN A 1 725 ? -6.952 -9.372 14.868 1.00 81.00 725 ASN A N 1
ATOM 5792 C CA . ASN A 1 725 ? -7.833 -10.247 15.656 1.00 81.00 725 ASN A CA 1
ATOM 5793 C C . ASN A 1 725 ? -9.295 -10.185 15.173 1.00 81.00 725 ASN A C 1
ATOM 5795 O O . ASN A 1 725 ? -10.050 -11.154 15.273 1.00 81.00 725 ASN A O 1
ATOM 5799 N N . CYS A 1 726 ? -9.718 -9.030 14.653 1.00 76.19 726 CYS A N 1
ATOM 5800 C CA . CYS A 1 726 ? -11.066 -8.850 14.122 1.00 76.19 726 CYS A CA 1
ATOM 5801 C C . CYS A 1 726 ? -11.233 -9.530 12.757 1.00 76.19 726 CYS A C 1
ATOM 5803 O O . CYS A 1 726 ? -12.279 -10.117 12.510 1.00 76.19 726 CYS A O 1
ATOM 5805 N N . LEU A 1 727 ? -10.217 -9.453 11.888 1.00 78.69 727 LEU A N 1
ATOM 5806 C CA . LEU A 1 727 ? -10.283 -9.891 10.489 1.00 78.69 727 LEU A CA 1
ATOM 5807 C C . LEU A 1 727 ? -9.948 -11.376 10.283 1.00 78.69 727 LEU A C 1
ATOM 5809 O O . LEU A 1 727 ? -10.628 -12.051 9.506 1.00 78.69 727 LEU A O 1
ATOM 5813 N N . PHE A 1 728 ? -8.884 -11.878 10.914 1.00 86.62 728 PHE A N 1
ATOM 5814 C CA . PHE A 1 728 ? -8.373 -13.226 10.653 1.00 86.62 728 PHE A CA 1
ATOM 5815 C C . PHE A 1 728 ? -9.141 -14.301 11.428 1.00 86.62 728 PHE A C 1
ATOM 5817 O O . PHE A 1 728 ? -9.541 -14.102 12.577 1.00 86.62 728 PHE A O 1
ATOM 5824 N N . ARG A 1 729 ? -9.347 -15.458 10.793 1.00 88.12 729 ARG A N 1
ATOM 5825 C CA . ARG A 1 729 ? -10.038 -16.623 11.370 1.00 88.12 729 ARG A CA 1
ATOM 5826 C C . ARG A 1 729 ? -9.318 -17.917 11.009 1.00 88.12 729 ARG A C 1
ATOM 5828 O O . ARG A 1 729 ? -8.675 -17.993 9.961 1.00 88.12 729 ARG A O 1
ATOM 5835 N N . SER A 1 730 ? -9.410 -18.914 11.884 1.00 88.25 730 SER A N 1
ATOM 5836 C CA . SER A 1 730 ? -8.752 -20.208 11.701 1.00 88.25 730 SER A CA 1
ATOM 5837 C C . SER A 1 730 ? -9.433 -20.991 10.578 1.00 88.25 730 SER A C 1
ATOM 5839 O O . SER A 1 730 ? -10.657 -21.106 10.535 1.00 88.25 730 SER A O 1
ATOM 5841 N N . GLY A 1 731 ? -8.640 -21.533 9.658 1.00 89.44 731 GLY A N 1
ATOM 5842 C CA . GLY A 1 731 ? -9.136 -22.278 8.505 1.00 89.44 731 GLY A CA 1
ATOM 5843 C C . GLY A 1 731 ? -8.092 -22.387 7.400 1.00 89.44 731 GLY A C 1
ATOM 5844 O O . GLY A 1 731 ? -7.045 -21.742 7.441 1.00 89.44 731 GLY A O 1
ATOM 5845 N N . GLY A 1 732 ? -8.387 -23.203 6.394 1.00 91.56 732 GLY A N 1
ATOM 5846 C CA . GLY A 1 732 ? -7.435 -23.541 5.346 1.00 91.56 732 GLY A CA 1
ATOM 5847 C C . GLY A 1 732 ? -8.024 -24.490 4.309 1.00 91.56 732 GLY A C 1
ATOM 5848 O O . GLY A 1 732 ? -9.197 -24.853 4.364 1.00 91.56 732 GLY A O 1
ATOM 5849 N N . SER A 1 733 ? -7.212 -24.908 3.345 1.00 93.94 733 SER A N 1
ATOM 5850 C CA . SER A 1 733 ? -7.599 -25.926 2.370 1.00 93.94 733 SER A CA 1
ATOM 5851 C C . SER A 1 733 ? -6.413 -26.757 1.882 1.00 93.94 733 SER A C 1
ATOM 5853 O O . SER A 1 733 ? -5.252 -26.340 1.929 1.00 93.94 733 SER A O 1
ATOM 5855 N N . ALA A 1 734 ? -6.725 -27.953 1.389 1.00 95.31 734 ALA A N 1
ATOM 5856 C CA . ALA A 1 734 ? -5.810 -28.804 0.645 1.00 95.31 734 ALA A CA 1
ATOM 5857 C C . ALA A 1 734 ? -6.287 -28.896 -0.815 1.00 95.31 734 ALA A C 1
ATOM 5859 O O . ALA A 1 734 ? -7.475 -29.078 -1.084 1.00 95.31 734 ALA A O 1
ATOM 5860 N N . ILE A 1 735 ? -5.361 -28.760 -1.764 1.00 95.69 735 ILE A N 1
ATOM 5861 C CA . ILE A 1 735 ? -5.620 -28.728 -3.203 1.00 95.69 735 ILE A CA 1
ATOM 5862 C C . ILE A 1 735 ? -4.714 -29.753 -3.884 1.00 95.69 735 ILE A C 1
ATOM 5864 O O . ILE A 1 735 ? -3.488 -29.633 -3.852 1.00 95.69 735 ILE A O 1
ATOM 5868 N N . LEU A 1 736 ? -5.319 -30.736 -4.549 1.00 96.62 736 LEU A N 1
ATOM 5869 C CA . LEU A 1 736 ? -4.600 -31.669 -5.410 1.00 96.62 736 LEU A CA 1
ATOM 5870 C C . LEU A 1 736 ? -4.506 -31.108 -6.834 1.00 96.62 736 LEU A C 1
ATOM 5872 O O . LEU A 1 736 ? -5.512 -30.754 -7.451 1.00 96.62 736 LEU A O 1
ATOM 5876 N N . LEU A 1 737 ? -3.294 -31.084 -7.376 1.00 97.44 737 LEU A N 1
ATOM 5877 C CA . LEU A 1 737 ? -2.983 -30.651 -8.733 1.00 97.44 737 LEU A CA 1
ATOM 5878 C C . LEU A 1 737 ? -2.278 -31.780 -9.490 1.00 97.44 737 LEU A C 1
ATOM 5880 O O . LEU A 1 737 ? -1.555 -32.590 -8.913 1.00 97.44 737 LEU A O 1
ATOM 5884 N N . THR A 1 738 ? -2.449 -31.821 -10.810 1.00 96.94 738 THR A N 1
ATOM 5885 C CA . THR A 1 738 ? -1.735 -32.769 -11.670 1.00 96.94 738 THR A CA 1
ATOM 5886 C C . THR A 1 738 ? -1.547 -32.221 -13.078 1.00 96.94 738 THR A C 1
ATOM 5888 O O . THR A 1 738 ? -2.360 -31.425 -13.554 1.00 96.94 738 THR A O 1
ATOM 5891 N N . ASN A 1 739 ? -0.500 -32.681 -13.761 1.00 96.62 739 ASN A N 1
ATOM 5892 C CA . ASN A 1 739 ? -0.355 -32.554 -15.210 1.00 96.62 739 ASN A CA 1
ATOM 5893 C C . ASN A 1 739 ? -0.511 -33.899 -15.953 1.00 96.62 739 ASN A C 1
ATOM 5895 O O . ASN A 1 739 ? -0.290 -33.930 -17.163 1.00 96.62 739 ASN A O 1
ATOM 5899 N N . LYS A 1 740 ? -0.938 -34.973 -15.263 1.00 95.25 740 LYS A N 1
ATOM 5900 C CA . LYS A 1 740 ? -1.189 -36.303 -15.846 1.00 95.25 740 LYS A CA 1
ATOM 5901 C C . LYS A 1 740 ? -2.239 -36.241 -16.957 1.00 95.25 740 LYS A C 1
ATOM 5903 O O . LYS A 1 740 ? -3.406 -35.927 -16.698 1.00 95.25 740 LYS A O 1
ATOM 5908 N N . TRP A 1 741 ? -1.860 -36.559 -18.197 1.00 90.81 741 TRP A N 1
ATOM 5909 C CA . TRP A 1 741 ? -2.711 -36.357 -19.379 1.00 90.81 741 TRP A CA 1
ATOM 5910 C C . TRP A 1 741 ? -4.019 -37.155 -19.304 1.00 90.81 741 TRP A C 1
ATOM 5912 O O . TRP A 1 741 ? -5.095 -36.620 -19.590 1.00 90.81 741 TRP A O 1
ATOM 5922 N N . GLY A 1 742 ? -3.952 -38.404 -18.829 1.00 91.19 742 GLY A N 1
ATOM 5923 C CA . GLY A 1 742 ? -5.121 -39.278 -18.662 1.00 91.19 742 GLY A CA 1
ATOM 5924 C C . GLY A 1 742 ? -6.162 -38.754 -17.661 1.00 91.19 742 GLY A C 1
ATOM 5925 O O . GLY A 1 742 ? -7.345 -39.078 -17.769 1.00 91.19 742 GLY A O 1
ATOM 5926 N N . LEU A 1 743 ? -5.763 -37.886 -16.723 1.00 91.69 743 LEU A N 1
ATOM 5927 C CA . LEU A 1 743 ? -6.655 -37.305 -15.714 1.00 91.69 743 LEU A CA 1
ATOM 5928 C C . LEU A 1 743 ? -7.338 -36.009 -16.176 1.00 91.69 743 LEU A C 1
ATOM 5930 O O . LEU A 1 743 ? -8.228 -35.512 -15.483 1.00 91.69 743 LEU A O 1
ATOM 5934 N N . ARG A 1 744 ? -7.020 -35.497 -17.376 1.00 89.00 744 ARG A N 1
ATOM 5935 C CA . ARG A 1 744 ? -7.589 -34.251 -17.927 1.00 89.00 744 ARG A CA 1
ATOM 5936 C C . ARG A 1 744 ? -9.124 -34.213 -17.939 1.00 89.00 744 ARG A C 1
ATOM 5938 O O . ARG A 1 744 ? -9.683 -33.132 -17.814 1.00 89.00 744 ARG A O 1
ATOM 5945 N N . LYS A 1 745 ? -9.809 -35.356 -18.086 1.00 86.50 745 LYS A N 1
ATOM 5946 C CA . LYS A 1 745 ? -11.287 -35.437 -18.040 1.00 86.50 745 LYS A CA 1
ATOM 5947 C C . LYS A 1 745 ? -11.872 -35.500 -16.617 1.00 86.50 745 LYS A C 1
ATOM 5949 O O . LYS A 1 745 ? -13.062 -35.257 -16.459 1.00 86.50 745 LYS A O 1
ATOM 5954 N N . LYS A 1 746 ? -11.068 -35.841 -15.600 1.00 88.25 746 LYS A N 1
ATOM 5955 C CA . LYS A 1 746 ? -11.483 -35.887 -14.181 1.00 88.25 746 LYS A CA 1
ATOM 5956 C C . LYS A 1 746 ? -11.243 -34.554 -13.460 1.00 88.25 746 LYS A C 1
ATOM 5958 O O . LYS A 1 746 ? -11.991 -34.218 -12.541 1.00 88.25 746 LYS A O 1
ATOM 5963 N N . ALA A 1 747 ? -10.215 -33.812 -13.880 1.00 92.00 747 ALA A N 1
ATOM 5964 C CA . ALA A 1 747 ? -9.874 -32.494 -13.350 1.00 92.00 747 ALA A CA 1
ATOM 5965 C C . ALA A 1 747 ? -11.078 -31.534 -13.369 1.00 92.00 747 ALA A C 1
ATOM 5967 O O . ALA A 1 747 ? -11.841 -31.502 -14.332 1.00 92.00 747 ALA A O 1
ATOM 5968 N N . MET A 1 748 ? -11.232 -30.746 -12.303 1.00 92.69 748 MET A N 1
ATOM 5969 C CA . MET A 1 748 ? -12.297 -29.740 -12.176 1.00 92.69 748 MET A CA 1
ATOM 5970 C C . MET A 1 748 ? -11.946 -28.473 -12.963 1.00 92.69 748 MET A C 1
ATOM 5972 O O . MET A 1 748 ? -12.738 -27.985 -13.767 1.00 92.69 748 MET A O 1
ATOM 5976 N N . LEU A 1 749 ? -10.722 -27.977 -12.760 1.00 95.50 749 LEU A N 1
ATOM 5977 C CA . LEU A 1 749 ? -10.209 -26.731 -13.319 1.00 95.50 749 LEU A CA 1
ATOM 5978 C C . LEU A 1 749 ? -8.902 -26.959 -14.086 1.00 95.50 749 LEU A C 1
ATOM 5980 O O . LEU A 1 749 ? -8.101 -27.829 -13.739 1.00 95.50 749 LEU A O 1
ATOM 5984 N N . LYS A 1 750 ? -8.647 -26.115 -15.087 1.00 96.25 750 LYS A N 1
ATOM 5985 C CA . LYS A 1 750 ? -7.373 -26.018 -15.805 1.00 96.25 750 LYS A CA 1
ATOM 5986 C C . LYS A 1 750 ? -6.837 -24.591 -15.752 1.00 96.25 750 LYS A C 1
ATOM 5988 O O . LYS A 1 750 ? -7.513 -23.654 -16.164 1.00 96.25 750 LYS A O 1
ATOM 5993 N N . LEU A 1 751 ? -5.591 -24.432 -15.313 1.00 97.19 751 LEU A N 1
ATOM 5994 C CA . LEU A 1 751 ? -4.906 -23.140 -15.303 1.00 97.19 751 LEU A CA 1
ATOM 5995 C C . LEU A 1 751 ? -4.643 -22.658 -16.743 1.00 97.19 751 LEU A C 1
ATOM 5997 O O . LEU A 1 751 ? -4.021 -23.371 -17.535 1.00 97.19 751 LEU A O 1
ATOM 6001 N N . LYS A 1 752 ? -5.103 -21.448 -17.081 1.00 96.06 752 LYS A N 1
ATOM 6002 C CA . LYS A 1 752 ? -4.851 -20.777 -18.371 1.00 96.06 752 LYS A CA 1
ATOM 6003 C C . LYS A 1 752 ? -3.644 -19.850 -18.289 1.00 96.06 752 LYS A C 1
ATOM 6005 O O . LYS A 1 752 ? -2.713 -19.972 -19.078 1.00 96.06 752 LYS A O 1
ATOM 6010 N N . CYS A 1 753 ? -3.657 -18.938 -17.322 1.00 94.75 753 CYS A N 1
ATOM 6011 C CA . CYS A 1 753 ? -2.593 -17.970 -17.082 1.00 94.75 753 CYS A CA 1
ATOM 6012 C C . CYS A 1 753 ? -2.494 -17.631 -15.592 1.00 94.75 753 CYS A C 1
ATOM 6014 O O . CYS A 1 753 ? -3.467 -17.767 -14.851 1.00 94.75 753 CYS A O 1
ATOM 6016 N N . LEU A 1 754 ? -1.322 -17.157 -15.178 1.00 96.56 754 LEU A N 1
ATOM 6017 C CA . LEU A 1 754 ? -1.024 -16.692 -13.827 1.00 96.56 754 LEU A CA 1
ATOM 6018 C C . LEU A 1 754 ? -0.121 -15.455 -13.946 1.00 96.56 754 LEU A C 1
ATOM 6020 O O . LEU A 1 754 ? 0.773 -15.437 -14.793 1.00 96.56 754 LEU A O 1
ATOM 6024 N N . VAL A 1 755 ? -0.388 -14.425 -13.145 1.00 96.75 755 VAL A N 1
ATOM 6025 C CA . VAL A 1 755 ? 0.316 -13.131 -13.130 1.00 96.75 755 VAL A CA 1
ATOM 6026 C C . VAL A 1 755 ? 0.634 -12.758 -11.681 1.00 96.75 755 VAL A C 1
ATOM 6028 O O . VAL A 1 755 ? -0.197 -12.947 -10.791 1.00 96.75 755 VAL A O 1
ATOM 6031 N N . ARG A 1 756 ? 1.838 -12.233 -11.427 1.00 95.38 756 ARG A N 1
ATOM 6032 C CA . ARG A 1 756 ? 2.332 -11.873 -10.086 1.00 95.38 756 ARG A CA 1
ATOM 6033 C C . ARG A 1 756 ? 2.922 -10.469 -10.106 1.00 95.38 756 ARG A C 1
ATOM 6035 O O . ARG A 1 756 ? 3.738 -10.167 -10.969 1.00 95.38 756 ARG A O 1
ATOM 6042 N N . THR A 1 757 ? 2.546 -9.625 -9.150 1.00 95.38 757 THR A N 1
ATOM 6043 C CA . THR A 1 757 ? 2.896 -8.196 -9.140 1.00 95.38 757 THR A CA 1
ATOM 6044 C C . THR A 1 757 ? 3.418 -7.785 -7.765 1.00 95.38 757 THR A C 1
ATOM 6046 O O . THR A 1 757 ? 2.801 -8.081 -6.739 1.00 95.38 757 THR A O 1
ATOM 6049 N N . HIS A 1 758 ? 4.592 -7.140 -7.738 1.00 94.56 758 HIS A N 1
ATOM 6050 C CA . HIS A 1 758 ? 5.381 -6.971 -6.515 1.00 94.56 758 HIS A CA 1
ATOM 6051 C C . HIS A 1 758 ? 6.113 -5.611 -6.428 1.00 94.56 758 HIS A C 1
ATOM 6053 O O . HIS A 1 758 ? 7.283 -5.489 -6.778 1.00 94.56 758 HIS A O 1
ATOM 6059 N N . HIS A 1 759 ? 5.449 -4.580 -5.904 1.00 94.12 759 HIS A N 1
ATOM 6060 C CA . HIS A 1 759 ? 5.993 -3.243 -5.603 1.00 94.12 759 HIS A CA 1
ATOM 6061 C C . HIS A 1 759 ? 6.941 -3.184 -4.379 1.00 94.12 759 HIS A C 1
ATOM 6063 O O . HIS A 1 759 ? 6.922 -2.205 -3.642 1.00 94.12 759 HIS A O 1
ATOM 6069 N N . GLY A 1 760 ? 7.755 -4.223 -4.142 1.00 90.88 760 GLY A N 1
ATOM 6070 C CA . GLY A 1 760 ? 8.516 -4.406 -2.889 1.00 90.88 760 GLY A CA 1
ATOM 6071 C C . GLY A 1 760 ? 9.485 -3.275 -2.555 1.00 90.88 760 GLY A C 1
ATOM 6072 O O . GLY A 1 760 ? 9.579 -2.883 -1.400 1.00 90.88 760 GLY A O 1
ATOM 6073 N N . GLY A 1 761 ? 10.134 -2.702 -3.570 1.00 91.50 761 GLY A N 1
ATOM 6074 C CA . GLY A 1 761 ? 10.975 -1.507 -3.442 1.00 91.50 761 GLY A CA 1
ATOM 6075 C C . GLY A 1 761 ? 10.178 -0.198 -3.394 1.00 91.50 761 GLY A C 1
ATOM 6076 O O . GLY A 1 761 ? 10.507 0.733 -4.125 1.00 91.50 761 GLY A O 1
ATOM 6077 N N . ARG A 1 762 ? 9.091 -0.143 -2.615 1.00 89.62 762 ARG A N 1
ATOM 6078 C CA . ARG A 1 762 ? 8.356 1.092 -2.294 1.00 89.62 762 ARG A CA 1
ATOM 6079 C C . ARG A 1 762 ? 7.959 1.070 -0.823 1.00 89.62 762 ARG A C 1
ATOM 6081 O O . ARG A 1 762 ? 7.139 0.243 -0.431 1.00 89.62 762 ARG A O 1
ATOM 6088 N N . ASP A 1 763 ? 8.480 2.002 -0.036 1.00 90.94 763 ASP A N 1
ATOM 6089 C CA . ASP A 1 763 ? 8.323 2.009 1.427 1.00 90.94 763 ASP A CA 1
ATOM 6090 C C . ASP A 1 763 ? 6.854 2.150 1.858 1.00 90.94 763 ASP A C 1
ATOM 6092 O O . ASP A 1 763 ? 6.385 1.425 2.736 1.00 90.94 763 ASP A O 1
ATOM 6096 N N . ASP A 1 764 ? 6.097 3.009 1.158 1.00 85.94 764 ASP A N 1
ATOM 6097 C CA . ASP A 1 764 ? 4.656 3.228 1.371 1.00 85.94 764 ASP A CA 1
ATOM 6098 C C . ASP A 1 764 ? 3.827 1.948 1.213 1.00 85.94 764 ASP A C 1
ATOM 6100 O O . ASP A 1 764 ? 2.755 1.798 1.800 1.00 85.94 764 ASP A O 1
ATOM 6104 N N . SER A 1 765 ? 4.342 1.028 0.404 1.00 89.25 765 SER A N 1
ATOM 6105 C CA . SER A 1 765 ? 3.728 -0.237 0.073 1.00 89.25 765 SER A CA 1
ATOM 6106 C C . SER A 1 765 ? 4.256 -1.301 1.045 1.00 89.25 765 SER A C 1
ATOM 6108 O O . SER A 1 765 ? 3.453 -1.937 1.726 1.00 89.25 765 SER A O 1
ATOM 6110 N N . TYR A 1 766 ? 5.579 -1.465 1.168 1.00 90.88 766 TYR A N 1
ATOM 6111 C CA . TYR A 1 766 ? 6.250 -2.404 2.080 1.00 90.88 766 TYR A CA 1
ATOM 6112 C C . TYR A 1 766 ? 5.681 -2.331 3.505 1.00 90.88 766 TYR A C 1
ATOM 6114 O O . TYR A 1 766 ? 5.222 -3.344 4.031 1.00 90.88 766 TYR A O 1
ATOM 6122 N N . GLY A 1 767 ? 5.581 -1.121 4.066 1.00 89.19 767 GLY A N 1
ATOM 6123 C CA . GLY A 1 767 ? 5.058 -0.883 5.413 1.00 89.19 767 GLY A CA 1
ATOM 6124 C C . GLY A 1 767 ? 3.545 -1.076 5.596 1.00 89.19 767 GLY A C 1
ATOM 6125 O O . GLY A 1 767 ? 3.039 -0.816 6.682 1.00 89.19 767 GLY A O 1
ATOM 6126 N N . CYS A 1 768 ? 2.787 -1.501 4.574 1.00 86.75 768 CYS A N 1
ATOM 6127 C CA . CYS A 1 768 ? 1.326 -1.598 4.681 1.00 86.75 768 CYS A CA 1
ATOM 6128 C C . CYS A 1 768 ? 0.824 -2.722 5.597 1.00 86.75 768 CYS A C 1
ATOM 6130 O O . CYS A 1 768 ? -0.253 -2.584 6.172 1.00 86.75 768 CYS A O 1
ATOM 6132 N N . CYS A 1 769 ? 1.536 -3.849 5.659 1.00 88.75 769 CYS A N 1
ATOM 6133 C CA . CYS A 1 769 ? 1.177 -5.011 6.477 1.00 88.75 769 CYS A CA 1
ATOM 6134 C C . CYS A 1 769 ? 2.473 -5.646 6.989 1.00 88.75 769 CYS A C 1
ATOM 6136 O O . CYS A 1 769 ? 3.212 -6.211 6.177 1.00 88.75 769 CYS A O 1
ATOM 6138 N N . MET A 1 770 ? 2.755 -5.551 8.287 1.00 88.44 770 MET A N 1
ATOM 6139 C CA . MET A 1 770 ? 3.988 -6.080 8.880 1.00 88.44 770 MET A CA 1
ATOM 6140 C C . MET A 1 770 ? 3.707 -6.699 10.248 1.00 88.44 770 MET A C 1
ATOM 6142 O O . MET A 1 770 ? 2.943 -6.147 11.036 1.00 88.44 770 MET A O 1
ATOM 6146 N N . GLN A 1 771 ? 4.354 -7.825 10.538 1.00 89.25 771 GLN A N 1
ATOM 6147 C CA . GLN A 1 771 ? 4.434 -8.352 11.897 1.00 89.25 771 GLN A CA 1
ATOM 6148 C C . GLN A 1 771 ? 5.497 -7.549 12.657 1.00 89.25 771 GLN A C 1
ATOM 6150 O O . GLN A 1 771 ? 6.590 -7.334 12.131 1.00 89.25 771 GLN A O 1
ATOM 6155 N N . MET A 1 772 ? 5.156 -7.047 13.841 1.00 89.69 772 MET A N 1
ATOM 6156 C CA . MET A 1 772 ? 6.023 -6.196 14.661 1.00 89.69 772 MET A CA 1
ATOM 6157 C C . MET A 1 772 ? 5.596 -6.244 16.128 1.00 89.69 772 MET A C 1
ATOM 6159 O O . MET A 1 772 ? 4.489 -6.674 16.441 1.00 89.69 772 MET A O 1
ATOM 6163 N N . GLU A 1 773 ? 6.465 -5.785 17.018 1.00 90.75 773 GLU A N 1
ATOM 6164 C CA . GLU A 1 773 ? 6.144 -5.589 18.431 1.00 90.75 773 GLU A CA 1
ATOM 6165 C C . GLU A 1 773 ? 5.554 -4.191 18.669 1.00 90.75 773 GLU A C 1
ATOM 6167 O O . GLU A 1 773 ? 5.906 -3.232 17.977 1.00 90.75 773 GLU A O 1
ATOM 6172 N N . ASP A 1 774 ? 4.657 -4.069 19.649 1.00 86.38 774 ASP A N 1
ATOM 6173 C CA . ASP A 1 774 ? 4.228 -2.770 20.172 1.00 86.38 774 ASP A CA 1
ATOM 6174 C C . ASP A 1 774 ? 5.269 -2.152 21.129 1.00 86.38 774 ASP A C 1
ATOM 6176 O O . ASP A 1 774 ? 6.321 -2.727 21.412 1.00 86.38 774 ASP A O 1
ATOM 6180 N N . SER A 1 775 ? 4.980 -0.962 21.662 1.00 81.44 775 SER A N 1
ATOM 6181 C CA . SER A 1 775 ? 5.877 -0.239 22.581 1.00 81.44 775 SER A CA 1
ATOM 6182 C C . SER A 1 775 ? 6.121 -0.928 23.935 1.00 81.44 775 SER A C 1
ATOM 6184 O O . SER A 1 775 ? 6.884 -0.405 24.747 1.00 81.44 775 SER A O 1
ATOM 6186 N N . VAL A 1 776 ? 5.490 -2.080 24.187 1.00 82.12 776 VAL A N 1
ATOM 6187 C CA . VAL A 1 776 ? 5.641 -2.916 25.388 1.00 82.12 776 VAL A CA 1
ATOM 6188 C C . VAL A 1 776 ? 6.223 -4.298 25.023 1.00 82.12 776 VAL A C 1
ATOM 6190 O O . VAL A 1 776 ? 6.290 -5.183 25.872 1.00 82.12 776 VAL A O 1
ATOM 6193 N N . GLY A 1 777 ? 6.660 -4.502 23.773 1.00 82.75 777 GLY A N 1
ATOM 6194 C CA . GLY A 1 777 ? 7.233 -5.765 23.296 1.00 82.75 777 GLY A CA 1
ATOM 6195 C C . GLY A 1 777 ? 6.196 -6.839 22.946 1.00 82.75 777 GLY A C 1
ATOM 6196 O O . GLY A 1 777 ? 6.551 -8.009 22.817 1.00 82.75 777 GLY A O 1
ATOM 6197 N N . ARG A 1 778 ? 4.902 -6.497 22.821 1.00 83.50 778 ARG A N 1
ATOM 6198 C CA . ARG A 1 778 ? 3.863 -7.483 22.467 1.00 83.50 778 ARG A CA 1
ATOM 6199 C C . ARG A 1 778 ? 3.802 -7.650 20.956 1.00 83.50 778 ARG A C 1
ATOM 6201 O O . ARG A 1 778 ? 3.515 -6.693 20.240 1.00 83.50 778 ARG A O 1
ATOM 6208 N N . LEU A 1 779 ? 4.035 -8.869 20.478 1.00 85.94 779 LEU A N 1
ATOM 6209 C CA . LEU A 1 779 ? 3.982 -9.202 19.057 1.00 85.94 779 LEU A CA 1
ATOM 6210 C C . LEU A 1 779 ? 2.554 -9.056 18.503 1.00 85.94 779 LEU A C 1
ATOM 6212 O O . LEU A 1 779 ? 1.599 -9.597 19.061 1.00 85.94 779 LEU A O 1
ATOM 6216 N N . GLY A 1 780 ? 2.413 -8.353 17.383 1.00 87.25 780 GLY A N 1
ATOM 6217 C CA . GLY A 1 780 ? 1.148 -8.140 16.686 1.00 87.25 780 GLY A CA 1
ATOM 6218 C C . GLY A 1 780 ? 1.328 -7.983 15.176 1.00 87.25 780 GLY A C 1
ATOM 6219 O O . GLY A 1 780 ? 2.438 -8.027 14.640 1.00 87.25 780 GLY A O 1
ATOM 6220 N N . PHE A 1 781 ? 0.212 -7.815 14.464 1.00 88.50 781 PHE A N 1
ATOM 6221 C CA . PHE A 1 781 ? 0.205 -7.663 13.007 1.00 88.50 781 PHE A CA 1
ATOM 6222 C C . PHE A 1 781 ? -0.345 -6.287 12.617 1.00 88.50 781 PHE A C 1
ATOM 6224 O O . PHE A 1 781 ? -1.556 -6.073 12.584 1.00 88.50 781 PHE A O 1
ATOM 6231 N N . HIS A 1 782 ? 0.559 -5.349 12.337 1.00 89.69 782 HIS A N 1
ATOM 6232 C CA . HIS A 1 782 ? 0.238 -3.966 12.001 1.00 89.69 782 HIS A CA 1
ATOM 6233 C C . HIS A 1 782 ? -0.417 -3.850 10.621 1.00 89.69 782 HIS A C 1
ATOM 6235 O O . HIS A 1 782 ? 0.153 -4.272 9.608 1.00 89.69 782 HIS A O 1
ATOM 6241 N N . LEU A 1 783 ? -1.581 -3.197 10.579 1.00 88.75 783 LEU A N 1
ATOM 6242 C CA . LEU A 1 783 ? -2.298 -2.833 9.359 1.00 88.75 783 LEU A CA 1
ATOM 6243 C C . LEU A 1 783 ? -2.294 -1.308 9.171 1.00 88.75 783 LEU A C 1
ATOM 6245 O O . LEU A 1 783 ? -2.942 -0.561 9.906 1.00 88.75 783 LEU A O 1
ATOM 6249 N N . SER A 1 784 ? -1.577 -0.837 8.150 1.00 87.12 784 SER A N 1
ATOM 6250 C CA . SER A 1 784 ? -1.456 0.593 7.857 1.00 87.12 784 SER A CA 1
ATOM 6251 C C . SER A 1 784 ? -2.708 1.160 7.185 1.00 87.12 784 SER A C 1
ATOM 6253 O O . SER A 1 784 ? -3.302 0.534 6.304 1.00 87.12 784 SER A O 1
ATOM 6255 N N . LYS A 1 785 ? -3.036 2.424 7.482 1.00 84.06 785 LYS A N 1
ATOM 6256 C CA . LYS A 1 785 ? -4.116 3.180 6.812 1.00 84.06 785 LYS A CA 1
ATOM 6257 C C . LYS A 1 785 ? -3.923 3.298 5.287 1.00 84.06 785 LYS A C 1
ATOM 6259 O O . LYS A 1 785 ? -4.896 3.499 4.567 1.00 84.06 785 LYS A O 1
ATOM 6264 N N . ASN A 1 786 ? -2.695 3.127 4.785 1.00 81.06 786 ASN A N 1
ATOM 6265 C CA . ASN A 1 786 ? -2.377 3.164 3.352 1.00 81.06 786 ASN A CA 1
ATOM 6266 C C . ASN A 1 786 ? -2.714 1.861 2.596 1.00 81.06 786 ASN A C 1
ATOM 6268 O O . ASN A 1 786 ? -2.684 1.854 1.362 1.00 81.06 786 ASN A O 1
ATOM 6272 N N . LEU A 1 787 ? -3.056 0.774 3.301 1.00 84.88 787 LEU A N 1
ATOM 6273 C CA . LEU A 1 787 ? -3.295 -0.557 2.728 1.00 84.88 787 LEU A CA 1
ATOM 6274 C C . LEU A 1 787 ? -4.264 -0.548 1.524 1.00 84.88 787 LEU A C 1
ATOM 6276 O O . LEU A 1 787 ? -3.882 -1.109 0.492 1.00 84.88 787 LEU A O 1
ATOM 6280 N N . PRO A 1 788 ? -5.444 0.115 1.555 1.00 83.31 788 PRO A N 1
ATOM 6281 C CA . PRO A 1 788 ? -6.364 0.114 0.413 1.00 83.31 788 PRO A CA 1
ATOM 6282 C C . PRO A 1 788 ? -5.774 0.783 -0.836 1.00 83.31 788 PRO A C 1
ATOM 6284 O O . PRO A 1 788 ? -5.973 0.303 -1.951 1.00 83.31 788 PRO A O 1
ATOM 6287 N N . ILE A 1 789 ? -4.995 1.856 -0.656 1.00 84.00 789 ILE A N 1
ATOM 6288 C CA . ILE A 1 789 ? -4.345 2.591 -1.751 1.00 84.00 789 ILE A CA 1
ATOM 6289 C C . ILE A 1 789 ? -3.259 1.718 -2.387 1.00 84.00 789 ILE A C 1
ATOM 6291 O O . ILE A 1 789 ? -3.206 1.588 -3.611 1.00 84.00 789 ILE A O 1
ATOM 6295 N N . SER A 1 790 ? -2.421 1.077 -1.570 1.00 88.00 790 SER A N 1
ATOM 6296 C CA . SER A 1 790 ? -1.358 0.181 -2.041 1.00 88.00 790 SER A CA 1
ATOM 6297 C C . SER A 1 790 ? -1.913 -1.075 -2.725 1.00 88.00 790 SER A C 1
ATOM 6299 O O . SER A 1 790 ? -1.401 -1.469 -3.778 1.00 88.00 790 SER A O 1
ATOM 6301 N N . ALA A 1 791 ? -2.999 -1.653 -2.201 1.00 86.94 791 ALA A N 1
ATOM 6302 C CA . ALA A 1 791 ? -3.703 -2.781 -2.811 1.00 86.94 791 ALA A CA 1
ATOM 6303 C C . ALA A 1 791 ? -4.329 -2.402 -4.165 1.00 86.94 791 ALA A C 1
ATOM 6305 O O . ALA A 1 791 ? -4.045 -3.056 -5.168 1.00 86.94 791 ALA A O 1
ATOM 6306 N N . ALA A 1 792 ? -5.097 -1.307 -4.236 1.00 87.12 792 ALA A N 1
ATOM 6307 C CA . ALA A 1 792 ? -5.695 -0.827 -5.485 1.00 87.12 792 ALA A CA 1
ATOM 6308 C C . ALA A 1 792 ? -4.631 -0.484 -6.545 1.00 87.12 792 ALA A C 1
ATOM 6310 O O . ALA A 1 792 ? -4.789 -0.801 -7.725 1.00 87.12 792 ALA A O 1
ATOM 6311 N N . ARG A 1 793 ? -3.501 0.104 -6.130 1.00 89.06 793 ARG A N 1
ATOM 6312 C CA . ARG A 1 793 ? -2.368 0.398 -7.018 1.00 89.06 793 ARG A CA 1
ATOM 6313 C C . ARG A 1 793 ? -1.726 -0.880 -7.568 1.00 89.06 793 ARG A C 1
ATOM 6315 O O . ARG A 1 793 ? -1.460 -0.953 -8.765 1.00 89.06 793 ARG A O 1
ATOM 6322 N N . CYS A 1 794 ? -1.506 -1.892 -6.725 1.00 91.50 794 CYS A N 1
ATOM 6323 C CA . CYS A 1 794 ? -0.940 -3.174 -7.156 1.00 91.50 794 CYS A CA 1
ATOM 6324 C C . CYS A 1 794 ? -1.908 -3.977 -8.040 1.00 91.50 794 CYS A C 1
ATOM 6326 O O . CYS A 1 794 ? -1.480 -4.567 -9.029 1.00 91.50 794 CYS A O 1
ATOM 6328 N N . LEU A 1 795 ? -3.216 -3.909 -7.767 1.00 90.94 795 LEU A N 1
ATOM 6329 C CA . LEU A 1 795 ? -4.259 -4.444 -8.644 1.00 90.94 795 LEU A CA 1
ATOM 6330 C C . LEU A 1 795 ? -4.220 -3.796 -10.033 1.00 90.94 795 LEU A C 1
ATOM 6332 O O . LEU A 1 795 ? -4.228 -4.504 -11.034 1.00 90.94 795 LEU A O 1
ATOM 6336 N N . VAL A 1 796 ? -4.150 -2.464 -10.120 1.00 90.50 796 VAL A N 1
ATOM 6337 C CA . VAL A 1 796 ? -4.093 -1.757 -11.412 1.00 90.50 796 VAL A CA 1
ATOM 6338 C C . VAL A 1 796 ? -2.866 -2.167 -12.229 1.00 90.50 796 VAL A C 1
ATOM 6340 O O . VAL A 1 796 ? -2.980 -2.333 -13.443 1.00 90.50 796 VAL A O 1
ATOM 6343 N N . ASP A 1 797 ? -1.709 -2.356 -11.592 1.00 91.75 797 ASP A N 1
ATOM 6344 C CA . ASP A 1 797 ? -0.497 -2.811 -12.279 1.00 91.75 797 ASP A CA 1
ATOM 6345 C C . ASP A 1 797 ? -0.562 -4.309 -12.660 1.00 91.75 797 ASP A C 1
ATOM 6347 O O . ASP A 1 797 ? -0.164 -4.669 -13.768 1.00 91.75 797 ASP A O 1
ATOM 6351 N N . ASN A 1 798 ? -1.189 -5.162 -11.841 1.00 94.94 798 ASN A N 1
ATOM 6352 C CA . ASN A 1 798 ? -1.480 -6.566 -12.166 1.00 94.94 798 ASN A CA 1
ATOM 6353 C C . ASN A 1 798 ? -2.439 -6.712 -13.365 1.00 94.94 798 ASN A C 1
ATOM 6355 O O . ASN A 1 798 ? -2.183 -7.474 -14.301 1.00 94.94 798 ASN A O 1
ATOM 6359 N N . LEU A 1 799 ? -3.525 -5.932 -13.378 1.00 91.19 799 LEU A N 1
ATOM 6360 C CA . LEU A 1 799 ? -4.540 -5.961 -14.432 1.00 91.19 799 LEU A CA 1
ATOM 6361 C C . LEU A 1 799 ? -4.005 -5.490 -15.792 1.00 91.19 799 LEU A C 1
ATOM 6363 O O . LEU A 1 799 ? -4.504 -5.957 -16.814 1.00 91.19 799 LEU A O 1
ATOM 6367 N N . LYS A 1 800 ? -2.979 -4.626 -15.839 1.00 90.62 800 LYS A N 1
ATOM 6368 C CA . LYS A 1 800 ? -2.314 -4.236 -17.101 1.00 90.62 800 LYS A CA 1
ATOM 6369 C C . LYS A 1 800 ? -1.653 -5.421 -17.802 1.00 90.62 800 LYS A C 1
ATOM 6371 O O . LYS A 1 800 ? -1.693 -5.491 -19.026 1.00 90.62 800 LYS A O 1
ATOM 6376 N N . GLU A 1 801 ? -1.056 -6.337 -17.043 1.00 93.19 801 GLU A N 1
ATOM 6377 C CA . GLU A 1 801 ? -0.397 -7.528 -17.590 1.00 93.19 801 GLU A CA 1
ATOM 6378 C C . GLU A 1 801 ? -1.393 -8.677 -17.829 1.00 93.19 801 GLU A C 1
ATOM 6380 O O . GLU A 1 801 ? -1.236 -9.455 -18.772 1.00 93.19 801 GLU A O 1
ATOM 6385 N N . LEU A 1 802 ? -2.438 -8.775 -17.000 1.00 93.31 802 LEU A N 1
ATOM 6386 C CA . LEU A 1 802 ? -3.459 -9.816 -17.099 1.00 93.31 802 LEU A CA 1
ATOM 6387 C C . LEU A 1 802 ? -4.479 -9.561 -18.220 1.00 93.31 802 LEU A C 1
ATOM 6389 O O . LEU A 1 802 ? -4.791 -10.482 -18.973 1.00 93.31 802 LEU A O 1
ATOM 6393 N N . ALA A 1 803 ? -5.012 -8.340 -18.354 1.00 91.50 803 ALA A N 1
ATOM 6394 C CA . ALA A 1 803 ? -6.115 -8.047 -19.276 1.00 91.50 803 ALA A CA 1
ATOM 6395 C C . ALA A 1 803 ? -5.829 -8.442 -20.746 1.00 91.50 803 ALA A C 1
ATOM 6397 O O . ALA A 1 803 ? -6.695 -9.080 -21.350 1.00 91.50 803 ALA A O 1
ATOM 6398 N N . PRO A 1 804 ? -4.631 -8.192 -21.323 1.00 90.19 804 PRO A N 1
ATOM 6399 C CA . PRO A 1 804 ? -4.301 -8.641 -22.680 1.00 90.19 804 PRO A CA 1
ATOM 6400 C C . PRO A 1 804 ? -4.229 -10.168 -22.845 1.00 90.19 804 PRO A C 1
ATOM 6402 O O . PRO A 1 804 ? -4.282 -10.655 -23.970 1.00 90.19 804 PRO A O 1
ATOM 6405 N N . LYS A 1 805 ? -4.091 -10.924 -21.746 1.00 91.94 805 LYS A N 1
ATOM 6406 C CA . LYS A 1 805 ? -3.978 -12.394 -21.739 1.00 91.94 805 LYS A CA 1
ATOM 6407 C C . LYS A 1 805 ? -5.328 -13.104 -21.602 1.00 91.94 805 LYS A C 1
ATOM 6409 O O . LYS A 1 805 ? -5.405 -14.289 -21.918 1.00 91.94 805 LYS A O 1
ATOM 6414 N N . ILE A 1 806 ? -6.366 -12.414 -21.112 1.00 92.94 806 ILE A N 1
ATOM 6415 C CA . ILE A 1 806 ? -7.674 -13.020 -20.792 1.00 92.94 806 ILE A CA 1
ATOM 6416 C C . ILE A 1 806 ? -8.849 -12.467 -21.610 1.00 92.94 806 ILE A C 1
ATOM 6418 O O . ILE A 1 806 ? -9.850 -13.163 -21.770 1.00 92.94 806 ILE A O 1
ATOM 6422 N N . LEU A 1 807 ? -8.758 -11.237 -22.127 1.00 91.62 807 LEU A N 1
ATOM 6423 C CA . LEU A 1 807 ? -9.885 -10.578 -22.795 1.00 91.62 807 LEU A CA 1
ATOM 6424 C C . LEU A 1 807 ? -9.896 -10.806 -24.314 1.00 91.62 807 LEU A C 1
ATOM 6426 O O . LEU A 1 807 ? -8.833 -10.865 -24.936 1.00 91.62 807 LEU A O 1
ATOM 6430 N N . PRO A 1 808 ? -11.081 -10.853 -24.953 1.00 90.69 808 PRO A N 1
ATOM 6431 C CA . PRO A 1 808 ? -11.178 -10.869 -26.408 1.00 90.69 808 PRO A CA 1
ATOM 6432 C C . PRO A 1 808 ? -10.516 -9.633 -27.026 1.00 90.69 808 PRO A C 1
ATOM 6434 O O . PRO A 1 808 ? -10.733 -8.508 -26.572 1.00 90.69 808 PRO A O 1
ATOM 6437 N N . THR A 1 809 ? -9.801 -9.808 -28.140 1.00 89.44 809 THR A N 1
ATOM 6438 C CA . THR A 1 809 ? -9.107 -8.716 -28.853 1.00 89.44 809 THR A CA 1
ATOM 6439 C C . THR A 1 809 ? -10.035 -7.540 -29.184 1.00 89.44 809 THR A C 1
ATOM 6441 O O . THR A 1 809 ? -9.613 -6.388 -29.124 1.00 89.44 809 THR A O 1
ATOM 6444 N N . LYS A 1 810 ? -11.322 -7.813 -29.456 1.00 89.00 810 LYS A N 1
ATOM 6445 C CA . LYS A 1 810 ? -12.363 -6.793 -29.679 1.00 89.00 810 LYS A CA 1
ATOM 6446 C C . LYS A 1 810 ? -12.524 -5.834 -28.490 1.00 89.00 810 LYS A C 1
ATOM 6448 O O . LYS A 1 810 ? -12.654 -4.634 -28.707 1.00 89.00 810 LYS A O 1
ATOM 6453 N N . GLU A 1 811 ? -12.485 -6.335 -27.255 1.00 89.94 811 GLU A N 1
ATOM 6454 C CA . GLU A 1 811 ? -12.608 -5.515 -26.040 1.00 89.94 811 GLU A CA 1
ATOM 6455 C C . GLU A 1 811 ? -11.341 -4.687 -25.797 1.00 89.94 811 GLU A C 1
ATOM 6457 O O . GLU A 1 811 ? -11.426 -3.494 -25.504 1.00 89.94 811 GLU A O 1
ATOM 6462 N N . VAL A 1 812 ? -10.162 -5.287 -25.995 1.00 87.50 812 VAL A N 1
ATOM 6463 C CA . VAL A 1 812 ? -8.875 -4.581 -25.881 1.00 87.50 812 VAL A CA 1
ATOM 6464 C C . VAL A 1 812 ? -8.809 -3.424 -26.888 1.00 87.50 812 VAL A C 1
ATOM 6466 O O . VAL A 1 812 ? -8.498 -2.295 -26.511 1.00 87.50 812 VAL A O 1
ATOM 6469 N N . VAL A 1 813 ? -9.190 -3.666 -28.148 1.00 87.38 813 VAL A N 1
ATOM 6470 C CA . VAL A 1 813 ? -9.265 -2.629 -29.191 1.00 87.38 813 VAL A CA 1
ATOM 6471 C C . VAL A 1 813 ? -10.323 -1.571 -28.855 1.00 87.38 813 VAL A C 1
ATOM 6473 O O . VAL A 1 813 ? -10.017 -0.382 -28.939 1.00 87.38 813 VAL A O 1
ATOM 6476 N N . ARG A 1 814 ? -11.527 -1.956 -28.399 1.00 90.31 814 ARG A N 1
ATOM 6477 C CA . ARG A 1 814 ? -12.571 -1.011 -27.948 1.00 90.31 814 ARG A CA 1
ATOM 6478 C C . ARG A 1 814 ? -12.045 -0.077 -26.857 1.00 90.31 814 ARG A C 1
ATOM 6480 O O . ARG A 1 814 ? -12.263 1.132 -26.930 1.00 90.31 814 ARG A O 1
ATOM 6487 N N . PHE A 1 815 ? -11.345 -0.617 -25.861 1.00 86.50 815 PHE A N 1
ATOM 6488 C CA . PHE A 1 815 ? -10.775 0.167 -24.769 1.00 86.50 815 PHE A CA 1
ATOM 6489 C C . PHE A 1 815 ? -9.672 1.120 -25.250 1.00 86.50 815 PHE A C 1
ATOM 6491 O O . PHE A 1 815 ? -9.716 2.308 -24.925 1.00 86.50 815 PHE A O 1
ATOM 6498 N N . VAL A 1 816 ? -8.727 0.641 -26.068 1.00 85.81 816 VAL A N 1
ATOM 6499 C CA . VAL A 1 816 ? -7.655 1.477 -26.641 1.00 85.81 816 VAL A CA 1
ATOM 6500 C C . VAL A 1 816 ? -8.241 2.622 -27.474 1.00 85.81 816 VAL A C 1
ATOM 6502 O O . VAL A 1 816 ? -7.869 3.779 -27.263 1.00 85.81 816 VAL A O 1
ATOM 6505 N N . LEU A 1 817 ? -9.214 2.334 -28.345 1.00 85.19 817 LEU A N 1
ATOM 6506 C CA . LEU A 1 817 ? -9.913 3.349 -29.138 1.00 85.19 817 LEU A CA 1
ATOM 6507 C C . LEU A 1 817 ? -10.674 4.346 -28.254 1.00 85.19 817 LEU A C 1
ATOM 6509 O O . LEU A 1 817 ? -10.594 5.543 -28.506 1.00 85.19 817 LEU A O 1
ATOM 6513 N N . ALA A 1 818 ? -11.347 3.904 -27.188 1.00 83.44 818 ALA A N 1
ATOM 6514 C CA . ALA A 1 818 ? -12.044 4.801 -26.261 1.00 83.44 818 ALA A CA 1
ATOM 6515 C C . ALA A 1 818 ? -11.082 5.727 -25.486 1.00 83.44 818 ALA A C 1
ATOM 6517 O O . ALA A 1 818 ? -11.383 6.905 -25.277 1.00 83.44 818 ALA A O 1
ATOM 6518 N N . VAL A 1 819 ? -9.907 5.227 -25.089 1.00 84.00 819 VAL A N 1
ATOM 6519 C CA . VAL A 1 819 ? -8.856 6.029 -24.437 1.00 84.00 819 VAL A CA 1
ATOM 6520 C C . VAL A 1 819 ? -8.238 7.034 -25.417 1.00 84.00 819 VAL A C 1
ATOM 6522 O O . VAL A 1 819 ? -8.067 8.203 -25.061 1.00 84.00 819 VAL A O 1
ATOM 6525 N N . MET A 1 820 ? -7.957 6.624 -26.659 1.00 81.38 820 MET A N 1
ATOM 6526 C CA . MET A 1 820 ? -7.475 7.523 -27.715 1.00 81.38 820 MET A CA 1
ATOM 6527 C C . MET A 1 820 ? -8.517 8.588 -28.072 1.00 81.38 820 MET A C 1
ATOM 6529 O O . MET A 1 820 ? -8.203 9.775 -28.045 1.00 81.38 820 MET A O 1
ATOM 6533 N N . ALA A 1 821 ? -9.769 8.196 -28.318 1.00 78.50 821 ALA A N 1
ATOM 6534 C CA . ALA A 1 821 ? -10.867 9.114 -28.605 1.00 78.50 821 ALA A CA 1
ATOM 6535 C C . ALA A 1 821 ? -11.048 10.137 -27.476 1.00 78.50 821 ALA A C 1
ATOM 6537 O O . ALA A 1 821 ? -11.126 11.334 -27.748 1.00 78.50 821 ALA A O 1
ATOM 6538 N N . ARG A 1 822 ? -11.001 9.719 -26.200 1.00 76.00 822 ARG A N 1
ATOM 6539 C CA . ARG A 1 822 ? -11.024 10.675 -25.082 1.00 76.00 822 ARG A CA 1
ATOM 6540 C C . ARG A 1 822 ? -9.847 11.653 -25.150 1.00 76.00 822 ARG A C 1
ATOM 6542 O O . ARG A 1 822 ? -10.052 12.843 -24.931 1.00 76.00 822 ARG A O 1
ATOM 6549 N N . ARG A 1 823 ? -8.639 11.187 -25.478 1.00 73.81 823 ARG A N 1
ATOM 6550 C CA . ARG A 1 823 ? -7.432 12.026 -25.588 1.00 73.81 823 ARG A CA 1
ATOM 6551 C C . ARG A 1 823 ? -7.477 13.027 -26.753 1.00 73.81 823 ARG A C 1
ATOM 6553 O O . ARG A 1 823 ? -6.869 14.085 -26.625 1.00 73.81 823 ARG A O 1
ATOM 6560 N N . PHE A 1 824 ? -8.185 12.724 -27.842 1.00 70.19 824 PHE A N 1
ATOM 6561 C CA . PHE A 1 824 ? -8.319 13.618 -29.002 1.00 70.19 824 PHE A CA 1
ATOM 6562 C C . PHE A 1 824 ? -9.552 14.538 -28.948 1.00 70.19 824 PHE A C 1
ATOM 6564 O O . PHE A 1 824 ? -9.459 15.682 -29.383 1.00 70.19 824 PHE A O 1
ATOM 6571 N N . PHE A 1 825 ? -10.681 14.089 -28.385 1.00 61.34 825 PHE A N 1
ATOM 6572 C CA . PHE A 1 825 ? -11.952 14.833 -28.398 1.00 61.34 825 PHE A CA 1
ATOM 6573 C C . PHE A 1 825 ? -12.309 15.547 -27.075 1.00 61.34 825 PHE A C 1
ATOM 6575 O O . PHE A 1 825 ? -13.310 16.263 -27.020 1.00 61.34 825 PHE A O 1
ATOM 6582 N N . SER A 1 826 ? -11.521 15.402 -26.000 1.00 53.41 826 SER A N 1
ATOM 6583 C CA . SER A 1 826 ? -11.787 16.119 -24.736 1.00 53.41 826 SER A CA 1
ATOM 6584 C C . SER A 1 826 ? -11.305 17.572 -24.784 1.00 53.41 826 SER A C 1
ATOM 6586 O O . SER A 1 826 ? -10.160 17.875 -24.450 1.00 53.41 826 SER A O 1
ATOM 6588 N N . GLY A 1 827 ? -12.207 18.485 -25.155 1.00 51.34 827 GLY A N 1
ATOM 6589 C CA . GLY A 1 827 ? -12.027 19.923 -24.934 1.00 51.34 827 GLY A CA 1
ATOM 6590 C C . GLY A 1 827 ? -11.976 20.294 -23.438 1.00 51.34 827 GLY A C 1
ATOM 6591 O O . GLY A 1 827 ? -12.399 19.507 -22.589 1.00 51.34 827 GLY A O 1
ATOM 6592 N N . PRO A 1 828 ? -11.498 21.503 -23.085 1.00 45.12 828 PRO A N 1
ATOM 6593 C CA . PRO A 1 828 ? -11.109 21.857 -21.714 1.00 45.12 828 PRO A CA 1
ATOM 6594 C C . PRO A 1 828 ? -12.258 21.995 -20.697 1.00 45.12 828 PRO A C 1
ATOM 6596 O O . PRO A 1 828 ? -11.979 22.282 -19.539 1.00 45.12 828 PRO A O 1
ATOM 6599 N N . ASN A 1 829 ? -13.524 21.822 -21.099 1.00 40.53 829 ASN A N 1
ATOM 6600 C CA . ASN A 1 829 ? -14.689 22.190 -20.284 1.00 40.53 829 ASN A CA 1
ATOM 6601 C C . ASN A 1 829 ? -15.796 21.111 -20.229 1.00 40.53 829 ASN A C 1
ATOM 6603 O O . ASN A 1 829 ? -16.983 21.427 -20.236 1.00 40.53 829 ASN A O 1
ATOM 6607 N N . LYS A 1 830 ? -15.421 19.821 -20.198 1.00 44.50 830 LYS A N 1
ATOM 6608 C CA . LYS A 1 830 ? -16.345 18.699 -19.918 1.00 44.50 830 LYS A CA 1
ATOM 6609 C C . LYS A 1 830 ? -15.792 17.735 -18.860 1.00 44.50 830 LYS A C 1
ATOM 6611 O O . LYS A 1 830 ? -15.165 16.722 -19.175 1.00 44.50 830 LYS A O 1
ATOM 6616 N N . GLN A 1 831 ? -16.076 18.041 -17.593 1.00 47.25 831 GLN A N 1
ATOM 6617 C CA . GLN A 1 831 ? -16.133 17.028 -16.530 1.00 47.25 831 GLN A CA 1
ATOM 6618 C C . GLN A 1 831 ? -17.427 16.186 -16.670 1.00 47.25 831 GLN A C 1
ATOM 6620 O O . GLN A 1 831 ? -18.170 16.352 -17.635 1.00 47.25 831 GLN A O 1
ATOM 6625 N N . ALA A 1 832 ? -17.665 15.234 -15.759 1.00 36.12 832 ALA A N 1
ATOM 6626 C CA . ALA A 1 832 ? -18.812 14.304 -15.770 1.00 36.12 832 ALA A CA 1
ATOM 6627 C C . ALA A 1 832 ? -18.928 13.342 -16.984 1.00 36.12 832 ALA A C 1
ATOM 6629 O O . ALA A 1 832 ? -19.958 12.707 -17.193 1.00 36.12 832 ALA A O 1
ATOM 6630 N N . GLY A 1 833 ? -17.850 13.144 -17.754 1.00 47.50 833 GLY A N 1
ATOM 6631 C CA . GLY A 1 833 ? -17.737 12.027 -18.703 1.00 47.50 833 GLY A CA 1
ATOM 6632 C C . GLY A 1 833 ? -17.198 10.759 -18.028 1.00 47.50 833 GLY A C 1
ATOM 6633 O O . GLY A 1 833 ? -16.059 10.767 -17.544 1.00 47.50 833 GLY A O 1
ATOM 6634 N N . ASN A 1 834 ? -17.989 9.679 -18.026 1.00 55.03 834 ASN A N 1
ATOM 6635 C CA . ASN A 1 834 ? -17.664 8.395 -17.388 1.00 55.03 834 ASN A CA 1
ATOM 6636 C C . ASN A 1 834 ? -16.284 7.870 -17.852 1.00 55.03 834 ASN A C 1
ATOM 6638 O O . ASN A 1 834 ? -15.953 7.926 -19.040 1.00 55.03 834 ASN A O 1
ATOM 6642 N N . LYS A 1 835 ? -15.430 7.415 -16.923 1.00 64.81 835 LYS A N 1
ATOM 6643 C CA . LYS A 1 835 ? -14.050 7.006 -17.250 1.00 64.81 835 LYS A CA 1
ATOM 6644 C C . LYS A 1 835 ? -14.096 5.750 -18.134 1.00 64.81 835 LYS A C 1
ATOM 6646 O O . LYS A 1 835 ? -14.789 4.806 -17.751 1.00 64.81 835 LYS A O 1
ATOM 6651 N N . PRO A 1 836 ? -13.395 5.708 -19.290 1.00 68.81 836 PRO A N 1
ATOM 6652 C CA . PRO A 1 836 ? -13.376 4.510 -20.118 1.00 68.81 836 PRO A CA 1
ATOM 6653 C C . PRO A 1 836 ? -12.843 3.354 -19.272 1.00 68.81 836 PRO A C 1
ATOM 6655 O O . PRO A 1 836 ? -11.765 3.453 -18.688 1.00 68.81 836 PRO A O 1
ATOM 6658 N N . SER A 1 837 ? -13.644 2.298 -19.169 1.00 76.25 837 SER A N 1
ATOM 6659 C CA . SER A 1 837 ? -13.367 1.113 -18.364 1.00 76.25 837 SER A CA 1
ATOM 6660 C C . SER A 1 837 ? -13.339 -0.122 -19.254 1.00 76.25 837 SER A C 1
ATOM 6662 O O . SER A 1 837 ? -14.187 -0.275 -20.142 1.00 76.25 837 SER A O 1
ATOM 6664 N N . ILE A 1 838 ? -12.371 -0.991 -18.983 1.00 84.19 838 ILE A N 1
ATOM 6665 C CA . ILE A 1 838 ? -12.316 -2.356 -19.501 1.00 84.19 838 ILE A CA 1
ATOM 6666 C C . ILE A 1 838 ? -13.486 -3.140 -18.894 1.00 84.19 838 ILE A C 1
ATOM 6668 O O . ILE A 1 838 ? -13.726 -3.043 -17.692 1.00 84.19 838 ILE A O 1
ATOM 6672 N N . ASN A 1 839 ? -14.216 -3.898 -19.709 1.00 87.12 839 ASN A N 1
ATOM 6673 C CA . ASN A 1 839 ? -15.253 -4.813 -19.248 1.00 87.12 839 ASN A CA 1
ATOM 6674 C C . ASN A 1 839 ? -14.683 -6.233 -19.125 1.00 87.12 839 ASN A C 1
ATOM 6676 O O . ASN A 1 839 ? -14.623 -6.984 -20.103 1.00 87.12 839 ASN A O 1
ATOM 6680 N N . PHE A 1 840 ? -14.285 -6.609 -17.908 1.00 89.00 840 PHE A N 1
ATOM 6681 C CA . PHE A 1 840 ? -13.705 -7.927 -17.640 1.00 89.00 840 PHE A CA 1
ATOM 6682 C C . PHE A 1 840 ? -14.687 -9.086 -17.867 1.00 89.00 840 PHE A C 1
ATOM 6684 O O . PHE A 1 840 ? -14.247 -10.165 -18.264 1.00 89.00 840 PHE A O 1
ATOM 6691 N N . LYS A 1 841 ? -16.005 -8.848 -17.766 1.00 89.50 841 LYS A N 1
ATOM 6692 C CA . LYS A 1 841 ? -17.050 -9.854 -18.048 1.00 89.50 841 LYS A CA 1
ATOM 6693 C C . LYS A 1 841 ? -17.117 -10.312 -19.515 1.00 89.50 841 LYS A C 1
ATOM 6695 O O . LYS A 1 841 ? -17.914 -11.171 -19.861 1.00 89.50 841 LYS A O 1
ATOM 6700 N N . THR A 1 842 ? -16.294 -9.748 -20.403 1.00 89.88 842 THR A N 1
ATOM 6701 C CA . THR A 1 842 ? -16.156 -10.219 -21.796 1.00 89.88 842 THR A CA 1
ATOM 6702 C C . THR A 1 842 ? -15.218 -11.426 -21.947 1.00 89.88 842 THR A C 1
ATOM 6704 O O . THR A 1 842 ? -15.236 -12.086 -22.986 1.00 89.88 842 THR A O 1
ATOM 6707 N N . GLY A 1 843 ? -14.387 -11.716 -20.938 1.00 89.75 843 GLY A N 1
ATOM 6708 C CA . GLY A 1 843 ? -13.433 -12.835 -20.932 1.00 89.75 843 GLY A CA 1
ATOM 6709 C C . GLY A 1 843 ? -13.394 -13.629 -19.622 1.00 89.75 843 GLY A C 1
ATOM 6710 O O . GLY A 1 843 ? -12.497 -14.452 -19.444 1.00 89.75 843 GLY A O 1
ATOM 6711 N N . VAL A 1 844 ? -14.329 -13.356 -18.709 1.00 94.69 844 VAL A N 1
ATOM 6712 C CA . VAL A 1 844 ? -14.431 -13.934 -17.365 1.00 94.69 844 VAL A CA 1
ATOM 6713 C C . VAL A 1 844 ? -15.909 -14.103 -17.030 1.00 94.69 844 VAL A C 1
ATOM 6715 O O . VAL A 1 844 ? -16.660 -13.131 -17.090 1.00 94.69 844 VAL A O 1
ATOM 6718 N N . GLU A 1 845 ? -16.305 -15.310 -16.640 1.00 95.50 845 GLU A N 1
ATOM 6719 C CA . GLU A 1 845 ? -17.675 -15.633 -16.237 1.00 95.50 845 GLU A CA 1
ATOM 6720 C C . GLU A 1 845 ? -17.869 -15.492 -14.718 1.00 95.50 845 GLU A C 1
ATOM 6722 O O . GLU A 1 845 ? -18.909 -15.004 -14.283 1.00 95.50 845 GLU A O 1
ATOM 6727 N N . HIS A 1 846 ? -16.859 -15.854 -13.912 1.00 96.00 846 HIS A N 1
ATOM 6728 C CA . HIS A 1 846 ? -16.939 -15.841 -12.441 1.00 96.00 846 HIS A CA 1
ATOM 6729 C C . HIS A 1 846 ? -15.719 -15.173 -11.792 1.00 96.00 846 HIS A C 1
ATOM 6731 O O . HIS A 1 846 ? -14.589 -15.323 -12.265 1.00 96.00 846 HIS A O 1
ATOM 6737 N N . PHE A 1 847 ? -15.929 -14.484 -10.667 1.00 96.00 847 PHE A N 1
ATOM 6738 C CA . PHE A 1 847 ? -14.896 -13.718 -9.962 1.00 96.00 847 PHE A CA 1
ATOM 6739 C C . PHE A 1 847 ? -14.652 -14.287 -8.557 1.00 96.00 847 PHE A C 1
ATOM 6741 O O . PHE A 1 847 ? -15.473 -14.163 -7.656 1.00 96.00 847 PHE A O 1
ATOM 6748 N N . CYS A 1 848 ? -13.491 -14.906 -8.360 1.00 95.62 848 CYS A N 1
ATOM 6749 C CA . CYS A 1 848 ? -13.050 -15.460 -7.085 1.00 95.62 848 CYS A CA 1
ATOM 6750 C C . CYS A 1 848 ? -12.155 -14.443 -6.355 1.00 95.62 848 CYS A C 1
ATOM 6752 O O . CYS A 1 848 ? -10.941 -14.373 -6.575 1.00 95.62 848 CYS A O 1
ATOM 6754 N N . ILE A 1 849 ? -12.779 -13.619 -5.517 1.00 93.94 849 ILE A N 1
ATOM 6755 C CA . ILE A 1 849 ? -12.174 -12.444 -4.875 1.00 93.94 849 ILE A CA 1
ATOM 6756 C C . ILE A 1 849 ? -11.642 -12.787 -3.477 1.00 93.94 849 ILE A C 1
ATOM 6758 O O . ILE A 1 849 ? -12.286 -13.508 -2.721 1.00 93.94 849 ILE A O 1
ATOM 6762 N N . HIS A 1 850 ? -10.474 -12.253 -3.110 1.00 92.44 850 HIS A N 1
ATOM 6763 C CA . HIS A 1 850 ? -9.914 -12.416 -1.767 1.00 92.44 850 HIS A CA 1
ATOM 6764 C C . HIS A 1 850 ? -10.742 -11.683 -0.698 1.00 92.44 850 HIS A C 1
ATOM 6766 O O . HIS A 1 850 ? -10.942 -10.469 -0.765 1.00 92.44 850 HIS A O 1
ATOM 6772 N N . THR A 1 851 ? -11.152 -12.421 0.333 1.00 89.75 851 THR A N 1
ATOM 6773 C CA . THR A 1 851 ? -11.953 -11.952 1.472 1.00 89.75 851 THR A CA 1
ATOM 6774 C C . THR A 1 851 ? -11.124 -11.226 2.536 1.00 89.75 851 THR A C 1
ATOM 6776 O O . THR A 1 851 ? -11.211 -11.517 3.724 1.00 89.75 851 THR A O 1
ATOM 6779 N N . GLY A 1 852 ? -10.336 -10.227 2.134 1.00 81.06 852 GLY A N 1
ATOM 6780 C CA . GLY A 1 852 ? -9.489 -9.440 3.045 1.00 81.06 852 GLY A CA 1
ATOM 6781 C C . GLY A 1 852 ? -10.237 -8.557 4.062 1.00 81.06 852 GLY A C 1
ATOM 6782 O O . GLY A 1 852 ? -9.602 -7.769 4.755 1.00 81.06 852 GLY A O 1
ATOM 6783 N N . GLY A 1 853 ? -11.569 -8.649 4.123 1.00 84.81 853 GLY A N 1
ATOM 6784 C CA . GLY A 1 853 ? -12.481 -7.754 4.841 1.00 84.81 853 GLY A CA 1
ATOM 6785 C C . GLY A 1 853 ? -13.408 -6.999 3.881 1.00 84.81 853 GLY A C 1
ATOM 6786 O O . GLY A 1 853 ? -13.090 -6.841 2.697 1.00 84.81 853 GLY A O 1
ATOM 6787 N N . LYS A 1 854 ? -14.556 -6.518 4.380 1.00 84.12 854 LYS A N 1
ATOM 6788 C CA . LYS A 1 854 ? -15.616 -5.889 3.567 1.00 84.12 854 LYS A CA 1
ATOM 6789 C C . LYS A 1 854 ? -15.091 -4.827 2.585 1.00 84.12 854 LYS A C 1
ATOM 6791 O O . LYS A 1 854 ? -15.343 -4.928 1.388 1.00 84.12 854 LYS A O 1
ATOM 6796 N N . ALA A 1 855 ? -14.276 -3.885 3.065 1.00 82.50 855 ALA A N 1
ATOM 6797 C CA . ALA A 1 855 ? -13.726 -2.794 2.253 1.00 82.50 855 ALA A CA 1
ATOM 6798 C C . ALA A 1 855 ? -12.827 -3.255 1.083 1.00 82.50 855 ALA A C 1
ATOM 6800 O O . ALA A 1 855 ? -12.726 -2.557 0.075 1.00 82.50 855 ALA A O 1
ATOM 6801 N N . VAL A 1 856 ? -12.187 -4.429 1.185 1.00 83.50 856 VAL A N 1
ATOM 6802 C CA . VAL A 1 856 ? -11.388 -5.008 0.088 1.00 83.50 856 VAL A CA 1
ATOM 6803 C C . VAL A 1 856 ? -12.307 -5.556 -1.005 1.00 83.50 856 VAL A C 1
ATOM 6805 O O . VAL A 1 856 ? -12.049 -5.331 -2.186 1.00 83.50 856 VAL A O 1
ATOM 6808 N N . ILE A 1 857 ? -13.398 -6.225 -0.615 1.00 88.88 857 ILE A N 1
ATOM 6809 C CA . ILE A 1 857 ? -14.409 -6.765 -1.537 1.00 88.88 857 ILE A CA 1
ATOM 6810 C C . ILE A 1 857 ? -15.136 -5.619 -2.255 1.00 88.88 857 ILE A C 1
ATOM 6812 O O . ILE A 1 857 ? -15.213 -5.626 -3.483 1.00 88.88 857 ILE A O 1
ATOM 6816 N N . ASP A 1 858 ? -15.596 -4.611 -1.508 1.00 86.62 858 ASP A N 1
ATOM 6817 C CA . ASP A 1 858 ? -16.293 -3.438 -2.052 1.00 86.62 858 ASP A CA 1
ATOM 6818 C C . ASP A 1 858 ? -15.393 -2.663 -3.033 1.00 86.62 858 ASP A C 1
ATOM 6820 O O . ASP A 1 858 ? -15.773 -2.429 -4.182 1.00 86.62 858 ASP A O 1
ATOM 6824 N N . GLY A 1 859 ? -14.149 -2.363 -2.637 1.00 83.69 859 GLY A N 1
ATOM 6825 C CA . GLY A 1 859 ? -13.186 -1.667 -3.496 1.00 83.69 859 GLY A CA 1
ATOM 6826 C C . GLY A 1 859 ? -12.811 -2.444 -4.767 1.00 83.69 859 GLY A C 1
ATOM 6827 O O . GLY A 1 859 ? -12.578 -1.836 -5.815 1.00 83.69 859 GLY A O 1
ATOM 6828 N N . LEU A 1 860 ? -12.787 -3.781 -4.721 1.00 85.00 860 LEU A N 1
ATOM 6829 C CA . LEU A 1 860 ? -12.636 -4.628 -5.912 1.00 85.00 860 LEU A CA 1
ATOM 6830 C C . LEU A 1 860 ? -13.873 -4.567 -6.813 1.00 85.00 860 LEU A C 1
ATOM 6832 O O . LEU A 1 860 ? -13.724 -4.446 -8.032 1.00 85.00 860 LEU A O 1
ATOM 6836 N N . GLY A 1 861 ? -15.071 -4.593 -6.224 1.00 86.62 861 GLY A N 1
ATOM 6837 C CA . GLY A 1 861 ? -16.340 -4.461 -6.933 1.00 86.62 861 GLY A CA 1
ATOM 6838 C C . GLY A 1 861 ? -16.446 -3.159 -7.722 1.00 86.62 861 GLY A C 1
ATOM 6839 O O . GLY A 1 861 ? -16.714 -3.195 -8.924 1.00 86.62 861 GLY A O 1
ATOM 6840 N N . GLU A 1 862 ? -16.138 -2.024 -7.093 1.00 84.56 862 GLU A N 1
ATOM 6841 C CA . GLU A 1 862 ? -16.124 -0.712 -7.752 1.00 84.56 862 GLU A CA 1
ATOM 6842 C C . GLU A 1 862 ? -15.097 -0.636 -8.895 1.00 84.56 862 GLU A C 1
ATOM 6844 O O . GLU A 1 862 ? -15.421 -0.203 -10.006 1.00 84.56 862 GLU A O 1
ATOM 6849 N N . ASN A 1 863 ? -13.856 -1.080 -8.653 1.00 80.19 863 ASN A N 1
ATOM 6850 C CA . ASN A 1 863 ? -12.772 -0.974 -9.637 1.00 80.19 863 ASN A CA 1
ATOM 6851 C C . ASN A 1 863 ? -12.974 -1.883 -10.861 1.00 80.19 863 ASN A C 1
ATOM 6853 O O . ASN A 1 863 ? -12.590 -1.505 -11.972 1.00 80.19 863 ASN A O 1
ATOM 6857 N N . LEU A 1 864 ? -13.578 -3.062 -10.679 1.00 84.00 864 LEU A N 1
ATOM 6858 C CA . LEU A 1 864 ? -13.866 -4.019 -11.755 1.00 84.00 864 LEU A CA 1
ATOM 6859 C C . LEU A 1 864 ? -15.287 -3.886 -12.338 1.00 84.00 864 LEU A C 1
ATOM 6861 O O . LEU A 1 864 ? -15.584 -4.539 -13.338 1.00 84.00 864 LEU A O 1
ATOM 6865 N N . LYS A 1 865 ? -16.137 -3.020 -11.762 1.00 86.25 865 LYS A N 1
ATOM 6866 C CA . LYS A 1 865 ? -17.569 -2.854 -12.087 1.00 86.25 865 LYS A CA 1
ATOM 6867 C C . LYS A 1 865 ? -18.349 -4.167 -12.001 1.00 86.25 865 LYS A C 1
ATOM 6869 O O . LYS A 1 865 ? -19.047 -4.568 -12.935 1.00 86.25 865 LYS A O 1
ATOM 6874 N N . LEU A 1 866 ? -18.191 -4.841 -10.869 1.00 90.88 866 LEU A N 1
ATOM 6875 C CA . LEU A 1 866 ? -18.910 -6.067 -10.552 1.00 90.88 866 LEU A CA 1
ATOM 6876 C C . LEU A 1 866 ? -20.290 -5.758 -9.965 1.00 90.88 866 LEU A C 1
ATOM 6878 O O . LEU A 1 866 ? -20.552 -4.665 -9.469 1.00 90.88 866 LEU A O 1
ATOM 6882 N N . SER A 1 867 ? -21.175 -6.739 -10.064 1.00 92.94 867 SER A N 1
ATOM 6883 C CA . SER A 1 867 ? -22.509 -6.743 -9.470 1.00 92.94 867 SER A CA 1
ATOM 6884 C C . SER A 1 867 ? -22.512 -7.594 -8.204 1.00 92.94 867 SER A C 1
ATOM 6886 O O . SER A 1 867 ? -21.642 -8.446 -8.028 1.00 92.94 867 SER A O 1
ATOM 6888 N N . GLU A 1 868 ? -23.520 -7.424 -7.349 1.00 91.12 868 GLU A N 1
ATOM 6889 C CA . GLU A 1 868 ? -23.625 -8.201 -6.108 1.00 91.12 868 GLU A CA 1
ATOM 6890 C C . GLU A 1 868 ? -23.613 -9.720 -6.342 1.00 91.12 868 GLU A C 1
ATOM 6892 O O . GLU A 1 868 ? -23.005 -10.430 -5.556 1.00 91.12 868 GLU A O 1
ATOM 6897 N N . TYR A 1 869 ? -24.123 -10.226 -7.472 1.00 93.56 869 TYR A N 1
ATOM 6898 C CA . TYR A 1 869 ? -24.001 -11.648 -7.833 1.00 93.56 869 TYR A CA 1
ATOM 6899 C C . TYR A 1 869 ? -22.541 -12.143 -7.945 1.00 93.56 869 TYR A C 1
ATOM 6901 O O . TYR A 1 869 ? -22.265 -13.297 -7.619 1.00 93.56 869 TYR A O 1
ATOM 6909 N N . ASP A 1 870 ? -21.601 -11.299 -8.393 1.00 94.31 870 ASP A N 1
ATOM 6910 C CA . ASP A 1 870 ? -20.175 -11.659 -8.480 1.00 94.31 870 ASP A CA 1
ATOM 6911 C C . ASP A 1 870 ? -19.438 -11.450 -7.144 1.00 94.31 870 ASP A C 1
ATOM 6913 O O . ASP A 1 870 ? -18.403 -12.072 -6.913 1.00 94.31 870 ASP A O 1
ATOM 6917 N N . LEU A 1 871 ? -19.943 -10.561 -6.279 1.00 94.56 871 LEU A N 1
ATOM 6918 C CA . LEU A 1 871 ? -19.366 -10.275 -4.959 1.00 94.56 871 LEU A CA 1
ATOM 6919 C C . LEU A 1 871 ? -19.881 -11.233 -3.878 1.00 94.56 871 LEU A C 1
ATOM 6921 O O . LEU A 1 871 ? -19.147 -11.543 -2.941 1.00 94.56 871 LEU A O 1
ATOM 6925 N N . GLU A 1 872 ? -21.111 -11.728 -4.021 1.00 94.75 872 GLU A N 1
ATOM 6926 C CA . GLU A 1 872 ? -21.803 -12.631 -3.099 1.00 94.75 872 GLU A CA 1
ATOM 6927 C C . GLU A 1 872 ? -20.927 -13.815 -2.656 1.00 94.75 872 GLU A C 1
ATOM 6929 O O . GLU A 1 872 ? -20.805 -13.985 -1.446 1.00 94.75 872 GLU A O 1
ATOM 6934 N N . PRO A 1 873 ? -20.225 -14.573 -3.530 1.00 95.56 873 PRO A N 1
ATOM 6935 C CA . PRO A 1 873 ? -19.351 -15.659 -3.081 1.00 95.56 873 PRO A CA 1
ATOM 6936 C C . PRO A 1 873 ? -18.265 -15.208 -2.093 1.00 95.56 873 PRO A C 1
ATOM 6938 O O . PRO A 1 873 ? -17.981 -15.907 -1.125 1.00 95.56 873 PRO A O 1
ATOM 6941 N N . ALA A 1 874 ? -17.689 -14.019 -2.292 1.00 95.25 874 ALA A N 1
ATOM 6942 C CA . ALA A 1 874 ? -16.697 -13.452 -1.382 1.00 95.25 874 ALA A CA 1
ATOM 6943 C C . ALA A 1 874 ? -17.338 -12.892 -0.101 1.00 95.25 874 ALA A C 1
ATOM 6945 O O . ALA A 1 874 ? -16.793 -13.081 0.987 1.00 95.25 874 ALA A O 1
ATOM 6946 N N . ARG A 1 875 ? -18.512 -12.250 -0.201 1.00 93.19 875 ARG A N 1
ATOM 6947 C CA . ARG A 1 875 ? -19.268 -11.781 0.972 1.00 93.19 875 ARG A CA 1
ATOM 6948 C C . ARG A 1 875 ? -19.702 -12.947 1.864 1.00 93.19 875 ARG A C 1
ATOM 6950 O O . ARG A 1 875 ? -19.502 -12.874 3.070 1.00 93.19 875 ARG A O 1
ATOM 6957 N N . MET A 1 876 ? -20.233 -14.027 1.287 1.00 93.31 876 MET A N 1
ATOM 6958 C CA . MET A 1 876 ? -20.687 -15.198 2.043 1.00 93.31 876 MET A CA 1
ATOM 6959 C C . MET A 1 876 ? -19.512 -15.919 2.702 1.00 93.31 876 MET A C 1
ATOM 6961 O O . MET A 1 876 ? -19.602 -16.254 3.880 1.00 93.31 876 MET A O 1
ATOM 6965 N N . THR A 1 877 ? -18.385 -16.107 2.001 1.00 93.88 877 THR A N 1
ATOM 6966 C CA . THR A 1 877 ? -17.168 -16.658 2.621 1.00 93.88 877 THR A CA 1
ATOM 6967 C C . THR A 1 877 ? -16.692 -15.803 3.796 1.00 93.88 877 THR A C 1
ATOM 6969 O O . THR A 1 877 ? -16.395 -16.356 4.853 1.00 93.88 877 THR A O 1
ATOM 6972 N N . LEU A 1 878 ? -16.656 -14.473 3.647 1.00 91.75 878 LEU A N 1
ATOM 6973 C CA . LEU A 1 878 ? -16.273 -13.570 4.735 1.00 91.75 878 LEU A CA 1
ATOM 6974 C C . LEU A 1 878 ? -17.246 -13.659 5.924 1.00 91.75 878 LEU A C 1
ATOM 6976 O O . LEU A 1 878 ? -16.790 -13.695 7.061 1.00 91.75 878 LEU A O 1
ATOM 6980 N N . HIS A 1 879 ? -18.553 -13.767 5.669 1.00 89.56 879 HIS A N 1
ATOM 6981 C CA . HIS A 1 879 ? -19.563 -13.941 6.714 1.00 89.56 879 HIS A CA 1
ATOM 6982 C C . HIS A 1 879 ? -19.386 -15.265 7.472 1.00 89.56 879 HIS A C 1
ATOM 6984 O O . HIS A 1 879 ? -19.221 -15.259 8.688 1.00 89.56 879 HIS A O 1
ATOM 6990 N N . ARG A 1 880 ? -19.384 -16.398 6.753 1.00 89.94 880 ARG A N 1
ATOM 6991 C CA . ARG A 1 880 ? -19.400 -17.747 7.342 1.00 89.94 880 ARG A CA 1
ATOM 6992 C C . ARG A 1 880 ? -18.062 -18.180 7.937 1.00 89.94 880 ARG A C 1
ATOM 6994 O O . ARG A 1 880 ? -18.058 -18.935 8.905 1.00 89.94 880 ARG A O 1
ATOM 7001 N N . PHE A 1 881 ? -16.941 -17.766 7.345 1.00 89.94 881 PHE A N 1
ATOM 7002 C CA . PHE A 1 881 ? -15.601 -18.267 7.690 1.00 89.94 881 PHE A CA 1
ATOM 7003 C C . PHE A 1 881 ? -14.584 -17.168 8.032 1.00 89.94 881 PHE A C 1
ATOM 7005 O O . PHE A 1 881 ? -13.554 -17.472 8.625 1.00 89.94 881 PHE A O 1
ATOM 7012 N N . GLY A 1 882 ? -14.849 -15.902 7.699 1.00 89.56 882 GLY A N 1
ATOM 7013 C CA . GLY A 1 882 ? -13.903 -14.802 7.894 1.00 89.56 882 GLY A CA 1
ATOM 7014 C C . GLY A 1 882 ? -12.763 -14.782 6.872 1.00 89.56 882 GLY A C 1
ATOM 7015 O O . GLY A 1 882 ? -12.875 -15.305 5.758 1.00 89.56 882 GLY A O 1
ATOM 7016 N N . ASN A 1 883 ? -11.643 -14.150 7.235 1.00 90.94 883 ASN A N 1
ATOM 7017 C CA . ASN A 1 883 ? -10.423 -14.196 6.433 1.00 90.94 883 ASN A CA 1
ATOM 7018 C C . ASN A 1 883 ? -9.515 -15.343 6.906 1.00 90.94 883 ASN A C 1
ATOM 7020 O O . ASN A 1 883 ? -8.625 -15.140 7.735 1.00 90.94 883 ASN A O 1
ATOM 7024 N N . THR A 1 884 ? -9.703 -16.538 6.341 1.00 91.19 884 THR A N 1
ATOM 7025 C CA . THR A 1 884 ? -8.823 -17.712 6.520 1.00 91.19 884 THR A CA 1
ATOM 7026 C C . THR A 1 884 ? -7.532 -17.585 5.686 1.00 91.19 884 THR A C 1
ATOM 7028 O O . THR A 1 884 ? -7.163 -18.479 4.919 1.00 91.19 884 THR A O 1
ATOM 7031 N N . SER A 1 885 ? -6.884 -16.415 5.761 1.00 90.62 885 SER A N 1
ATOM 7032 C CA . SER A 1 885 ? -5.659 -16.027 5.043 1.00 90.62 885 SER A CA 1
ATOM 7033 C C . SER A 1 885 ? -5.654 -16.435 3.554 1.00 90.62 885 SER A C 1
ATOM 7035 O O . SER A 1 885 ? -6.542 -16.071 2.779 1.00 90.62 885 SER A O 1
ATOM 7037 N N . ALA A 1 886 ? -4.635 -17.178 3.115 1.00 90.44 886 ALA A N 1
ATOM 7038 C CA . ALA A 1 886 ? -4.481 -17.660 1.746 1.00 90.44 886 ALA A CA 1
ATOM 7039 C C . ALA A 1 886 ? -5.441 -18.810 1.384 1.00 90.44 886 ALA A C 1
ATOM 7041 O O . ALA A 1 886 ? -5.635 -19.080 0.193 1.00 90.44 886 ALA A O 1
ATOM 7042 N N . GLY A 1 887 ? -6.077 -19.448 2.373 1.00 92.25 887 GLY A N 1
ATOM 7043 C CA . GLY A 1 887 ? -7.095 -20.476 2.168 1.00 92.25 887 GLY A CA 1
ATOM 7044 C C . GLY A 1 887 ? -8.398 -19.923 1.591 1.00 92.25 887 GLY A C 1
ATOM 7045 O O . GLY A 1 887 ? -9.063 -20.606 0.813 1.00 92.25 887 GLY A O 1
ATOM 7046 N N . SER A 1 888 ? -8.735 -18.664 1.889 1.00 93.44 888 SER A N 1
ATOM 7047 C CA . SER A 1 888 ? -10.080 -18.106 1.683 1.00 93.44 888 SER A CA 1
ATOM 7048 C C . SER A 1 888 ? -10.586 -18.178 0.237 1.00 93.44 888 SER A C 1
ATOM 7050 O O . SER A 1 888 ? -11.771 -18.394 0.002 1.00 93.44 888 SER A O 1
ATOM 7052 N N . LEU A 1 889 ? -9.698 -18.066 -0.757 1.00 94.94 889 LEU A N 1
ATOM 7053 C CA . LEU A 1 889 ? -10.068 -18.174 -2.177 1.00 94.94 889 LEU A CA 1
ATOM 7054 C C . LEU A 1 889 ? -10.656 -19.544 -2.543 1.00 94.94 889 LEU A C 1
ATOM 7056 O O . LEU A 1 889 ? -11.494 -19.644 -3.436 1.00 94.94 889 LEU A O 1
ATOM 7060 N N . TRP A 1 890 ? -10.261 -20.602 -1.841 1.00 95.12 890 TRP A N 1
ATOM 7061 C CA . TRP A 1 890 ? -10.781 -21.947 -2.071 1.00 95.12 890 TRP A CA 1
ATOM 7062 C C . TRP A 1 890 ? -12.165 -22.138 -1.436 1.00 95.12 890 TRP A C 1
ATOM 7064 O O . TRP A 1 890 ? -12.990 -22.853 -2.000 1.00 95.12 890 TRP A O 1
ATOM 7074 N N . TYR A 1 891 ? -12.471 -21.417 -0.351 1.00 95.12 891 TYR A N 1
ATOM 7075 C CA . TYR A 1 891 ? -13.830 -21.319 0.195 1.00 95.12 891 TYR A CA 1
ATOM 7076 C C . TYR A 1 891 ? -14.759 -20.541 -0.754 1.00 95.12 891 TYR A C 1
ATOM 7078 O O . TYR A 1 891 ? -15.882 -20.986 -0.989 1.00 95.12 891 TYR A O 1
ATOM 7086 N N . VAL A 1 892 ? -14.288 -19.439 -1.357 1.00 96.00 892 VAL A N 1
ATOM 7087 C CA . VAL A 1 892 ? -15.041 -18.667 -2.372 1.00 96.00 892 VAL A CA 1
ATOM 7088 C C . VAL A 1 892 ? -15.327 -19.518 -3.615 1.00 96.00 892 VAL A C 1
ATOM 7090 O O . VAL A 1 892 ? -16.448 -19.529 -4.127 1.00 96.00 892 VAL A O 1
ATOM 7093 N N . LEU A 1 893 ? -14.340 -20.290 -4.081 1.00 95.00 893 LEU A N 1
ATOM 7094 C CA . LEU A 1 893 ? -14.524 -21.260 -5.163 1.00 95.00 893 LEU A CA 1
ATOM 7095 C C . LEU A 1 893 ? -15.528 -22.362 -4.781 1.00 95.00 893 LEU A C 1
ATOM 7097 O O . LEU A 1 893 ? -16.411 -22.682 -5.576 1.00 95.00 893 LEU A O 1
ATOM 7101 N N . GLY A 1 894 ? -15.425 -22.901 -3.562 1.00 94.19 894 GLY A N 1
ATOM 7102 C CA . GLY A 1 894 ? -16.340 -23.912 -3.028 1.00 94.19 894 GLY A CA 1
ATOM 7103 C C . GLY A 1 894 ? -17.789 -23.428 -2.925 1.00 94.19 894 GLY A C 1
ATOM 7104 O O . GLY A 1 894 ? -18.703 -24.203 -3.194 1.00 94.19 894 GLY A O 1
ATOM 7105 N N . TYR A 1 895 ? -18.018 -22.143 -2.629 1.00 95.25 895 TYR A N 1
ATOM 7106 C CA . TYR A 1 895 ? -19.361 -21.553 -2.634 1.00 95.25 895 TYR A CA 1
ATOM 7107 C C . TYR A 1 895 ? -19.973 -21.586 -4.043 1.00 95.25 895 TYR A C 1
ATOM 7109 O O . TYR A 1 895 ? -21.119 -21.996 -4.228 1.00 95.25 895 TYR A O 1
ATOM 7117 N N . MET A 1 896 ? -19.191 -21.208 -5.062 1.00 94.25 896 MET A N 1
ATOM 7118 C CA . MET A 1 896 ? -19.635 -21.223 -6.461 1.00 94.25 896 MET A CA 1
ATOM 7119 C C . MET A 1 896 ? -19.850 -22.646 -7.000 1.00 94.25 896 MET A C 1
ATOM 7121 O O . MET A 1 896 ? -20.770 -22.857 -7.794 1.00 94.25 896 MET A O 1
ATOM 7125 N N . GLU A 1 897 ? -19.053 -23.622 -6.552 1.00 92.94 897 GLU A N 1
ATOM 7126 C CA . GLU A 1 897 ? -19.304 -25.049 -6.794 1.00 92.94 897 GLU A CA 1
ATOM 7127 C C . GLU A 1 897 ? -20.628 -25.494 -6.156 1.00 92.94 897 GLU A C 1
ATOM 7129 O O . GLU A 1 897 ? -21.468 -26.066 -6.846 1.00 92.94 897 GLU A O 1
ATOM 7134 N N . SER A 1 898 ? -20.850 -25.208 -4.871 1.00 93.12 898 SER A N 1
ATOM 7135 C CA . SER A 1 898 ? -22.021 -25.702 -4.133 1.00 93.12 898 SER A CA 1
ATOM 7136 C C . SER A 1 898 ? -23.330 -25.023 -4.558 1.00 93.12 898 SER A C 1
ATOM 7138 O O . SER A 1 898 ? -24.347 -25.701 -4.671 1.00 93.12 898 SER A O 1
ATOM 7140 N N . LYS A 1 899 ? -23.302 -23.741 -4.959 1.00 92.31 899 LYS A N 1
ATOM 7141 C CA . LYS A 1 899 ? -24.401 -23.089 -5.707 1.00 92.31 899 LYS A CA 1
ATOM 7142 C C . LYS A 1 899 ? -24.486 -23.503 -7.188 1.00 92.31 899 LYS A C 1
ATOM 7144 O O . LYS A 1 899 ? -25.267 -22.921 -7.938 1.00 92.31 899 LYS A O 1
ATOM 7149 N N . LYS A 1 900 ? -23.696 -24.489 -7.636 1.00 92.25 900 LYS A N 1
ATOM 7150 C CA . LYS A 1 900 ? -23.714 -25.091 -8.988 1.00 92.25 900 LYS A CA 1
ATOM 7151 C C . LYS A 1 900 ? -23.525 -24.071 -10.122 1.00 92.25 900 LYS A C 1
ATOM 7153 O O . LYS A 1 900 ? -23.955 -24.317 -11.254 1.00 92.25 900 LYS A O 1
ATOM 7158 N N . ARG A 1 901 ? -22.874 -22.935 -9.827 1.00 91.94 901 ARG A N 1
ATOM 7159 C CA . ARG A 1 901 ? -22.671 -21.796 -10.744 1.00 91.94 901 ARG A CA 1
ATOM 7160 C C . ARG A 1 901 ? -21.659 -22.106 -11.845 1.00 91.94 901 ARG A C 1
ATOM 7162 O O . ARG A 1 901 ? -21.775 -21.565 -12.936 1.00 91.94 901 ARG A O 1
ATOM 7169 N N . LEU A 1 902 ? -20.684 -22.965 -11.550 1.00 93.62 902 LEU A N 1
ATOM 7170 C CA . LEU A 1 902 ? -19.554 -23.283 -12.422 1.00 93.62 902 LEU A CA 1
ATOM 7171 C C . LEU A 1 902 ? -19.946 -24.332 -13.478 1.00 93.62 902 LEU A C 1
ATOM 7173 O O . LEU A 1 902 ? -20.131 -25.507 -13.148 1.00 93.62 902 LEU A O 1
ATOM 7177 N N . LYS A 1 903 ? -20.060 -23.917 -14.744 1.00 94.06 903 LYS A N 1
ATOM 7178 C CA . LYS A 1 903 ? -20.353 -24.785 -15.895 1.00 94.06 903 LYS A CA 1
ATOM 7179 C C . LYS A 1 903 ? -19.121 -25.019 -16.758 1.00 94.06 903 LYS A C 1
ATOM 7181 O O . LYS A 1 903 ? -18.171 -24.240 -16.773 1.00 94.06 903 LYS A O 1
ATOM 7186 N N . LYS A 1 904 ? -19.114 -26.131 -17.488 1.00 94.75 904 LYS A N 1
ATOM 7187 C CA . LYS A 1 904 ? -18.004 -26.525 -18.356 1.00 94.75 904 LYS A CA 1
ATOM 7188 C C . LYS A 1 904 ? -17.753 -25.500 -19.468 1.00 94.75 904 LYS A C 1
ATOM 7190 O O . LYS A 1 904 ? -18.592 -25.290 -20.338 1.00 94.75 904 LYS A O 1
ATOM 7195 N N . GLY A 1 905 ? -16.537 -24.958 -19.495 1.00 94.25 905 GLY A N 1
ATOM 7196 C CA . GLY A 1 905 ? -16.101 -23.901 -20.410 1.00 94.25 905 GLY A CA 1
ATOM 7197 C C . GLY A 1 905 ? -15.974 -22.527 -19.749 1.00 94.25 905 GLY A C 1
ATOM 7198 O O . GLY A 1 905 ? -15.233 -21.691 -20.269 1.00 94.25 905 GLY A O 1
ATOM 7199 N N . ASP A 1 906 ? -16.614 -22.317 -18.594 1.00 96.19 906 ASP A N 1
ATOM 7200 C CA . ASP A 1 906 ? -16.558 -21.057 -17.853 1.00 96.19 906 ASP A CA 1
ATOM 7201 C C . ASP A 1 906 ? -15.131 -20.712 -17.415 1.00 96.19 906 ASP A C 1
ATOM 7203 O O . ASP A 1 906 ? -14.313 -21.587 -17.093 1.00 96.19 906 ASP A O 1
ATOM 7207 N N . ARG A 1 907 ? -14.839 -19.411 -17.342 1.00 96.94 907 ARG A N 1
ATOM 7208 C CA . ARG A 1 907 ? -13.558 -18.880 -16.881 1.00 96.94 907 ARG A CA 1
ATOM 7209 C C . ARG A 1 907 ? -13.714 -18.200 -15.527 1.00 96.94 907 ARG A C 1
ATOM 7211 O O . ARG A 1 907 ? -14.455 -17.227 -15.388 1.00 96.94 907 ARG A O 1
ATOM 7218 N N . VAL A 1 908 ? -12.969 -18.693 -14.540 1.00 97.25 908 VAL A N 1
ATOM 7219 C CA . VAL A 1 908 ? -12.930 -18.149 -13.176 1.00 97.25 908 VAL A CA 1
ATOM 7220 C C . VAL A 1 908 ? -11.662 -17.316 -13.009 1.00 97.25 908 VAL A C 1
ATOM 7222 O O . VAL A 1 908 ? -10.552 -17.854 -13.060 1.00 97.25 908 VAL A O 1
ATOM 7225 N N . LEU A 1 909 ? -11.812 -16.007 -12.801 1.00 97.00 909 LEU A N 1
ATOM 7226 C CA . LEU A 1 909 ? -10.710 -15.114 -12.439 1.00 97.00 909 LEU A CA 1
ATOM 7227 C C . LEU A 1 909 ? -10.528 -15.129 -10.923 1.00 97.00 909 LEU A C 1
ATOM 7229 O O . LEU A 1 909 ? -11.411 -14.698 -10.191 1.00 97.00 909 LEU A O 1
ATOM 7233 N N . MET A 1 910 ? -9.373 -15.590 -10.453 1.00 96.62 910 MET A N 1
ATOM 7234 C CA . MET A 1 910 ? -9.015 -15.624 -9.037 1.00 96.62 910 MET A CA 1
ATOM 7235 C C . MET A 1 910 ? -7.963 -14.551 -8.728 1.00 96.62 910 MET A C 1
ATOM 7237 O O . MET A 1 910 ? -6.949 -14.481 -9.424 1.00 96.62 910 MET A O 1
ATOM 7241 N N . VAL A 1 911 ? -8.193 -13.717 -7.704 1.00 94.94 911 VAL A N 1
ATOM 7242 C CA . VAL A 1 911 ? -7.329 -12.567 -7.351 1.00 94.94 911 VAL A CA 1
ATOM 7243 C C . VAL A 1 911 ? -7.011 -12.556 -5.854 1.00 94.94 911 VAL A C 1
ATOM 7245 O O . VAL A 1 911 ? -7.914 -12.566 -5.022 1.00 94.94 911 VAL A O 1
ATOM 7248 N N . SER A 1 912 ? -5.720 -12.497 -5.517 1.00 93.06 912 SER A N 1
ATOM 7249 C CA . SER A 1 912 ? -5.188 -12.538 -4.147 1.00 93.06 912 SER A CA 1
ATOM 7250 C C . SER A 1 912 ? -4.353 -11.301 -3.808 1.00 93.06 912 SER A C 1
ATOM 7252 O O . SER A 1 912 ? -3.591 -10.834 -4.660 1.00 93.06 912 SER A O 1
ATOM 7254 N N . PHE A 1 913 ? -4.419 -10.858 -2.550 1.00 91.94 913 PHE A N 1
ATOM 7255 C CA . PHE A 1 913 ? -3.566 -9.815 -1.968 1.00 91.94 913 PHE A CA 1
ATOM 7256 C C . PHE A 1 913 ? -2.793 -10.377 -0.768 1.00 91.94 913 PHE A C 1
ATOM 7258 O O . PHE A 1 913 ? -3.229 -11.355 -0.171 1.00 91.94 913 PHE A O 1
ATOM 7265 N N . GLY A 1 914 ? -1.649 -9.798 -0.396 1.00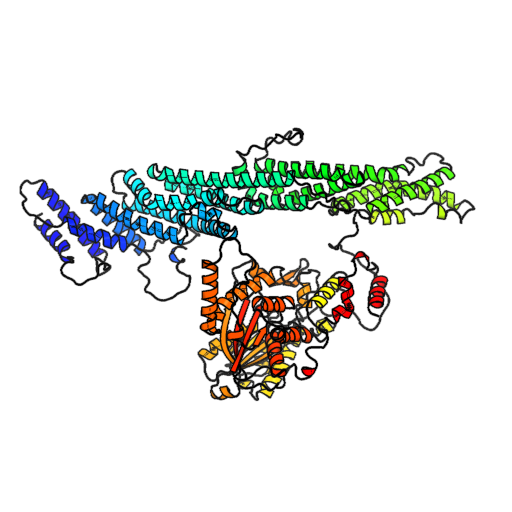 89.25 914 GLY A N 1
ATOM 7266 C CA . GLY A 1 914 ? -0.861 -10.281 0.747 1.00 89.25 914 GLY A CA 1
ATOM 7267 C C . GLY A 1 914 ? 0.102 -9.248 1.318 1.00 89.25 914 GLY A C 1
ATOM 7268 O O . GLY A 1 914 ? 0.247 -8.159 0.768 1.00 89.25 914 GLY A O 1
ATOM 7269 N N . ALA A 1 915 ? 0.757 -9.604 2.428 1.00 87.00 915 ALA A N 1
ATOM 7270 C CA . ALA A 1 915 ? 1.668 -8.727 3.161 1.00 87.00 915 ALA A CA 1
ATOM 7271 C C . ALA A 1 915 ? 2.865 -8.297 2.306 1.00 87.00 915 ALA A C 1
ATOM 7273 O O . ALA A 1 915 ? 3.333 -9.062 1.459 1.00 87.00 915 ALA A O 1
ATOM 7274 N N . GLY A 1 916 ? 3.324 -7.054 2.468 1.00 83.12 916 GLY A N 1
ATOM 7275 C CA . GLY A 1 916 ? 4.047 -6.380 1.391 1.00 83.12 916 GLY A CA 1
ATOM 7276 C C . GLY A 1 916 ? 3.219 -6.398 0.099 1.00 83.12 916 GLY A C 1
ATOM 7277 O O . GLY A 1 916 ? 3.708 -6.901 -0.906 1.00 83.12 916 GLY A O 1
ATOM 7278 N N . PHE A 1 917 ? 1.961 -5.920 0.176 1.00 76.81 917 PHE A N 1
ATOM 7279 C CA . PHE A 1 917 ? 0.976 -5.567 -0.885 1.00 76.81 917 PHE A CA 1
ATOM 7280 C C . PHE A 1 917 ? 0.814 -6.520 -2.104 1.00 76.81 917 PHE A C 1
ATOM 7282 O O . PHE A 1 917 ? 0.151 -6.145 -3.075 1.00 76.81 917 PHE A O 1
ATOM 7289 N N . LYS A 1 918 ? 1.425 -7.713 -2.107 1.00 92.81 918 LYS A N 1
ATOM 7290 C CA . LYS A 1 918 ? 1.588 -8.602 -3.274 1.00 92.81 918 LYS A CA 1
ATOM 7291 C C . LYS A 1 918 ? 0.241 -8.860 -3.948 1.00 92.81 918 LYS A C 1
ATOM 7293 O O . LYS A 1 918 ? -0.633 -9.442 -3.313 1.00 92.81 918 LYS A O 1
ATOM 7298 N N . CYS A 1 919 ? 0.085 -8.492 -5.220 1.00 94.69 919 CYS A N 1
ATOM 7299 C CA . CYS A 1 919 ? -1.109 -8.831 -5.996 1.00 94.69 919 CYS A CA 1
ATOM 7300 C C . CYS A 1 919 ? -0.770 -9.975 -6.953 1.00 94.69 919 CYS A C 1
ATOM 7302 O O . CYS A 1 919 ? 0.040 -9.808 -7.865 1.00 94.69 919 CYS A O 1
ATOM 7304 N N . ASN A 1 920 ? -1.392 -11.136 -6.760 1.00 95.81 920 ASN A N 1
ATOM 7305 C CA . ASN A 1 920 ? -1.306 -12.247 -7.710 1.00 95.81 920 ASN A CA 1
ATOM 7306 C C . ASN A 1 920 ? -2.703 -12.558 -8.246 1.00 95.81 920 ASN A C 1
ATOM 7308 O O . ASN A 1 920 ? -3.685 -12.468 -7.508 1.00 95.81 920 ASN A O 1
ATOM 7312 N N . SER A 1 921 ? -2.785 -12.968 -9.505 1.00 96.31 921 SER A N 1
ATOM 7313 C CA . SER A 1 921 ? -4.034 -13.353 -10.156 1.00 96.31 921 SER A CA 1
ATOM 7314 C C . SER A 1 921 ? -3.828 -14.550 -11.078 1.00 96.31 921 SER A C 1
ATOM 7316 O O . SER A 1 921 ? -2.722 -14.809 -11.560 1.00 96.31 921 SER A O 1
ATOM 7318 N N . CYS A 1 922 ? -4.890 -15.309 -11.325 1.00 96.69 922 CYS A N 1
ATOM 7319 C CA . CYS A 1 922 ? -4.882 -16.373 -12.321 1.00 96.69 922 CYS A CA 1
ATOM 7320 C C . CYS A 1 922 ? -6.266 -16.594 -12.932 1.00 96.69 922 CYS A C 1
ATOM 7322 O O . CYS A 1 922 ? -7.285 -16.231 -12.344 1.00 96.69 922 CYS A O 1
ATOM 7324 N N . LEU A 1 923 ? -6.286 -17.196 -14.120 1.00 97.56 923 LEU A N 1
ATOM 7325 C CA . LEU A 1 923 ? -7.511 -17.595 -14.803 1.00 97.56 923 LEU A CA 1
ATOM 7326 C C . LEU A 1 923 ? -7.585 -19.122 -14.870 1.00 97.56 923 LEU A C 1
ATOM 7328 O O . LEU A 1 923 ? -6.676 -19.768 -15.405 1.00 97.56 923 LEU A O 1
ATOM 7332 N N . TRP A 1 924 ? -8.681 -19.679 -14.370 1.00 97.31 924 TRP A N 1
ATOM 7333 C CA . TRP A 1 924 ? -9.026 -21.093 -14.488 1.00 97.31 924 TRP A CA 1
ATOM 7334 C C . TRP A 1 924 ? -10.109 -21.292 -15.551 1.00 97.31 924 TRP A C 1
ATOM 7336 O O . TRP A 1 924 ? -11.012 -20.475 -15.666 1.00 97.31 924 TRP A O 1
ATOM 7346 N N . GLU A 1 925 ? -10.035 -22.386 -16.304 1.00 96.94 925 GLU A N 1
ATOM 7347 C CA . GLU A 1 925 ? -11.095 -22.911 -17.179 1.00 96.94 925 GLU A CA 1
ATOM 7348 C C . GLU A 1 925 ? -11.758 -24.105 -16.490 1.00 96.94 925 GLU A C 1
ATOM 7350 O O . GLU A 1 925 ? -11.056 -25.029 -16.073 1.00 96.94 925 GLU A O 1
ATOM 7355 N N . VAL A 1 926 ? -13.086 -24.102 -16.379 1.00 96.31 926 VAL A N 1
ATOM 7356 C CA . VAL A 1 926 ? -13.867 -25.227 -15.846 1.00 96.31 926 VAL A CA 1
ATOM 7357 C C . VAL A 1 926 ? -13.923 -26.340 -16.899 1.00 96.31 926 VAL A C 1
ATOM 7359 O O . VAL A 1 926 ? -14.400 -26.137 -18.014 1.00 96.31 926 VAL A O 1
ATOM 7362 N N . VAL A 1 927 ? -13.395 -27.524 -16.577 1.00 94.75 927 VAL A N 1
ATOM 7363 C CA . VAL A 1 927 ? -13.136 -28.599 -17.565 1.00 94.75 927 VAL A CA 1
ATOM 7364 C C . VAL A 1 927 ? -14.290 -29.605 -17.664 1.00 94.75 927 VAL A C 1
ATOM 7366 O O . VAL A 1 927 ? -14.491 -30.236 -18.708 1.00 94.75 927 VAL A O 1
ATOM 7369 N N . ARG A 1 928 ? -15.065 -29.726 -16.586 1.00 91.38 928 ARG A N 1
ATOM 7370 C CA . ARG A 1 928 ? -16.282 -30.531 -16.457 1.00 91.38 928 ARG A CA 1
ATOM 7371 C C . ARG A 1 928 ? -17.273 -29.786 -15.573 1.00 91.38 928 ARG A C 1
ATOM 7373 O O . ARG A 1 928 ? -16.850 -28.994 -14.737 1.00 91.38 928 ARG A O 1
ATOM 7380 N N . ASP A 1 929 ? -18.553 -30.078 -15.725 1.00 87.69 929 ASP A N 1
ATOM 7381 C CA . ASP A 1 929 ? -19.591 -29.524 -14.863 1.00 87.69 929 ASP A CA 1
ATOM 7382 C C . ASP A 1 929 ? -19.410 -30.001 -13.408 1.00 87.69 929 ASP A C 1
ATOM 7384 O O . ASP A 1 929 ? -18.877 -31.092 -13.147 1.00 87.69 929 ASP A O 1
ATOM 7388 N N . LEU A 1 930 ? -19.763 -29.120 -12.466 1.00 83.88 930 LEU A N 1
ATOM 7389 C CA . LEU A 1 930 ? -19.545 -29.287 -11.030 1.00 83.88 930 LEU A CA 1
ATOM 7390 C C . LEU A 1 930 ? -20.891 -29.205 -10.296 1.00 83.88 930 LEU A C 1
ATOM 7392 O O . LEU A 1 930 ? -21.406 -28.122 -10.023 1.00 83.88 930 LEU A O 1
ATOM 7396 N N . ASP A 1 931 ? -21.464 -30.363 -9.974 1.00 69.19 931 ASP A N 1
ATOM 7397 C CA . ASP A 1 931 ? -22.839 -30.491 -9.468 1.00 69.19 931 ASP A CA 1
ATOM 7398 C C . ASP A 1 931 ? -22.989 -30.252 -7.948 1.00 69.19 931 ASP A C 1
ATOM 7400 O O . ASP A 1 931 ? -23.931 -30.746 -7.328 1.00 69.19 931 ASP A O 1
ATOM 7404 N N . GLY A 1 932 ? -22.084 -29.476 -7.337 1.00 62.78 932 GLY A N 1
ATOM 7405 C CA . GLY A 1 932 ? -22.086 -29.163 -5.899 1.00 62.78 932 GLY A CA 1
ATOM 7406 C C . GLY A 1 932 ? -21.502 -30.274 -5.023 1.00 62.78 932 GLY A C 1
ATOM 7407 O O . GLY A 1 932 ? -22.151 -30.768 -4.103 1.00 62.78 932 GLY A O 1
ATOM 7408 N N . CYS A 1 933 ? -20.283 -30.722 -5.332 1.00 61.41 933 CYS A N 1
ATOM 7409 C CA . CYS A 1 933 ? -19.734 -31.967 -4.798 1.00 61.41 933 CYS A CA 1
ATOM 7410 C C . CYS A 1 933 ? -18.993 -31.823 -3.453 1.00 61.41 933 CYS A C 1
ATOM 7412 O O . CYS A 1 933 ? -17.761 -31.793 -3.424 1.00 61.41 933 CYS A O 1
ATOM 7414 N N . ASP A 1 934 ? -19.728 -31.936 -2.341 1.00 75.81 934 ASP A N 1
ATOM 7415 C CA . ASP A 1 934 ? -19.192 -32.447 -1.063 1.00 75.81 934 ASP A CA 1
ATOM 7416 C C . ASP A 1 934 ? -17.975 -31.656 -0.525 1.00 75.81 934 ASP A C 1
ATOM 7418 O O . ASP A 1 934 ? -16.884 -32.191 -0.335 1.00 75.81 934 ASP A O 1
ATOM 7422 N N . ASN A 1 935 ? -18.135 -30.342 -0.361 1.00 88.44 935 ASN A N 1
ATOM 7423 C CA . ASN A 1 935 ? -17.111 -29.440 0.178 1.00 88.44 935 ASN A CA 1
ATOM 7424 C C . ASN A 1 935 ? -17.591 -28.777 1.487 1.00 88.44 935 ASN A C 1
ATOM 7426 O O . ASN A 1 935 ? -18.683 -29.069 1.968 1.00 88.44 935 ASN A O 1
ATOM 7430 N N . VAL A 1 936 ? -16.785 -27.874 2.057 1.00 89.50 936 VAL A N 1
ATOM 7431 C CA . VAL A 1 936 ? -17.043 -27.202 3.351 1.00 89.50 936 VAL A CA 1
ATOM 7432 C C . VAL A 1 936 ? -18.377 -26.449 3.459 1.00 89.50 936 VAL A C 1
ATOM 7434 O O . VAL A 1 936 ? -18.769 -26.104 4.563 1.00 89.50 936 VAL A O 1
ATOM 7437 N N . TRP A 1 937 ? -19.078 -26.192 2.351 1.00 91.69 937 TRP A N 1
ATOM 7438 C CA . TRP A 1 937 ? -20.397 -25.547 2.345 1.00 91.69 937 TRP A CA 1
ATOM 7439 C C . TRP A 1 937 ? -21.583 -26.515 2.410 1.00 91.69 937 TRP A C 1
ATOM 7441 O O . TRP A 1 937 ? -22.711 -26.070 2.590 1.00 91.69 937 TRP A O 1
ATOM 7451 N N . LYS A 1 938 ? -21.356 -27.818 2.210 1.00 88.56 938 LYS A N 1
ATOM 7452 C CA . LYS A 1 938 ? -22.389 -28.841 1.954 1.00 88.56 938 LYS A CA 1
ATOM 7453 C C . LYS A 1 938 ? -23.587 -28.798 2.911 1.00 88.56 938 LYS A C 1
ATOM 7455 O O . LYS A 1 938 ? -24.703 -29.052 2.476 1.00 88.56 938 LYS A O 1
ATOM 7460 N N . GLU A 1 939 ? -23.343 -28.521 4.187 1.00 85.06 939 GLU A N 1
ATOM 7461 C CA . GLU A 1 939 ? -24.328 -28.659 5.268 1.00 85.06 939 GLU A CA 1
ATOM 7462 C C . GLU A 1 939 ? -25.246 -27.437 5.430 1.00 85.06 939 GLU A C 1
ATOM 7464 O O . GLU A 1 939 ? -26.327 -27.580 5.984 1.00 85.06 939 GLU A O 1
ATOM 7469 N N . PHE A 1 940 ? -24.844 -26.266 4.922 1.00 85.88 940 PHE A N 1
ATOM 7470 C CA . PHE A 1 940 ? -25.535 -24.977 5.114 1.00 85.88 940 PHE A CA 1
ATOM 7471 C C . PHE A 1 940 ? -25.577 -24.117 3.837 1.00 85.88 940 PHE A C 1
ATOM 7473 O O . PHE A 1 940 ? -25.849 -22.918 3.879 1.00 85.88 940 PHE A O 1
ATOM 7480 N N . ILE A 1 941 ? -25.289 -24.692 2.661 1.00 90.00 941 ILE A N 1
ATOM 7481 C CA . ILE A 1 941 ? -25.303 -23.927 1.405 1.00 90.00 941 ILE A CA 1
ATOM 7482 C C . ILE A 1 941 ? -26.701 -23.416 1.047 1.00 90.00 941 ILE A C 1
ATOM 7484 O O . ILE A 1 941 ? -26.801 -22.403 0.363 1.00 90.00 941 ILE A O 1
ATOM 7488 N N . GLU A 1 942 ? -27.774 -24.077 1.480 1.00 88.56 942 GLU A N 1
ATOM 7489 C CA . GLU A 1 942 ? -29.143 -23.638 1.182 1.00 88.56 942 GLU A CA 1
ATOM 7490 C C . GLU A 1 942 ? -29.578 -22.434 2.036 1.00 88.56 942 GLU A C 1
ATOM 7492 O O . GLU A 1 942 ? -30.335 -21.596 1.549 1.00 88.56 942 GLU A O 1
ATOM 7497 N N . ASP A 1 943 ? -29.018 -22.272 3.240 1.00 87.62 943 ASP A N 1
ATOM 7498 C CA . ASP A 1 943 ? -29.287 -21.144 4.148 1.00 87.62 943 ASP A CA 1
ATOM 7499 C C . ASP A 1 943 ? -28.571 -19.842 3.740 1.00 87.62 943 ASP A C 1
ATOM 7501 O O . ASP A 1 943 ? -28.894 -18.758 4.232 1.00 87.62 943 ASP A O 1
ATOM 7505 N N . TYR A 1 944 ? -27.603 -19.936 2.823 1.00 89.25 944 TYR A N 1
ATOM 7506 C CA . TYR A 1 944 ? -26.818 -18.812 2.311 1.00 89.25 944 TYR A CA 1
ATOM 7507 C C . TYR A 1 944 ? -27.255 -18.411 0.879 1.00 89.25 944 TYR A C 1
ATOM 7509 O O . TYR A 1 944 ? -27.455 -19.289 0.037 1.00 89.25 944 TYR A O 1
ATOM 7517 N N . PRO A 1 945 ? -27.355 -17.111 0.534 1.00 87.88 945 PRO A N 1
ATOM 7518 C CA . PRO A 1 945 ? -27.174 -15.958 1.411 1.00 87.88 945 PRO A CA 1
ATOM 7519 C C . PRO A 1 945 ? -28.319 -15.832 2.436 1.00 87.88 945 PRO A C 1
ATOM 7521 O O . PRO A 1 945 ? -29.479 -16.041 2.071 1.00 87.88 945 PRO A O 1
ATOM 7524 N N . PRO A 1 946 ? -28.022 -15.459 3.695 1.00 82.38 946 PRO A N 1
ATOM 7525 C CA . PRO A 1 946 ? -29.048 -15.262 4.711 1.00 82.38 946 PRO A CA 1
ATOM 7526 C C . PRO A 1 946 ? -29.995 -14.117 4.326 1.00 82.38 946 PRO A C 1
ATOM 7528 O O . PRO A 1 946 ? -29.608 -13.151 3.665 1.00 82.38 946 PRO A O 1
ATOM 7531 N N . LYS A 1 947 ? -31.257 -14.211 4.771 1.00 70.88 947 LYS A N 1
ATOM 7532 C CA . LYS A 1 947 ? -32.318 -13.226 4.466 1.00 70.88 947 LYS A CA 1
ATOM 7533 C C . LYS A 1 947 ? -31.985 -11.808 4.936 1.00 70.88 947 LYS A C 1
ATOM 7535 O O . LYS A 1 947 ? -32.468 -10.847 4.344 1.00 70.88 947 LYS A O 1
ATOM 7540 N N . ASN A 1 948 ? -31.187 -11.694 5.995 1.00 65.94 948 ASN A N 1
ATOM 7541 C CA . ASN A 1 948 ? -30.607 -10.447 6.466 1.00 65.94 948 ASN A CA 1
ATOM 7542 C C . ASN A 1 948 ? -29.078 -10.551 6.361 1.00 65.94 948 ASN A C 1
ATOM 7544 O O . ASN A 1 948 ? -28.499 -11.564 6.744 1.00 65.94 948 ASN A O 1
ATOM 7548 N N . LEU A 1 949 ? -28.445 -9.503 5.831 1.00 61.78 949 LEU A N 1
ATOM 7549 C CA . LEU A 1 949 ? -26.986 -9.335 5.767 1.00 61.78 949 LEU A CA 1
ATOM 7550 C C . LEU A 1 949 ? -26.506 -8.162 6.638 1.00 61.78 949 LEU A C 1
ATOM 7552 O O . LEU A 1 949 ? -25.341 -7.760 6.557 1.00 61.78 949 LEU A O 1
ATOM 7556 N N . ALA A 1 950 ? -27.385 -7.613 7.486 1.00 58.94 950 ALA A N 1
ATOM 7557 C CA . ALA A 1 950 ? -26.934 -6.935 8.689 1.00 58.94 950 ALA A CA 1
ATOM 7558 C C . ALA A 1 950 ? -26.077 -7.917 9.494 1.00 58.94 950 ALA A C 1
ATOM 7560 O O . ALA A 1 950 ? -26.405 -9.093 9.638 1.00 58.94 950 ALA A O 1
ATOM 7561 N N . ASN A 1 951 ? -24.943 -7.430 9.981 1.00 59.59 951 ASN A N 1
ATOM 7562 C CA . ASN A 1 951 ? -24.087 -8.211 10.855 1.00 59.59 951 ASN A CA 1
ATOM 7563 C C . ASN A 1 951 ? -24.861 -8.476 12.168 1.00 59.59 951 ASN A C 1
ATOM 7565 O O . ASN A 1 951 ? -25.362 -7.497 12.720 1.00 59.59 951 ASN A O 1
ATOM 7569 N N . PRO A 1 952 ? -24.957 -9.711 12.698 1.00 57.22 952 PRO A N 1
ATOM 7570 C CA . PRO A 1 952 ? -25.630 -9.975 13.979 1.00 57.22 952 PRO A CA 1
ATOM 7571 C C . PRO A 1 952 ? -25.067 -9.131 15.131 1.00 57.22 952 PRO A C 1
ATOM 7573 O O . PRO A 1 952 ? -25.808 -8.578 15.942 1.00 57.22 952 PRO A O 1
ATOM 7576 N N . TYR A 1 953 ? -23.755 -8.875 15.112 1.00 56.22 953 TYR A N 1
ATOM 7577 C CA . TYR A 1 953 ? -23.115 -7.957 16.049 1.00 56.22 953 TYR A CA 1
ATOM 7578 C C . TYR A 1 953 ? -23.619 -6.504 15.913 1.00 56.22 953 TYR A C 1
ATOM 7580 O O . TYR A 1 953 ? -23.481 -5.726 16.847 1.00 56.22 953 TYR A O 1
ATOM 7588 N N . LEU A 1 954 ? -24.198 -6.099 14.778 1.00 55.62 954 LEU A N 1
ATOM 7589 C CA . LEU A 1 954 ? -24.839 -4.788 14.595 1.00 55.62 954 LEU A CA 1
ATOM 7590 C C . LEU A 1 954 ? -26.238 -4.749 15.229 1.00 55.62 954 LEU A C 1
ATOM 7592 O O . LEU A 1 954 ? -26.655 -3.692 15.685 1.00 55.62 954 LEU A O 1
ATOM 7596 N N . GLU A 1 955 ? -26.934 -5.879 15.342 1.00 54.38 955 GLU A N 1
ATOM 7597 C CA . GLU A 1 955 ? -28.183 -5.953 16.110 1.00 54.38 955 GLU A CA 1
ATOM 7598 C C . GLU A 1 955 ? -27.875 -5.971 17.622 1.00 54.38 955 GLU A C 1
ATOM 7600 O O . GLU A 1 955 ? -28.428 -5.162 18.361 1.00 54.38 955 GLU A O 1
ATOM 7605 N N . MET A 1 956 ? -26.888 -6.760 18.072 1.00 52.25 956 MET A N 1
ATOM 7606 C CA . MET A 1 956 ? -26.474 -6.817 19.489 1.00 52.25 956 MET A CA 1
ATOM 7607 C C . MET A 1 956 ? -25.687 -5.591 20.001 1.00 52.25 956 MET A C 1
ATOM 7609 O O . MET A 1 956 ? -25.762 -5.256 21.182 1.00 52.25 956 MET A O 1
ATOM 7613 N N . PHE A 1 957 ? -24.879 -4.948 19.149 1.00 54.31 957 PHE A N 1
ATOM 7614 C CA . PHE A 1 957 ? -23.922 -3.896 19.536 1.00 54.31 957 PHE A CA 1
ATOM 7615 C C . PHE A 1 957 ? -23.942 -2.659 18.618 1.00 54.31 957 PHE A C 1
ATOM 7617 O O . PHE A 1 957 ? -23.141 -1.744 18.807 1.00 54.31 957 PHE A O 1
ATOM 7624 N N . GLY A 1 958 ? -24.817 -2.580 17.608 1.00 47.25 958 GLY A N 1
ATOM 7625 C CA . GLY A 1 958 ? -24.843 -1.445 16.669 1.00 47.25 958 GLY A CA 1
ATOM 7626 C C . GLY A 1 958 ? -25.257 -0.121 17.310 1.00 47.25 958 GLY A C 1
ATOM 7627 O O . GLY A 1 958 ? -24.859 0.937 16.828 1.00 47.25 958 GLY A O 1
ATOM 7628 N N . TRP A 1 959 ? -25.957 -0.165 18.445 1.00 55.41 959 TRP A N 1
ATOM 7629 C CA . TRP A 1 959 ? -26.249 1.001 19.282 1.00 55.41 959 TRP A CA 1
ATOM 7630 C C . TRP A 1 959 ? -24.976 1.762 19.707 1.00 55.41 959 TRP A C 1
ATOM 7632 O O . TRP A 1 959 ? -24.982 2.991 19.738 1.00 55.41 959 TRP A O 1
ATOM 7642 N N . ILE A 1 960 ? -23.840 1.067 19.866 1.00 55.50 960 ILE A N 1
ATOM 7643 C CA . ILE A 1 960 ? -22.516 1.650 20.168 1.00 55.50 960 ILE A CA 1
ATOM 7644 C C . ILE A 1 960 ? -22.031 2.625 19.069 1.00 55.50 960 ILE A C 1
ATOM 7646 O O . ILE A 1 960 ? -21.140 3.441 19.325 1.00 55.50 960 ILE A O 1
ATOM 7650 N N . GLN A 1 961 ? -22.593 2.567 17.852 1.00 49.97 961 GLN A N 1
ATOM 7651 C CA . GLN A 1 961 ? -22.312 3.521 16.766 1.00 49.97 961 GLN A CA 1
ATOM 7652 C C . GLN A 1 961 ? -23.086 4.841 16.890 1.00 49.97 961 GLN A C 1
ATOM 7654 O O . GLN A 1 961 ? -22.650 5.839 16.322 1.00 49.97 961 GLN A O 1
ATOM 7659 N N . ASN A 1 962 ? -24.217 4.838 17.603 1.00 45.88 962 ASN A N 1
ATOM 7660 C CA . ASN A 1 962 ? -25.148 5.966 17.690 1.00 45.88 962 ASN A CA 1
ATOM 7661 C C . ASN A 1 962 ? -25.133 6.656 19.064 1.00 45.88 962 ASN A C 1
ATOM 7663 O O . ASN A 1 962 ? -25.593 7.790 19.169 1.00 45.88 962 ASN A O 1
ATOM 7667 N N . GLU A 1 963 ? -24.624 5.990 20.105 1.00 45.78 963 GLU A N 1
ATOM 7668 C CA . GLU A 1 963 ? -24.530 6.549 21.456 1.00 45.78 963 GLU A CA 1
ATOM 7669 C C . GLU A 1 963 ? -23.198 7.271 21.712 1.00 45.78 963 GLU A C 1
ATOM 7671 O O . GLU A 1 963 ? -22.099 6.772 21.422 1.00 45.78 963 GLU A O 1
ATOM 7676 N N . ASP A 1 964 ? -23.323 8.474 22.274 1.00 41.53 964 ASP A N 1
ATOM 7677 C CA . ASP A 1 964 ? -22.206 9.340 22.636 1.00 41.53 964 ASP A CA 1
ATOM 7678 C C . ASP A 1 964 ? -21.369 8.708 23.762 1.00 41.53 964 ASP A C 1
ATOM 7680 O O . ASP A 1 964 ? -21.895 8.042 24.657 1.00 41.53 964 ASP A O 1
ATOM 7684 N N . ALA A 1 965 ? -20.050 8.913 23.723 1.00 43.38 965 ALA A N 1
ATOM 7685 C CA . ALA A 1 965 ? -19.108 8.354 24.692 1.00 43.38 965 ALA A CA 1
ATOM 7686 C C . ALA A 1 965 ? -19.425 8.778 26.139 1.00 43.38 965 ALA A C 1
ATOM 7688 O O . ALA A 1 965 ? -19.196 7.998 27.060 1.00 43.38 965 ALA A O 1
ATOM 7689 N N . SER A 1 966 ? -20.021 9.961 26.310 1.00 39.41 966 SER A N 1
ATOM 7690 C CA . SER A 1 966 ? -20.507 10.513 27.581 1.00 39.41 966 SER A CA 1
ATOM 7691 C C . SER A 1 966 ? -21.630 9.706 28.255 1.00 39.41 966 SER A C 1
ATOM 7693 O O . SER A 1 966 ? -21.847 9.849 29.455 1.00 39.41 966 SER A O 1
ATOM 7695 N N . THR A 1 967 ? -22.359 8.867 27.507 1.00 42.09 967 THR A N 1
ATOM 7696 C CA . THR A 1 967 ? -23.566 8.172 28.004 1.00 42.09 967 THR A CA 1
ATOM 7697 C C . THR A 1 967 ? -23.301 6.793 28.608 1.00 42.09 967 THR A C 1
ATOM 7699 O O . THR A 1 967 ? -24.201 6.200 29.204 1.00 42.09 967 THR A O 1
ATOM 7702 N N . PHE A 1 968 ? -22.073 6.288 28.488 1.00 44.34 968 PHE A N 1
ATOM 7703 C CA . PHE A 1 968 ? -21.647 5.052 29.135 1.00 44.34 968 PHE A CA 1
ATOM 7704 C C . PHE A 1 968 ? -21.324 5.364 30.608 1.00 44.34 968 PHE A C 1
ATOM 7706 O O . PHE A 1 968 ? -20.424 6.172 30.844 1.00 44.34 968 PHE A O 1
ATOM 7713 N N . PRO A 1 969 ? -21.986 4.733 31.604 1.00 42.22 969 PRO A N 1
ATOM 7714 C CA . PRO A 1 969 ? -21.635 4.915 33.018 1.00 42.22 969 PRO A CA 1
ATOM 7715 C C . PRO A 1 969 ? -20.148 4.635 33.229 1.00 42.22 969 PRO A C 1
ATOM 7717 O O . PRO A 1 969 ? -19.621 3.797 32.511 1.00 42.22 969 PRO A O 1
ATOM 7720 N N . GLU A 1 970 ? -19.448 5.269 34.175 1.00 38.72 970 GLU A N 1
ATOM 7721 C CA . GLU A 1 970 ? -17.996 5.046 34.323 1.00 38.72 970 GLU A CA 1
ATOM 7722 C C . GLU A 1 970 ? -17.631 3.774 35.104 1.00 38.72 970 GLU A C 1
ATOM 7724 O O . GLU A 1 970 ? -16.657 3.090 34.754 1.00 38.72 970 GLU A O 1
ATOM 7729 N N . ASP A 1 971 ? -18.432 3.458 36.123 1.00 40.94 971 ASP A N 1
ATOM 7730 C CA . ASP A 1 971 ? -18.257 2.339 37.050 1.00 40.94 971 ASP A CA 1
ATOM 7731 C C . ASP A 1 971 ? -18.375 0.951 36.377 1.00 40.94 971 ASP A C 1
ATOM 7733 O O . ASP A 1 971 ? -18.972 0.788 35.314 1.00 40.94 971 ASP A O 1
ATOM 7737 N N . HIS A 1 972 ? -17.775 -0.070 36.993 1.00 38.78 972 HIS A N 1
ATOM 7738 C CA . HIS A 1 972 ? -17.743 -1.436 36.485 1.00 38.78 972 HIS A CA 1
ATOM 7739 C C . HIS A 1 972 ? -19.093 -2.165 36.582 1.00 38.78 972 HIS A C 1
ATOM 7741 O O . HIS A 1 972 ? -19.485 -2.804 35.605 1.00 38.78 972 HIS A O 1
ATOM 7747 N N . GLU A 1 973 ? -19.808 -2.083 37.709 1.00 37.56 973 GLU A N 1
ATOM 7748 C CA . GLU A 1 973 ? -21.148 -2.678 37.829 1.00 37.56 973 GLU A CA 1
ATOM 7749 C C . GLU A 1 973 ? -22.153 -1.894 36.990 1.00 37.56 973 GLU A C 1
ATOM 7751 O O . GLU A 1 973 ? -22.907 -2.494 36.228 1.00 37.56 973 GLU A O 1
ATOM 7756 N N . ALA A 1 974 ? -22.106 -0.561 37.033 1.00 45.25 974 ALA A N 1
ATOM 7757 C CA . ALA A 1 974 ? -22.956 0.287 36.206 1.00 45.25 974 ALA A CA 1
ATOM 7758 C C . ALA A 1 974 ? -22.740 0.027 34.703 1.00 45.25 974 ALA A C 1
ATOM 7760 O O . ALA A 1 974 ? -23.720 -0.066 33.969 1.00 45.25 974 ALA A O 1
ATOM 7761 N N . LYS A 1 975 ? -21.494 -0.181 34.238 1.00 43.28 975 LYS A N 1
ATOM 7762 C CA . LYS A 1 975 ? -21.220 -0.640 32.862 1.00 43.28 975 LYS A CA 1
ATOM 7763 C C . LYS A 1 975 ? -21.825 -2.007 32.587 1.00 43.28 975 LYS A C 1
ATOM 7765 O O . LYS A 1 975 ? -22.501 -2.149 31.577 1.00 43.28 975 LYS A O 1
ATOM 7770 N N . MET A 1 976 ? -21.570 -3.014 33.423 1.00 37.78 976 MET A N 1
ATOM 7771 C CA . MET A 1 976 ? -22.058 -4.377 33.168 1.00 37.78 976 MET A CA 1
ATOM 7772 C C . MET A 1 976 ? -23.590 -4.438 33.149 1.00 37.78 976 MET A C 1
ATOM 7774 O O . MET A 1 976 ? -24.157 -5.002 32.215 1.00 37.78 976 MET A O 1
ATOM 7778 N N . ASN A 1 977 ? -24.248 -3.765 34.096 1.00 44.53 977 ASN A N 1
ATOM 7779 C CA . ASN A 1 977 ? -25.699 -3.614 34.126 1.00 44.53 977 ASN A CA 1
ATOM 7780 C C . ASN A 1 977 ? -26.207 -2.868 32.888 1.00 44.53 977 ASN A C 1
ATOM 7782 O O . ASN A 1 977 ? -27.087 -3.386 32.222 1.00 44.53 977 ASN A O 1
ATOM 7786 N N . TYR A 1 978 ? -25.607 -1.737 32.503 1.00 54.09 978 TYR A N 1
ATOM 7787 C CA . TYR A 1 978 ? -25.970 -0.998 31.285 1.00 54.09 978 TYR A CA 1
ATOM 7788 C C . TYR A 1 978 ? -25.788 -1.837 30.009 1.00 54.09 978 TYR A C 1
ATOM 7790 O O . TYR A 1 978 ? -26.664 -1.849 29.153 1.00 54.09 978 TYR A O 1
ATOM 7798 N N . TYR A 1 979 ? -24.697 -2.602 29.880 1.00 44.34 979 TYR A N 1
ATOM 7799 C CA . TYR A 1 979 ? -24.514 -3.519 28.749 1.00 44.34 979 TYR A CA 1
ATOM 7800 C C . TYR A 1 979 ? -25.570 -4.637 28.742 1.00 44.34 979 TYR A C 1
ATOM 7802 O O . TYR A 1 979 ? -26.044 -4.985 27.667 1.00 44.34 979 TYR A O 1
ATOM 7810 N N . GLN A 1 980 ? -25.982 -5.168 29.898 1.00 44.34 980 GLN A N 1
ATOM 7811 C CA . GLN A 1 980 ? -27.047 -6.179 29.980 1.00 44.34 980 GLN A CA 1
ATOM 7812 C C . GLN A 1 980 ? -28.455 -5.590 29.782 1.00 44.34 980 GLN A C 1
ATOM 7814 O O . GLN A 1 980 ? -29.288 -6.211 29.133 1.00 44.34 980 GLN A O 1
ATOM 7819 N N . GLU A 1 981 ? -28.722 -4.380 30.264 1.00 52.59 981 GLU A N 1
ATOM 7820 C CA . GLU A 1 981 ? -29.970 -3.619 30.084 1.00 52.59 981 GLU A CA 1
ATOM 7821 C C . GLU A 1 981 ? -30.136 -3.096 28.641 1.00 52.59 981 GLU A C 1
ATOM 7823 O O . GLU A 1 981 ? -31.237 -2.747 28.228 1.00 52.59 981 GLU A O 1
ATOM 7828 N N . LYS A 1 982 ? -29.051 -3.094 27.853 1.00 52.50 982 LYS A N 1
ATOM 7829 C CA . LYS A 1 982 ? -29.029 -2.848 26.397 1.00 52.50 982 LYS A CA 1
ATOM 7830 C C . LYS A 1 982 ? -28.992 -4.132 25.549 1.00 52.50 982 LYS A C 1
ATOM 7832 O O . LYS A 1 982 ? -29.033 -4.037 24.324 1.00 52.50 982 LYS A O 1
ATOM 7837 N N . MET A 1 983 ? -28.850 -5.306 26.173 1.00 41.72 983 MET A N 1
ATOM 7838 C CA . MET A 1 983 ? -28.830 -6.626 25.512 1.00 41.72 983 MET A CA 1
ATOM 7839 C C . MET A 1 983 ? -30.114 -7.440 25.722 1.00 41.72 983 MET A C 1
ATOM 7841 O O . MET A 1 983 ? -30.337 -8.390 24.971 1.00 41.72 983 MET A O 1
ATOM 7845 N N . ASN A 1 984 ? -30.909 -7.098 26.740 1.00 36.44 984 ASN A N 1
ATOM 7846 C CA . ASN A 1 984 ? -32.244 -7.647 27.005 1.00 36.44 984 ASN A CA 1
ATOM 7847 C C . ASN A 1 984 ? -33.344 -6.787 26.357 1.00 36.44 984 ASN A C 1
ATOM 7849 O O . ASN A 1 984 ? -34.417 -7.365 26.081 1.00 36.44 984 ASN A O 1
#

InterPro domains:
  IPR012392 Very-long-chain 3-ketoacyl-CoA synthase [PTHR31561] (562-946)
  IPR013601 FAE1/Type III polyketide synthase-like protein [PF08392] (560-823)
  IPR013747 Beta-ketoacyl-[acyl-carrier-protein] synthase III, C-terminal [PF08541] (844-925)
  IPR016039 Thiolase-like [G3DSA:3.40.47.10] (551-926)
  IPR016039 Thiolase-like [SSF53901] (607-927)
  IPR016159 Cullin repeat-like-containing domain superfamily [SSF74788] (26-543)
  IPR046364 Exocyst complex subunit Exo70, C-terminal [PF03081] (180-542)